Protein 8RSV (pdb70)

Solvent-accessible surface area: 31399 Å² total; per-residue (Å²): 65,94,69,6,13,81,51,0,73,69,0,3,55,59,0,17,49,31,27,40,99,51,0,72,98,14,46,59,71,0,44,80,68,40,154,136,55,75,98,73,90,60,25,45,16,24,46,12,0,0,9,0,11,0,33,26,3,45,52,32,40,67,39,96,133,214,159,89,79,55,22,45,68,40,24,85,100,0,64,95,32,90,78,134,32,138,31,63,18,48,0,23,12,18,0,0,20,0,3,25,14,18,96,83,35,82,16,122,68,0,24,66,44,6,71,76,0,71,171,47,25,111,80,7,99,67,69,5,3,75,1,0,0,23,0,12,6,0,2,2,37,2,21,39,38,32,21,104,78,0,35,108,6,0,70,68,0,31,89,14,1,120,76,78,142,115,22,42,14,8,8,0,1,0,6,0,0,11,0,0,0,43,24,29,30,82,53,22,121,116,0,31,78,60,0,103,66,0,15,84,38,0,120,143,66,112,28,20,16,0,22,0,1,0,8,0,0,3,0,10,0,10,33,57,71,113,42,42,72,87,0,11,90,32,0,82,57,0,7,122,22,0,85,113,72,45,19,70,76,6,52,56,0,0,1,0,8,1,5,0,0,4,0,7,11,47,71,191,67,92,90,94,0,53,53,71,0,46,115,0,39,62,30,0,131,120,34,139,6,103,13,0,4,53,1,0,31,0,0,60,3,0,22,53,86,47,51,39,143,79,0,52,72,5,6,83,41,0,49,141,76,27,4,33,1,3,5,11,36,2,0,25,9,0,0,98,42,5,35,117,109,133,56,26,132,38,0,5,40,4,16,65,72,5,16,105,0,52,20,44,7,59,76,80,101,44,86,64,0,13,82,51,0,74,61,0,4,85,47,0,17,46,32,28,44,98,51,0,69,98,16,30,60,67,0,60,104,65,45,74,149,42,95,136,52,88,33,16,64,9,22,43,17,0,0,6,0,12,3,21,22,4,48,47,50,35,94,32,76,103,162,133,107,17,50,86,14,30,125,129,0,58,91,50,93,62,149,32,161,28,64,29,49,0,23,12,16,0,0,24,0,7,27,13,18,101,88,33,86,14,118,69,0,32,62,46,5,106,76,0,66,186,40,27,111,87,4,98,69,70,4,5,74,0,0,0,18,3,20,5,0,8,0,32,3,18,31,28,35,22,108,80,0,34,104,7,0,59,70,0,18,94,12,1,134,74,77,148,112,19,42,16,11,12,0,5,0,4,1,0,14,0,0,0,48,25,32,31,72,67,18,114,108,0,34,78,54,0,98,69,0,9,77,61,0,132,114,70,111,25,20,23,2,26,0,5,0,12,0,0,2,0,11,0,11,33,49,78,123,46,47,93,105,0,4,80,33,0,50,70,0,5,107,20,0,73,111,72,49,19,67,74,5,52,58,0,0,1,0,0,1,6,0,0,3,0,1,0,45,61,112,69,81,88,76,0,77,68,55,1,50,72,0,52,62,19,0,169,104,15,123,6,103,12,0,25,60,1,0,50,0,0,62,2,0,11,60,83,58,47,40,141,59,0,56,59,1,6,80,40,0,51,140,79,22,3,34,1,3,6,8,34,4,0,33,6,0,0,88,18,5,36,126,101,127,55,27,135,34,0,3,39,4,2,70,69,2,14,102,0,51,24,27,6,65,45,32,132,121,20,10,2,6,6,20,17,10,2,7,24

InterPro domains:
  IPR011990 Tetratricopeptide-like helical domain superfamily [G3DSA:1.25.40.10] (1-379)
  IPR011990 Tetratricopeptide-like helical domain superfamily [SSF48452] (96-327)
  IPR019734 Tetratricopeptide repeat [PF13181] (223-254)
  IPR019734 Tetratricopeptide repeat [PS50005] (221-254)
  IPR019734 Tetratricopeptide repeat [SM00028] (140-173)
  IPR019734 Tetratricopeptide repeat [SM00028] (181-214)
  IPR019734 Tetratricopeptide repeat [SM00028] (221-254)
  IPR051476 Bacterial Response Regulator Aspartate Phosphatase [PTHR46630] (94-298)

Sequence (740 aa):
SSKVGVKINEWYKYIRLFSVPDSEILKAEVEEEIRHMKEDHDLLLYYSLMCFRHQLMLDYLEPKTEERPKISDLLEKIESSQTDLKGILEYYFNFFRGMYEFEQYEYLNAISFYKQAERKLSLVADEIERAEFHYKVAEIYYHMMKQTHMSMHHIVQAIDSYKAHENYTVRVIQCSFVIGLNYLDMMDYPEKAIPHFKNALDKAREIDMSRLIGSSLYNLGLCSFAEEAYEKASEYFKEGIRVYQDNGYEHSNNRILDILLMLTKTTFKMRNHSEGISWCAHGLSLSKNLNDEIMAKMFEFIHALYVDNDNEKLNSILNYLELKSMLSDVEDLASDAAKYYNEKEDHKVAVAYYEKVLYARKQIQRGSSSKVGVKINEWYKYIRLFSVPDSEILKAEVEEEIRHMKEDHDLLLYYSLMCFRHQLMLDYLEPKTLPKISDLLEKIESSQTDLKGILEYYFNFFRGMYEFEQYEYLNAISFYKQAERKLSLVADEIERAEFHYKVAEIYYHMKQTHMSMHHIVQAIDSYKAHENYTVRVIQCSFVIGLNYLDMMDYPEKAIPHFKNALDKARREIDMSRLIGSSLYNLGLCSFAEEAYEKASEYFKEGIRRVYQDNGYEHSNNRILDILLMLTKTTFKMRNHSEGISWCAHGLSLSKNLNDEIMAKMFEFIHALYVDNDNEKLNSILNYLELKSMLSDVEDLASDAAKYYNEKEDHKVAVAYYEKVLYARKQIQRGDCRRGHTARRGHT

Organism: Bacillus phage phi3T (NCBI:txid10736)

Radius of gyration: 30.34 Å; Cα contacts (8 Å, |Δi|>4): 1016; chains: 4; bounding box: 67×86×66 Å

Structure (mmCIF, N/CA/C/O backbone):
data_8RSV
#
_entry.id   8RSV
#
_cell.length_a   60.490
_cell.length_b   92.332
_cell.length_c   100.670
_cell.angle_alpha   90.000
_cell.angle_beta   106.230
_cell.angle_gamma   90.000
#
_symmetry.space_group_name_H-M   'P 1 21 1'
#
loop_
_entity.id
_entity.type
_entity.pdbx_description
1 polymer Rap3T
2 polymer 'Pheromone RRGHTAS'
3 non-polymer 'Glycerol ethoxylate'
4 water water
#
loop_
_atom_site.group_PDB
_atom_site.id
_atom_site.type_symbol
_atom_site.label_atom_id
_atom_site.label_alt_id
_atom_site.label_comp_id
_atom_site.label_asym_id
_atom_site.label_entity_id
_atom_site.label_seq_id
_atom_site.pdbx_PDB_ins_code
_atom_site.Cartn_x
_atom_site.Cartn_y
_atom_site.Cartn_z
_atom_site.occupancy
_atom_site.B_iso_or_equiv
_atom_site.auth_seq_id
_atom_site.auth_comp_id
_atom_site.auth_asym_id
_atom_site.auth_atom_id
_atom_site.pdbx_PDB_model_num
ATOM 1 N N . SER A 1 8 ? 21.55400 17.04200 59.31600 1.000 71.20255 8 SER A N 1
ATOM 2 C CA . SER A 1 8 ? 21.64000 16.31400 58.03300 1.000 63.93378 8 SER A CA 1
ATOM 3 C C . SER A 1 8 ? 21.10600 14.87900 57.90900 1.000 61.34239 8 SER A C 1
ATOM 4 O O . SER A 1 8 ? 20.80900 14.44900 56.78000 1.000 58.37962 8 SER A O 1
ATOM 5 N N . SER A 1 9 ? 21.03200 14.10600 58.99000 1.000 62.99135 9 SER A N 1
ATOM 6 C CA . SER A 1 9 ? 20.47900 12.76700 58.86400 1.000 61.81988 9 SER A CA 1
ATOM 7 C C . SER A 1 9 ? 19.02500 12.82800 58.42000 1.000 57.75510 9 SER A C 1
ATOM 8 O O . SER A 1 9 ? 18.57300 11.96300 57.66600 1.000 57.11466 9 SER A O 1
ATOM 11 N N . LYS A 1 10 ? 18.29600 13.86100 58.85700 1.000 59.58333 10 LYS A N 1
ATOM 12 C CA . LYS A 1 10 ? 16.89400 14.01600 58.48500 1.000 55.85951 10 LYS A CA 1
ATOM 13 C C . LYS A 1 10 ? 16.72900 14.18400 56.97500 1.000 55.08905 10 LYS A C 1
ATOM 14 O O . LYS A 1 10 ? 15.91900 13.49000 56.35000 1.000 54.51222 10 LYS A O 1
ATOM 16 N N . VAL A 1 11 ? 17.49300 15.10400 56.37400 1.000 54.35579 11 VAL A N 1
ATOM 17 C CA . VAL A 1 11 ? 17.47400 15.30200 54.92700 1.000 52.76949 11 VAL A CA 1
ATOM 18 C C . VAL A 1 11 ? 17.98400 14.07100 54.20000 1.000 51.94929 11 VAL A C 1
ATOM 19 O O . VAL A 1 11 ? 17.48500 13.71400 53.12400 1.000 49.00111 11 VAL A O 1
ATOM 23 N N . GLY A 1 12 ? 19.01400 13.42900 54.74900 1.000 52.97093 12 GLY A N 1
ATOM 24 C CA . GLY A 1 12 ? 19.55500 12.23200 54.12200 1.000 49.45920 12 GLY A CA 1
ATOM 25 C C . GLY A 1 12 ? 18.55500 11.09400 54.05000 1.000 47.75782 12 GLY A C 1
ATOM 26 O O . GLY A 1 12 ? 18.54500 10.33800 53.07800 1.000 49.20787 12 GLY A O 1
ATOM 27 N N . VAL A 1 13 ? 17.73900 10.92000 55.10200 1.000 50.65372 13 VAL A N 1
ATOM 28 C CA . VAL A 1 13 ? 16.63200 9.96000 55.05200 1.000 49.50871 13 VAL A CA 1
ATOM 29 C C . VAL A 1 13 ? 15.65100 10.30400 53.93700 1.000 47.01969 13 VAL A C 1
ATOM 30 O O . VAL A 1 13 ? 15.13600 9.41400 53.24600 1.000 44.89585 13 VAL A O 1
ATOM 34 N N . LYS A 1 14 ? 15.34400 11.59200 53.77200 1.000 46.21892 14 LYS A N 1
ATOM 35 C CA . LYS A 1 14 ? 14.38100 11.99900 52.75400 1.000 46.46205 14 LYS A CA 1
ATOM 36 C C . LYS A 1 14 ? 14.89900 11.67200 51.35600 1.000 46.15288 14 LYS A C 1
ATOM 37 O O . LYS A 1 14 ? 14.15400 11.15100 50.51400 1.000 45.56248 14 LYS A O 1
ATOM 43 N N . ILE A 1 15 ? 16.19500 11.88700 51.11400 1.000 47.33893 15 ILE A N 1
ATOM 44 C CA . ILE A 1 15 ? 16.76200 11.55200 49.81100 1.000 44.31581 15 ILE A CA 1
ATOM 45 C C . ILE A 1 15 ? 16.74500 10.04000 49.60100 1.000 46.37003 15 ILE A C 1
ATOM 46 O O . ILE A 1 15 ? 16.48000 9.55900 48.49300 1.000 43.33335 15 ILE A O 1
ATOM 51 N N . ASN A 1 16 ? 16.97800 9.26000 50.66700 1.000 43.21235 16 ASN A N 1
ATOM 52 C CA . ASN A 1 16 ? 16.79300 7.80900 50.56600 1.000 45.74812 16 ASN A CA 1
ATOM 53 C C . ASN A 1 16 ? 15.35800 7.45300 50.16400 1.000 43.83060 16 ASN A C 1
ATOM 54 O O . ASN A 1 16 ? 15.13800 6.56000 49.33600 1.000 40.78356 16 ASN A O 1
ATOM 59 N N . GLU A 1 17 ? 14.36900 8.10000 50.79900 1.000 44.94766 17 GLU A N 1
ATOM 60 C CA . GLU A 1 17 ? 12.97000 7.85300 50.46500 1.000 43.26975 17 GLU A CA 1
ATOM 61 C C . GLU A 1 17 ? 12.69800 8.19000 49.01000 1.000 40.06078 17 GLU A C 1
ATOM 62 O O . GLU A 1 17 ? 12.09100 7.40000 48.28700 1.000 42.18678 17 GLU A O 1
ATOM 68 N N . TRP A 1 18 ? 13.15400 9.36600 48.58100 1.000 40.13116 18 TRP A N 1
ATOM 69 C CA . TRP A 1 18 ? 13.10500 9.78700 47.18600 1.000 40.56597 18 TRP A CA 1
ATOM 70 C C . TRP A 1 18 ? 13.58900 8.68600 46.25500 1.000 42.68036 18 TRP A C 1
ATOM 71 O O . TRP A 1 18 ? 12.90600 8.31900 45.29200 1.000 43.01396 18 TRP A O 1
ATOM 82 N N . TYR A 1 19 ? 14.76400 8.12500 46.54800 1.000 41.40940 19 TYR A N 1
ATOM 83 C CA . TYR A 1 19 ? 15.33400 7.11700 45.66500 1.000 40.70024 19 TYR A CA 1
ATOM 84 C C . TYR A 1 19 ? 14.45000 5.87800 45.60600 1.000 41.16517 19 TYR A C 1
ATOM 85 O O . TYR A 1 19 ? 14.25300 5.29400 44.53300 1.000 42.15138 19 TYR A O 1
ATOM 94 N N . LYS A 1 20 ? 13.92500 5.46200 46.75900 1.000 41.35888 20 LYS A N 1
ATOM 95 C CA . LYS A 1 20 ? 12.98000 4.35500 46.84200 1.000 40.22470 20 LYS A CA 1
ATOM 96 C C . LYS A 1 20 ? 11.79200 4.55600 45.90100 1.000 42.45878 20 LYS A C 1
ATOM 97 O O . LYS A 1 20 ? 11.39600 3.62800 45.18100 1.000 40.23527 20 LYS A O 1
ATOM 101 N N . TYR A 1 21 ? 11.18600 5.75300 45.91300 1.000 40.94971 21 TYR A N 1
ATOM 102 C CA . TYR A 1 21 ? 10.05500 5.99600 45.01800 1.000 41.72910 21 TYR A CA 1
ATOM 103 C C . TYR A 1 21 ? 10.47600 5.98900 43.54700 1.000 43.04734 21 TYR A C 1
ATOM 104 O O . TYR A 1 21 ? 9.70800 5.52000 42.69300 1.000 41.94518 21 TYR A O 1
ATOM 113 N N . ILE A 1 22 ? 11.69600 6.45500 43.24600 1.000 41.33983 22 ILE A N 1
ATOM 114 C CA . ILE A 1 22 ? 12.20100 6.45100 41.86900 1.000 44.68082 22 ILE A CA 1
ATOM 115 C C . ILE A 1 22 ? 12.29000 5.01900 41.34800 1.000 42.13348 22 ILE A C 1
ATOM 116 O O . ILE A 1 22 ? 11.77200 4.68700 40.27200 1.000 42.04132 22 ILE A O 1
ATOM 121 N N . ARG A 1 23 ? 12.92300 4.15100 42.12900 1.000 40.59963 23 ARG A N 1
ATOM 122 C CA . ARG A 1 23 ? 12.98800 2.72700 41.82600 1.000 39.44628 23 ARG A CA 1
ATOM 123 C C . ARG A 1 23 ? 11.60800 2.10700 41.65300 1.000 43.27762 23 ARG A C 1
ATOM 124 O O . ARG A 1 23 ? 11.46300 1.08600 40.97200 1.000 41.08254 23 ARG A O 1
ATOM 132 N N . LEU A 1 24 ? 10.60100 2.65700 42.32300 1.000 44.06545 24 LEU A N 1
ATOM 133 C CA . LEU A 1 24 ? 9.23400 2.18300 42.19300 1.000 43.56834 24 LEU A CA 1
ATOM 134 C C . LEU A 1 24 ? 8.50500 2.83600 41.03400 1.000 44.55633 24 LEU A C 1
ATOM 135 O O . LEU A 1 24 ? 7.33500 2.51500 40.80300 1.000 48.07808 24 LEU A O 1
ATOM 140 N N . PHE A 1 25 ? 9.16000 3.75700 40.32400 1.000 43.79189 25 PHE A N 1
ATOM 141 C CA . PHE A 1 25 ? 8.53700 4.48900 39.22300 1.000 46.03799 25 PHE A CA 1
ATOM 142 C C . PHE A 1 25 ? 7.27100 5.20200 39.67500 1.000 47.19510 25 PHE A C 1
ATOM 143 O O . PHE A 1 25 ? 6.33000 5.36100 38.90300 1.000 48.42835 25 PHE A O 1
ATOM 151 N N . SER A 1 26 ? 7.20200 5.58800 40.94300 1.000 45.23214 26 SER A N 1
ATOM 152 C CA . SER A 1 26 ? 6.09000 6.40500 41.40600 1.000 43.15500 26 SER A CA 1
ATOM 153 C C . SER A 1 26 ? 6.49200 7.85700 41.23800 1.000 44.56608 26 SER A C 1
ATOM 154 O O . SER A 1 26 ? 7.09700 8.45700 42.12800 1.000 46.07169 26 SER A O 1
ATOM 157 N N . VAL A 1 27 ? 6.14200 8.43600 40.08500 1.000 46.29330 27 VAL A N 1
ATOM 158 C CA . VAL A 1 27 ? 6.47800 9.83600 39.83500 1.000 44.06357 27 VAL A CA 1
ATOM 159 C C . VAL A 1 27 ? 5.79300 10.75600 40.82300 1.000 44.70887 27 VAL A C 1
ATOM 160 O O . VAL A 1 27 ? 6.46100 11.65400 41.35700 1.000 44.77746 27 VAL A O 1
ATOM 164 N N . PRO A 1 28 ? 4.50100 10.60500 41.13700 1.000 47.86814 28 PRO A N 1
ATOM 165 C CA . PRO A 1 28 ? 3.91500 11.54100 42.10800 1.000 45.71202 28 PRO A CA 1
ATOM 166 C C . PRO A 1 28 ? 4.66700 11.54500 43.42800 1.000 43.77939 28 PRO A C 1
ATOM 167 O O . PRO A 1 28 ? 4.99600 12.62500 43.92700 1.000 43.51408 28 PRO A O 1
ATOM 171 N N . ASP A 1 29 ? 5.01200 10.37600 43.97800 1.000 44.60169 29 ASP A N 1
ATOM 172 C CA . ASP A 1 29 ? 5.76100 10.36400 45.24000 1.000 45.60471 29 ASP A CA 1
ATOM 173 C C . ASP A 1 29 ? 7.14700 10.96400 45.06500 1.000 43.98275 29 ASP A C 1
ATOM 174 O O . ASP A 1 29 ? 7.64000 11.67300 45.95200 1.000 43.04462 29 ASP A O 1
ATOM 179 N N . SER A 1 30 ? 7.80900 10.64400 43.94900 1.000 43.02271 30 SER A N 1
ATOM 180 C CA . SER A 1 30 ? 9.14600 11.16900 43.69100 1.000 41.91715 30 SER A CA 1
ATOM 181 C C . SER A 1 30 ? 9.14600 12.68300 43.67300 1.000 42.02683 30 SER A C 1
ATOM 182 O O . SER A 1 30 ? 10.08000 13.31800 44.17800 1.000 44.63619 30 SER A O 1
ATOM 185 N N . GLU A 1 31 ? 8.10300 13.27700 43.09000 1.000 42.27811 31 GLU A N 1
ATOM 186 C CA . GLU A 1 31 ? 8.01300 14.72800 42.98800 1.000 43.69253 31 GLU A CA 1
ATOM 187 C C . GLU A 1 31 ? 7.73400 15.33500 44.34400 1.000 42.89278 31 GLU A C 1
ATOM 188 O O . GLU A 1 31 ? 8.25900 16.40100 44.68600 1.000 45.54069 31 GLU A O 1
ATOM 194 N N . ILE A 1 32 ? 6.89300 14.67500 45.12600 1.000 46.39902 32 ILE A N 1
ATOM 195 C CA . ILE A 1 32 ? 6.65900 15.12400 46.49100 1.000 43.90618 32 ILE A CA 1
ATOM 196 C C . ILE A 1 32 ? 7.97200 15.13000 47.25600 1.000 44.11477 32 ILE A C 1
ATOM 197 O O . ILE A 1 32 ? 8.36700 16.14200 47.84800 1.000 47.11229 32 ILE A O 1
ATOM 202 N N . LEU A 1 33 ? 8.69900 14.01500 47.20700 1.000 44.54852 33 LEU A N 1
ATOM 203 C CA . LEU A 1 33 ? 9.93700 13.92500 47.96800 1.000 45.20845 33 LEU A CA 1
ATOM 204 C C . LEU A 1 33 ? 10.96000 14.91100 47.44000 1.000 46.12916 33 LEU A C 1
ATOM 205 O O . LEU A 1 33 ? 11.71000 15.51700 48.21500 1.000 46.76027 33 LEU A O 1
ATOM 210 N N . LYS A 1 34 ? 10.98800 15.09700 46.12100 1.000 44.30304 34 LYS A N 1
ATOM 211 C CA . LYS A 1 34 ? 11.87500 16.08600 45.53200 1.000 45.94065 34 LYS A CA 1
ATOM 212 C C . LYS A 1 34 ? 11.59000 17.47200 46.09200 1.000 44.09549 34 LYS A C 1
ATOM 213 O O . LYS A 1 34 ? 12.50500 18.16600 46.54700 1.000 48.00628 34 LYS A O 1
ATOM 219 N N . ALA A 1 35 ? 10.31900 17.87100 46.12400 1.000 44.77851 35 ALA A N 1
ATOM 220 C CA . ALA A 1 35 ? 9.97800 19.19000 46.66000 1.000 47.29629 35 ALA A CA 1
ATOM 221 C C . ALA A 1 35 ? 10.28400 19.29400 48.15300 1.000 49.16055 35 ALA A C 1
ATOM 222 O O . ALA A 1 35 ? 10.65500 20.36800 48.64600 1.000 50.06581 35 ALA A O 1
ATOM 224 N N . GLU A 1 36 ? 10.07700 18.20500 48.89900 1.000 46.47393 36 GLU A N 1
ATOM 225 C CA . GLU A 1 36 ? 10.41100 18.20400 50.32100 1.000 47.52719 36 GLU A CA 1
ATOM 226 C C . GLU A 1 36 ? 11.90500 18.38900 50.52900 1.000 49.05690 36 GLU A C 1
ATOM 227 O O . GLU A 1 36 ? 12.33300 19.11300 51.43800 1.000 49.60824 36 GLU A O 1
ATOM 233 N N . VAL A 1 37 ? 12.71600 17.68100 49.74000 1.000 46.86443 37 VAL A N 1
ATOM 234 C CA . VAL A 1 37 ? 14.15900 17.76700 49.91500 1.000 49.15028 37 VAL A CA 1
ATOM 235 C C . VAL A 1 37 ? 14.63800 19.17300 49.60500 1.000 53.46454 37 VAL A C 1
ATOM 236 O O . VAL A 1 37 ? 15.42400 19.75700 50.36200 1.000 57.13491 37 VAL A O 1
ATOM 240 N N . GLU A 1 38 ? 14.11600 19.76700 48.53200 1.000 52.01063 38 GLU A N 1
ATOM 241 C CA . GLU A 1 38 ? 14.52700 21.11800 48.16000 1.000 55.26597 38 GLU A CA 1
ATOM 242 C C . GLU A 1 38 ? 14.13400 22.13700 49.22300 1.000 57.05576 38 GLU A C 1
ATOM 243 O O . GLU A 1 38 ? 14.86800 23.10100 49.46800 1.000 58.63925 38 GLU A O 1
ATOM 249 N N . GLU A 1 39 ? 12.98500 21.94800 49.87000 1.000 55.92438 39 GLU A N 1
ATOM 250 C CA . GLU A 1 39 ? 12.64400 22.82900 50.98100 1.000 55.77289 39 GLU A CA 1
ATOM 251 C C . GLU A 1 39 ? 13.62100 22.66400 52.14000 1.000 59.36700 39 GLU A C 1
ATOM 252 O O . GLU A 1 39 ? 14.02300 23.65500 52.76300 1.000 64.68872 39 GLU A O 1
ATOM 258 N N . GLU A 1 40 ? 14.00300 21.42600 52.46000 1.000 57.70520 40 GLU A N 1
ATOM 259 C CA . GLU A 1 40 ? 14.91500 21.22000 53.58300 1.000 57.88908 40 GLU A CA 1
ATOM 260 C C . GLU A 1 40 ? 16.30400 21.76800 53.26800 1.000 63.01712 40 GLU A C 1
ATOM 261 O O . GLU A 1 40 ? 16.97900 22.31400 54.15100 1.000 65.79849 40 GLU A O 1
ATOM 267 N N . ILE A 1 41 ? 16.73000 21.65900 52.00700 1.000 61.42858 41 ILE A N 1
ATOM 268 C CA . ILE A 1 41 ? 18.05300 22.13600 51.61500 1.000 64.22081 41 ILE A CA 1
ATOM 269 C C . ILE A 1 41 ? 18.16300 23.63600 51.83300 1.000 68.45556 41 ILE A C 1
ATOM 270 O O . ILE A 1 41 ? 19.19400 24.14300 52.29400 1.000 73.68816 41 ILE A O 1
ATOM 275 N N . ARG A 1 42 ? 17.09200 24.36800 51.52700 1.000 68.92207 42 ARG A N 1
ATOM 276 C CA . ARG A 1 42 ? 17.09400 25.82200 51.59500 1.000 70.55354 42 ARG A CA 1
ATOM 277 C C . ARG A 1 42 ? 17.26900 26.34800 53.00900 1.000 70.65604 42 ARG A C 1
ATOM 278 O O . ARG A 1 42 ? 17.41000 27.56300 53.18100 1.000 70.95511 42 ARG A O 1
ATOM 286 N N . HIS A 1 43 ? 17.28000 25.47500 54.01600 1.000 72.76907 43 HIS A N 1
ATOM 287 C CA . HIS A 1 43 ? 17.43300 25.90100 55.40300 1.000 76.54830 43 HIS A CA 1
ATOM 288 C C . HIS A 1 43 ? 18.69300 25.33000 56.03900 1.000 79.93802 43 HIS A C 1
ATOM 289 O O . HIS A 1 43 ? 19.51100 26.10200 56.55000 1.000 84.57377 43 HIS A O 1
ATOM 296 N N . MET A 1 44 ? 18.87700 24.00700 56.02700 1.000 76.08486 44 MET A N 1
ATOM 297 C CA . MET A 1 44 ? 20.12100 23.42100 56.51400 1.000 74.91718 44 MET A CA 1
ATOM 298 C C . MET A 1 44 ? 21.31800 24.08400 55.84600 1.000 77.45227 44 MET A C 1
ATOM 299 O O . MET A 1 44 ? 22.13400 24.73500 56.50800 1.000 74.75297 44 MET A O 1
ATOM 301 N N . LYS A 1 45 ? 21.41700 23.93300 54.51900 1.000 77.60751 45 LYS A N 1
ATOM 302 C CA . LYS A 1 45 ? 22.39700 24.61100 53.67200 1.000 78.89443 45 LYS A CA 1
ATOM 303 C C . LYS A 1 45 ? 23.78200 24.72100 54.31100 1.000 79.35143 45 LYS A C 1
ATOM 304 O O . LYS A 1 45 ? 24.23900 25.83000 54.60500 1.000 80.86543 45 LYS A O 1
ATOM 306 N N . GLU A 1 46 ? 24.45900 23.58600 54.52000 1.000 75.86623 46 GLU A N 1
ATOM 307 C CA . GLU A 1 46 ? 25.76000 23.58000 55.18200 1.000 69.43783 46 GLU A CA 1
ATOM 308 C C . GLU A 1 46 ? 26.44000 22.21200 55.13300 1.000 68.31881 46 GLU A C 1
ATOM 309 O O . GLU A 1 46 ? 27.01900 21.78000 56.13600 1.000 68.66636 46 GLU A O 1
ATOM 311 N N . ASP A 1 47 ? 26.38900 21.51800 53.99100 1.000 64.45732 47 ASP A N 1
ATOM 312 C CA . ASP A 1 47 ? 26.91300 20.15100 53.92700 1.000 60.38163 47 ASP A CA 1
ATOM 313 C C . ASP A 1 47 ? 27.25800 19.80600 52.48100 1.000 61.68203 47 ASP A C 1
ATOM 314 O O . ASP A 1 47 ? 26.35600 19.62800 51.65600 1.000 60.00104 47 ASP A O 1
ATOM 319 N N . HIS A 1 48 ? 28.55500 19.66000 52.19100 1.000 62.05204 48 HIS A N 1
ATOM 320 C CA . HIS A 1 48 ? 28.98800 19.42300 50.82000 1.000 59.76267 48 HIS A CA 1
ATOM 321 C C . HIS A 1 48 ? 28.60200 18.03100 50.32700 1.000 60.43608 48 HIS A C 1
ATOM 322 O O . HIS A 1 48 ? 28.32600 17.85100 49.13600 1.000 55.37096 48 HIS A O 1
ATOM 324 N N . ASP A 1 49 ? 28.58500 17.03600 51.21700 1.000 60.29882 49 ASP A N 1
ATOM 325 C CA . ASP A 1 49 ? 28.22900 15.68300 50.80200 1.000 59.12457 49 ASP A CA 1
ATOM 326 C C . ASP A 1 49 ? 26.72700 15.54100 50.60900 1.000 57.71428 49 ASP A C 1
ATOM 327 O O . ASP A 1 49 ? 26.26800 14.99400 49.59700 1.000 57.27336 49 ASP A O 1
ATOM 332 N N . LEU A 1 50 ? 25.95400 16.03400 51.57800 1.000 58.93712 50 LEU A N 1
ATOM 333 C CA . LEU A 1 50 ? 24.50400 16.03300 51.46300 1.000 57.53673 50 LEU A CA 1
ATOM 334 C C . LEU A 1 50 ? 24.06800 16.72400 50.18400 1.000 52.96254 50 LEU A C 1
ATOM 335 O O . LEU A 1 50 ? 23.10700 16.29800 49.53900 1.000 56.07917 50 LEU A O 1
ATOM 340 N N . LEU A 1 51 ? 24.76400 17.79500 49.80100 1.000 54.44469 51 LEU A N 1
ATOM 341 C CA . LEU A 1 51 ? 24.43100 18.49200 48.56200 1.000 54.74036 51 LEU A CA 1
ATOM 342 C C . LEU A 1 51 ? 24.74200 17.63700 47.34400 1.000 54.47844 51 LEU A C 1
ATOM 343 O O . LEU A 1 51 ? 23.98100 17.63200 46.36800 1.000 53.99746 51 LEU A O 1
ATOM 345 N N . LEU A 1 52 ? 25.86200 16.91300 47.36900 1.000 54.07250 52 LEU A N 1
ATOM 346 C CA . LEU A 1 52 ? 26.17500 16.05300 46.23300 1.000 53.00776 52 LEU A CA 1
ATOM 347 C C . LEU A 1 52 ? 25.17300 14.91300 46.11800 1.000 51.54664 52 LEU A C 1
ATOM 348 O O . LEU A 1 52 ? 24.72100 14.58800 45.01400 1.000 50.46310 52 LEU A O 1
ATOM 353 N N . TYR A 1 53 ? 24.83300 14.28200 47.25000 1.000 52.21170 53 TYR A N 1
ATOM 354 C CA . TYR A 1 53 ? 23.76100 13.29400 47.26100 1.000 49.26205 53 TYR A CA 1
ATOM 355 C C . TYR A 1 53 ? 22.48800 13.87900 46.66400 1.000 50.30614 53 TYR A C 1
ATOM 356 O O . TYR A 1 53 ? 21.83200 13.24500 45.82600 1.000 47.42183 53 TYR A O 1
ATOM 365 N N . TYR A 1 54 ? 22.14700 15.11100 47.05700 1.000 49.61943 54 TYR A N 1
ATOM 366 C CA . TYR A 1 54 ? 20.99600 15.77900 46.46600 1.000 50.44044 54 TYR A CA 1
ATOM 367 C C . TYR A 1 54 ? 21.14800 15.88100 44.95200 1.000 49.39482 54 TYR A C 1
ATOM 368 O O . TYR A 1 54 ? 20.25600 15.46600 44.20200 1.000 50.19883 54 TYR A O 1
ATOM 377 N N . SER A 1 55 ? 22.28500 16.40500 44.47500 1.000 50.67538 55 SER A N 1
ATOM 378 C CA . SER A 1 55 ? 22.45600 16.55200 43.02600 1.000 48.49479 55 SER A CA 1
ATOM 379 C C . SER A 1 55 ? 22.44400 15.20300 42.32600 1.000 48.90877 55 SER A C 1
ATOM 380 O O . SER A 1 55 ? 21.95500 15.09300 41.19400 1.000 48.21887 55 SER A O 1
ATOM 383 N N . LEU A 1 56 ? 22.97000 14.16100 42.97800 1.000 46.15788 56 LEU A N 1
ATOM 384 C CA . LEU A 1 56 ? 22.91200 12.83600 42.36700 1.000 49.61053 56 LEU A CA 1
ATOM 385 C C . LEU A 1 56 ? 21.47200 12.34600 42.23000 1.000 46.55685 56 LEU A C 1
ATOM 386 O O . LEU A 1 56 ? 21.11400 11.73600 41.21500 1.000 47.54487 56 LEU A O 1
ATOM 391 N N . MET A 1 57 ? 20.63500 12.58900 43.24400 1.000 46.84761 57 MET A N 1
ATOM 392 C CA . MET A 1 57 ? 19.25300 12.13100 43.16500 1.000 47.00850 57 MET A CA 1
ATOM 393 C C . MET A 1 57 ? 18.46000 12.96600 42.17600 1.000 44.26782 57 MET A C 1
ATOM 394 O O . MET A 1 57 ? 17.60000 12.43600 41.47300 1.000 43.97573 57 MET A O 1
ATOM 399 N N . CYS A 1 58 ? 18.71500 14.27700 42.12400 1.000 46.65608 58 CYS A N 1
ATOM 400 C CA . CYS A 1 58 ? 18.15300 15.08600 41.04700 1.000 47.47169 58 CYS A CA 1
ATOM 401 C C . CYS A 1 58 ? 18.45300 14.44100 39.71900 1.000 43.97357 58 CYS A C 1
ATOM 402 O O . CYS A 1 58 ? 17.55400 14.19000 38.91400 1.000 47.76969 58 CYS A O 1
ATOM 405 N N . PHE A 1 59 ? 19.72700 14.11900 39.51100 1.000 47.09255 59 PHE A N 1
ATOM 406 C CA . PHE A 1 59 ? 20.18800 13.40300 38.33100 1.000 49.33480 59 PHE A CA 1
ATOM 407 C C . PHE A 1 59 ? 19.35800 12.15000 38.08500 1.000 47.25472 59 PHE A C 1
ATOM 408 O O . PHE A 1 59 ? 18.83700 11.93100 36.98500 1.000 45.58730 59 PHE A O 1
ATOM 416 N N . ARG A 1 60 ? 19.27600 11.28800 39.10500 1.000 47.06581 60 ARG A N 1
ATOM 417 C CA . ARG A 1 60 ? 18.59200 10.00700 38.95200 1.000 45.62643 60 ARG A CA 1
ATOM 418 C C . ARG A 1 60 ? 17.10100 10.20200 38.70900 1.000 43.04074 60 ARG A C 1
ATOM 419 O O . ARG A 1 60 ? 16.49000 9.45800 37.93200 1.000 43.23874 60 ARG A O 1
ATOM 427 N N . HIS A 1 61 ? 16.50900 11.20000 39.36900 1.000 44.06246 61 HIS A N 1
ATOM 428 C CA . HIS A 1 61 ? 15.10100 11.53600 39.17500 1.000 43.44969 61 HIS A CA 1
ATOM 429 C C . HIS A 1 61 ? 14.82400 11.91500 37.72700 1.000 44.37196 61 HIS A C 1
ATOM 430 O O . HIS A 1 61 ? 13.85200 11.44500 37.12300 1.000 42.92480 61 HIS A O 1
ATOM 437 N N . GLN A 1 62 ? 15.65600 12.80300 37.17000 1.000 42.61359 62 GLN A N 1
ATOM 438 C CA . GLN A 1 62 ? 15.51800 13.20000 35.77100 1.000 45.97856 62 GLN A CA 1
ATOM 439 C C . GLN A 1 62 ? 15.67700 12.00400 34.83500 1.000 44.29362 62 GLN A C 1
ATOM 440 O O . GLN A 1 62 ? 14.97300 11.89300 33.82600 1.000 44.95926 62 GLN A O 1
ATOM 446 N N . LEU A 1 63 ? 16.60000 11.09800 35.15600 1.000 45.75522 63 LEU A N 1
ATOM 447 C CA . LEU A 1 63 ? 16.75400 9.88300 34.36100 1.000 44.15824 63 LEU A CA 1
ATOM 448 C C . LEU A 1 63 ? 15.42800 9.13400 34.26600 1.000 44.42319 63 LEU A C 1
ATOM 449 O O . LEU A 1 63 ? 15.05000 8.65100 33.18500 1.000 44.27310 63 LEU A O 1
ATOM 454 N N . MET A 1 64 ? 14.71800 9.00800 35.39800 1.000 40.46831 64 MET A N 1
ATOM 455 C CA . MET A 1 64 ? 13.39600 8.38600 35.40600 1.000 41.76175 64 MET A CA 1
ATOM 456 C C . MET A 1 64 ? 12.39300 9.17800 34.56300 1.000 44.69205 64 MET A C 1
ATOM 457 O O . MET A 1 64 ? 11.59700 8.59000 33.81600 1.000 42.50834 64 MET A O 1
ATOM 462 N N . LEU A 1 65 ? 12.36500 10.51200 34.72600 1.000 43.17928 65 LEU A N 1
ATOM 463 C CA . LEU A 1 65 ? 11.43500 11.33100 33.95000 1.000 46.00433 65 LEU A CA 1
ATOM 464 C C . LEU A 1 65 ? 11.71600 11.21000 32.45000 1.000 45.63914 65 LEU A C 1
ATOM 465 O O . LEU A 1 65 ? 10.79900 11.03700 31.64500 1.000 45.09455 65 LEU A O 1
ATOM 470 N N . ASP A 1 66 ? 12.98600 11.29900 32.06100 1.000 43.77499 66 ASP A N 1
ATOM 471 C CA . ASP A 1 66 ? 13.31400 11.21000 30.64300 1.000 46.66776 66 ASP A CA 1
ATOM 472 C C . ASP A 1 66 ? 12.88300 9.87100 30.05500 1.000 46.46562 66 ASP A C 1
ATOM 473 O O . ASP A 1 66 ? 12.40100 9.82600 28.92200 1.000 50.59253 66 ASP A O 1
ATOM 478 N N . TYR A 1 67 ? 12.95900 8.79100 30.83300 1.000 46.07876 67 TYR A N 1
ATOM 479 C CA . TYR A 1 67 ? 12.45800 7.49800 30.37100 1.000 41.99896 67 TYR A CA 1
ATOM 480 C C . TYR A 1 67 ? 10.93900 7.50900 30.23100 1.000 47.37152 67 TYR A C 1
ATOM 481 O O . TYR A 1 67 ? 10.39200 6.95600 29.26800 1.000 45.13360 67 TYR A O 1
ATOM 490 N N . LEU A 1 68 ? 10.23500 8.12500 31.18400 1.000 46.31010 68 LEU A N 1
ATOM 491 C CA . LEU A 1 68 ? 8.77800 8.05800 31.17200 1.000 47.90651 68 LEU A CA 1
ATOM 492 C C . LEU A 1 68 ? 8.14300 9.09000 30.25600 1.000 49.60504 68 LEU A C 1
ATOM 493 O O . LEU A 1 68 ? 7.06000 8.83600 29.72200 1.000 50.70255 68 LEU A O 1
ATOM 498 N N . GLU A 1 69 ? 8.77000 10.25800 30.11000 1.000 51.24690 69 GLU A N 1
ATOM 499 C CA . GLU A 1 69 ? 8.31400 11.31200 29.20400 1.000 54.79853 69 GLU A CA 1
ATOM 500 C C . GLU A 1 69 ? 9.53800 11.90400 28.51600 1.000 57.93540 69 GLU A C 1
ATOM 501 O O . GLU A 1 69 ? 10.22400 12.76000 29.09800 1.000 61.30082 69 GLU A O 1
ATOM 503 N N . PRO A 1 70 ? 9.86000 11.46800 27.29700 1.000 60.05138 70 PRO A N 1
ATOM 504 C CA . PRO A 1 70 ? 11.00500 12.06300 26.58300 1.000 66.80016 70 PRO A CA 1
ATOM 505 C C . PRO A 1 70 ? 10.72200 13.50700 26.18500 1.000 71.34105 70 PRO A C 1
ATOM 506 O O . PRO A 1 70 ? 9.71700 13.80400 25.53700 1.000 73.33389 70 PRO A O 1
ATOM 510 N N . LYS A 1 71 ? 11.61100 14.40500 26.59300 1.000 73.91110 71 LYS A N 1
ATOM 511 C CA . LYS A 1 71 ? 11.46600 15.82300 26.30400 1.000 77.68229 71 LYS A CA 1
ATOM 512 C C . LYS A 1 71 ? 12.23600 16.16600 25.03300 1.000 80.20934 71 LYS A C 1
ATOM 513 O O . LYS A 1 71 ? 13.37100 15.71900 24.84400 1.000 79.93077 71 LYS A O 1
ATOM 515 N N . THR A 1 72 ? 11.60300 16.93700 24.14800 1.000 78.41721 72 THR A N 1
ATOM 516 C CA . THR A 1 72 ? 12.23100 17.31300 22.87900 1.000 76.60180 72 THR A CA 1
ATOM 517 C C . THR A 1 72 ? 13.25300 18.42900 23.09700 1.000 74.50077 72 THR A C 1
ATOM 518 O O . THR A 1 72 ? 14.22600 18.55500 22.35100 1.000 76.33280 72 THR A O 1
ATOM 522 N N . GLU A 1 75 ? 15.89700 22.07500 21.75300 1.000 82.03941 75 GLU A N 1
ATOM 523 C CA . GLU A 1 75 ? 16.47300 23.37400 21.41500 1.000 83.98863 75 GLU A CA 1
ATOM 524 C C . GLU A 1 75 ? 17.14100 24.00600 22.63400 1.000 85.46508 75 GLU A C 1
ATOM 525 O O . GLU A 1 75 ? 18.13000 24.73000 22.50500 1.000 85.04155 75 GLU A O 1
ATOM 531 N N . GLU A 1 76 ? 16.59500 23.72500 23.81400 1.000 88.65085 76 GLU A N 1
ATOM 532 C CA . GLU A 1 76 ? 17.11700 24.24500 25.07200 1.000 89.36941 76 GLU A CA 1
ATOM 533 C C . GLU A 1 76 ? 18.04900 23.22600 25.71000 1.000 88.49043 76 GLU A C 1
ATOM 534 O O . GLU A 1 76 ? 17.82000 22.01600 25.60700 1.000 88.04481 76 GLU A O 1
ATOM 540 N N . ARG A 1 77 ? 19.10600 23.72600 26.37000 1.000 86.57149 77 ARG A N 1
ATOM 541 C CA . ARG A 1 77 ? 20.05200 22.88800 27.10000 1.000 81.62525 77 ARG A CA 1
ATOM 542 C C . ARG A 1 77 ? 19.28100 21.97200 28.04600 1.000 78.96578 77 ARG A C 1
ATOM 543 O O . ARG A 1 77 ? 18.61800 22.45800 28.97200 1.000 79.02963 77 ARG A O 1
ATOM 545 N N . PRO A 1 78 ? 19.31700 20.65400 27.82400 1.000 76.65089 78 PRO A N 1
ATOM 546 C CA . PRO A 1 78 ? 18.50800 19.73900 28.64400 1.000 74.05623 78 PRO A CA 1
ATOM 547 C C . PRO A 1 78 ? 18.83300 19.87200 30.12300 1.000 70.76848 78 PRO A C 1
ATOM 548 O O . PRO A 1 78 ? 19.95700 20.21000 30.50700 1.000 73.36015 78 PRO A O 1
ATOM 552 N N . LYS A 1 79 ? 17.81600 19.62700 30.95700 1.000 68.34610 79 LYS A N 1
ATOM 553 C CA . LYS A 1 79 ? 18.02600 19.68600 32.39900 1.000 62.67356 79 L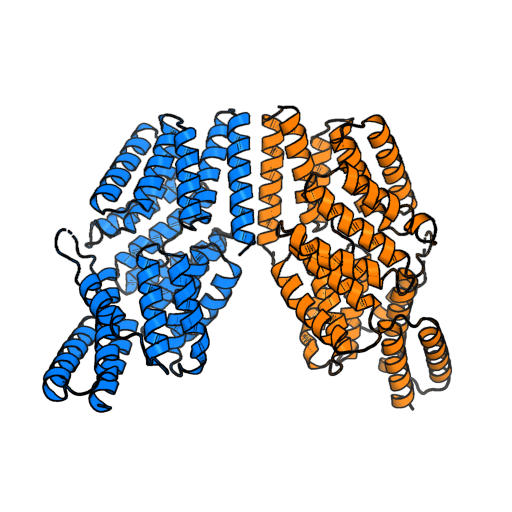YS A CA 1
ATOM 554 C C . LYS A 1 79 ? 19.12000 18.71800 32.82900 1.000 61.91873 79 LYS A C 1
ATOM 555 O O . LYS A 1 79 ? 19.89400 19.02100 33.74600 1.000 64.23947 79 LYS A O 1
ATOM 557 N N . ILE A 1 80 ? 19.22800 17.57400 32.14200 1.000 61.48774 80 ILE A N 1
ATOM 558 C CA . ILE A 1 80 ? 20.18800 16.52500 32.48600 1.000 60.89637 80 ILE A CA 1
ATOM 559 C C . ILE A 1 80 ? 21.63800 17.00100 32.37200 1.000 62.41174 80 ILE A C 1
ATOM 560 O O . ILE A 1 80 ? 22.52700 16.46700 33.05000 1.000 60.07320 80 ILE A O 1
ATOM 565 N N . SER A 1 81 ? 21.91300 17.97700 31.49700 1.000 64.04391 81 SER A N 1
ATOM 566 C CA . SER A 1 81 ? 23.28800 18.43000 31.29500 1.000 61.71160 81 SER A CA 1
ATOM 567 C C . SER A 1 81 ? 23.74600 19.34800 32.42200 1.000 59.86822 81 SER A C 1
ATOM 568 O O . SER A 1 81 ? 24.87500 19.21700 32.91300 1.000 57.81167 81 SER A O 1
ATOM 571 N N . ASP A 1 82 ? 22.89400 20.29500 32.82200 1.000 60.08360 82 ASP A N 1
ATOM 572 C CA . ASP A 1 82 ? 23.22100 21.14900 33.95900 1.000 61.55901 82 ASP A CA 1
ATOM 573 C C . ASP A 1 82 ? 23.39400 20.32500 35.23500 1.000 59.26294 82 ASP A C 1
ATOM 574 O O . ASP A 1 82 ? 24.30300 20.59100 36.03000 1.000 61.49148 82 ASP A O 1
ATOM 576 N N . LEU A 1 83 ? 22.54000 19.31200 35.44100 1.000 58.62762 83 LEU A N 1
ATOM 577 C CA . LEU A 1 83 ? 22.68000 18.43700 36.60800 1.000 59.40581 83 LEU A CA 1
ATOM 578 C C . LEU A 1 83 ? 23.97900 17.64100 36.55500 1.000 59.90432 83 LEU A C 1
ATOM 579 O O . LEU A 1 83 ? 24.66700 17.48200 37.57400 1.000 56.06481 83 LEU A O 1
ATOM 584 N N . LEU A 1 84 ? 24.32700 17.13400 35.36800 1.000 57.63420 84 LEU A N 1
ATOM 585 C CA . LEU A 1 84 ? 25.57200 16.39300 35.20200 1.000 57.86043 84 LEU A CA 1
ATOM 586 C C . LEU A 1 84 ? 26.78300 17.28500 35.45600 1.000 60.21123 84 LEU A C 1
ATOM 587 O O . LEU A 1 84 ? 27.74600 16.86600 36.11300 1.000 61.20976 84 LEU A O 1
ATOM 592 N N . GLU A 1 85 ? 26.74000 18.53000 34.97100 1.000 59.28355 85 GLU A N 1
ATOM 593 C CA . GLU A 1 85 ? 27.80600 19.47800 35.28100 1.000 61.47344 85 GLU A CA 1
ATOM 594 C C . GLU A 1 85 ? 27.89800 19.70100 36.79100 1.000 62.91227 85 GLU A C 1
ATOM 595 O O . GLU A 1 85 ? 28.97500 19.56000 37.38500 1.000 63.29900 85 GLU A O 1
ATOM 598 N N . LYS A 1 86 ? 26.75900 20.00800 37.43500 1.000 62.62590 86 LYS A N 1
ATOM 599 C CA . LYS A 1 86 ? 26.73600 20.19800 38.88500 1.000 62.51959 86 LYS A CA 1
ATOM 600 C C . LYS A 1 86 ? 27.30400 18.99300 39.61700 1.000 62.53879 86 LYS A C 1
ATOM 601 O O . LYS A 1 86 ? 27.88600 19.13600 40.69800 1.000 64.81396 86 LYS A O 1
ATOM 605 N N . ILE A 1 87 ? 27.15300 17.80100 39.04800 1.000 62.01323 87 ILE A N 1
ATOM 606 C CA . ILE A 1 87 ? 27.62200 16.61600 39.75000 1.000 61.93243 87 ILE A CA 1
ATOM 607 C C . ILE A 1 87 ? 29.11300 16.36600 39.50400 1.000 64.68691 87 ILE A C 1
ATOM 608 O O . ILE A 1 87 ? 29.81400 15.88100 40.40200 1.000 63.52512 87 ILE A O 1
ATOM 612 N N . GLU A 1 88 ? 29.64000 16.70400 38.31900 1.000 64.66202 88 GLU A N 1
ATOM 613 C CA . GLU A 1 88 ? 31.04800 16.42400 38.04000 1.000 65.16051 88 GLU A CA 1
ATOM 614 C C . GLU A 1 88 ? 32.01600 17.43200 38.64900 1.000 68.25850 88 GLU A C 1
ATOM 615 O O . GLU A 1 88 ? 33.21800 17.33200 38.38600 1.000 67.91950 88 GLU A O 1
ATOM 621 N N . SER A 1 89 ? 31.53900 18.39100 39.44400 1.000 70.25190 89 SER A N 1
ATOM 622 C CA . SER A 1 89 ? 32.41200 19.34800 40.11800 1.000 72.53524 89 SER A CA 1
ATOM 623 C C . SER A 1 89 ? 32.78600 18.90800 41.52800 1.000 71.97063 89 SER A C 1
ATOM 624 O O . SER A 1 89 ? 33.64200 19.54200 42.15500 1.000 75.38618 89 SER A O 1
ATOM 627 N N . SER A 1 90 ? 32.16300 17.85300 42.03900 1.000 69.14738 90 SER A N 1
ATOM 628 C CA . SER A 1 90 ? 32.37900 17.36700 43.39900 1.000 69.48702 90 SER A CA 1
ATOM 629 C C . SER A 1 90 ? 32.79400 15.90000 43.31000 1.000 65.35450 90 SER A C 1
ATOM 630 O O . SER A 1 90 ? 32.06600 15.00300 43.73100 1.000 61.68651 90 SER A O 1
ATOM 631 N N . GLN A 1 91 ? 33.97800 15.66100 42.74400 1.000 68.29261 91 GLN A N 1
ATOM 632 C CA . GLN A 1 91 ? 34.51000 14.31600 42.58300 1.000 66.11770 91 GLN A CA 1
ATOM 633 C C . GLN A 1 91 ? 35.64000 13.97600 43.54600 1.000 67.07719 91 GLN A C 1
ATOM 634 O O . GLN A 1 91 ? 35.91600 12.78900 43.76100 1.000 62.89195 91 GLN A O 1
ATOM 640 N N . THR A 1 92 ? 36.29600 14.97900 44.12000 1.000 70.75704 92 THR A N 1
ATOM 641 C CA . THR A 1 92 ? 37.38200 14.74100 45.05800 1.000 71.98761 92 THR A CA 1
ATOM 642 C C . THR A 1 92 ? 36.85000 14.26400 46.40800 1.000 67.61134 92 THR A C 1
ATOM 643 O O . THR A 1 92 ? 35.77000 14.66800 46.85700 1.000 66.94056 92 THR A O 1
ATOM 645 N N . ASP A 1 93 ? 37.62200 13.37200 47.04000 1.000 65.68300 93 ASP A N 1
ATOM 646 C CA . ASP A 1 93 ? 37.40200 12.96400 48.43100 1.000 64.84326 93 ASP A CA 1
ATOM 647 C C . ASP A 1 93 ? 36.06400 12.25300 48.60300 1.000 58.66145 93 ASP A C 1
ATOM 648 O O . ASP A 1 93 ? 35.36300 12.42500 49.60200 1.000 69.68924 93 ASP A O 1
ATOM 653 N N . LEU A 1 94 ? 35.71000 11.45300 47.61600 1.000 56.11183 94 LEU A N 1
ATOM 654 C CA . LEU A 1 94 ? 34.49700 10.66400 47.63400 1.000 49.19338 94 LEU A CA 1
ATOM 655 C C . LEU A 1 94 ? 34.73800 9.33700 48.34300 1.000 46.99787 94 LEU A C 1
ATOM 656 O O . LEU A 1 94 ? 35.81300 8.74400 48.24000 1.000 48.47878 94 LEU A O 1
ATOM 661 N N . LYS A 1 95 ? 33.70900 8.85300 49.03500 1.000 46.61417 95 LYS A N 1
ATOM 662 C CA . LYS A 1 95 ? 33.83100 7.65200 49.85300 1.000 44.89771 95 LYS A CA 1
ATOM 663 C C . LYS A 1 95 ? 32.45200 7.04700 50.08800 1.000 42.79320 95 LYS A C 1
ATOM 664 O O . LYS A 1 95 ? 31.42600 7.69100 49.87100 1.000 43.62848 95 LYS A O 1
ATOM 670 N N . GLY A 1 96 ? 32.44300 5.78900 50.52400 1.000 46.28833 96 GLY A N 1
ATOM 671 C CA . GLY A 1 96 ? 31.21500 5.18100 51.00400 1.000 41.65633 96 GLY A CA 1
ATOM 672 C C . GLY A 1 96 ? 30.15000 4.97000 49.93900 1.000 43.45293 96 GLY A C 1
ATOM 673 O O . GLY A 1 96 ? 30.43000 4.81400 48.74700 1.000 39.78161 96 GLY A O 1
ATOM 674 N N . ILE A 1 97 ? 28.89200 4.95600 50.39700 1.000 40.77641 97 ILE A N 1
ATOM 675 C CA . ILE A 1 97 ? 27.77400 4.68700 49.49900 1.000 41.68755 97 ILE A CA 1
ATOM 676 C C . ILE A 1 97 ? 27.58800 5.83400 48.51200 1.000 40.19063 97 ILE A C 1
ATOM 677 O O . ILE A 1 97 ? 27.16000 5.62300 47.37000 1.000 42.10233 97 ILE A O 1
ATOM 682 N N . LEU A 1 98 ? 27.94600 7.05400 48.90800 1.000 38.73994 98 LEU A N 1
ATOM 683 C CA . LEU A 1 98 ? 27.83200 8.17600 47.99800 1.000 39.37995 98 LEU A CA 1
ATOM 684 C C . LEU A 1 98 ? 28.70400 7.95200 46.76100 1.000 43.58772 98 LEU A C 1
ATOM 685 O O . LEU A 1 98 ? 28.27600 8.21400 45.62600 1.000 41.18483 98 LEU A O 1
ATOM 690 N N . GLU A 1 99 ? 29.90400 7.39500 46.96200 1.000 41.48265 99 GLU A N 1
ATOM 691 C CA . GLU A 1 99 ? 30.78900 7.07600 45.85400 1.000 40.35911 99 GLU A CA 1
ATOM 692 C C . GLU A 1 99 ? 30.19400 5.99700 44.96400 1.000 40.42051 99 GLU A C 1
ATOM 693 O O . GLU A 1 99 ? 30.28300 6.08300 43.72900 1.000 39.87328 99 GLU A O 1
ATOM 699 N N . TYR A 1 100 ? 29.57300 4.97900 45.56500 1.000 39.29432 100 TYR A N 1
ATOM 700 C CA . TYR A 1 100 ? 28.88000 3.97300 44.77200 1.000 38.01329 100 TYR A CA 1
ATOM 701 C C . TYR A 1 100 ? 27.81100 4.62300 43.90100 1.000 40.65112 100 TYR A C 1
ATOM 702 O O . TYR A 1 100 ? 27.74800 4.36900 42.69000 1.000 36.28883 100 TYR A O 1
ATOM 711 N N . TYR A 1 101 ? 26.96500 5.47800 44.50000 1.000 39.57451 101 TYR A N 1
ATOM 712 C CA . TYR A 1 101 ? 25.93600 6.16300 43.72000 1.000 39.36542 101 TYR A CA 1
ATOM 713 C C . TYR A 1 101 ? 26.54300 6.98900 42.59900 1.000 40.31135 101 TYR A C 1
ATOM 714 O O . TYR A 1 101 ? 26.00400 7.03300 41.48500 1.000 37.21445 101 TYR A O 1
ATOM 723 N N . PHE A 1 102 ? 27.62800 7.69900 42.89600 1.000 39.68165 102 PHE A N 1
ATOM 724 C CA . PHE A 1 102 ? 28.24300 8.55600 41.89400 1.000 39.64601 102 PHE A CA 1
ATOM 725 C C . PHE A 1 102 ? 28.61700 7.74500 40.66100 1.000 37.62194 102 PHE A C 1
ATOM 726 O O . PHE A 1 102 ? 28.23900 8.09200 39.54300 1.000 37.55415 102 PHE A O 1
ATOM 734 N N . ASN A 1 103 ? 29.30700 6.62400 40.85700 1.000 38.05189 103 ASN A N 1
ATOM 735 C CA . ASN A 1 103 ? 29.75000 5.81300 39.72800 1.000 37.55182 103 ASN A CA 1
ATOM 736 C C . ASN A 1 103 ? 28.59100 5.07900 39.06300 1.000 36.41846 103 ASN A C 1
ATOM 737 O O . ASN A 1 103 ? 28.60900 4.86300 37.84300 1.000 34.27904 103 ASN A O 1
ATOM 742 N N . PHE A 1 104 ? 27.61400 4.62500 39.85100 1.000 37.23931 104 PHE A N 1
ATOM 743 C CA . PHE A 1 104 ? 26.45500 3.92400 39.29800 1.000 36.20731 104 PHE A CA 1
ATOM 744 C C . PHE A 1 104 ? 25.59500 4.86500 38.45700 1.000 37.09845 104 PHE A C 1
ATOM 745 O O . PHE A 1 104 ? 25.22300 4.53100 37.32400 1.000 37.26631 104 PHE A O 1
ATOM 753 N N . PHE A 1 105 ? 25.27000 6.04800 38.99000 1.000 36.32850 105 PHE A N 1
ATOM 754 C CA . PHE A 1 105 ? 24.42700 6.98400 38.24600 1.000 34.92148 105 PHE A CA 1
ATOM 755 C C . PHE A 1 105 ? 25.14900 7.51600 37.01800 1.000 38.51275 105 PHE A C 1
ATOM 756 O O . PHE A 1 105 ? 24.53400 7.68300 35.96200 1.000 38.03576 105 PHE A O 1
ATOM 764 N N . ARG A 1 106 ? 26.45200 7.78100 37.12700 1.000 36.80385 106 ARG A N 1
ATOM 765 C CA . ARG A 1 106 ? 27.20100 8.17800 35.93900 1.000 37.51440 106 ARG A CA 1
ATOM 766 C C . ARG A 1 106 ? 27.23200 7.04900 34.90200 1.000 37.30216 106 ARG A C 1
ATOM 767 O O . ARG A 1 106 ? 27.17500 7.29600 33.69100 1.000 35.57640 106 ARG A O 1
ATOM 775 N N . GLY A 1 107 ? 27.35100 5.80500 35.35000 1.000 36.59474 107 GLY A N 1
ATOM 776 C CA . GLY A 1 107 ? 27.32100 4.70700 34.40300 1.000 33.56071 107 GLY A CA 1
ATOM 777 C C . GLY A 1 107 ? 26.01200 4.65300 33.63900 1.000 35.84803 107 GLY A C 1
ATOM 778 O O . GLY A 1 107 ? 26.00400 4.50500 32.42000 1.000 35.51108 107 GLY A O 1
ATOM 779 N N . MET A 1 108 ? 24.89000 4.80100 34.35200 1.000 35.59141 108 MET A N 1
ATOM 780 C CA . MET A 1 108 ? 23.57500 4.81800 33.72100 1.000 35.36535 108 MET A CA 1
ATOM 781 C C . MET A 1 108 ? 23.48700 5.89900 32.66700 1.000 36.24545 108 MET A C 1
ATOM 782 O O . MET A 1 108 ? 22.95700 5.67600 31.57400 1.000 36.18769 108 MET A O 1
ATOM 787 N N . TYR A 1 109 ? 23.94300 7.10100 33.01500 1.000 35.72131 109 TYR A N 1
ATOM 788 C CA . TYR A 1 109 ? 23.91700 8.21500 32.08500 1.000 39.16536 109 TYR A CA 1
ATOM 789 C C . TYR A 1 109 ? 24.73700 7.90500 30.83900 1.000 38.74750 109 TYR A C 1
ATOM 790 O O . TYR A 1 109 ? 24.25300 8.05100 29.70900 1.000 40.57990 109 TYR A O 1
ATOM 799 N N . GLU A 1 110 ? 25.97500 7.45600 31.02400 1.000 37.87660 110 GLU A N 1
ATOM 800 C CA . GLU A 1 110 ? 26.80600 7.12300 29.86800 1.000 36.11104 110 GLU A CA 1
ATOM 801 C C . GLU A 1 110 ? 26.13000 6.08100 28.98300 1.000 37.44183 110 GLU A C 1
ATOM 802 O O . GLU A 1 110 ? 26.17400 6.18300 27.74700 1.000 35.25601 110 GLU A O 1
ATOM 808 N N . PHE A 1 111 ? 25.51400 5.06200 29.59800 1.000 35.80417 111 PHE A N 1
ATOM 809 C CA . PHE A 1 111 ? 24.81500 4.05200 28.81700 1.000 37.54639 111 PHE A CA 1
ATOM 810 C C . PHE A 1 111 ? 23.74600 4.68400 27.92900 1.000 38.25937 111 PHE A C 1
ATOM 811 O O . PHE A 1 111 ? 23.62100 4.31900 26.75700 1.000 35.23682 111 PHE A O 1
ATOM 819 N N . GLU A 1 112 ? 22.95800 5.62900 28.47400 1.000 36.98143 112 GLU A N 1
ATOM 820 C CA . GLU A 1 112 ? 21.94600 6.33800 27.68200 1.000 37.06078 112 GLU A CA 1
ATOM 821 C C . GLU A 1 112 ? 22.54900 7.17600 26.55400 1.000 38.31970 112 GLU A C 1
ATOM 822 O O . GLU A 1 112 ? 21.81900 7.57100 25.64400 1.000 37.01288 112 GLU A O 1
ATOM 828 N N . GLN A 1 113 ? 23.81100 7.58100 26.65800 1.000 35.93850 113 GLN A N 1
ATOM 829 C CA . GLN A 1 113 ? 24.45000 8.31800 25.58200 1.000 34.26357 113 GLN A CA 1
ATOM 830 C C . GLN A 1 113 ? 25.21000 7.42700 24.62200 1.000 33.52460 113 GLN A C 1
ATOM 831 O O . GLN A 1 113 ? 26.05600 7.94500 23.89400 1.000 33.94805 113 GLN A O 1
ATOM 837 N N . TYR A 1 114 ? 24.99700 6.10600 24.64600 1.000 31.24002 114 TYR A N 1
ATOM 838 C CA . TYR A 1 114 ? 25.74300 5.18800 23.78500 1.000 32.53949 114 TYR A CA 1
ATOM 839 C C . TYR A 1 114 ? 27.25400 5.20500 24.06800 1.000 36.81199 114 TYR A C 1
ATOM 840 O O . TYR A 1 114 ? 28.06300 4.83600 23.19000 1.000 35.94520 114 TYR A O 1
ATOM 849 N N . GLU A 1 115 ? 27.66800 5.66600 25.25600 1.000 33.78932 115 GLU A N 1
ATOM 850 C CA . GLU A 1 115 ? 29.08000 5.67800 25.64800 1.000 33.13615 115 GLU A CA 1
ATOM 851 C C . GLU A 1 115 ? 29.32300 4.38900 26.42200 1.000 36.95059 115 GLU A C 1
ATOM 852 O O . GLU A 1 115 ? 29.41400 4.36800 27.66700 1.000 33.95347 115 GLU A O 1
ATOM 858 N N . TYR A 1 116 ? 29.43400 3.29600 25.67000 1.000 31.58378 116 TYR A N 1
ATOM 859 C CA . TYR A 1 116 ? 29.40100 1.98000 26.28200 1.000 32.08399 116 TYR A CA 1
ATOM 860 C C . TYR A 1 116 ? 30.65200 1.72100 27.11500 1.000 34.11397 116 TYR A C 1
ATOM 861 O O . TYR A 1 116 ? 30.53900 1.30500 28.27000 1.000 32.61832 116 TYR A O 1
ATOM 870 N N . LEU A 1 117 ? 31.83700 2.07000 26.61100 1.000 31.84584 117 LEU A N 1
ATOM 871 C CA . LEU A 1 117 ? 33.05500 1.78600 27.36900 1.000 33.09019 117 LEU A CA 1
ATOM 872 C C . LEU A 1 117 ? 33.10700 2.59900 28.66900 1.000 35.58235 117 LEU A C 1
ATOM 873 O O . LEU A 1 117 ? 33.49900 2.07000 29.70800 1.000 32.84771 117 LEU A O 1
ATOM 878 N N . ASN A 1 118 ? 32.73500 3.88400 28.62200 1.000 35.52328 118 ASN A N 1
ATOM 879 C CA . ASN A 1 118 ? 32.64800 4.69100 29.83600 1.000 34.34269 118 ASN A CA 1
ATOM 880 C C . ASN A 1 118 ? 31.68600 4.07400 30.82600 1.000 34.26196 118 ASN A C 1
ATOM 881 O O . ASN A 1 118 ? 31.94300 4.07300 32.03300 1.000 34.04227 118 ASN A O 1
ATOM 886 N N . ALA A 1 119 ? 30.56400 3.55400 30.32000 1.000 33.35344 119 ALA A N 1
ATOM 887 C CA . ALA A 1 119 ? 29.51200 3.00300 31.16200 1.000 34.87434 119 ALA A CA 1
ATOM 888 C C . ALA A 1 119 ? 29.98900 1.76100 31.90700 1.000 34.71276 119 ALA A C 1
ATOM 889 O O . ALA A 1 119 ? 29.80400 1.66300 33.12800 1.000 34.06432 119 ALA A O 1
ATOM 891 N N . ILE A 1 120 ? 30.61300 0.80700 31.19700 1.000 32.92639 120 ILE A N 1
ATOM 892 C CA . ILE A 1 120 ? 31.21100 -0.33600 31.88400 1.000 34.91078 120 ILE A CA 1
ATOM 893 C C . ILE A 1 120 ? 32.22300 0.14200 32.89700 1.000 34.09901 120 ILE A C 1
ATOM 894 O O . ILE A 1 120 ? 32.26200 -0.35200 34.02600 1.000 36.04964 120 ILE A O 1
ATOM 899 N N . SER A 1 121 ? 33.03600 1.12500 32.52100 1.000 32.80053 121 SER A N 1
ATOM 900 C CA . SER A 1 121 ? 34.04700 1.63000 33.43200 1.000 35.76119 121 SER A CA 1
ATOM 901 C C . SER A 1 121 ? 33.41100 2.12600 34.73600 1.000 36.34325 121 SER A C 1
ATOM 902 O O . SER A 1 121 ? 33.84700 1.76500 35.83700 1.000 37.87056 121 SER A O 1
ATOM 905 N N . PHE A 1 122 ? 32.35400 2.92400 34.62800 1.000 35.05405 122 PHE A N 1
ATOM 906 C CA . PHE A 1 122 ? 31.66600 3.41400 35.81000 1.000 36.07585 122 PHE A CA 1
ATOM 907 C C . PHE A 1 122 ? 31.01200 2.27200 36.59300 1.000 38.59219 122 PHE A C 1
ATOM 908 O O . PHE A 1 122 ? 31.15000 2.17700 37.83200 1.000 35.04767 122 PHE A O 1
ATOM 916 N N . TYR A 1 123 ? 30.30500 1.38200 35.88400 1.000 34.24146 123 TYR A N 1
ATOM 917 C CA . TYR A 1 123 ? 29.64500 0.26800 36.55500 1.000 34.50331 123 TYR A CA 1
ATOM 918 C C . TYR A 1 123 ? 30.64300 -0.59100 37.31900 1.000 38.72164 123 TYR A C 1
ATOM 919 O O . TYR A 1 123 ? 30.33400 -1.09000 38.40700 1.000 37.20110 123 TYR A O 1
ATOM 928 N N . LYS A 1 124 ? 31.81900 -0.83000 36.73300 1.000 35.67536 124 LYS A N 1
ATOM 929 C CA . LYS A 1 124 ? 32.80900 -1.65300 37.40800 1.000 36.94744 124 LYS A CA 1
ATOM 930 C C . LYS A 1 124 ? 33.29900 -0.98700 38.69300 1.000 38.83278 124 LYS A C 1
ATOM 931 O O . LYS A 1 124 ? 33.53500 -1.67000 39.68700 1.000 35.44692 124 LYS A O 1
ATOM 935 N N . GLN A 1 125 ? 33.46600 0.34200 38.68800 1.000 35.78490 125 GLN A N 1
ATOM 936 C CA . GLN A 1 125 ? 33.83400 1.02900 39.92100 1.000 39.66061 125 GLN A CA 1
ATOM 937 C C . GLN A 1 125 ? 32.72300 0.88600 40.96000 1.000 38.93282 125 GLN A C 1
ATOM 938 O O . GLN A 1 125 ? 32.99200 0.55700 42.12200 1.000 38.25874 125 GLN A O 1
ATOM 944 N N . ALA A 1 126 ? 31.46200 1.03600 40.53600 1.000 39.10674 126 ALA A N 1
ATOM 945 C CA . ALA A 1 126 ? 30.33500 0.81500 41.43700 1.000 36.86681 126 ALA A CA 1
ATOM 946 C C . ALA A 1 126 ? 30.34100 -0.60300 41.98700 1.000 39.96513 126 ALA A C 1
ATOM 947 O O . ALA A 1 126 ? 30.08900 -0.81200 43.17900 1.000 40.12128 126 ALA A O 1
ATOM 949 N N . GLU A 1 127 ? 30.63200 -1.59000 41.13700 1.000 38.90813 127 GLU A N 1
ATOM 950 C CA . GLU A 1 127 ? 30.64700 -2.98400 41.58600 1.000 39.80912 127 GLU A CA 1
ATOM 951 C C . GLU A 1 127 ? 31.54600 -3.21400 42.79800 1.000 39.09045 127 GLU A C 1
ATOM 952 O O . GLU A 1 127 ? 31.25300 -4.07200 43.63800 1.000 41.71881 127 GLU A O 1
ATOM 958 N N . ARG A 1 128 ? 32.67900 -2.51100 42.86900 1.000 41.27367 128 ARG A N 1
ATOM 959 C CA . ARG A 1 128 ? 33.63300 -2.72100 43.96000 1.000 40.24131 128 ARG A CA 1
ATOM 960 C C . ARG A 1 128 ? 33.03700 -2.42000 45.33000 1.000 41.03481 128 ARG A C 1
ATOM 961 O O . ARG A 1 128 ? 33.44700 -3.02500 46.32700 1.000 41.05816 128 ARG A O 1
ATOM 969 N N . LYS A 1 129 ? 32.08700 -1.49100 45.41400 1.000 39.50934 129 LYS A N 1
ATOM 970 C CA . LYS A 1 129 ? 31.55000 -1.09400 46.70500 1.000 42.25462 129 LYS A CA 1
ATOM 971 C C . LYS A 1 129 ? 30.19700 -1.72400 46.94600 1.000 41.19312 129 LYS A C 1
ATOM 972 O O . LYS A 1 129 ? 29.42300 -1.23500 47.76900 1.000 41.78475 129 LYS A O 1
ATOM 978 N N . LEU A 1 130 ? 29.90300 -2.81400 46.24400 1.000 41.56997 130 LEU A N 1
ATOM 979 C CA . LEU A 1 130 ? 28.58100 -3.41100 46.33200 1.000 43.91068 130 LEU A CA 1
ATOM 980 C C . LEU A 1 130 ? 28.31800 -3.98900 47.72000 1.000 43.64249 130 LEU A C 1
ATOM 981 O O . LEU A 1 130 ? 27.15900 -4.05300 48.14900 1.000 43.77596 130 LEU A O 1
ATOM 986 N N . SER A 1 131 ? 29.36400 -4.42200 48.43500 1.000 41.57188 131 SER A N 1
ATOM 987 C CA . SER A 1 131 ? 29.16200 -4.84400 49.82400 1.000 44.17214 131 SER A CA 1
ATOM 988 C C . SER A 1 131 ? 28.72800 -3.69600 50.73800 1.000 45.95584 131 SER A C 1
ATOM 989 O O . SER A 1 131 ? 28.32100 -3.95800 51.87900 1.000 46.87902 131 SER A O 1
ATOM 992 N N . LEU A 1 132 ? 28.82000 -2.44100 50.28600 1.000 43.93922 132 LEU A N 1
ATOM 993 C CA . LEU A 1 132 ? 28.28100 -1.30000 51.02400 1.000 45.16867 132 LEU A CA 1
ATOM 994 C C . LEU A 1 132 ? 26.78400 -1.13600 50.87200 1.000 44.68599 132 LEU A C 1
ATOM 995 O O . LEU A 1 132 ? 26.20200 -0.28600 51.55200 1.000 43.23178 132 LEU A O 1
ATOM 1000 N N . VAL A 1 133 ? 26.15700 -1.87000 49.96900 1.000 42.59219 133 VAL A N 1
ATOM 1001 C CA . VAL A 1 133 ? 24.75600 -1.67200 49.65600 1.000 41.43592 133 VAL A CA 1
ATOM 1002 C C . VAL A 1 133 ? 23.99000 -2.75800 50.38900 1.000 43.58107 133 VAL A C 1
ATOM 1003 O O . VAL A 1 133 ? 23.92300 -3.89900 49.92100 1.000 45.09676 133 VAL A O 1
ATOM 1007 N N . ALA A 1 134 ? 23.43200 -2.42200 51.55200 1.000 43.91632 134 ALA A N 1
ATOM 1008 C CA . ALA A 1 134 ? 22.65200 -3.40900 52.28900 1.000 43.21241 134 ALA A CA 1
ATOM 1009 C C . ALA A 1 134 ? 21.30500 -3.64800 51.61700 1.000 44.73979 134 ALA A C 1
ATOM 1010 O O . ALA A 1 134 ? 20.76900 -4.75900 51.69000 1.000 47.11457 134 ALA A O 1
ATOM 1012 N N . ASP A 1 135 ? 20.74000 -2.64100 50.95700 1.000 40.78263 135 ASP A N 1
ATOM 1013 C CA . ASP A 1 135 ? 19.38800 -2.79500 50.43800 1.000 42.49738 135 ASP A CA 1
ATOM 1014 C C . ASP A 1 135 ? 19.40400 -3.77800 49.26900 1.000 43.77890 135 ASP A C 1
ATOM 1015 O O . ASP A 1 135 ? 20.11900 -3.57100 48.28400 1.000 42.76563 135 ASP A O 1
ATOM 1020 N N . GLU A 1 136 ? 18.63900 -4.86600 49.40200 1.000 42.10052 136 GLU A N 1
ATOM 1021 C CA . GLU A 1 136 ? 18.56000 -5.87600 48.35100 1.000 43.67352 136 GLU A CA 1
ATOM 1022 C C . GLU A 1 136 ? 17.96300 -5.31500 47.05600 1.000 42.19625 136 GLU A C 1
ATOM 1023 O O . GLU A 1 136 ? 18.34600 -5.72900 45.96100 1.000 40.74753 136 GLU A O 1
ATOM 1029 N N . ILE A 1 137 ? 16.98700 -4.41500 47.16100 1.000 41.50049 137 ILE A N 1
ATOM 1030 C CA . ILE A 1 137 ? 16.40700 -3.84600 45.95400 1.000 42.75304 137 ILE A CA 1
ATOM 1031 C C . ILE A 1 137 ? 17.43500 -2.98200 45.24300 1.000 43.49118 137 ILE A C 1
ATOM 1032 O O . ILE A 1 137 ? 17.56700 -3.02600 44.01200 1.000 39.83205 137 ILE A O 1
ATOM 1037 N N . GLU A 1 138 ? 18.21500 -2.21300 46.00300 1.000 41.83899 138 GLU A N 1
ATOM 1038 C CA . GLU A 1 138 ? 19.21900 -1.40000 45.34400 1.000 41.92049 138 GLU A CA 1
ATOM 1039 C C . GLU A 1 138 ? 20.24300 -2.27700 44.63900 1.000 41.84554 138 GLU A C 1
ATOM 1040 O O . GLU A 1 138 ? 20.65500 -1.97400 43.51000 1.000 39.63446 138 GLU A O 1
ATOM 1046 N N . ARG A 1 139 ? 20.65000 -3.38600 45.26400 1.000 39.26658 139 ARG A N 1
ATOM 1047 C CA . ARG A 1 139 ? 21.56900 -4.27500 44.56300 1.000 40.81280 139 ARG A CA 1
ATOM 1048 C C . ARG A 1 139 ? 20.92600 -4.84400 43.29600 1.000 38.94791 139 ARG A C 1
ATOM 1049 O O . ARG A 1 139 ? 21.62100 -5.09900 42.31000 1.000 36.73630 139 ARG A O 1
ATOM 1057 N N . ALA A 1 140 ? 19.60900 -5.04900 43.30800 1.000 40.85983 140 ALA A N 1
ATOM 1058 C CA . ALA A 1 140 ? 18.92200 -5.55500 42.12300 1.000 36.86356 140 ALA A CA 1
ATOM 1059 C C . ALA A 1 140 ? 18.99400 -4.54300 40.99000 1.000 38.80057 140 ALA A C 1
ATOM 1060 O O . ALA A 1 140 ? 19.19900 -4.91500 39.82500 1.000 37.66858 140 ALA A O 1
ATOM 1062 N N . GLU A 1 141 ? 18.81200 -3.26200 41.31200 1.000 36.83285 141 GLU A N 1
ATOM 1063 C CA . GLU A 1 141 ? 19.03300 -2.21500 40.33400 1.000 37.01155 141 GLU A CA 1
ATOM 1064 C C . GLU A 1 141 ? 20.40700 -2.34000 39.72800 1.000 38.73727 141 GLU A C 1
ATOM 1065 O O . GLU A 1 141 ? 20.55800 -2.33200 38.50200 1.000 36.59030 141 GLU A O 1
ATOM 1071 N N . PHE A 1 142 ? 21.43100 -2.47700 40.57000 1.000 37.00395 142 PHE A N 1
ATOM 1072 C CA . PHE A 1 142 ? 22.76900 -2.61900 40.01900 1.000 37.13297 142 PHE A CA 1
ATOM 1073 C C . PHE A 1 142 ? 22.83500 -3.80600 39.05500 1.000 36.63710 142 PHE A C 1
ATOM 1074 O O . PHE A 1 142 ? 23.31400 -3.68100 37.92300 1.000 35.11058 142 PHE A O 1
ATOM 1082 N N . HIS A 1 143 ? 22.39900 -4.97700 39.51100 1.000 36.13743 143 HIS A N 1
ATOM 1083 C CA . HIS A 1 143 ? 22.52400 -6.17900 38.69900 1.000 37.27736 143 HIS A CA 1
ATOM 1084 C C . HIS A 1 143 ? 21.71300 -6.07400 37.40900 1.000 32.78431 143 HIS A C 1
ATOM 1085 O O . HIS A 1 143 ? 22.15200 -6.54600 36.35500 1.000 36.26543 143 HIS A O 1
ATOM 1092 N N . TYR A 1 144 ? 20.53000 -5.45700 37.47100 1.000 34.98368 144 TYR A N 1
ATOM 1093 C CA . TYR A 1 144 ? 19.72200 -5.29800 36.26900 1.000 35.60738 144 TYR A CA 1
ATOM 1094 C C . TYR A 1 144 ? 20.43200 -4.40600 35.26500 1.000 35.44831 144 TYR A C 1
ATOM 1095 O O . TYR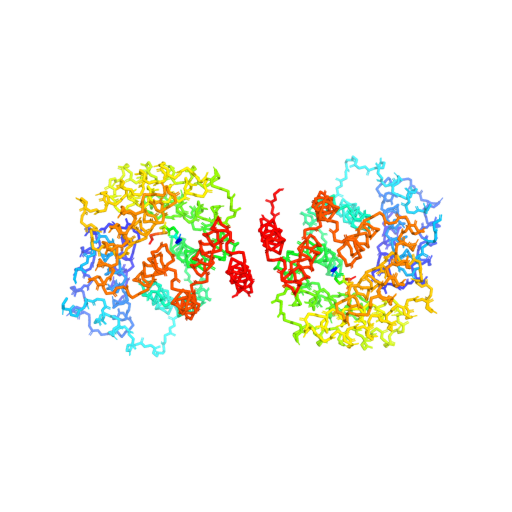 A 1 144 ? 20.51300 -4.73300 34.07800 1.000 33.99580 144 TYR A O 1
ATOM 1104 N N . LYS A 1 145 ? 20.96300 -3.27400 35.72900 1.000 35.36485 145 LYS A N 1
ATOM 1105 C CA . LYS A 1 145 ? 21.64000 -2.34600 34.82500 1.000 34.91305 145 LYS A CA 1
ATOM 1106 C C . LYS A 1 145 ? 22.93700 -2.93800 34.27300 1.000 35.28238 145 LYS A C 1
ATOM 1107 O O . LYS A 1 145 ? 23.31200 -2.67100 33.11400 1.000 33.22351 145 LYS A O 1
ATOM 1113 N N . VAL A 1 146 ? 23.65000 -3.73300 35.08000 1.000 34.37639 146 VAL A N 1
ATOM 1114 C CA . VAL A 1 146 ? 24.86700 -4.38000 34.57800 1.000 33.95639 146 VAL A CA 1
ATOM 1115 C C . VAL A 1 146 ? 24.51400 -5.45000 33.55500 1.000 34.33661 146 VAL A C 1
ATOM 1116 O O . VAL A 1 146 ? 25.17900 -5.59200 32.51900 1.000 33.57286 146 VAL A O 1
ATOM 1120 N N . ALA A 1 147 ? 23.46500 -6.21500 33.82500 1.000 35.15853 147 ALA A N 1
ATOM 1121 C CA . ALA A 1 147 ? 23.00300 -7.20000 32.86300 1.000 32.73306 147 ALA A CA 1
ATOM 1122 C C . ALA A 1 147 ? 22.62200 -6.55100 31.53400 1.000 33.69637 147 ALA A C 1
ATOM 1123 O O . ALA A 1 147 ? 22.78900 -7.15200 30.46900 1.000 29.42734 147 ALA A O 1
ATOM 1125 N N . GLU A 1 148 ? 22.04400 -5.35400 31.59800 1.000 32.00097 148 GLU A N 1
ATOM 1126 C CA . GLU A 1 148 ? 21.55300 -4.67900 30.41100 1.000 32.73501 148 GLU A CA 1
ATOM 1127 C C . GLU A 1 148 ? 22.69400 -4.31900 29.48800 1.000 33.49917 148 GLU A C 1
ATOM 1128 O O . GLU A 1 148 ? 22.64000 -4.59500 28.28000 1.000 32.06939 148 GLU A O 1
ATOM 1134 N N . ILE A 1 149 ? 23.74400 -3.71400 30.04300 1.000 30.95552 149 ILE A N 1
ATOM 1135 C CA . ILE A 1 149 ? 24.87100 -3.30100 29.21700 1.000 32.63568 149 ILE A CA 1
ATOM 1136 C C . ILE A 1 149 ? 25.64400 -4.50300 28.70200 1.000 32.64929 149 ILE A C 1
ATOM 1137 O O . ILE A 1 149 ? 26.15400 -4.48800 27.56700 1.000 32.76978 149 ILE A O 1
ATOM 1142 N N . TYR A 1 150 ? 25.72200 -5.57200 29.49000 1.000 31.15326 150 TYR A N 1
ATOM 1143 C CA . TYR A 1 150 ? 26.36000 -6.77600 28.97500 1.000 31.62082 150 TYR A CA 1
ATOM 1144 C C . TYR A 1 150 ? 25.55400 -7.37500 27.83400 1.000 30.95238 150 TYR A C 1
ATOM 1145 O O . TYR A 1 150 ? 26.12600 -7.91100 26.87900 1.000 29.78293 150 TYR A O 1
ATOM 1154 N N . TYR A 1 151 ? 24.22800 -7.30800 27.91600 1.000 30.25748 151 TYR A N 1
ATOM 1155 C CA . TYR A 1 151 ? 23.43300 -7.76400 26.78600 1.000 31.15934 151 TYR A CA 1
ATOM 1156 C C . TYR A 1 151 ? 23.71800 -6.91700 25.53100 1.000 33.52578 151 TYR A C 1
ATOM 1157 O O . TYR A 1 151 ? 23.94700 -7.46100 24.43700 1.000 30.68712 151 TYR A O 1
ATOM 1166 N N . HIS A 1 152 ? 23.78300 -5.59100 25.68200 1.000 31.04605 152 HIS A N 1
ATOM 1167 C CA . HIS A 1 152 ? 24.02300 -4.74600 24.52500 1.000 30.47099 152 HIS A CA 1
ATOM 1168 C C . HIS A 1 152 ? 25.40100 -4.99800 23.93500 1.000 32.61234 152 HIS A C 1
ATOM 1169 O O . HIS A 1 152 ? 25.59300 -4.82600 22.72000 1.000 33.29816 152 HIS A O 1
ATOM 1176 N N . MET A 1 153 ? 26.35800 -5.44000 24.75700 1.000 32.70126 153 MET A N 1
ATOM 1177 C CA A MET A 1 153 ? 27.64500 -5.89800 24.25700 0.390 31.72232 153 MET A CA 1
ATOM 1178 C CA B MET A 1 153 ? 27.65600 -5.90900 24.29100 0.610 33.86303 153 MET A CA 1
ATOM 1179 C C . MET A 1 153 ? 27.64300 -7.38200 23.90700 1.000 29.64763 153 MET A C 1
ATOM 1180 O O . MET A 1 153 ? 28.69300 -7.92000 23.56100 1.000 29.54052 153 MET A O 1
ATOM 1189 N N . LYS A 1 154 ? 26.48800 -8.04300 23.98000 1.000 29.15222 154 LYS A N 1
ATOM 1190 C CA . LYS A 1 154 ? 26.36200 -9.45500 23.60800 1.000 32.21678 154 LYS A CA 1
ATOM 1191 C C . LYS A 1 154 ? 27.29300 -10.33400 24.44200 1.000 30.69479 154 LYS A C 1
ATOM 1192 O O . LYS A 1 154 ? 27.83900 -11.33500 23.97000 1.000 32.01535 154 LYS A O 1
ATOM 1198 N N . GLN A 1 155 ? 27.46400 -9.95900 25.70300 1.000 34.16112 155 GLN A N 1
ATOM 1199 C CA . GLN A 1 155 ? 28.16700 -10.80100 26.66900 1.000 29.63175 155 GLN A CA 1
ATOM 1200 C C . GLN A 1 155 ? 27.10100 -11.60800 27.40100 1.000 32.83595 155 GLN A C 1
ATOM 1201 O O . GLN A 1 155 ? 26.74300 -11.36000 28.55700 1.000 31.47371 155 GLN A O 1
ATOM 1207 N N . THR A 1 156 ? 26.59800 -12.59400 26.66500 1.000 30.92224 156 THR A N 1
ATOM 1208 C CA . THR A 1 156 ? 25.39000 -13.31100 27.04200 1.000 31.26226 156 THR A CA 1
ATOM 1209 C C . THR A 1 156 ? 25.52000 -13.95500 28.42300 1.000 33.73171 156 THR A C 1
ATOM 1210 O O . THR A 1 156 ? 24.60500 -13.86600 29.25500 1.000 34.25908 156 THR A O 1
ATOM 1214 N N . HIS A 1 157 ? 26.64300 -14.61700 28.69100 1.000 34.22654 157 HIS A N 1
ATOM 1215 C CA . HIS A 1 157 ? 26.74100 -15.35500 29.94400 1.000 35.55809 157 HIS A CA 1
ATOM 1216 C C . HIS A 1 157 ? 26.85400 -14.39000 31.11100 1.000 32.73852 157 HIS A C 1
ATOM 1217 O O . HIS A 1 157 ? 26.12900 -14.51400 32.09700 1.000 34.26794 157 HIS A O 1
ATOM 1224 N N . MET A 1 158 ? 27.70700 -13.37600 30.97200 1.000 33.97412 158 MET A N 1
ATOM 1225 C CA . MET A 1 158 ? 27.78900 -12.31000 31.95800 1.000 32.94405 158 MET A CA 1
ATOM 1226 C C . MET A 1 158 ? 26.42700 -11.68000 32.18700 1.000 35.60220 158 MET A C 1
ATOM 1227 O O . MET A 1 158 ? 26.04300 -11.39300 33.32800 1.000 35.40824 158 MET A O 1
ATOM 1232 N N . SER A 1 159 ? 25.68600 -11.44100 31.10700 1.000 32.81215 159 SER A N 1
ATOM 1233 C CA . SER A 1 159 ? 24.38700 -10.79100 31.22300 1.000 31.12561 159 SER A CA 1
ATOM 1234 C C . SER A 1 159 ? 23.40700 -11.64500 32.02100 1.000 32.42974 159 SER A C 1
ATOM 1235 O O . SER A 1 159 ? 22.69800 -11.13500 32.90000 1.000 33.92867 159 SER A O 1
ATOM 1238 N N . MET A 1 160 ? 23.31900 -12.94000 31.68900 1.000 33.00171 160 MET A N 1
ATOM 1239 C CA . MET A 1 160 ? 22.44000 -13.85100 32.41400 1.000 35.04752 160 MET A CA 1
ATOM 1240 C C . MET A 1 160 ? 22.85800 -13.95400 33.87800 1.000 35.26322 160 MET A C 1
ATOM 1241 O O . MET A 1 160 ? 22.00800 -14.00700 34.77400 1.000 36.96205 160 MET A O 1
ATOM 1246 N N . HIS A 1 161 ? 24.17400 -13.96300 34.12900 1.000 33.79626 161 HIS A N 1
ATOM 1247 C CA . HIS A 1 161 ? 24.68300 -14.05500 35.48500 1.000 39.08073 161 HIS A CA 1
ATOM 1248 C C . HIS A 1 161 ? 24.14400 -12.91900 36.34600 1.000 39.28974 161 HIS A C 1
ATOM 1249 O O . HIS A 1 161 ? 23.68600 -13.14500 37.46500 1.000 38.10127 161 HIS A O 1
ATOM 1256 N N . HIS A 1 162 ? 24.10600 -11.70300 35.81700 1.000 39.39377 162 HIS A N 1
ATOM 1257 C CA . HIS A 1 162 ? 23.58200 -10.63300 36.64600 1.000 36.14138 162 HIS A CA 1
ATOM 1258 C C . HIS A 1 162 ? 22.06000 -10.58700 36.61900 1.000 38.39543 162 HIS A C 1
ATOM 1259 O O . HIS A 1 162 ? 21.43400 -10.34700 37.66700 1.000 35.32650 162 HIS A O 1
ATOM 1266 N N . ILE A 1 163 ? 21.44300 -10.86900 35.46400 1.000 33.86131 163 ILE A N 1
ATOM 1267 C CA . ILE A 1 163 ? 19.99900 -10.69300 35.36200 1.000 35.13815 163 ILE A CA 1
ATOM 1268 C C . ILE A 1 163 ? 19.24800 -11.64100 36.28300 1.000 36.51628 163 ILE A C 1
ATOM 1269 O O . ILE A 1 163 ? 18.17500 -11.28700 36.77900 1.000 35.61731 163 ILE A O 1
ATOM 1274 N N . VAL A 1 164 ? 19.75500 -12.86300 36.50200 1.000 35.03209 164 VAL A N 1
ATOM 1275 C CA . VAL A 1 164 ? 19.03800 -13.77400 37.40400 1.000 36.58659 164 VAL A CA 1
ATOM 1276 C C . VAL A 1 164 ? 19.07800 -13.23900 38.82700 1.000 40.08221 164 VAL A C 1
ATOM 1277 O O . VAL A 1 164 ? 18.09300 -13.34500 39.57400 1.000 40.07201 164 VAL A O 1
ATOM 1281 N N . GLN A 1 165 ? 20.22200 -12.68000 39.23500 1.000 37.31474 165 GLN A N 1
ATOM 1282 C CA . GLN A 1 165 ? 20.29500 -12.05500 40.54500 1.000 38.89717 165 GLN A CA 1
ATOM 1283 C C . GLN A 1 165 ? 19.25600 -10.94800 40.67800 1.000 41.15656 165 GLN A C 1
ATOM 1284 O O . GLN A 1 165 ? 18.59900 -10.82600 41.71300 1.000 40.00091 165 GLN A O 1
ATOM 1290 N N . ALA A 1 166 ? 19.10900 -10.11400 39.64900 1.000 37.68987 166 ALA A N 1
ATOM 1291 C CA . ALA A 1 166 ? 18.17100 -9.00000 39.73400 1.000 37.96709 166 ALA A CA 1
ATOM 1292 C C . ALA A 1 166 ? 16.74200 -9.49300 39.88900 1.000 38.91120 166 ALA A C 1
ATOM 1293 O O . ALA A 1 166 ? 16.02100 -9.08300 40.81100 1.000 42.53600 166 ALA A O 1
ATOM 1295 N N . ILE A 1 167 ? 16.31300 -10.38800 39.00200 1.000 37.94257 167 ILE A N 1
ATOM 1296 C CA . ILE A 1 167 ? 14.89100 -10.68000 38.93400 1.000 40.10453 167 ILE A CA 1
ATOM 1297 C C . ILE A 1 167 ? 14.42400 -11.42400 40.18700 1.000 42.83859 167 ILE A C 1
ATOM 1298 O O . ILE A 1 167 ? 13.28200 -11.24900 40.62300 1.000 42.81457 167 ILE A O 1
ATOM 1303 N N . ASP A 1 168 ? 15.30100 -12.21800 40.81400 1.000 42.71547 168 ASP A N 1
ATOM 1304 C CA . ASP A 1 168 ? 14.91800 -12.91000 42.04200 1.000 43.69465 168 ASP A CA 1
ATOM 1305 C C . ASP A 1 168 ? 14.65700 -11.90600 43.15100 1.000 43.58346 168 ASP A C 1
ATOM 1306 O O . ASP A 1 168 ? 13.63000 -11.97500 43.83300 1.000 44.78293 168 ASP A O 1
ATOM 1311 N N . SER A 1 169 ? 15.57000 -10.95100 43.33400 1.000 43.05996 169 SER A N 1
ATOM 1312 C CA . SER A 1 169 ? 15.32800 -9.88000 44.29400 1.000 44.37751 169 SER A CA 1
ATOM 1313 C C . SER A 1 169 ? 14.02100 -9.15400 43.98800 1.000 44.11442 169 SER A C 1
ATOM 1314 O O . SER A 1 169 ? 13.17300 -8.99000 44.86900 1.000 44.77189 169 SER A O 1
ATOM 1317 N N . TYR A 1 170 ? 13.83800 -8.72000 42.73200 1.000 41.72457 170 TYR A N 1
ATOM 1318 C CA . TYR A 1 170 ? 12.63500 -7.97000 42.36600 1.000 43.81138 170 TYR A CA 1
ATOM 1319 C C . TYR A 1 170 ? 11.37300 -8.80600 42.54000 1.000 47.91081 170 TYR A C 1
ATOM 1320 O O . TYR A 1 170 ? 10.34100 -8.29800 42.98900 1.000 47.73113 170 TYR A O 1
ATOM 1329 N N . LYS A 1 171 ? 11.41300 -10.06900 42.09700 1.000 48.39725 171 LYS A N 1
ATOM 1330 C CA . LYS A 1 171 ? 10.26100 -10.95100 42.22400 1.000 46.97176 171 LYS A CA 1
ATOM 1331 C C . LYS A 1 171 ? 9.95300 -11.27200 43.67700 1.000 48.12828 171 LYS A C 1
ATOM 1332 O O . LYS A 1 171 ? 8.81500 -11.62100 44.00000 1.000 50.45882 171 LYS A O 1
ATOM 1338 N N . ALA A 1 172 ? 10.93200 -11.12100 44.55900 1.000 48.89227 172 ALA A N 1
ATOM 1339 C CA . ALA A 1 172 ? 10.71300 -11.30700 45.98400 1.000 46.78816 172 ALA A CA 1
ATOM 1340 C C . ALA A 1 172 ? 9.96800 -10.14600 46.63100 1.000 50.57509 172 ALA A C 1
ATOM 1341 O O . ALA A 1 172 ? 9.43500 -10.30900 47.73500 1.000 53.46415 172 ALA A O 1
ATOM 1343 N N . HIS A 1 173 ? 9.92300 -8.98100 46.00000 1.000 49.37431 173 HIS A N 1
ATOM 1344 C CA . HIS A 1 173 ? 9.22600 -7.84500 46.57900 1.000 49.83112 173 HIS A CA 1
ATOM 1345 C C . HIS A 1 173 ? 7.94600 -7.57600 45.80700 1.000 53.55467 173 HIS A C 1
ATOM 1346 O O . HIS A 1 173 ? 7.60300 -8.27000 44.84600 1.000 53.59064 173 HIS A O 1
ATOM 1353 N N . GLU A 1 174 ? 7.22400 -6.56400 46.26600 1.000 53.87380 174 GLU A N 1
ATOM 1354 C CA . GLU A 1 174 ? 5.97500 -6.15000 45.65900 1.000 56.17716 174 GLU A CA 1
ATOM 1355 C C . GLU A 1 174 ? 6.16400 -4.80100 44.97000 1.000 52.70550 174 GLU A C 1
ATOM 1356 O O . GLU A 1 174 ? 6.93700 -3.95600 45.43000 1.000 53.79677 174 GLU A O 1
ATOM 1362 N N . ASN A 1 175 ? 5.47100 -4.63000 43.84700 1.000 47.21881 175 ASN A N 1
ATOM 1363 C CA . ASN A 1 175 ? 5.40200 -3.39000 43.08000 1.000 50.49836 175 ASN A CA 1
ATOM 1364 C C . ASN A 1 175 ? 6.66200 -3.03400 42.31000 1.000 48.06288 175 ASN A C 1
ATOM 1365 O O . ASN A 1 175 ? 6.81000 -1.88500 41.88300 1.000 46.14959 175 ASN A O 1
ATOM 1370 N N . TYR A 1 176 ? 7.54500 -3.97900 42.02400 1.000 44.59758 176 TYR A N 1
ATOM 1371 C CA . TYR A 1 176 ? 8.65900 -3.65100 41.14400 1.000 46.23665 176 TYR A CA 1
ATOM 1372 C C . TYR A 1 176 ? 8.37700 -4.16200 39.74000 1.000 44.64738 176 TYR A C 1
ATOM 1373 O O . TYR A 1 176 ? 9.24800 -4.66100 39.02600 1.000 45.17542 176 TYR A O 1
ATOM 1382 N N . THR A 1 177 ? 7.12400 -3.98000 39.33800 1.000 44.05169 177 THR A N 1
ATOM 1383 C CA . THR A 1 177 ? 6.60800 -4.62800 38.14700 1.000 42.85575 177 THR A CA 1
ATOM 1384 C C . THR A 1 177 ? 7.34900 -4.14600 36.91900 1.000 42.71863 177 THR A C 1
ATOM 1385 O O . THR A 1 177 ? 7.76000 -4.95100 36.07500 1.000 41.83651 177 THR A O 1
ATOM 1389 N N . VAL A 1 178 ? 7.61300 -2.84500 36.85700 1.000 40.01145 178 VAL A N 1
ATOM 1390 C CA . VAL A 1 178 ? 8.35700 -2.29400 35.73900 1.000 42.96230 178 VAL A CA 1
ATOM 1391 C C . VAL A 1 178 ? 9.69600 -3.00400 35.58700 1.000 42.81420 178 VAL A C 1
ATOM 1392 O O . VAL A 1 178 ? 10.05400 -3.46200 34.49600 1.000 41.67653 178 VAL A O 1
ATOM 1396 N N . ARG A 1 179 ? 10.44700 -3.13200 36.68200 1.000 42.46577 179 ARG A N 1
ATOM 1397 C CA . ARG A 1 179 ? 11.74900 -3.78000 36.58300 1.000 39.75418 179 ARG A CA 1
ATOM 1398 C C . ARG A 1 179 ? 11.61000 -5.26800 36.30100 1.000 39.20885 179 ARG A C 1
ATOM 1399 O O . ARG A 1 179 ? 12.47100 -5.86000 35.63100 1.000 38.87972 179 ARG A O 1
ATOM 1407 N N . VAL A 1 180 ? 10.53400 -5.89500 36.77300 1.000 40.22159 180 VAL A N 1
ATOM 1408 C CA . VAL A 1 180 ? 10.35400 -7.31200 36.46200 1.000 40.09847 180 VAL A CA 1
ATOM 1409 C C . VAL A 1 180 ? 10.12200 -7.50000 34.96200 1.000 39.38878 180 VAL A C 1
ATOM 1410 O O . VAL A 1 180 ? 10.66600 -8.42500 34.34900 1.000 40.48141 180 VAL A O 1
ATOM 1414 N N . ILE A 1 181 ? 9.32800 -6.62100 34.34300 1.000 39.10410 181 ILE A N 1
ATOM 1415 C CA . ILE A 1 181 ? 9.18800 -6.65000 32.88700 1.000 40.97451 181 ILE A CA 1
ATOM 1416 C C . ILE A 1 181 ? 10.54500 -6.45900 32.22900 1.000 37.95537 181 ILE A C 1
ATOM 1417 O O . ILE A 1 181 ? 10.93400 -7.21600 31.33100 1.000 36.61398 181 ILE A O 1
ATOM 1422 N N . GLN A 1 182 ? 11.29500 -5.45100 32.68500 1.000 36.47933 182 GLN A N 1
ATOM 1423 C CA . GLN A 1 182 ? 12.56000 -5.16100 32.03700 1.000 37.72620 182 GLN A CA 1
ATOM 1424 C C . GLN A 1 182 ? 13.52500 -6.32500 32.16300 1.000 36.91815 182 GLN A C 1
ATOM 1425 O O . GLN A 1 182 ? 14.27600 -6.60900 31.22400 1.000 36.53843 182 GLN A O 1
ATOM 1431 N N . CYS A 1 183 ? 13.50800 -7.02800 33.30300 1.000 34.82737 183 CYS A N 1
ATOM 1432 C CA . CYS A 1 183 ? 14.35300 -8.21400 33.45000 1.000 37.44510 183 CYS A CA 1
ATOM 1433 C C . CYS A 1 183 ? 13.93000 -9.31600 32.48600 1.000 36.11268 183 CYS A C 1
ATOM 1434 O O . CYS A 1 183 ? 14.77100 -10.07700 31.97900 1.000 34.75844 183 CYS A O 1
ATOM 1437 N N . SER A 1 184 ? 12.62100 -9.44900 32.28000 1.000 33.98980 184 SER A N 1
ATOM 1438 C CA . SER A 1 184 ? 12.09100 -10.40900 31.32700 1.000 34.82072 184 SER A CA 1
ATOM 1439 C C . SER A 1 184 ? 12.57300 -10.08500 29.92500 1.000 35.72166 184 SER A C 1
ATOM 1440 O O . SER A 1 184 ? 12.88600 -10.99700 29.14700 1.000 36.14059 184 SER A O 1
ATOM 1443 N N . PHE A 1 185 ? 12.63400 -8.78900 29.58400 1.000 35.34333 185 PHE A N 1
ATOM 1444 C CA . PHE A 1 185 ? 13.26900 -8.37000 28.33500 1.000 34.84268 185 PHE A CA 1
ATOM 1445 C C . PHE A 1 185 ? 14.67500 -8.92900 28.23600 1.000 34.07141 185 PHE A C 1
ATOM 1446 O O . PHE A 1 185 ? 15.02000 -9.60300 27.25900 1.000 33.88278 185 PHE A O 1
ATOM 1454 N N . VAL A 1 186 ? 15.48900 -8.70800 29.27200 1.000 34.12743 186 VAL A N 1
ATOM 1455 C CA . VAL A 1 186 ? 16.90000 -9.07300 29.18700 1.000 31.88721 186 VAL A CA 1
ATOM 1456 C C . VAL A 1 186 ? 17.05700 -10.58000 29.06000 1.000 33.55984 186 VAL A C 1
ATOM 1457 O O . VAL A 1 186 ? 17.78200 -11.06600 28.17900 1.000 34.04226 186 VAL A O 1
ATOM 1461 N N . ILE A 1 187 ? 16.33100 -11.34100 29.88800 1.000 33.29545 187 ILE A N 1
ATOM 1462 C CA . ILE A 1 187 ? 16.39200 -12.80500 29.81700 1.000 35.47612 187 ILE A CA 1
ATOM 1463 C C . ILE A 1 187 ? 16.00400 -13.28300 28.42000 1.000 34.04490 187 ILE A C 1
ATOM 1464 O O . ILE A 1 187 ? 16.75100 -14.01600 27.75500 1.000 34.81388 187 ILE A O 1
ATOM 1468 N N . GLY A 1 188 ? 14.82400 -12.87900 27.96100 1.000 33.30504 188 GLY A N 1
ATOM 1469 C CA . GLY A 1 188 ? 14.38100 -13.28200 26.63600 1.000 35.10844 188 GLY A CA 1
ATOM 1470 C C . GLY A 1 188 ? 15.38400 -12.92800 25.56200 1.000 34.90003 188 GLY A C 1
ATOM 1471 O O . GLY A 1 188 ? 15.68600 -13.74900 24.68800 1.000 35.38387 188 GLY A O 1
ATOM 1472 N N . LEU A 1 189 ? 15.93800 -11.70800 25.62700 1.000 34.88710 189 LEU A N 1
ATOM 1473 C CA . LEU A 1 189 ? 16.83300 -11.25500 24.56000 1.000 35.15247 189 LEU A CA 1
ATOM 1474 C C . LEU A 1 189 ? 18.13700 -12.03500 24.56800 1.000 34.31526 189 LEU A C 1
ATOM 1475 O O . LEU A 1 189 ? 18.75000 -12.22300 23.51200 1.000 31.95665 189 LEU A O 1
ATOM 1480 N N . ASN A 1 190 ? 18.57800 -12.49600 25.74300 1.000 35.59671 190 ASN A N 1
ATOM 1481 C CA . ASN A 1 190 ? 19.76600 -13.34500 25.80200 1.000 33.09155 190 ASN A CA 1
ATOM 1482 C C . ASN A 1 190 ? 19.49900 -14.70400 25.15900 1.000 32.35870 190 ASN A C 1
ATOM 1483 O O . ASN A 1 190 ? 20.39600 -15.27300 24.52900 1.000 33.28096 190 ASN A O 1
ATOM 1488 N N . TYR A 1 191 ? 18.30600 -15.27900 25.36600 1.000 32.14431 191 TYR A N 1
ATOM 1489 C CA . TYR A 1 191 ? 17.96700 -16.52700 24.67300 1.000 36.15970 191 TYR A CA 1
ATOM 1490 C C . TYR A 1 191 ? 17.95700 -16.32500 23.16400 1.000 36.87979 191 TYR A C 1
ATOM 1491 O O . TYR A 1 191 ? 18.45600 -17.17100 22.41000 1.000 36.67154 191 TYR A O 1
ATOM 1500 N N . LEU A 1 192 ? 17.38200 -15.20500 22.71200 1.000 35.58284 192 LEU A N 1
ATOM 1501 C CA . LEU A 1 192 ? 17.40300 -14.85700 21.29900 1.000 35.34679 192 LEU A CA 1
ATOM 1502 C C . LEU A 1 192 ? 18.83200 -14.78600 20.76900 1.000 35.77308 192 LEU A C 1
ATOM 1503 O O . LEU A 1 192 ? 19.12400 -15.30100 19.68700 1.000 36.05453 192 LEU A O 1
ATOM 1508 N N . ASP A 1 193 ? 19.75500 -14.23600 21.55000 1.000 33.96326 193 ASP A N 1
ATOM 1509 C CA . ASP A 1 193 ? 21.14200 -14.18500 21.11200 1.000 36.15826 193 ASP A CA 1
ATOM 1510 C C . ASP A 1 193 ? 21.79600 -15.55300 21.11700 1.000 38.17819 193 ASP A C 1
ATOM 1511 O O . ASP A 1 193 ? 22.85600 -15.72000 20.50900 1.000 35.30125 193 ASP A O 1
ATOM 1516 N N A MET A 1 194 ? 21.20300 -16.52700 21.80400 0.530 38.86496 194 MET A N 1
ATOM 1517 N N B MET A 1 194 ? 21.20600 -16.52700 21.80200 0.470 39.48447 194 MET A N 1
ATOM 1518 C CA A MET A 1 194 ? 21.64800 -17.91000 21.75100 0.530 42.48821 194 MET A CA 1
ATOM 1519 C CA B MET A 1 194 ? 21.65900 -17.90700 21.73700 0.470 41.91304 194 MET A CA 1
ATOM 1520 C C A MET A 1 194 ? 20.93000 -18.70700 20.66600 0.530 49.12417 194 MET A C 1
ATOM 1521 C C B MET A 1 194 ? 20.90100 -18.71000 20.68600 0.470 51.92214 194 MET A C 1
ATOM 1522 O O A MET A 1 194 ? 21.05400 -19.93300 20.62900 0.530 42.77888 194 MET A O 1
ATOM 1523 O O B MET A 1 194 ? 20.97000 -19.94100 20.69100 0.470 42.80639 194 MET A O 1
ATOM 1532 N N . ASP A 1 195 ? 20.18600 -18.03400 19.78700 1.000 39.55505 195 ASP A N 1
ATOM 1533 C CA . ASP A 1 195 ? 19.43700 -18.66600 18.69700 1.000 42.42682 195 ASP A CA 1
ATOM 1534 C C . ASP A 1 195 ? 18.28700 -19.51900 19.21000 1.000 42.28928 195 ASP A C 1
ATOM 1535 O O . ASP A 1 195 ? 17.98000 -20.54900 18.61900 1.000 43.19454 195 ASP A O 1
ATOM 1540 N N . TYR A 1 196 ? 17.64800 -19.11500 20.31000 1.000 41.88004 196 TYR A N 1
ATOM 1541 C CA . TYR A 1 196 ? 16.52600 -19.84400 20.90200 1.000 40.34785 196 TYR A CA 1
ATOM 1542 C C . TYR A 1 196 ? 15.27400 -18.97400 20.89800 1.000 38.79038 196 TYR A C 1
ATOM 1543 O O . TYR A 1 196 ? 14.68400 -18.71800 21.95400 1.000 38.72570 196 TYR A O 1
ATOM 1552 N N . PRO A 1 197 ? 14.82100 -18.52400 19.72500 1.000 40.68699 197 PRO A N 1
ATOM 1553 C CA . PRO A 1 197 ? 13.64900 -17.63600 19.70700 1.000 39.51878 197 PRO A CA 1
ATOM 1554 C C . PRO A 1 197 ? 12.42600 -18.23800 20.37000 1.000 40.86960 197 PRO A C 1
ATOM 1555 O O . PRO A 1 197 ? 11.62100 -17.49600 20.95100 1.000 40.44968 197 PRO A O 1
ATOM 1559 N N . GLU A 1 198 ? 12.25000 -19.56100 20.30700 1.000 41.66841 198 GLU A N 1
ATOM 1560 C CA . GLU A 1 198 ? 11.11100 -20.15400 21.00700 1.000 43.85088 198 GLU A CA 1
ATOM 1561 C C . GLU A 1 198 ? 11.30700 -20.17000 22.52300 1.000 39.76205 198 GLU A C 1
ATOM 1562 O O . GLU A 1 198 ? 10.32000 -20.23500 23.25500 1.000 41.69117 198 GLU A O 1
ATOM 1568 N N . LYS A 1 199 ? 12.54400 -20.07300 23.01200 1.000 39.00785 199 LYS A N 1
ATOM 1569 C CA . LYS A 1 199 ? 12.75000 -19.89300 24.44400 1.000 40.00109 199 LYS A CA 1
ATOM 1570 C C . LYS A 1 199 ? 12.56900 -18.43700 24.86900 1.000 41.89686 199 LYS A C 1
ATOM 1571 O O . LYS A 1 199 ? 12.24200 -18.17500 26.03500 1.000 38.18146 199 LYS A O 1
ATOM 1577 N N . ALA A 1 200 ? 12.76300 -17.48200 23.94700 1.000 41.10108 200 ALA A N 1
ATOM 1578 C CA . ALA A 1 200 ? 12.62800 -16.06900 24.29900 1.000 39.34410 200 ALA A CA 1
ATOM 1579 C C . ALA A 1 200 ? 11.17000 -15.62900 24.35100 1.000 37.62325 200 ALA A C 1
ATOM 1580 O O . ALA A 1 200 ? 10.80000 -14.81300 25.20600 1.000 36.95019 200 ALA A O 1
ATOM 1582 N N . ILE A 1 201 ? 10.33800 -16.18300 23.45800 1.000 38.85195 201 ILE A N 1
ATOM 1583 C CA . ILE A 1 201 ? 8.96100 -15.69300 23.29700 1.000 39.13484 201 ILE A CA 1
ATOM 1584 C C . ILE A 1 201 ? 8.14000 -15.73100 24.58500 1.000 39.62250 201 ILE A C 1
ATOM 1585 O O . ILE A 1 201 ? 7.41300 -14.76200 24.85300 1.000 42.13814 201 ILE A O 1
ATOM 1590 N N . PRO A 1 202 ? 8.16300 -16.80600 25.38500 1.000 41.14178 202 PRO A N 1
ATOM 1591 C CA . PRO A 1 202 ? 7.40400 -16.76500 26.65800 1.000 40.49207 202 PRO A CA 1
ATOM 1592 C C . PRO A 1 202 ? 7.78100 -15.59800 27.56000 1.000 39.81952 202 PRO A C 1
ATOM 1593 O O . PRO A 1 202 ? 6.90400 -14.99300 28.19100 1.000 41.09417 202 PRO A O 1
ATOM 1597 N N . HIS A 1 203 ? 9.06600 -15.26400 27.64700 1.000 38.30186 203 HIS A N 1
ATOM 1598 C CA . HIS A 1 203 ? 9.45100 -14.14100 28.49000 1.000 39.93182 203 HIS A CA 1
ATOM 1599 C C . HIS A 1 203 ? 8.84600 -12.83500 27.97700 1.000 40.44942 203 HIS A C 1
ATOM 1600 O O . HIS A 1 203 ? 8.35300 -12.01700 28.76500 1.000 42.85858 203 HIS A O 1
ATOM 1607 N N . PHE A 1 204 ? 8.83200 -12.64000 26.65800 1.000 38.12263 204 PHE A N 1
ATOM 1608 C CA . PHE A 1 204 ? 8.27100 -11.41100 26.10100 1.000 39.44737 204 PHE A CA 1
ATOM 1609 C C . PHE A 1 204 ? 6.75000 -11.39700 26.20100 1.000 41.01869 204 PHE A C 1
ATOM 1610 O O . PHE A 1 204 ? 6.16100 -10.34500 26.47100 1.000 42.96972 204 PHE A O 1
ATOM 1618 N N . LYS A 1 205 ? 6.09600 -12.55600 25.99000 1.000 39.49379 205 LYS A N 1
ATOM 1619 C CA . LYS A 1 205 ? 4.64400 -12.64400 26.15000 1.000 42.22447 205 LYS A CA 1
ATOM 1620 C C . LYS A 1 205 ? 4.23600 -12.37100 27.59400 1.000 43.52127 205 LYS A C 1
ATOM 1621 O O . LYS A 1 205 ? 3.24100 -11.67500 27.84200 1.000 42.72949 205 LYS A O 1
ATOM 1627 N N . ASN A 1 206 ? 4.99600 -12.90800 28.55500 1.000 40.51516 206 ASN A N 1
ATOM 1628 C CA . ASN A 1 206 ? 4.80000 -12.56800 29.96500 1.000 42.94650 206 ASN A CA 1
ATOM 1629 C C . ASN A 1 206 ? 4.94100 -11.06000 30.19400 1.000 45.51558 206 ASN A C 1
ATOM 1630 O O . ASN A 1 206 ? 4.10300 -10.42700 30.85500 1.000 42.24669 206 ASN A O 1
ATOM 1635 N N . ALA A 1 207 ? 6.01400 -10.46900 29.66300 1.000 41.87326 207 ALA A N 1
ATOM 1636 C CA . ALA A 1 207 ? 6.20500 -9.03100 29.81400 1.000 41.08007 207 ALA A CA 1
ATOM 1637 C C . ALA A 1 207 ? 5.04600 -8.25000 29.21000 1.000 43.21754 207 ALA A C 1
ATOM 1638 O O . ALA A 1 207 ? 4.56900 -7.27500 29.80600 1.000 43.77337 207 ALA A O 1
ATOM 1640 N N . LEU A 1 208 ? 4.58600 -8.65700 28.01800 1.000 42.02233 208 LEU A N 1
ATOM 1641 C CA . LEU A 1 208 ? 3.51300 -7.92700 27.35200 1.000 42.96767 208 LEU A CA 1
ATOM 1642 C C . LEU A 1 208 ? 2.25000 -7.93600 28.19900 1.000 45.85188 208 LEU A C 1
ATOM 1643 O O . LEU A 1 208 ? 1.55400 -6.92000 28.31000 1.000 46.77955 208 LEU A O 1
ATOM 1648 N N . ASP A 1 209 ? 1.94500 -9.08100 28.81100 1.000 45.35257 209 ASP A N 1
ATOM 1649 C CA . ASP A 1 209 ? 0.76100 -9.18100 29.65200 1.000 45.48985 209 ASP A CA 1
ATOM 1650 C C . ASP A 1 209 ? 0.87200 -8.26600 30.86200 1.000 44.47144 209 ASP A C 1
ATOM 1651 O O . ASP A 1 209 ? -0.05700 -7.50800 31.16400 1.000 46.59345 209 ASP A O 1
ATOM 1656 N N . LYS A 1 210 ? 2.03600 -8.26000 31.51000 1.000 46.02921 210 LYS A N 1
ATOM 1657 C CA . LYS A 1 210 ? 2.26000 -7.36500 32.63800 1.000 45.52183 210 LYS A CA 1
ATOM 1658 C C . LYS A 1 210 ? 2.28000 -5.91100 32.19000 1.000 47.24512 210 LYS A C 1
ATOM 1659 O O . LYS A 1 210 ? 1.78200 -5.02400 32.90200 1.000 44.24624 210 LYS A O 1
ATOM 1665 N N . ALA A 1 211 ? 2.86200 -5.64400 31.01300 1.000 46.49386 211 ALA A N 1
ATOM 1666 C CA . ALA A 1 211 ? 2.87900 -4.27800 30.51300 1.000 44.64678 211 ALA A CA 1
ATOM 1667 C C . ALA A 1 211 ? 1.47500 -3.76900 30.23700 1.000 45.49004 211 ALA A C 1
ATOM 1668 O O . ALA A 1 211 ? 1.22000 -2.56800 30.37100 1.000 48.20115 211 ALA A O 1
ATOM 1670 N N . ARG A 1 212 ? 0.55300 -4.65700 29.84700 1.000 44.62654 212 ARG A N 1
ATOM 1671 C CA . ARG A 1 212 ? -0.81700 -4.21600 29.58700 1.000 48.53891 212 ARG A CA 1
ATOM 1672 C C . ARG A 1 212 ? -1.61100 -4.03900 30.87600 1.000 50.43001 212 ARG A C 1
ATOM 1673 O O . ARG A 1 212 ? -2.42300 -3.10900 30.97200 1.000 51.47305 212 ARG A O 1
ATOM 1681 N N . GLU A 1 213 ? -1.37200 -4.90700 31.87400 1.000 50.53786 213 GLU A N 1
ATOM 1682 C CA . GLU A 1 213 ? -2.03900 -4.79400 33.17700 1.000 51.54607 213 GLU A CA 1
ATOM 1683 C C . GLU A 1 213 ? -1.75200 -3.45100 33.84800 1.000 50.19063 213 GLU A C 1
ATOM 1684 O O . GLU A 1 213 ? -2.66000 -2.82100 34.40500 1.000 54.09688 213 GLU A O 1
ATOM 1690 N N . ILE A 1 214 ? -0.50300 -2.98800 33.80000 1.000 50.38128 214 ILE A N 1
ATOM 1691 C CA . ILE A 1 214 ? -0.14000 -1.71600 34.42500 1.000 50.73659 214 ILE A CA 1
ATOM 1692 C C . ILE A 1 214 ? -0.25200 -0.57000 33.42500 1.000 52.28079 214 ILE A C 1
ATOM 1693 O O . ILE A 1 214 ? 0.12200 0.57200 33.72400 1.000 50.40593 214 ILE A O 1
ATOM 1698 N N . ASP A 1 215 ? -0.77400 -0.88100 32.23300 1.000 52.09399 215 ASP A N 1
ATOM 1699 C CA . ASP A 1 215 ? -1.06100 0.09300 31.17800 1.000 51.36167 215 ASP A CA 1
ATOM 1700 C C . ASP A 1 215 ? 0.12400 1.02200 30.87800 1.000 49.36278 215 ASP A C 1
ATOM 1701 O O . ASP A 1 215 ? -0.00700 2.24400 30.79900 1.000 52.78137 215 ASP A O 1
ATOM 1706 N N . MET A 1 216 ? 1.30000 0.44400 30.70200 1.000 45.15184 216 MET A N 1
ATOM 1707 C CA . MET A 1 216 ? 2.48600 1.24400 30.40000 1.000 48.58318 216 MET A CA 1
ATOM 1708 C C . MET A 1 216 ? 2.84100 1.09100 28.92500 1.000 46.93451 216 MET A C 1
ATOM 1709 O O . MET A 1 216 ? 3.47700 0.11100 28.53100 1.000 46.36424 216 MET A O 1
ATOM 1714 N N . SER A 1 217 ? 2.42700 2.07300 28.11600 1.000 46.89923 217 SER A N 1
ATOM 1715 C CA . SER A 1 217 ? 2.54300 1.96600 26.66300 1.000 48.72465 217 SER A CA 1
ATOM 1716 C C . SER A 1 217 ? 3.97800 1.71100 26.21800 1.000 45.27364 217 SER A C 1
ATOM 1717 O O . SER A 1 217 ? 4.22600 0.88100 25.33600 1.000 43.92916 217 SER A O 1
ATOM 1720 N N . ARG A 1 218 ? 4.93300 2.40700 26.82200 1.000 45.56093 218 ARG A N 1
ATOM 1721 C CA . ARG A 1 218 ? 6.32800 2.21600 26.44600 1.000 45.04439 218 ARG A CA 1
ATOM 1722 C C . ARG A 1 218 ? 6.73500 0.75400 26.57800 1.000 42.70164 218 ARG A C 1
ATOM 1723 O O . ARG A 1 218 ? 7.34800 0.19200 25.66700 1.000 43.96347 218 ARG A O 1
ATOM 1731 N N . LEU A 1 219 ? 6.36000 0.10100 27.67800 1.000 43.09006 219 LEU A N 1
ATOM 1732 C CA . LEU A 1 219 ? 6.70400 -1.31000 27.83500 1.000 41.03141 219 LEU A CA 1
ATOM 1733 C C . LEU A 1 219 ? 5.87400 -2.20100 26.91500 1.000 40.90318 219 LEU A C 1
ATOM 1734 O O . LEU A 1 219 ? 6.33000 -3.28500 26.52500 1.000 40.23915 219 LEU A O 1
ATOM 1739 N N . ILE A 1 220 ? 4.63900 -1.80000 26.60200 1.000 41.02440 220 ILE A N 1
ATOM 1740 C CA . ILE A 1 220 ? 3.84800 -2.56100 25.63400 1.000 42.88628 220 ILE A CA 1
ATOM 1741 C C . ILE A 1 220 ? 4.51900 -2.52300 24.26300 1.000 40.83262 220 ILE A C 1
ATOM 1742 O O . ILE A 1 220 ? 4.73300 -3.56100 23.62200 1.000 39.19492 220 ILE A O 1
ATOM 1747 N N . GLY A 1 221 ? 4.88500 -1.32300 23.81000 1.000 39.41978 221 GLY A N 1
ATOM 1748 C CA . GLY A 1 221 ? 5.54400 -1.20600 22.52000 1.000 43.72617 221 GLY A CA 1
ATOM 1749 C C . GLY A 1 221 ? 6.85300 -1.97200 22.46800 1.000 41.20823 221 GLY A C 1
ATOM 1750 O O . GLY A 1 221 ? 7.18200 -2.58400 21.44900 1.000 39.12616 221 GLY A O 1
ATOM 1751 N N . SER A 1 222 ? 7.59900 -1.98600 23.58400 1.000 39.13439 222 SER A N 1
ATOM 1752 C CA . SER A 1 222 ? 8.87700 -2.69500 23.61000 1.000 36.50014 222 SER A CA 1
ATOM 1753 C C . SER A 1 222 ? 8.68900 -4.20100 23.59400 1.000 38.07629 222 SER A C 1
ATOM 1754 O O . SER A 1 222 ? 9.46600 -4.91300 22.94400 1.000 37.83995 222 SER A O 1
ATOM 1757 N N . SER A 1 223 ? 7.66800 -4.71100 24.29900 1.000 36.33856 223 SER A N 1
ATOM 1758 C CA . SER A 1 223 ? 7.39400 -6.14700 24.24400 1.000 38.28642 223 SER A CA 1
ATOM 1759 C C . SER A 1 223 ? 7.05700 -6.59300 22.82100 1.000 37.53411 223 SER A C 1
ATOM 1760 O O . SER A 1 223 ? 7.55800 -7.61800 22.34700 1.000 38.10469 223 SER A O 1
ATOM 1763 N N . LEU A 1 224 ? 6.19200 -5.84500 22.13100 1.000 37.16667 224 LEU A N 1
ATOM 1764 C CA . LEU A 1 224 ? 5.88000 -6.15600 20.72700 1.000 40.08594 224 LEU A CA 1
ATOM 1765 C C . LEU A 1 224 ? 7.12000 -6.10400 19.83200 1.000 38.73292 224 LEU A C 1
ATOM 1766 O O . LEU A 1 224 ? 7.26800 -6.91400 18.90800 1.000 37.53838 224 LEU A O 1
ATOM 1771 N N . TYR A 1 225 ? 8.00600 -5.13600 20.06600 1.000 39.22323 225 TYR A N 1
ATOM 1772 C CA . TYR A 1 225 ? 9.25700 -5.10300 19.32300 1.000 36.33928 225 TYR A CA 1
ATOM 1773 C C . TYR A 1 225 ? 10.08400 -6.34800 19.60800 1.000 36.99563 225 TYR A C 1
ATOM 1774 O O . TYR A 1 225 ? 10.55100 -7.02500 18.67900 1.000 36.90607 225 TYR A O 1
ATOM 1783 N N . ASN A 1 226 ? 10.26400 -6.68100 20.88900 1.000 36.59383 226 ASN A N 1
ATOM 1784 C CA . ASN A 1 226 ? 11.09100 -7.83400 21.22100 1.000 36.15587 226 ASN A CA 1
ATOM 1785 C C . ASN A 1 226 ? 10.48500 -9.11400 20.64300 1.000 36.80904 226 ASN A C 1
ATOM 1786 O O . ASN A 1 226 ? 11.21900 -10.00300 20.18800 1.000 36.08367 226 ASN A O 1
ATOM 1791 N N . LEU A 1 227 ? 9.14500 -9.22000 20.64800 1.000 35.86443 227 LEU A N 1
ATOM 1792 C CA . LEU A 1 227 ? 8.47400 -10.33400 19.96200 1.000 39.15714 227 LEU A CA 1
ATOM 1793 C C . LEU A 1 227 ? 8.72400 -10.29900 18.45500 1.000 39.14870 227 LEU A C 1
ATOM 1794 O O . LEU A 1 227 ? 8.96300 -11.33800 17.82900 1.000 40.86286 227 LEU A O 1
ATOM 1799 N N . GLY A 1 228 ? 8.61800 -9.12200 17.84600 1.000 36.37162 228 GLY A N 1
ATOM 1800 C CA . GLY A 1 228 ? 8.93100 -9.02200 16.43400 1.000 39.28120 228 GLY A CA 1
ATOM 1801 C C . GLY A 1 228 ? 10.32600 -9.52000 16.12100 1.000 36.85624 228 GLY A C 1
ATOM 1802 O O . GLY A 1 228 ? 10.56200 -10.11200 15.06800 1.000 37.63294 228 GLY A O 1
ATOM 1803 N N . LEU A 1 229 ? 11.27600 -9.26900 17.02700 1.000 35.63354 229 LEU A N 1
ATOM 1804 C CA . LEU A 1 229 ? 12.62200 -9.78300 16.81900 1.000 35.66478 229 LEU A CA 1
ATOM 1805 C C . LEU A 1 229 ? 12.65500 -11.31200 16.78000 1.000 38.34307 229 LEU A C 1
ATOM 1806 O O . LEU A 1 229 ? 13.49900 -11.89000 16.07800 1.000 34.23701 229 LEU A O 1
ATOM 1811 N N . CYS A 1 230 ? 11.77300 -11.98400 17.54200 1.000 35.11616 230 CYS A N 1
ATOM 1812 C CA . CYS A 1 230 ? 11.75100 -13.44800 17.51700 1.000 36.20462 230 CYS A CA 1
ATOM 1813 C C . CYS A 1 230 ? 11.22500 -13.97000 16.18400 1.000 39.46532 230 CYS A C 1
ATOM 1814 O O . CYS A 1 230 ? 11.84500 -14.83900 15.55300 1.000 38.43344 230 CYS A O 1
ATOM 1817 N N . SER A 1 231 ? 10.07600 -13.44700 15.74400 1.000 36.59042 231 SER A N 1
ATOM 1818 C CA . SER A 1 231 ? 9.54300 -13.80400 14.43800 1.000 38.10528 231 SER A CA 1
ATOM 1819 C C . SER A 1 231 ? 10.55900 -13.52900 13.33800 1.000 41.41715 231 SER A C 1
ATOM 1820 O O . SER A 1 231 ? 10.72400 -14.34100 12.41400 1.000 39.93793 231 SER A O 1
ATOM 1823 N N . PHE A 1 232 ? 11.27100 -12.40000 13.43300 1.000 40.26333 232 PHE A N 1
ATOM 1824 C CA . PHE A 1 232 ? 12.28100 -12.09400 12.42700 1.000 40.15711 232 PHE A CA 1
ATOM 1825 C C . PHE A 1 232 ? 13.34200 -13.17900 12.38700 1.000 41.33420 232 PHE A C 1
ATOM 1826 O O . PHE A 1 232 ? 13.72200 -13.65600 11.30100 1.000 36.92981 232 PHE A O 1
ATOM 1834 N N . ALA A 1 233 ? 13.85000 -13.55800 13.57000 1.000 37.83903 233 ALA A N 1
ATOM 1835 C CA . ALA A 1 233 ? 14.83800 -14.62500 13.66300 1.000 38.49746 233 ALA A CA 1
ATOM 1836 C C . ALA A 1 233 ? 14.30000 -15.93700 13.10900 1.000 41.33125 233 ALA A C 1
ATOM 1837 O O . ALA A 1 233 ? 15.07000 -16.75800 12.59500 1.000 37.98725 233 ALA A O 1
ATOM 1839 N N . GLU A 1 234 ? 12.99000 -16.15100 13.21600 1.000 40.31589 234 GLU A N 1
ATOM 1840 C CA . GLU A 1 234 ? 12.35300 -17.35800 12.72100 1.000 41.30829 234 GLU A CA 1
ATOM 1841 C C . GLU A 1 234 ? 11.99000 -17.23200 11.26000 1.000 43.99158 234 GLU A C 1
ATOM 1842 O O . GLU A 1 234 ? 11.41400 -18.16600 10.68700 1.000 41.76604 234 GLU A O 1
ATOM 1848 N N . GLU A 1 235 ? 12.32200 -16.09200 10.65500 1.000 44.04395 235 GLU A N 1
ATOM 1849 C CA . GLU A 1 235 ? 11.98900 -15.77600 9.27600 1.000 40.44866 235 GLU A CA 1
ATOM 1850 C C . GLU A 1 235 ? 10.49200 -15.72100 9.05100 1.000 41.48971 235 GLU A C 1
ATOM 1851 O O . GLU A 1 235 ? 10.02900 -15.82600 7.91500 1.000 39.24611 235 GLU A O 1
ATOM 1857 N N . ALA A 1 236 ? 9.71700 -15.51500 10.11500 1.000 39.83739 236 ALA A N 1
ATOM 1858 C CA . ALA A 1 236 ? 8.29500 -15.22200 9.96200 1.000 42.09214 236 ALA A CA 1
ATOM 1859 C C . ALA A 1 236 ? 8.16200 -13.71700 9.72900 1.000 42.08403 236 ALA A C 1
ATOM 1860 O O . ALA A 1 236 ? 7.76200 -12.93800 10.60200 1.000 42.22328 236 ALA A O 1
ATOM 1862 N N . TYR A 1 237 ? 8.53300 -13.30600 8.51200 1.000 40.50382 237 TYR A N 1
ATOM 1863 C CA . TYR A 1 237 ? 8.73200 -11.87800 8.28700 1.000 38.78963 237 TYR A CA 1
ATOM 1864 C C . TYR A 1 237 ? 7.41900 -11.11700 8.32300 1.000 42.89901 237 TYR A C 1
ATOM 1865 O O . TYR A 1 237 ? 7.36400 -10.01400 8.87800 1.000 44.57060 237 TYR A O 1
ATOM 1874 N N . GLU A 1 238 ? 6.34000 -11.69100 7.78200 1.000 42.62576 238 GLU A N 1
ATOM 1875 C CA . GLU A 1 238 ? 5.06800 -10.98400 7.84700 1.000 43.10732 238 GLU A CA 1
ATOM 1876 C C . GLU A 1 238 ? 4.63300 -10.79600 9.29800 1.000 42.18927 238 GLU A C 1
ATOM 1877 O O . GLU A 1 238 ? 4.17000 -9.71800 9.67900 1.000 41.83482 238 GLU A O 1
ATOM 1880 N N . LYS A 1 239 ? 4.78400 -11.82500 10.13300 1.000 41.55082 239 LYS A N 1
ATOM 1881 C CA . LYS A 1 239 ? 4.40200 -11.63800 11.53100 1.000 43.84379 239 LYS A CA 1
ATOM 1882 C C . LYS A 1 239 ? 5.33300 -10.64100 12.21700 1.000 40.49666 239 LYS A C 1
ATOM 1883 O O . LYS A 1 239 ? 4.85800 -9.73200 12.90400 1.000 42.39321 239 LYS A O 1
ATOM 1889 N N . ALA A 1 240 ? 6.64700 -10.73300 11.96500 1.000 41.30670 240 ALA A N 1
ATOM 1890 C CA . ALA A 1 240 ? 7.57200 -9.74800 12.52300 1.000 41.75024 240 ALA A CA 1
ATOM 1891 C C . ALA A 1 240 ? 7.15900 -8.33900 12.13200 1.000 41.22010 240 ALA A C 1
ATOM 1892 O O . ALA A 1 240 ? 7.13000 -7.43800 12.97600 1.000 38.70332 240 ALA A O 1
ATOM 1894 N N . SER A 1 241 ? 6.78100 -8.15300 10.86300 1.000 39.61223 241 SER A N 1
ATOM 1895 C CA . SER A 1 241 ? 6.34400 -6.85000 10.36900 1.000 41.83252 241 SER A CA 1
ATOM 1896 C C . SER A 1 241 ? 5.12600 -6.34500 11.13900 1.000 41.47231 241 SER A C 1
ATOM 1897 O O . SER A 1 241 ? 5.03800 -5.15600 11.47000 1.000 38.96372 241 SER A O 1
ATOM 1900 N N . GLU A 1 242 ? 4.16800 -7.23800 11.41800 1.000 43.90471 242 GLU A N 1
ATOM 1901 C CA . GLU A 1 242 ? 2.98600 -6.87300 12.19900 1.000 42.29588 242 GLU A CA 1
ATOM 1902 C C . GLU A 1 242 ? 3.37000 -6.43800 13.60400 1.000 39.74679 242 GLU A C 1
ATOM 1903 O O . GLU A 1 242 ? 2.84300 -5.44900 14.13800 1.000 40.59145 242 GLU A O 1
ATOM 1909 N N . TYR A 1 243 ? 4.29700 -7.16900 14.22000 1.000 41.44164 243 TYR A N 1
ATOM 1910 C CA . TYR A 1 243 ? 4.76000 -6.80000 15.54700 1.000 41.08872 243 TYR A CA 1
ATOM 1911 C C . TYR A 1 243 ? 5.44100 -5.44100 15.52700 1.000 40.37180 243 TYR A C 1
ATOM 1912 O O . TYR A 1 243 ? 5.20200 -4.60200 16.40500 1.000 40.71685 243 TYR A O 1
ATOM 1921 N N . PHE A 1 244 ? 6.30100 -5.20600 14.53200 1.000 39.81887 244 PHE A N 1
ATOM 1922 C CA . PHE A 1 244 ? 7.03100 -3.94700 14.48900 1.000 40.21737 244 PHE A CA 1
ATOM 1923 C C . PHE A 1 244 ? 6.08900 -2.77000 14.27200 1.000 40.18581 244 PHE A C 1
ATOM 1924 O O . PHE A 1 244 ? 6.27900 -1.69700 14.86500 1.000 42.17950 244 PHE A O 1
ATOM 1932 N N . LYS A 1 245 ? 5.08400 -2.93900 13.41100 1.000 40.19536 245 LYS A N 1
ATOM 1933 C CA . LYS A 1 245 ? 4.14500 -1.85200 13.12900 1.000 41.54493 245 LYS A CA 1
ATOM 1934 C C . LYS A 1 245 ? 3.31200 -1.49300 14.35400 1.000 41.70971 245 LYS A C 1
ATOM 1935 O O . LYS A 1 245 ? 3.14200 -0.31300 14.68400 1.000 41.96484 245 LYS A O 1
ATOM 1941 N N . GLU A 1 246 ? 2.77900 -2.50400 15.04400 1.000 41.43634 246 GLU A N 1
ATOM 1942 C CA . GLU A 1 246 ? 1.95300 -2.22500 16.21000 1.000 44.04604 246 GLU A CA 1
ATOM 1943 C C . GLU A 1 246 ? 2.78000 -1.58500 17.32700 1.000 43.66797 246 GLU A C 1
ATOM 1944 O O . GLU A 1 246 ? 2.32400 -0.63900 17.98400 1.000 43.37337 246 GLU A O 1
ATOM 1950 N N . GLY A 1 247 ? 4.02600 -2.02800 17.49700 1.000 41.60309 247 GLY A N 1
ATOM 1951 C CA . GLY A 1 247 ? 4.90100 -1.40200 18.48000 1.000 42.32869 247 GLY A CA 1
ATOM 1952 C C . GLY A 1 247 ? 5.17400 0.05400 18.15800 1.000 43.19078 247 GLY A C 1
ATOM 1953 O O . GLY A 1 247 ? 5.19600 0.90700 19.05100 1.000 42.52980 247 GLY A O 1
ATOM 1954 N N . ILE A 1 248 ? 5.42000 0.35200 16.88000 1.000 41.10227 248 ILE A N 1
ATOM 1955 C CA . ILE A 1 248 ? 5.57700 1.73900 16.44900 1.000 41.40909 248 ILE A CA 1
ATOM 1956 C C . ILE A 1 248 ? 4.32900 2.54500 16.78300 1.000 43.56077 248 ILE A C 1
ATOM 1957 O O . ILE A 1 248 ? 4.41700 3.65600 17.31800 1.000 43.08602 248 ILE A O 1
ATOM 1962 N N . ARG A 1 249 ? 3.14600 2.00400 16.42100 1.000 44.65585 249 ARG A N 1
ATOM 1963 C CA . ARG A 1 249 ? 1.87200 2.67300 16.68500 1.000 44.75652 249 ARG A CA 1
ATOM 1964 C C . ARG A 1 249 ? 1.68800 2.92500 18.17200 1.000 44.51041 249 ARG A C 1
ATOM 1965 O O . ARG A 1 249 ? 1.30900 4.02900 18.58500 1.000 48.24659 249 ARG A O 1
ATOM 1973 N N . VAL A 1 250 ? 1.96900 1.91300 18.99300 1.000 44.12038 250 VAL A N 1
ATOM 1974 C CA . VAL A 1 250 ? 1.90200 2.09500 20.43800 1.000 46.78222 250 VAL A CA 1
ATOM 1975 C C . VAL A 1 250 ? 2.77700 3.27300 20.87100 1.000 47.21263 250 VAL A C 1
ATOM 1976 O O . VAL A 1 250 ? 2.30400 4.20000 21.53600 1.000 48.22879 250 VAL A O 1
ATOM 1980 N N . TYR A 1 251 ? 4.05500 3.27900 20.46000 1.000 45.08285 251 TYR A N 1
ATOM 1981 C CA . TYR A 1 251 ? 4.93100 4.39900 20.81300 1.000 45.39674 251 TYR A CA 1
ATOM 1982 C C . TYR A 1 251 ? 4.35500 5.72400 20.31500 1.000 48.04306 251 TYR A C 1
ATOM 1983 O O . TYR A 1 251 ? 4.31300 6.71800 21.05000 1.000 48.22029 251 TYR A O 1
ATOM 1992 N N . GLN A 1 252 ? 3.90600 5.75400 19.05900 1.000 45.42488 252 GLN A N 1
ATOM 1993 C CA . GLN A 1 252 ? 3.50100 7.02100 18.46200 1.000 48.28533 252 GLN A CA 1
ATOM 1994 C C . GLN A 1 252 ? 2.20700 7.54600 19.06300 1.000 50.20703 252 GLN A C 1
ATOM 1995 O O . GLN A 1 252 ? 1.99100 8.76300 19.07800 1.000 51.12600 252 GLN A O 1
ATOM 2001 N N . ASP A 1 253 ? 1.34400 6.65900 19.57000 1.000 49.15338 253 ASP A N 1
ATOM 2002 C CA . ASP A 1 253 ? 0.04700 7.07800 20.08300 1.000 48.16478 253 ASP A CA 1
ATOM 2003 C C . ASP A 1 253 ? 0.07600 7.52400 21.53500 1.000 53.65929 253 ASP A C 1
ATOM 2004 O O . ASP A 1 253 ? -0.89500 8.13600 21.99200 1.000 53.34220 253 ASP A O 1
ATOM 2009 N N . ASN A 1 254 ? 1.16400 7.26800 22.26300 1.000 51.60121 254 ASN A N 1
ATOM 2010 C CA . ASN A 1 254 ? 1.20300 7.52500 23.69800 1.000 51.50651 254 ASN A CA 1
ATOM 2011 C C . ASN A 1 254 ? 2.39900 8.38700 24.09600 1.000 49.95976 254 ASN A C 1
ATOM 2012 O O . ASN A 1 254 ? 2.91500 8.26200 25.21000 1.000 52.38890 254 ASN A O 1
ATOM 2017 N N . GLY A 1 255 ? 2.84400 9.27500 23.21400 1.000 51.28894 255 GLY A N 1
ATOM 2018 C CA . GLY A 1 255 ? 3.84900 10.25600 23.57300 1.000 50.47505 255 GLY A CA 1
ATOM 2019 C C . GLY A 1 255 ? 5.29000 9.82600 23.42300 1.000 51.47534 255 GLY A C 1
ATOM 2020 O O . GLY A 1 255 ? 6.17800 10.51200 23.94100 1.000 52.43755 255 GLY A O 1
ATOM 2021 N N . TYR A 1 256 ? 5.56300 8.71900 22.73000 1.000 52.60104 256 TYR A N 1
ATOM 2022 C CA . TYR A 1 256 ? 6.93200 8.26900 22.52200 1.000 46.18030 256 TYR A CA 1
ATOM 2023 C C . TYR A 1 256 ? 7.35000 8.35400 21.05800 1.000 47.28692 256 TYR A C 1
ATOM 2024 O O . TYR A 1 256 ? 8.32000 7.70200 20.65600 1.000 45.50729 256 TYR A O 1
ATOM 2033 N N . GLU A 1 257 ? 6.65800 9.17300 20.25500 1.000 46.04923 257 GLU A N 1
ATOM 2034 C CA . GLU A 1 257 ? 7.01500 9.29600 18.84500 1.000 47.42203 257 GLU A CA 1
ATOM 2035 C C . GLU A 1 257 ? 8.40600 9.88500 18.64700 1.000 47.19426 257 GLU A C 1
ATOM 2036 O O . GLU A 1 257 ? 8.96400 9.77100 17.54800 1.000 46.77603 257 GLU A O 1
ATOM 2042 N N . HIS A 1 258 ? 8.98900 10.46900 19.68900 1.000 48.18392 258 HIS A N 1
ATOM 2043 C CA . HIS A 1 258 ? 10.30900 11.08000 19.62900 1.000 46.22084 258 HIS A CA 1
ATOM 2044 C C . HIS A 1 258 ? 11.28400 10.37800 20.55900 1.000 46.74059 258 HIS A C 1
ATOM 2045 O O . HIS A 1 258 ? 12.34600 10.92700 20.87100 1.000 44.59203 258 HIS A O 1
ATOM 2052 N N . SER A 1 259 ? 10.91200 9.21800 21.07700 1.000 44.35402 259 SER A N 1
ATOM 2053 C CA . SER A 1 259 ? 11.86000 8.40500 21.81500 1.000 42.70337 259 SER A CA 1
ATOM 2054 C C . SER A 1 259 ? 12.85900 7.78900 20.84300 1.000 40.48305 259 SER A C 1
ATOM 2055 O O . SER A 1 259 ? 12.46300 7.11200 19.88400 1.000 39.05218 259 SER A O 1
ATOM 2058 N N A ASN A 1 260 ? 14.15100 8.01700 21.10000 0.520 37.62310 260 ASN A N 1
ATOM 2059 N N B ASN A 1 260 ? 14.15300 8.01300 21.07800 0.480 37.72154 260 ASN A N 1
ATOM 2060 C CA A ASN A 1 260 ? 15.19800 7.46900 20.24500 0.520 38.26155 260 ASN A CA 1
ATOM 2061 C CA B ASN A 1 260 ? 15.13400 7.47900 20.14300 0.480 38.15309 260 ASN A CA 1
ATOM 2062 C C A ASN A 1 260 ? 15.02900 5.97300 20.02600 0.520 37.22896 260 ASN A C 1
ATOM 2063 C C B ASN A 1 260 ? 15.08400 5.95900 20.04600 0.480 36.64294 260 ASN A C 1
ATOM 2064 O O A ASN A 1 260 ? 15.46800 5.44100 19.00100 0.520 35.72847 260 ASN A O 1
ATOM 2065 O O B ASN A 1 260 ? 15.66100 5.40100 19.10400 0.480 35.64191 260 ASN A O 1
ATOM 2074 N N . ARG A 1 261 ? 14.40100 5.27700 20.97400 1.000 36.29691 261 ARG A N 1
ATOM 2075 C CA . ARG A 1 261 ? 14.30800 3.82700 20.90000 1.000 36.99956 261 ARG A CA 1
ATOM 2076 C C . ARG A 1 261 ? 13.22500 3.37100 19.92500 1.000 37.53307 261 ARG A C 1
ATOM 2077 O O . ARG A 1 261 ? 13.26600 2.22400 19.46800 1.000 36.21207 261 ARG A O 1
ATOM 2085 N N . ILE A 1 262 ? 12.30300 4.26200 19.54600 1.000 37.17673 262 ILE A N 1
ATOM 2086 C CA . ILE A 1 262 ? 11.41600 3.95800 18.43000 1.000 38.12623 262 ILE A CA 1
ATOM 2087 C C . ILE A 1 262 ? 12.22300 3.65500 17.17300 1.000 36.39947 262 ILE A C 1
ATOM 2088 O O . ILE A 1 262 ? 11.77900 2.86200 16.33200 1.000 38.79224 262 ILE A O 1
ATOM 2093 N N . LEU A 1 263 ? 13.43700 4.21800 17.05000 1.000 35.26642 263 LEU A N 1
ATOM 2094 C CA . LEU A 1 263 ? 14.25300 3.97800 15.84600 1.000 35.49918 263 LEU A CA 1
ATOM 2095 C C . LEU A 1 263 ? 14.63500 2.51000 15.68200 1.000 36.34822 263 LEU A C 1
ATOM 2096 O O . LEU A 1 263 ? 14.81500 2.04700 14.54500 1.000 34.30722 263 LEU A O 1
ATOM 2101 N N . ASP A 1 264 ? 14.79100 1.77300 16.79400 1.000 34.05110 264 ASP A N 1
ATOM 2102 C CA . ASP A 1 264 ? 15.06900 0.33700 16.69200 1.000 35.55090 264 ASP A CA 1
ATOM 2103 C C . ASP A 1 264 ? 13.94200 -0.38600 15.97200 1.000 34.29002 264 ASP A C 1
ATOM 2104 O O . ASP A 1 264 ? 14.18300 -1.32800 15.21200 1.000 35.85081 264 ASP A O 1
ATOM 2109 N N . ILE A 1 265 ? 12.70000 -0.03100 16.29900 1.000 35.46340 265 ILE A N 1
ATOM 2110 C CA . ILE A 1 265 ? 11.55100 -0.70800 15.71900 1.000 38.02747 265 ILE A CA 1
ATOM 2111 C C . ILE A 1 265 ? 11.43100 -0.36900 14.24700 1.000 37.14252 265 ILE A C 1
ATOM 2112 O O . ILE A 1 265 ? 11.06800 -1.22900 13.42500 1.000 37.14162 265 ILE A O 1
ATOM 2117 N N . LEU A 1 266 ? 11.65200 0.91200 13.91200 1.000 36.14943 266 LEU A N 1
ATOM 2118 C CA . LEU A 1 266 ? 11.64400 1.34800 12.52000 1.000 36.43972 266 LEU A CA 1
ATOM 2119 C C . LEU A 1 266 ? 12.74600 0.67200 11.72500 1.000 36.14480 266 LEU A C 1
ATOM 2120 O O . LEU A 1 266 ? 12.55400 0.30500 10.55800 1.000 36.67790 266 LEU A O 1
ATOM 2125 N N . LEU A 1 267 ? 13.91900 0.51900 12.33100 1.000 35.24759 267 LEU A N 1
ATOM 2126 C CA . LEU A 1 267 ? 15.01800 -0.12400 11.62700 1.000 35.18532 267 LEU A CA 1
ATOM 2127 C C . LEU A 1 267 ? 14.64600 -1.55900 11.28500 1.000 35.36113 267 LEU A C 1
ATOM 2128 O O . LEU A 1 267 ? 14.74800 -1.98900 10.13000 1.000 36.43641 267 LEU A O 1
ATOM 2133 N N . MET A 1 268 ? 14.17300 -2.30300 12.28000 1.000 35.58832 268 MET A N 1
ATOM 2134 C CA . MET A 1 268 ? 13.83800 -3.70700 12.05900 1.000 37.03311 268 MET A CA 1
ATOM 2135 C C . MET A 1 268 ? 12.65300 -3.85600 11.09700 1.000 34.27589 268 MET A C 1
ATOM 2136 O O . MET A 1 268 ? 12.62800 -4.78300 10.28600 1.000 36.96279 268 MET A O 1
ATOM 2141 N N . LEU A 1 269 ? 11.67100 -2.94700 11.15100 1.000 37.21465 269 LEU A N 1
ATOM 2142 C CA . LEU A 1 269 ? 10.59300 -2.97200 10.15800 1.000 36.57505 269 LEU A CA 1
ATOM 2143 C C . LEU A 1 269 ? 11.14300 -2.73800 8.76200 1.000 38.73008 269 LEU A C 1
ATOM 2144 O O . LEU A 1 269 ? 10.71700 -3.38400 7.78900 1.000 37.42718 269 LEU A O 1
ATOM 2149 N N . THR A 1 270 ? 12.09600 -1.81900 8.64600 1.000 38.47277 270 THR A N 1
ATOM 2150 C CA . THR A 1 270 ? 12.71000 -1.55800 7.34600 1.000 38.57551 270 THR A CA 1
ATOM 2151 C C . THR A 1 270 ? 13.38200 -2.81400 6.81000 1.000 37.97401 270 THR A C 1
ATOM 2152 O O . THR A 1 270 ? 13.11600 -3.23000 5.67600 1.000 35.19328 270 THR A O 1
ATOM 2156 N N . LYS A 1 271 ? 14.27600 -3.41400 7.62000 1.000 35.78535 271 LYS A N 1
ATOM 2157 C CA . LYS A 1 271 ? 14.92700 -4.67200 7.26400 1.000 36.17571 271 LYS A CA 1
ATOM 2158 C C . LYS A 1 271 ? 13.89100 -5.70300 6.88500 1.000 37.34000 271 LYS A C 1
ATOM 2159 O O . LYS A 1 271 ? 14.04600 -6.43700 5.90700 1.000 36.75852 271 LYS A O 1
ATOM 2165 N N . THR A 1 272 ? 12.83100 -5.77400 7.68000 1.000 37.30264 272 THR A N 1
ATOM 2166 C CA . THR A 1 272 ? 11.78400 -6.74200 7.45300 1.000 34.93292 272 THR A CA 1
ATOM 2167 C C . THR A 1 272 ? 11.11100 -6.50700 6.11400 1.000 40.15114 272 THR A C 1
ATOM 2168 O O . THR A 1 272 ? 10.81600 -7.45800 5.37400 1.000 38.44816 272 THR A O 1
ATOM 2172 N N . THR A 1 273 ? 10.84800 -5.24600 5.78900 1.000 38.28941 273 THR A N 1
ATOM 2173 C CA . THR A 1 273 ? 10.17800 -4.95300 4.53500 1.000 40.00961 273 THR A CA 1
ATOM 2174 C C . THR A 1 273 ? 11.03800 -5.34700 3.33700 1.000 40.42497 273 THR A C 1
ATOM 2175 O O . THR A 1 273 ? 10.52800 -5.91900 2.37500 1.000 41.30647 273 THR A O 1
ATOM 2179 N N . PHE A 1 274 ? 12.35200 -5.11700 3.40500 1.000 38.94234 274 PHE A N 1
ATOM 2180 C CA . PHE A 1 274 ? 13.22800 -5.55700 2.32300 1.000 39.73412 274 PHE A CA 1
ATOM 2181 C C . PHE A 1 274 ? 13.28100 -7.08000 2.24400 1.000 41.01647 274 PHE A C 1
ATOM 2182 O O . PHE A 1 274 ? 13.32300 -7.64900 1.14400 1.000 41.22154 274 PHE A O 1
ATOM 2190 N N . LYS A 1 275 ? 13.25900 -7.76400 3.40100 1.000 39.57527 275 LYS A N 1
ATOM 2191 C CA . LYS A 1 275 ? 13.30000 -9.22800 3.39000 1.000 41.55546 275 LYS A CA 1
ATOM 2192 C C . LYS A 1 275 ? 12.08400 -9.82000 2.68200 1.000 41.53425 275 LYS A C 1
ATOM 2193 O O . LYS A 1 275 ? 12.18600 -10.88900 2.07100 1.000 43.15099 275 LYS A O 1
ATOM 2199 N N . MET A 1 276 ? 10.94300 -9.13300 2.73300 1.000 41.05694 276 MET A N 1
ATOM 2200 C CA . MET A 1 276 ? 9.74400 -9.53400 2.01900 1.000 44.26707 276 MET A CA 1
ATOM 2201 C C . MET A 1 276 ? 9.74600 -9.02600 0.59500 1.000 44.10791 276 MET A C 1
ATOM 2202 O O . MET A 1 276 ? 8.72900 -9.13500 -0.09000 1.000 47.42212 276 MET A O 1
ATOM 2207 N N . ARG A 1 277 ? 10.87200 -8.45900 0.15200 1.000 44.44954 277 ARG A N 1
ATOM 2208 C CA . ARG A 1 277 ? 11.08700 -7.93000 -1.19900 1.000 46.70801 277 ARG A CA 1
ATOM 2209 C C . ARG A 1 277 ? 10.08500 -6.84800 -1.58000 1.000 44.86685 277 ARG A C 1
ATOM 2210 O O . ARG A 1 277 ? 9.81800 -6.63800 -2.75900 1.000 47.39663 277 ARG A O 1
ATOM 2218 N N . ASN A 1 278 ? 9.56100 -6.09700 -0.62800 1.000 42.93468 278 ASN A N 1
ATOM 2219 C CA . ASN A 1 278 ? 8.76000 -4.92700 -0.97300 1.000 44.63693 278 ASN A CA 1
ATOM 2220 C C . ASN A 1 278 ? 9.72500 -3.75800 -1.06700 1.000 44.35497 278 ASN A C 1
ATOM 2221 O O . ASN A 1 278 ? 9.94600 -3.01800 -0.09500 1.000 38.89319 278 ASN A O 1
ATOM 2226 N N . HIS A 1 279 ? 10.33100 -3.61400 -2.25300 1.000 38.14253 279 HIS A N 1
ATOM 2227 C CA . HIS A 1 279 ? 11.48500 -2.73500 -2.38600 1.000 39.67736 279 HIS A CA 1
ATOM 2228 C C . HIS A 1 279 ? 11.11200 -1.29100 -2.09200 1.000 41.17683 279 HIS A C 1
ATOM 2229 O O . HIS A 1 279 ? 11.75500 -0.61500 -1.27600 1.000 43.96266 279 HIS A O 1
ATOM 2236 N N . SER A 1 280 ? 10.05600 -0.81400 -2.72800 1.000 40.74407 280 SER A N 1
ATOM 2237 C CA . SER A 1 280 ? 9.66100 0.57600 -2.59300 1.000 40.23486 280 SER A CA 1
ATOM 2238 C C . SER A 1 280 ? 9.25400 0.93000 -1.17800 1.000 39.27469 280 SER A C 1
ATOM 2239 O O . SER A 1 280 ? 9.56000 2.02600 -0.69700 1.000 42.10380 280 SER A O 1
ATOM 2242 N N . GLU A 1 281 ? 8.51400 0.04300 -0.52000 1.000 40.23205 281 GLU A N 1
ATOM 2243 C CA . GLU A 1 281 ? 8.13100 0.25900 0.87000 1.000 40.49374 281 GLU A CA 1
ATOM 2244 C C . GLU A 1 281 ? 9.33700 0.24500 1.79500 1.000 38.83150 281 GLU A C 1
ATOM 2245 O O . GLU A 1 281 ? 9.39600 1.01000 2.76600 1.000 39.82236 281 GLU A O 1
ATOM 2251 N N . GLY A 1 282 ? 10.28600 -0.65200 1.53700 1.000 39.33326 282 GLY A N 1
ATOM 2252 C CA . GLY A 1 282 ? 11.50700 -0.65900 2.31500 1.000 36.83386 282 GLY A CA 1
ATOM 2253 C C . GLY A 1 282 ? 12.21800 0.67300 2.24900 1.000 38.00147 282 GLY A C 1
ATOM 2254 O O . GLY A 1 282 ? 12.62000 1.21900 3.27400 1.000 40.65638 282 GLY A O 1
ATOM 2255 N N . ILE A 1 283 ? 12.34100 1.24200 1.04000 1.000 39.23215 283 ILE A N 1
ATOM 2256 C CA . ILE A 1 283 ? 12.99300 2.54500 0.92300 1.000 39.08706 283 ILE A CA 1
ATOM 2257 C C . ILE A 1 283 ? 12.20200 3.59400 1.68000 1.000 37.71652 283 ILE A C 1
ATOM 2258 O O . ILE A 1 283 ? 12.76800 4.48800 2.32300 1.000 40.16653 283 ILE A O 1
ATOM 2263 N N . SER A 1 284 ? 10.87900 3.53200 1.56400 1.000 37.96852 284 SER A N 1
ATOM 2264 C CA . SER A 1 284 ? 10.03300 4.48600 2.25100 1.000 38.35826 284 SER A CA 1
ATOM 2265 C C . SER A 1 284 ? 10.26800 4.41800 3.75800 1.000 38.16560 284 SER A C 1
ATOM 2266 O O . SER A 1 284 ? 10.60900 5.42800 4.38900 1.000 37.91077 284 SER A O 1
ATOM 2269 N N . TRP A 1 285 ? 10.18200 3.21800 4.34000 1.000 39.27667 285 TRP A N 1
ATOM 2270 C CA . TRP A 1 285 ? 10.42700 3.08700 5.78300 1.000 37.98612 285 TRP A CA 1
ATOM 2271 C C . TRP A 1 285 ? 11.83900 3.52600 6.13800 1.000 37.22915 285 TRP A C 1
ATOM 2272 O O . TRP A 1 285 ? 12.05600 4.22300 7.14000 1.000 38.32479 285 TRP A O 1
ATOM 2283 N N . CYS A 1 286 ? 12.81700 3.12500 5.32500 1.000 38.53914 286 CYS A N 1
ATOM 2284 C CA . CYS A 1 286 ? 14.19800 3.46400 5.63400 1.000 36.61592 286 CYS A CA 1
ATOM 2285 C C . CYS A 1 286 ? 14.38200 4.96900 5.67600 1.000 37.47764 286 CYS A C 1
ATOM 2286 O O . CYS A 1 286 ? 14.99900 5.49900 6.61200 1.000 37.75696 286 CYS A O 1
ATOM 2289 N N . ALA A 1 287 ? 13.80100 5.67800 4.69600 1.000 36.68354 287 ALA A N 1
ATOM 2290 C CA . ALA A 1 287 ? 13.91900 7.12800 4.66200 1.000 36.92407 287 ALA A CA 1
ATOM 2291 C C . ALA A 1 287 ? 13.21500 7.77600 5.85400 1.000 36.99736 287 ALA A C 1
ATOM 2292 O O . ALA A 1 287 ? 13.74100 8.73000 6.44100 1.000 38.00067 287 ALA A O 1
ATOM 2294 N N . HIS A 1 288 ? 12.02300 7.29400 6.22000 1.000 37.19938 288 HIS A N 1
ATOM 2295 C CA . HIS A 1 288 ? 11.36300 7.84800 7.40400 1.000 37.31624 288 HIS A CA 1
ATOM 2296 C C . HIS A 1 288 ? 12.20000 7.61300 8.65300 1.000 37.58514 288 HIS A C 1
ATOM 2297 O O . HIS A 1 288 ? 12.33400 8.50400 9.49500 1.000 36.85180 288 HIS A O 1
ATOM 2304 N N . GLY A 1 289 ? 12.77800 6.41900 8.79100 1.000 36.41810 289 GLY A N 1
ATOM 2305 C CA . GLY A 1 289 ? 13.60200 6.16400 9.95300 1.000 36.02636 289 GLY A CA 1
ATOM 2306 C C . GLY A 1 289 ? 14.84800 7.02400 9.93900 1.000 38.43021 289 GLY A C 1
ATOM 2307 O O . GLY A 1 289 ? 15.24900 7.57100 10.97400 1.000 36.74674 289 GLY A O 1
ATOM 2308 N N . LEU A 1 290 ? 15.45000 7.19100 8.75100 1.000 38.72820 290 LEU A N 1
ATOM 2309 C CA . LEU A 1 290 ? 16.61700 8.06000 8.60900 1.000 37.22335 290 LEU A CA 1
ATOM 2310 C C . LEU A 1 290 ? 16.29000 9.49800 8.99800 1.000 38.51765 290 LEU A C 1
ATOM 2311 O O . LEU A 1 290 ? 16.99600 10.10100 9.82000 1.000 38.28999 290 LEU A O 1
ATOM 2316 N N . SER A 1 291 ? 15.20300 10.05300 8.44100 1.000 36.42381 291 SER A N 1
ATOM 2317 C CA . SER A 1 291 ? 14.80100 11.42200 8.78200 1.000 38.06931 291 SER A CA 1
ATOM 2318 C C . SER A 1 291 ? 14.58700 11.59100 10.28200 1.000 39.72529 291 SER A C 1
ATOM 2319 O O . SER A 1 291 ? 15.03000 12.58300 10.87600 1.000 41.62627 291 SER A O 1
ATOM 2322 N N . LEU A 1 292 ? 13.86300 10.65300 10.90600 1.000 39.82072 292 LEU A N 1
ATOM 2323 C CA . LEU A 1 292 ? 13.62000 10.75500 12.34300 1.000 38.19218 292 LEU A CA 1
ATOM 2324 C C . LEU A 1 292 ? 14.92000 10.65400 13.12400 1.000 38.83060 292 LEU A C 1
ATOM 2325 O O . LEU A 1 292 ? 15.12100 11.38400 14.10000 1.000 37.65274 292 LEU A O 1
ATOM 2330 N N . SER A 1 293 ? 15.80500 9.73200 12.73200 1.000 36.55250 293 SER A N 1
ATOM 2331 C CA . SER A 1 293 ? 17.12400 9.66500 13.35900 1.000 38.21339 293 SER A CA 1
ATOM 2332 C C . SER A 1 293 ? 17.81700 11.02500 13.33000 1.000 41.72187 293 SER A C 1
ATOM 2333 O O . SER A 1 293 ? 18.37800 11.47600 14.34200 1.000 38.61377 293 SER A O 1
ATOM 2336 N N . LYS A 1 294 ? 17.78600 11.69000 12.16500 1.000 37.61637 294 LYS A N 1
ATOM 2337 C CA . LYS A 1 294 ? 18.44000 12.98500 12.03500 1.000 39.85223 294 LYS A CA 1
ATOM 2338 C C . LYS A 1 294 ? 17.74900 14.03400 12.88400 1.000 40.35782 294 LYS A C 1
ATOM 2339 O O . LYS A 1 294 ? 18.41700 14.88700 13.47800 1.000 38.90612 294 LYS A O 1
ATOM 2345 N N . ASN A 1 295 ? 16.41200 13.99800 12.94300 1.000 40.91631 295 ASN A N 1
ATOM 2346 C CA . ASN A 1 295 ? 15.69200 14.98500 13.74400 1.000 40.39494 295 ASN A CA 1
ATOM 2347 C C . ASN A 1 295 ? 15.90900 14.74600 15.23500 1.000 40.87299 295 ASN A C 1
ATOM 2348 O O . ASN A 1 295 ? 15.96000 15.70300 16.01000 1.000 43.79547 295 ASN A O 1
ATOM 2353 N N . LEU A 1 296 ? 16.05100 13.49800 15.66000 1.000 40.70974 296 LEU A N 1
ATOM 2354 C CA . LEU A 1 296 ? 16.36900 13.21500 17.05900 1.000 42.02592 296 LEU A CA 1
ATOM 2355 C C . LEU A 1 296 ? 17.85400 13.31900 17.35100 1.000 41.12885 296 LEU A C 1
ATOM 2356 O O . LEU A 1 296 ? 18.27700 12.93500 18.44300 1.000 42.35468 296 LEU A O 1
ATOM 2361 N N . ASN A 1 297 ? 18.65100 13.76600 16.38200 1.000 39.02302 297 ASN A N 1
ATOM 2362 C CA . ASN A 1 297 ? 20.09000 13.94200 16.57000 1.000 42.51908 297 ASN A CA 1
ATOM 2363 C C . ASN A 1 297 ? 20.76100 12.65100 17.05300 1.000 40.77699 297 ASN A C 1
ATOM 2364 O O . ASN A 1 297 ? 21.65700 12.67800 17.90300 1.000 37.34746 297 ASN A O 1
ATOM 2369 N N . ASP A 1 298 ? 20.33900 11.51200 16.50600 1.000 37.12023 298 ASP A N 1
ATOM 2370 C CA . ASP A 1 298 ? 20.92000 10.20600 16.84800 1.000 35.57278 298 ASP A CA 1
ATOM 2371 C C . ASP A 1 298 ? 21.77600 9.76700 15.66400 1.000 36.32235 298 ASP A C 1
ATOM 2372 O O . ASP A 1 298 ? 21.28200 9.17400 14.69600 1.000 34.62060 298 ASP A O 1
ATOM 2377 N N . GLU A 1 299 ? 23.06200 10.12000 15.72600 1.000 33.79753 299 GLU A N 1
ATOM 2378 C CA . GLU A 1 299 ? 23.99800 9.76900 14.66800 1.000 33.55409 299 GLU A CA 1
ATOM 2379 C C . GLU A 1 299 ? 24.11000 8.25800 14.50300 1.000 37.87214 299 GLU A C 1
ATOM 2380 O O . GLU A 1 299 ? 24.19500 7.74500 13.37200 1.000 33.19141 299 GLU A O 1
ATOM 2386 N N . ILE A 1 300 ? 24.15300 7.53300 15.62800 1.000 32.34207 300 ILE A N 1
ATOM 2387 C CA . ILE A 1 300 ? 24.38900 6.09700 15.57500 1.000 33.97399 300 ILE A CA 1
ATOM 2388 C C . ILE A 1 300 ? 23.23200 5.38600 14.88500 1.000 33.21353 300 ILE A C 1
ATOM 2389 O O . ILE A 1 300 ? 23.44500 4.50500 14.04800 1.000 34.20208 300 ILE A O 1
ATOM 2394 N N . MET A 1 301 ? 21.99100 5.73300 15.24300 1.000 34.08592 301 MET A N 1
ATOM 2395 C CA . MET A 1 301 ? 20.84300 5.16000 14.54100 1.000 32.69509 301 MET A CA 1
ATOM 2396 C C . MET A 1 301 ? 20.84400 5.56700 13.06400 1.000 34.23693 301 MET A C 1
ATOM 2397 O O . MET A 1 301 ? 20.55100 4.73900 12.18200 1.000 33.63168 301 MET A O 1
ATOM 2402 N N . ALA A 1 302 ? 21.18700 6.83500 12.76700 1.000 34.58167 302 ALA A N 1
ATOM 2403 C CA . ALA A 1 302 ? 21.20100 7.26900 11.36900 1.000 34.30377 302 ALA A CA 1
ATOM 2404 C C . ALA A 1 302 ? 22.10700 6.36900 10.54400 1.000 33.66493 302 ALA A C 1
ATOM 2405 O O . ALA A 1 302 ? 21.71700 5.88800 9.48100 1.000 33.63457 302 ALA A O 1
ATOM 2407 N N . LYS A 1 303 ? 23.29700 6.06600 11.06900 1.000 33.72761 303 LYS A N 1
ATOM 2408 C CA . LYS A 1 303 ? 24.23300 5.21800 10.34500 1.000 34.40507 303 LYS A CA 1
ATOM 2409 C C . LYS A 1 303 ? 23.62800 3.86300 10.00400 1.000 34.56640 303 LYS A C 1
ATOM 2410 O O . LYS A 1 303 ? 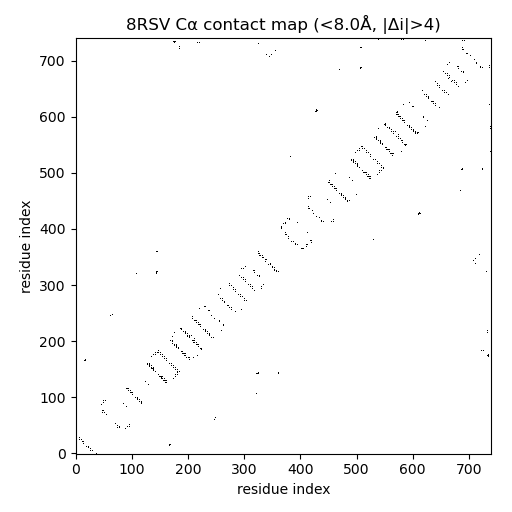23.95400 3.27600 8.96000 1.000 32.86528 303 LYS A O 1
ATOM 2416 N N . MET A 1 304 ? 22.77300 3.33300 10.87700 1.000 33.81120 304 MET A N 1
ATOM 2417 C CA . MET A 1 304 ? 22.24800 2.00100 10.61500 1.000 34.78423 304 MET A CA 1
ATOM 2418 C C . MET A 1 304 ? 21.22300 2.05000 9.49300 1.000 33.22135 304 MET A C 1
ATOM 2419 O O . MET A 1 304 ? 21.15200 1.13300 8.67500 1.000 33.02665 304 MET A O 1
ATOM 2424 N N . PHE A 1 305 ? 20.42700 3.11400 9.44600 1.000 34.50816 305 PHE A N 1
ATOM 2425 C CA . PHE A 1 305 ? 19.51700 3.31900 8.32500 1.000 34.47551 305 PHE A CA 1
ATOM 2426 C C . PHE A 1 305 ? 20.29300 3.57000 7.03900 1.000 34.82048 305 PHE A C 1
ATOM 2427 O O . PHE A 1 305 ? 19.91800 3.06600 5.96900 1.000 35.43268 305 PHE A O 1
ATOM 2435 N N . GLU A 1 306 ? 21.39200 4.33000 7.13200 1.000 33.94901 306 GLU A N 1
ATOM 2436 C CA . GLU A 1 306 ? 22.22900 4.55500 5.96500 1.000 34.61238 306 GLU A CA 1
ATOM 2437 C C . GLU A 1 306 ? 22.79900 3.23900 5.45700 1.000 34.66922 306 GLU A C 1
ATOM 2438 O O . GLU A 1 306 ? 22.88300 3.02400 4.24600 1.000 34.22037 306 GLU A O 1
ATOM 2444 N N . PHE A 1 307 ? 23.16400 2.32200 6.37200 1.000 34.95038 307 PHE A N 1
ATOM 2445 C CA . PHE A 1 307 ? 23.69300 1.01900 5.95400 1.000 33.19600 307 PHE A CA 1
ATOM 2446 C C . PHE A 1 307 ? 22.67000 0.21900 5.16200 1.000 34.06037 307 PHE A C 1
ATOM 2447 O O . PHE A 1 307 ? 22.97300 -0.29900 4.07100 1.000 34.17033 307 PHE A O 1
ATOM 2455 N N . ILE A 1 308 ? 21.45800 0.07200 5.71400 1.000 33.54898 308 ILE A N 1
ATOM 2456 C CA . ILE A 1 308 ? 20.42700 -0.73500 5.05100 1.000 34.44918 308 ILE A CA 1
ATOM 2457 C C . ILE A 1 308 ? 20.12800 -0.16400 3.66600 1.000 34.68730 308 ILE A C 1
ATOM 2458 O O . ILE A 1 308 ? 20.00400 -0.90300 2.67700 1.000 36.28370 308 ILE A O 1
ATOM 2463 N N . HIS A 1 309 ? 20.01500 1.16200 3.57900 1.000 35.05818 309 HIS A N 1
ATOM 2464 C CA . HIS A 1 309 ? 19.76000 1.82200 2.30400 1.000 35.17776 309 HIS A CA 1
ATOM 2465 C C . HIS A 1 309 ? 20.91700 1.59500 1.34500 1.000 37.28390 309 HIS A C 1
ATOM 2466 O O . HIS A 1 309 ? 20.71200 1.26500 0.17100 1.000 35.60400 309 HIS A O 1
ATOM 2473 N N . ALA A 1 310 ? 22.15400 1.77700 1.82700 1.000 34.88567 310 ALA A N 1
ATOM 2474 C CA . ALA A 1 310 ? 23.30500 1.53500 0.95800 1.000 34.96451 310 ALA A CA 1
ATOM 2475 C C . ALA A 1 310 ? 23.39700 0.06500 0.55900 1.000 36.09748 310 ALA A C 1
ATOM 2476 O O . ALA A 1 310 ? 23.90200 -0.26300 -0.53100 1.000 38.22732 310 ALA A O 1
ATOM 2478 N N . LEU A 1 311 ? 22.86000 -0.83000 1.38500 1.000 34.53545 311 LEU A N 1
ATOM 2479 C CA . LEU A 1 311 ? 22.90400 -2.25400 1.05100 1.000 35.07969 311 LEU A CA 1
ATOM 2480 C C . LEU A 1 311 ? 21.89400 -2.58500 -0.04100 1.000 37.28079 311 LEU A C 1
ATOM 2481 O O . LEU A 1 311 ? 22.26900 -3.03100 -1.13000 1.000 35.42689 311 LEU A O 1
ATOM 2486 N N . TYR A 1 312 ? 20.60200 -2.36700 0.23800 1.000 35.39519 312 TYR A N 1
ATOM 2487 C CA . TYR A 1 312 ? 19.53500 -2.82200 -0.64600 1.000 36.30515 312 TYR A CA 1
ATOM 2488 C C . TYR A 1 312 ? 19.28900 -1.89600 -1.83700 1.000 37.53093 312 TYR A C 1
ATOM 2489 O O . TYR A 1 312 ? 18.77900 -2.36700 -2.86000 1.000 39.91583 312 TYR A O 1
ATOM 2498 N N . VAL A 1 313 ? 19.67200 -0.61800 -1.76700 1.000 38.85351 313 VAL A N 1
ATOM 2499 C CA . VAL A 1 313 ? 19.28600 0.28600 -2.83600 1.000 36.79469 313 VAL A CA 1
ATOM 2500 C C . VAL A 1 313 ? 20.39500 0.42500 -3.86700 1.000 40.71904 313 VAL A C 1
ATOM 2501 O O . VAL A 1 313 ? 20.20200 0.08100 -5.03700 1.000 37.82019 313 VAL A O 1
ATOM 2505 N N . ASP A 1 314 ? 21.56200 0.93700 -3.47700 1.000 38.82330 314 ASP A N 1
ATOM 2506 C CA . ASP A 1 314 ? 22.58200 1.21000 -4.49200 1.000 41.92756 314 ASP A CA 1
ATOM 2507 C C . ASP A 1 314 ? 23.81900 0.34800 -4.33600 1.000 38.57250 314 ASP A C 1
ATOM 2508 O O . ASP A 1 314 ? 24.78600 0.56100 -5.07200 1.000 39.84048 314 ASP A O 1
ATOM 2513 N N . ASN A 1 315 ? 23.85200 -0.56200 -3.35700 1.000 37.59613 315 ASN A N 1
ATOM 2514 C CA . ASN A 1 315 ? 24.99200 -1.46800 -3.17800 1.000 37.96773 315 ASN A CA 1
ATOM 2515 C C . ASN A 1 315 ? 26.30900 -0.70900 -2.99900 1.000 38.76434 315 ASN A C 1
ATOM 2516 O O . ASN A 1 315 ? 27.31300 -0.99600 -3.65600 1.000 37.92595 315 ASN A O 1
ATOM 2521 N N . ASP A 1 316 ? 26.30100 0.28800 -2.11500 1.000 36.91016 316 ASP A N 1
ATOM 2522 C CA . ASP A 1 316 ? 27.49000 1.11500 -1.91300 1.000 36.64623 316 ASP A CA 1
ATOM 2523 C C . ASP A 1 316 ? 28.32300 0.45200 -0.80800 1.000 37.48356 316 ASP A C 1
ATOM 2524 O O . ASP A 1 316 ? 28.22100 0.78000 0.37200 1.000 37.15812 316 ASP A O 1
ATOM 2529 N N . ASN A 1 317 ? 29.19800 -0.47500 -1.22600 1.000 35.06566 317 ASN A N 1
ATOM 2530 C CA . ASN A 1 317 ? 29.94500 -1.31900 -0.31000 1.000 37.02606 317 ASN A CA 1
ATOM 2531 C C . ASN A 1 317 ? 31.05400 -0.56900 0.41300 1.000 37.44096 317 ASN A C 1
ATOM 2532 O O . ASN A 1 317 ? 31.37400 -0.91000 1.56100 1.000 36.05279 317 ASN A O 1
ATOM 2537 N N . GLU A 1 318 ? 31.65600 0.43100 -0.23700 1.000 38.86397 318 GLU A N 1
ATOM 2538 C CA . GLU A 1 318 ? 32.54500 1.35600 0.46400 1.000 39.14310 318 GLU A CA 1
ATOM 2539 C C . GLU A 1 318 ? 31.83900 1.99800 1.64000 1.000 37.10449 318 GLU A C 1
ATOM 2540 O O . GLU A 1 318 ? 32.39000 2.08000 2.73700 1.000 34.50529 318 GLU A O 1
ATOM 2546 N N . LYS A 1 319 ? 30.59900 2.41900 1.44600 1.000 37.80731 319 LYS A N 1
ATOM 2547 C CA . LYS A 1 319 ? 29.86100 2.98700 2.56100 1.000 35.76100 319 LYS A CA 1
ATOM 2548 C C . LYS A 1 319 ? 29.49000 1.93200 3.59200 1.000 36.83881 319 LYS A C 1
ATOM 2549 O O . LYS A 1 319 ? 29.47700 2.21600 4.80300 1.000 35.00379 319 LYS A O 1
ATOM 2555 N N . LEU A 1 320 ? 29.13100 0.72700 3.14600 1.000 36.24855 320 LEU A N 1
ATOM 2556 C CA . LEU A 1 320 ? 28.87200 -0.32700 4.11600 1.000 32.92631 320 LEU A CA 1
ATOM 2557 C C . LEU A 1 320 ? 30.10200 -0.55500 4.98200 1.000 34.24899 320 LEU A C 1
ATOM 2558 O O . LEU A 1 320 ? 30.00300 -0.69900 6.20800 1.000 32.05519 320 LEU A O 1
ATOM 2563 N N . ASN A 1 321 ? 31.27800 -0.60800 4.35400 1.000 35.87697 321 ASN A N 1
ATOM 2564 C CA . ASN A 1 321 ? 32.49600 -0.86600 5.12200 1.000 34.85463 321 ASN A CA 1
ATOM 2565 C C . ASN A 1 321 ? 32.77900 0.25500 6.10400 1.000 34.16783 321 ASN A C 1
ATOM 2566 O O . ASN A 1 321 ? 33.19500 0.01100 7.24300 1.000 36.49535 321 ASN A O 1
ATOM 2571 N N . SER A 1 322 ? 32.58600 1.49400 5.67200 1.000 32.60320 322 SER A N 1
ATOM 2572 C CA . SER A 1 322 ? 32.85400 2.62900 6.54700 1.000 33.75664 322 SER A CA 1
ATOM 2573 C C . SER A 1 322 ? 31.89500 2.65600 7.73100 1.000 34.89762 322 SER A C 1
ATOM 2574 O O . SER A 1 322 ? 32.29000 2.99000 8.85100 1.000 35.15980 322 SER A O 1
ATOM 2577 N N . ILE A 1 323 ? 30.63500 2.28200 7.51200 1.000 35.32780 323 ILE A N 1
ATOM 2578 C CA . ILE A 1 323 ? 29.70300 2.22800 8.62000 1.000 32.28257 323 ILE A CA 1
ATOM 2579 C C . ILE A 1 323 ? 30.07600 1.10500 9.58000 1.000 35.03683 323 ILE A C 1
ATOM 2580 O O . ILE A 1 323 ? 30.05400 1.29400 10.80100 1.000 33.00345 323 ILE A O 1
ATOM 2585 N N . LEU A 1 324 ? 30.45900 -0.06900 9.05600 1.000 33.56104 324 LEU A N 1
ATOM 2586 C CA . LEU A 1 324 ? 30.80700 -1.17000 9.95700 1.000 33.11806 324 LEU A CA 1
ATOM 2587 C C . LEU A 1 324 ? 31.99300 -0.79300 10.83400 1.000 33.86495 324 LEU A C 1
ATOM 2588 O O . LEU A 1 324 ? 31.99500 -1.05900 12.04300 1.000 32.23468 324 LEU A O 1
ATOM 2593 N N . ASN A 1 325 ? 32.99500 -0.13800 10.24400 1.000 32.84194 325 ASN A N 1
ATOM 2594 C CA . ASN A 1 325 ? 34.12300 0.34400 11.02000 1.000 33.38282 325 ASN A CA 1
ATOM 2595 C C . ASN A 1 325 ? 33.69000 1.36100 12.07000 1.000 35.38471 325 ASN A C 1
ATOM 2596 O O . ASN A 1 325 ? 34.18000 1.34300 13.20700 1.000 34.81592 325 ASN A O 1
ATOM 2601 N N . TYR A 1 326 ? 32.80400 2.28200 11.70200 1.000 33.31057 326 TYR A N 1
ATOM 2602 C CA . TYR A 1 326 ? 32.30200 3.24300 12.67300 1.000 33.81709 326 TYR A CA 1
ATOM 2603 C C . TYR A 1 326 ? 31.65000 2.54100 13.87400 1.000 33.63072 326 TYR A C 1
ATOM 2604 O O . TYR A 1 326 ? 31.97200 2.83900 15.02400 1.000 31.62541 326 TYR A O 1
ATOM 2613 N N . LEU A 1 327 ? 30.72700 1.61000 13.62800 1.000 31.82747 327 LEU A N 1
ATOM 2614 C CA . LEU A 1 327 ? 30.05800 0.95300 14.74400 1.000 32.97724 327 LEU A CA 1
ATOM 2615 C C . LEU A 1 327 ? 31.05100 0.18700 15.61400 1.000 32.61690 327 LEU A C 1
ATOM 2616 O O . LEU A 1 327 ? 30.88000 0.13100 16.83400 1.000 31.69319 327 LEU A O 1
ATOM 2621 N N . GLU A 1 328 ? 32.11600 -0.36000 15.01900 1.000 30.51706 328 GLU A N 1
ATOM 2622 C CA . GLU A 1 328 ? 33.14000 -1.01200 15.81900 1.000 33.24529 328 GLU A CA 1
ATOM 2623 C C . GLU A 1 328 ? 33.84600 -0.00300 16.71400 1.000 34.74124 328 GLU A C 1
ATOM 2624 O O . GLU A 1 328 ? 34.12800 -0.28900 17.88600 1.000 31.40417 328 GLU A O 1
ATOM 2630 N N . LEU A 1 329 ? 34.13200 1.18400 16.18600 1.000 32.51087 329 LEU A N 1
ATOM 2631 C CA . LEU A 1 329 ? 34.71600 2.22900 17.01500 1.000 34.87447 329 LEU A CA 1
ATOM 2632 C C . LEU A 1 329 ? 33.76200 2.69500 18.10400 1.000 34.31033 329 LEU A C 1
ATOM 2633 O O . LEU A 1 329 ? 34.22400 3.21500 19.12600 1.000 32.99651 329 LEU A O 1
ATOM 2638 N N . LYS A 1 330 ? 32.45700 2.48900 17.92700 1.000 35.28342 330 LYS A N 1
ATOM 2639 C CA . LYS A 1 330 ? 31.49300 2.74300 18.98400 1.000 34.47123 330 LYS A CA 1
ATOM 2640 C C . LYS A 1 330 ? 31.28600 1.55100 19.89200 1.000 33.92698 330 LYS A C 1
ATOM 2641 O O . LYS A 1 330 ? 30.39800 1.60700 20.75400 1.000 33.16411 330 LYS A O 1
ATOM 2647 N N . SER A 1 331 ? 32.11200 0.50400 19.76400 1.000 30.13687 331 SER A N 1
ATOM 2648 C CA . SER A 1 331 ? 32.01500 -0.66000 20.64400 1.000 31.84948 331 SER A CA 1
ATOM 2649 C C . SER A 1 331 ? 30.63800 -1.29300 20.53400 1.000 32.98776 331 SER A C 1
ATOM 2650 O O . SER A 1 331 ? 30.08200 -1.79800 21.51700 1.000 32.29212 331 SER A O 1
ATOM 2653 N N . MET A 1 332 ? 30.07300 -1.25300 19.32500 1.000 32.60667 332 MET A N 1
ATOM 2654 C CA . MET A 1 332 ? 28.76300 -1.83100 19.07700 1.000 29.81238 332 MET A CA 1
ATOM 2655 C C . MET A 1 332 ? 28.91300 -3.03500 18.15000 1.000 33.12568 332 MET A C 1
ATOM 2656 O O . MET A 1 332 ? 28.42900 -3.06200 17.00700 1.000 30.81512 332 MET A O 1
ATOM 2661 N N . LEU A 1 333 ? 29.59600 -4.05100 18.65600 1.000 31.30025 333 LEU A N 1
ATOM 2662 C CA . LEU A 1 333 ? 29.98100 -5.15400 17.79900 1.000 30.71066 333 LEU A CA 1
ATOM 2663 C C . LEU A 1 333 ? 28.79300 -5.98500 17.37500 1.000 30.86759 333 LEU A C 1
ATOM 2664 O O . LEU A 1 333 ? 28.82100 -6.58300 16.28500 1.000 29.93330 333 LEU A O 1
ATOM 2669 N N . SER A 1 334 ? 27.73900 -6.02600 18.18900 1.000 28.60506 334 SER A N 1
ATOM 2670 C CA . SER A 1 334 ? 26.60200 -6.85500 17.80800 1.000 31.00066 334 SER A CA 1
ATOM 2671 C C . SER A 1 334 ? 25.92200 -6.28700 16.57400 1.000 29.83123 334 SER A C 1
ATOM 2672 O O . SER A 1 334 ? 25.47900 -7.03900 15.71000 1.000 31.89675 334 SER A O 1
ATOM 2675 N N . ASP A 1 335 ? 25.87900 -4.95700 16.46300 1.000 30.85056 335 ASP A N 1
ATOM 2676 C CA . ASP A 1 335 ? 25.30300 -4.31900 15.29200 1.000 32.44168 335 ASP A CA 1
ATOM 2677 C C . ASP A 1 335 ? 26.21600 -4.50800 14.09700 1.000 30.93284 335 ASP A C 1
ATOM 2678 O O . ASP A 1 335 ? 25.74300 -4.77100 12.99200 1.000 30.90017 335 ASP A O 1
ATOM 2683 N N . VAL A 1 336 ? 27.53200 -4.45300 14.32100 1.000 29.32876 336 VAL A N 1
ATOM 2684 C CA . VAL A 1 336 ? 28.46500 -4.83200 13.27000 1.000 29.80138 336 VAL A CA 1
ATOM 2685 C C . VAL A 1 336 ? 28.11900 -6.21400 12.74600 1.000 30.96415 336 VAL A C 1
ATOM 2686 O O . VAL A 1 336 ? 27.97700 -6.42900 11.53000 1.000 33.50537 336 VAL A O 1
ATOM 2690 N N . GLU A 1 337 ? 27.92000 -7.15500 13.66300 1.000 30.05215 337 GLU A N 1
ATOM 2691 C CA . GLU A 1 337 ? 27.61500 -8.52200 13.28200 1.000 32.96093 337 GLU A CA 1
ATOM 2692 C C . GLU A 1 337 ? 26.28000 -8.60700 12.56300 1.000 33.05920 337 GLU A C 1
ATOM 2693 O O . GLU A 1 337 ? 26.17700 -9.25200 11.51500 1.000 31.06177 337 GLU A O 1
ATOM 2699 N N . ASP A 1 338 ? 25.23500 -7.98500 13.12100 1.000 31.97598 338 ASP A N 1
ATOM 2700 C CA . ASP A 1 338 ? 23.92800 -8.04200 12.46200 1.000 30.41336 338 ASP A CA 1
ATOM 2701 C C . ASP A 1 338 ? 24.00000 -7.42100 11.06700 1.000 32.00138 338 ASP A C 1
ATOM 2702 O O . ASP A 1 338 ? 23.51700 -8.00300 10.09400 1.000 33.80183 338 ASP A O 1
ATOM 2707 N N . LEU A 1 339 ? 24.60400 -6.23500 10.94900 1.000 31.58396 339 LEU A N 1
ATOM 2708 C CA . LEU A 1 339 ? 24.58100 -5.54200 9.66200 1.000 33.38591 339 LEU A CA 1
ATOM 2709 C C . LEU A 1 339 ? 25.45400 -6.26200 8.62800 1.000 33.16094 339 LEU A C 1
ATOM 2710 O O . LEU A 1 339 ? 25.05700 -6.39500 7.46600 1.000 32.91567 339 LEU A O 1
ATOM 2715 N N . ALA A 1 340 ? 26.64600 -6.73100 9.03200 1.000 32.57177 340 ALA A N 1
ATOM 2716 C CA . ALA A 1 340 ? 27.48800 -7.52600 8.13400 1.000 31.55459 340 ALA A CA 1
ATOM 2717 C C . ALA A 1 340 ? 26.79200 -8.80100 7.69800 1.000 34.67079 340 ALA A C 1
ATOM 2718 O O . ALA A 1 340 ? 27.04400 -9.30500 6.59300 1.000 33.91981 340 ALA A O 1
ATOM 2720 N N . SER A 1 341 ? 25.99000 -9.38000 8.58300 1.000 32.24726 341 SER A N 1
ATOM 2721 C CA . SER A 1 341 ? 25.21900 -10.56900 8.23600 1.000 33.53475 341 SER A CA 1
ATOM 2722 C C . SER A 1 341 ? 24.17100 -10.25700 7.17800 1.000 34.33985 341 SER A C 1
ATOM 2723 O O . SER A 1 341 ? 23.95900 -11.05000 6.25200 1.000 34.54647 341 SER A O 1
ATOM 2726 N N . ASP A 1 342 ? 23.50300 -9.10600 7.29800 1.000 34.77306 342 ASP A N 1
ATOM 2727 C CA . ASP A 1 342 ? 22.54600 -8.69000 6.27500 1.000 33.64739 342 ASP A CA 1
ATOM 2728 C C . ASP A 1 342 ? 23.22600 -8.57600 4.91700 1.000 34.23434 342 ASP A C 1
ATOM 2729 O O . ASP A 1 342 ? 22.70900 -9.06000 3.90400 1.000 35.13839 342 ASP A O 1
ATOM 2734 N N . ALA A 1 343 ? 24.38800 -7.91200 4.87600 1.000 32.73886 343 ALA 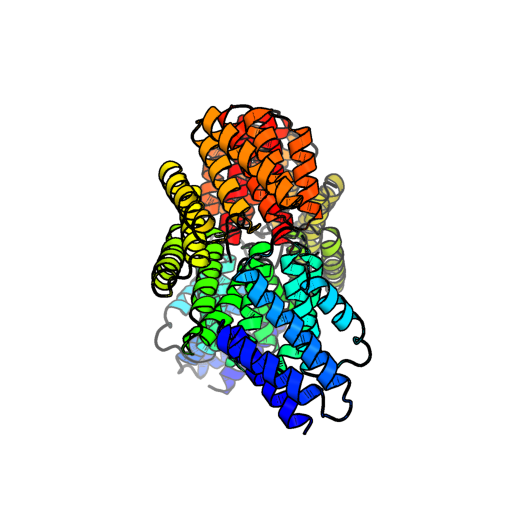A N 1
ATOM 2735 C CA . ALA A 1 343 ? 25.09000 -7.74300 3.61200 1.000 35.79967 343 ALA A CA 1
ATOM 2736 C C . ALA A 1 343 ? 25.56800 -9.08800 3.07100 1.000 36.93448 343 ALA A C 1
ATOM 2737 O O . ALA A 1 343 ? 25.47100 -9.33700 1.87100 1.000 35.29848 343 ALA A O 1
ATOM 2739 N N . ALA A 1 344 ? 26.08300 -9.96600 3.94400 1.000 35.91158 344 ALA A N 1
ATOM 2740 C CA . ALA A 1 344 ? 26.53300 -11.28900 3.50600 1.000 36.24946 344 ALA A CA 1
ATOM 2741 C C . ALA A 1 344 ? 25.40000 -12.06400 2.84900 1.000 35.27544 344 ALA A C 1
ATOM 2742 O O . ALA A 1 344 ? 25.55500 -12.62200 1.74600 1.000 36.48952 344 ALA A O 1
ATOM 2744 N N . LYS A 1 345 ? 24.24900 -12.11700 3.52400 1.000 34.59556 345 LYS A N 1
ATOM 2745 C CA . LYS A 1 345 ? 23.11500 -12.86700 3.00700 1.000 35.86498 345 LYS A CA 1
ATOM 2746 C C . LYS A 1 345 ? 22.56700 -12.22600 1.73000 1.000 37.55279 345 LYS A C 1
ATOM 2747 O O . LYS A 1 345 ? 22.23100 -12.93800 0.77600 1.000 38.81960 345 LYS A O 1
ATOM 2753 N N . TYR A 1 346 ? 22.47100 -10.88800 1.69200 1.000 37.00645 346 TYR A N 1
ATOM 2754 C CA . TYR A 1 346 ? 22.03100 -10.21300 0.46700 1.000 37.34083 346 TYR A CA 1
ATOM 2755 C C . TYR A 1 346 ? 22.92400 -10.57200 -0.70600 1.000 36.97002 346 TYR A C 1
ATOM 2756 O O . TYR A 1 346 ? 22.43300 -11.00800 -1.74900 1.000 37.98018 346 TYR A O 1
ATOM 2765 N N . TYR A 1 347 ? 24.24900 -10.39600 -0.56100 1.000 36.94831 347 TYR A N 1
ATOM 2766 C CA . TYR A 1 347 ? 25.11900 -10.66500 -1.71200 1.000 38.63696 347 TYR A CA 1
ATOM 2767 C C . TYR A 1 347 ? 25.17100 -12.15000 -2.04900 1.000 36.40151 347 TYR A C 1
ATOM 2768 O O . TYR A 1 347 ? 25.40600 -12.50900 -3.20400 1.000 40.94302 347 TYR A O 1
ATOM 2777 N N . ASN A 1 348 ? 24.93900 -13.02000 -1.07200 1.000 35.81565 348 ASN A N 1
ATOM 2778 C CA . ASN A 1 348 ? 24.86800 -14.44900 -1.35700 1.000 40.20056 348 ASN A CA 1
ATOM 2779 C C . ASN A 1 348 ? 23.66500 -14.76900 -2.23000 1.000 41.28257 348 ASN A C 1
ATOM 2780 O O . ASN A 1 348 ? 23.80100 -15.40800 -3.28300 1.000 37.11459 348 ASN A O 1
ATOM 2785 N N . GLU A 1 349 ? 22.48300 -14.28200 -1.82700 1.000 39.95601 349 GLU A N 1
ATOM 2786 C CA . GLU A 1 349 ? 21.27700 -14.50900 -2.61500 1.000 41.93056 349 GLU A CA 1
ATOM 2787 C C . GLU A 1 349 ? 21.42700 -13.94800 -4.01900 1.000 42.40593 349 GLU A C 1
ATOM 2788 O O . GLU A 1 349 ? 20.96600 -14.55500 -4.99100 1.000 45.32138 349 GLU A O 1
ATOM 2794 N N . LYS A 1 350 ? 22.05000 -12.77700 -4.14700 1.000 43.20210 350 LYS A N 1
ATOM 2795 C CA . LYS A 1 350 ? 22.27300 -12.21400 -5.46800 1.000 41.16726 350 LYS A CA 1
ATOM 2796 C C . LYS A 1 350 ? 23.31200 -12.98700 -6.23400 1.000 41.14367 350 LYS A C 1
ATOM 2797 O O . LYS A 1 350 ? 23.56700 -12.64700 -7.38700 1.000 41.22531 350 LYS A O 1
ATOM 2803 N N . GLU A 1 351 ? 23.94000 -13.98900 -5.61200 1.000 41.99999 351 GLU A N 1
ATOM 2804 C CA . GLU A 1 351 ? 24.98400 -14.80100 -6.22700 1.000 43.72474 351 GLU A CA 1
ATOM 2805 C C . GLU A 1 351 ? 26.23000 -13.97500 -6.53200 1.000 42.89346 351 GLU A C 1
ATOM 2806 O O . GLU A 1 351 ? 26.95100 -14.27000 -7.49200 1.000 42.29122 351 GLU A O 1
ATOM 2812 N N . ASP A 1 352 ? 26.44200 -12.88300 -5.78800 1.000 39.61991 352 ASP A N 1
ATOM 2813 C CA . ASP A 1 352 ? 27.70700 -12.14800 -5.82000 1.000 38.70539 352 ASP A CA 1
ATOM 2814 C C . ASP A 1 352 ? 28.56900 -12.70100 -4.68600 1.000 38.87019 352 ASP A C 1
ATOM 2815 O O . ASP A 1 352 ? 28.77800 -12.08300 -3.62800 1.000 40.12204 352 ASP A O 1
ATOM 2820 N N . HIS A 1 353 ? 29.08500 -13.90600 -4.92800 1.000 36.33581 353 HIS A N 1
ATOM 2821 C CA . HIS A 1 353 ? 29.65800 -14.66700 -3.82400 1.000 40.96810 353 HIS A CA 1
ATOM 2822 C C . HIS A 1 353 ? 30.99300 -14.09100 -3.38100 1.000 38.47283 353 HIS A C 1
ATOM 2823 O O . HIS A 1 353 ? 31.33600 -14.18600 -2.21000 1.000 36.04299 353 HIS A O 1
ATOM 2830 N N . LYS A 1 354 ? 31.75000 -13.47100 -4.28100 1.000 37.61685 354 LYS A N 1
ATOM 2831 C CA . LYS A 1 354 ? 32.99400 -12.84400 -3.84600 1.000 40.33100 354 LYS A CA 1
ATOM 2832 C C . LYS A 1 354 ? 32.72900 -11.73500 -2.82500 1.000 39.01801 354 LYS A C 1
ATOM 2833 O O . LYS A 1 354 ? 33.44400 -11.62100 -1.82300 1.000 38.70672 354 LYS A O 1
ATOM 2839 N N . VAL A 1 355 ? 31.69400 -10.92000 -3.05000 1.000 38.24072 355 VAL A N 1
ATOM 2840 C CA . VAL A 1 355 ? 31.36200 -9.87800 -2.08400 1.000 37.43241 355 VAL A CA 1
ATOM 2841 C C . VAL A 1 355 ? 30.74400 -10.49300 -0.83700 1.000 37.34972 355 VAL A C 1
ATOM 2842 O O . VAL A 1 355 ? 31.07400 -10.09900 0.29100 1.000 38.62951 355 VAL A O 1
ATOM 2846 N N . ALA A 1 356 ? 29.87000 -11.49000 -1.00900 1.000 36.06944 356 ALA A N 1
ATOM 2847 C CA . ALA A 1 356 ? 29.28900 -12.16100 0.15700 1.000 37.62173 356 ALA A CA 1
ATOM 2848 C C . ALA A 1 356 ? 30.36100 -12.71900 1.08800 1.000 38.11870 356 ALA A C 1
ATOM 2849 O O . ALA A 1 356 ? 30.22000 -12.65100 2.31800 1.000 35.37997 356 ALA A O 1
ATOM 2851 N N . VAL A 1 357 ? 31.42000 -13.30900 0.52500 1.000 34.94432 357 VAL A N 1
ATOM 2852 C CA . VAL A 1 357 ? 32.50500 -13.82500 1.35900 1.000 37.39579 357 VAL A CA 1
ATOM 2853 C C . VAL A 1 357 ? 33.05300 -12.72700 2.26800 1.000 36.22394 357 VAL A C 1
ATOM 2854 O O . VAL A 1 357 ? 33.25600 -12.93100 3.47100 1.000 36.47313 357 VAL A O 1
ATOM 2858 N N . ALA A 1 358 ? 33.32000 -11.54800 1.69900 1.000 36.34339 358 ALA A N 1
ATOM 2859 C CA . ALA A 1 358 ? 33.90600 -10.46700 2.48600 1.000 36.28216 358 ALA A CA 1
ATOM 2860 C C . ALA A 1 358 ? 33.03200 -10.12000 3.68200 1.000 35.03776 358 ALA A C 1
ATOM 2861 O O . ALA A 1 358 ? 33.53300 -9.88900 4.79100 1.000 36.28389 358 ALA A O 1
ATOM 2863 N N . TYR A 1 359 ? 31.71800 -10.10300 3.49800 1.000 35.61236 359 TYR A N 1
ATOM 2864 C CA . TYR A 1 359 ? 30.91000 -9.73200 4.64600 1.000 33.42448 359 TYR A CA 1
ATOM 2865 C C . TYR A 1 359 ? 30.79600 -10.86800 5.63900 1.000 35.19247 359 TYR A C 1
ATOM 2866 O O . TYR A 1 359 ? 30.68200 -10.60800 6.84300 1.000 34.24235 359 TYR A O 1
ATOM 2875 N N . TYR A 1 360 ? 30.86400 -12.11600 5.17300 1.000 34.28719 360 TYR A N 1
ATOM 2876 C CA . TYR A 1 360 ? 30.94600 -13.22800 6.10800 1.000 33.22517 360 TYR A CA 1
ATOM 2877 C C . TYR A 1 360 ? 32.20600 -13.13800 6.94500 1.000 33.64288 360 TYR A C 1
ATOM 2878 O O . TYR A 1 360 ? 32.16200 -13.38900 8.15100 1.000 34.69269 360 TYR A O 1
ATOM 2887 N N . GLU A 1 361 ? 33.33100 -12.73000 6.34000 1.000 32.58986 361 GLU A N 1
ATOM 2888 C CA . GLU A 1 361 ? 34.54600 -12.53900 7.13200 1.000 33.31679 361 GLU A CA 1
ATOM 2889 C C . GLU A 1 361 ? 34.36100 -11.44500 8.17200 1.000 35.76142 361 GLU A C 1
ATOM 2890 O O . GLU A 1 361 ? 34.88800 -11.54900 9.28600 1.000 35.37683 361 GLU A O 1
ATOM 2896 N N . LYS A 1 362 ? 33.61800 -10.38500 7.82800 1.000 34.53713 362 LYS A N 1
ATOM 2897 C CA . LYS A 1 362 ? 33.33700 -9.35100 8.80800 1.000 33.53281 362 LYS A CA 1
ATOM 2898 C C . LYS A 1 362 ? 32.44200 -9.89300 9.91400 1.000 32.00110 362 LYS A C 1
ATOM 2899 O O . LYS A 1 362 ? 32.63700 -9.55500 11.07700 1.000 32.85616 362 LYS A O 1
ATOM 2905 N N . VAL A 1 363 ? 31.47100 -10.74800 9.58100 1.000 31.60714 363 VAL A N 1
ATOM 2906 C CA . VAL A 1 363 ? 30.64700 -11.36300 10.61900 1.000 34.66930 363 VAL A CA 1
ATOM 2907 C C . VAL A 1 363 ? 31.51300 -12.20500 11.54400 1.000 35.08224 363 VAL A C 1
ATOM 2908 O O . VAL A 1 363 ? 31.41900 -12.10500 12.76900 1.000 34.20283 363 VAL A O 1
ATOM 2912 N N . LEU A 1 364 ? 32.40600 -13.01200 10.96600 1.000 34.77391 364 LEU A N 1
ATOM 2913 C CA . LEU A 1 364 ? 33.32600 -13.81000 11.78000 1.000 35.81545 364 LEU A CA 1
ATOM 2914 C C . LEU A 1 364 ? 34.22600 -12.92500 12.63000 1.000 33.03824 364 LEU A C 1
ATOM 2915 O O . LEU A 1 364 ? 34.51500 -13.25000 13.78600 1.000 33.61430 364 LEU A O 1
ATOM 2920 N N . TYR A 1 365 ? 34.74400 -11.84500 12.04600 1.000 30.86433 365 TYR A N 1
ATOM 2921 C CA . TYR A 1 365 ? 35.60100 -10.95100 12.80400 1.000 34.14535 365 TYR A CA 1
ATOM 2922 C C . TYR A 1 365 ? 34.84500 -10.36800 13.99600 1.000 32.74907 365 TYR A C 1
ATOM 2923 O O . TYR A 1 365 ? 35.38400 -10.29600 15.10500 1.000 33.81503 365 TYR A O 1
ATOM 2932 N N . ALA A 1 366 ? 33.59800 -9.93900 13.78100 1.000 31.81990 366 ALA A N 1
ATOM 2933 C CA . ALA A 1 366 ? 32.82900 -9.33900 14.86400 1.000 35.15693 366 ALA A CA 1
ATOM 2934 C C . ALA A 1 366 ? 32.57200 -10.34600 15.98100 1.000 35.53877 366 ALA A C 1
ATOM 2935 O O . ALA A 1 366 ? 32.72100 -1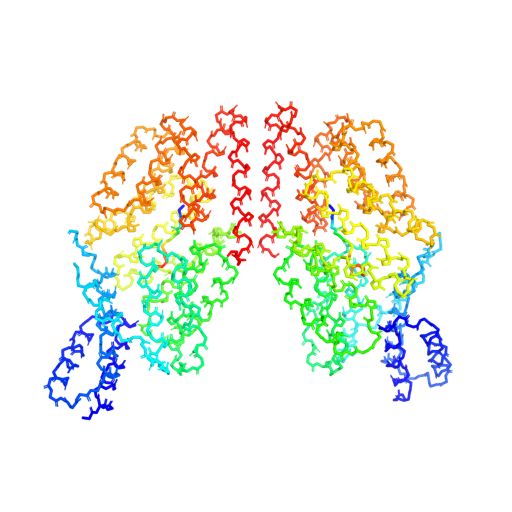0.01900 17.16400 1.000 32.55754 366 ALA A O 1
ATOM 2937 N N . ARG A 1 367 ? 32.19700 -11.57500 15.62200 1.000 31.73507 367 ARG A N 1
ATOM 2938 C CA . ARG A 1 367 ? 31.95200 -12.59300 16.63400 1.000 34.50175 367 ARG A CA 1
ATOM 2939 C C . ARG A 1 367 ? 33.21200 -12.85700 17.45400 1.000 34.62297 367 ARG A C 1
ATOM 2940 O O . ARG A 1 367 ? 33.13500 -13.09700 18.66100 1.000 34.59404 367 ARG A O 1
ATOM 2947 N N . LYS A 1 368 ? 34.37900 -12.84300 16.80900 1.000 33.44411 368 LYS A N 1
ATOM 2948 C CA . LYS A 1 368 ? 35.62100 -13.03600 17.54400 1.000 34.09110 368 LYS A CA 1
ATOM 2949 C C . LYS A 1 368 ? 35.88600 -11.86500 18.48400 1.000 37.75459 368 LYS A C 1
ATOM 2950 O O . LYS A 1 368 ? 36.29100 -12.07200 19.63100 1.000 36.39184 368 LYS A O 1
ATOM 2953 N N . GLN A 1 369 ? 35.66600 -10.62600 18.02000 1.000 33.80369 369 GLN A N 1
ATOM 2954 C CA . GLN A 1 369 ? 35.79200 -9.49000 18.92100 1.000 33.95223 369 GLN A CA 1
ATOM 2955 C C . GLN A 1 369 ? 34.84200 -9.63500 20.10400 1.000 35.60222 369 GLN A C 1
ATOM 2956 O O . GLN A 1 369 ? 35.21400 -9.34200 21.24200 1.000 34.65888 369 GLN A O 1
ATOM 2962 N N . ILE A 1 370 ? 33.62100 -10.11000 19.85900 1.000 33.48238 370 ILE A N 1
ATOM 2963 C CA . ILE A 1 370 ? 32.66700 -10.26200 20.94300 1.000 33.94486 370 ILE A CA 1
ATOM 2964 C C . ILE A 1 370 ? 33.14200 -11.32600 21.93400 1.000 37.97409 370 ILE A C 1
ATOM 2965 O O . ILE A 1 370 ? 33.06900 -11.13300 23.15100 1.000 37.52592 370 ILE A O 1
ATOM 2970 N N . GLN A 1 371 ? 33.64300 -12.45900 21.42900 1.000 34.19749 371 GLN A N 1
ATOM 2971 C CA . GLN A 1 371 ? 34.11600 -13.53400 22.29600 1.000 38.88099 371 GLN A CA 1
ATOM 2972 C C . GLN A 1 371 ? 35.34800 -13.12600 23.09000 1.000 39.49623 371 GLN A C 1
ATOM 2973 O O . GLN A 1 371 ? 35.53400 -13.59900 24.21200 1.000 41.46756 371 GLN A O 1
ATOM 2979 N N . ARG A 1 372 ? 36.18000 -12.24000 22.53900 1.000 40.35284 372 ARG A N 1
ATOM 2980 C CA . ARG A 1 372 ? 37.35100 -11.73500 23.25200 1.000 41.20895 372 ARG A CA 1
ATOM 2981 C C . ARG A 1 372 ? 36.99300 -10.98600 24.54000 1.000 48.23551 372 ARG A C 1
ATOM 2982 O O . ARG A 1 372 ? 37.87400 -10.77300 25.38000 1.000 51.77839 372 ARG A O 1
ATOM 2990 N N . GLY A 1 373 ? 35.75000 -10.52500 24.69000 1.000 46.49771 373 GLY A N 1
ATOM 2991 C CA . GLY A 1 373 ? 35.30000 -9.91300 25.93400 1.000 51.30231 373 GLY A CA 1
ATOM 2992 C C . GLY A 1 373 ? 36.03300 -8.64500 26.32100 1.000 60.07036 373 GLY A C 1
ATOM 2993 O O . GLY A 1 373 ? 35.87700 -7.61100 25.66800 1.000 62.93688 373 GLY A O 1
ATOM 2994 N N . SER B 1 7 ? 44.51800 -53.13000 59.84300 1.000 73.47372 7 SER B N 1
ATOM 2995 C CA . SER B 1 7 ? 43.37700 -52.22500 59.99600 1.000 71.27747 7 SER B CA 1
ATOM 2996 C C . SER B 1 7 ? 42.84400 -51.79900 58.63600 1.000 67.61748 7 SER B C 1
ATOM 2997 O O . SER B 1 7 ? 43.59300 -51.77200 57.65700 1.000 71.36550 7 SER B O 1
ATOM 3000 N N . SER B 1 8 ? 41.55500 -51.45800 58.56200 1.000 64.66913 8 SER B N 1
ATOM 3001 C CA . SER B 1 8 ? 41.02700 -50.98500 57.28600 1.000 67.34443 8 SER B CA 1
ATOM 3002 C C . SER B 1 8 ? 41.38600 -49.51900 57.06600 1.000 64.71586 8 SER B C 1
ATOM 3003 O O . SER B 1 8 ? 41.52800 -49.07400 55.91700 1.000 57.19268 8 SER B O 1
ATOM 3006 N N . SER B 1 9 ? 41.54600 -48.76500 58.16000 1.000 63.14294 9 SER B N 1
ATOM 3007 C CA . SER B 1 9 ? 42.03700 -47.39700 58.05400 1.000 61.84964 9 SER B CA 1
ATOM 3008 C C . SER B 1 9 ? 43.48000 -47.38700 57.56600 1.000 57.96019 9 SER B C 1
ATOM 3009 O O . SER B 1 9 ? 43.85500 -46.55200 56.73500 1.000 56.53021 9 SER B O 1
ATOM 3012 N N . LYS B 1 10 ? 44.28400 -48.34400 58.04200 1.000 59.48488 10 LYS B N 1
ATOM 3013 C CA . LYS B 1 10 ? 45.68200 -48.45000 57.63800 1.000 58.40709 10 LYS B CA 1
ATOM 3014 C C . LYS B 1 10 ? 45.81200 -48.70400 56.14400 1.000 55.61568 10 LYS B C 1
ATOM 3015 O O . LYS B 1 10 ? 46.66300 -48.10800 55.47800 1.000 56.06537 10 LYS B O 1
ATOM 3018 N N . VAL B 1 11 ? 45.02800 -49.64200 55.61000 1.000 56.95497 11 VAL B N 1
ATOM 3019 C CA . VAL B 1 11 ? 45.07500 -49.88400 54.17100 1.000 57.16588 11 VAL B CA 1
ATOM 3020 C C . VAL B 1 11 ? 44.57900 -48.66300 53.40800 1.000 52.14716 11 VAL B C 1
ATOM 3021 O O . VAL B 1 11 ? 45.15100 -48.28000 52.37800 1.000 50.52147 11 VAL B O 1
ATOM 3025 N N . GLY B 1 12 ? 43.51700 -48.02700 53.90500 1.000 52.64624 12 GLY B N 1
ATOM 3026 C CA . GLY B 1 12 ? 43.00500 -46.83400 53.24600 1.000 50.24031 12 GLY B CA 1
ATOM 3027 C C . GLY B 1 12 ? 44.01500 -45.70300 53.21800 1.000 49.53904 12 GLY B C 1
ATOM 3028 O O . GLY B 1 12 ? 44.13300 -44.99700 52.21400 1.000 49.22752 12 GLY B O 1
ATOM 3029 N N . VAL B 1 13 ? 44.77500 -45.52900 54.31100 1.000 48.10244 13 VAL B N 1
ATOM 3030 C CA . VAL B 1 13 ? 45.87400 -44.56400 54.30400 1.000 48.74657 13 VAL B CA 1
ATOM 3031 C C . VAL B 1 13 ? 46.86100 -44.88700 53.18300 1.000 49.32632 13 VAL B C 1
ATOM 3032 O O . VAL B 1 13 ? 47.33700 -43.99000 52.47500 1.000 46.89002 13 VAL B O 1
ATOM 3036 N N . LYS B 1 14 ? 47.18300 -46.16900 53.00000 1.000 47.49139 14 LYS B N 1
ATOM 3037 C CA . LYS B 1 14 ? 48.14500 -46.53400 51.96100 1.000 47.83940 14 LYS B CA 1
ATOM 3038 C C . LYS B 1 14 ? 47.61800 -46.19700 50.56700 1.000 45.36295 14 LYS B C 1
ATOM 3039 O O . LYS B 1 14 ? 48.37500 -45.75300 49.69700 1.000 45.38555 14 LYS B O 1
ATOM 3045 N N . ILE B 1 15 ? 46.32400 -46.39200 50.33000 1.000 46.19471 15 ILE B N 1
ATOM 3046 C CA . ILE B 1 15 ? 45.78200 -46.04600 49.02100 1.000 44.41037 15 ILE B CA 1
ATOM 3047 C C . ILE B 1 15 ? 45.79300 -44.54000 48.83200 1.000 45.67373 15 ILE B C 1
ATOM 3048 O O . ILE B 1 15 ? 46.09200 -44.04000 47.74200 1.000 44.37632 15 ILE B O 1
ATOM 3053 N N . ASN B 1 16 ? 45.52800 -43.78800 49.90000 1.000 43.92087 16 ASN B N 1
ATOM 3054 C CA . ASN B 1 16 ? 45.71600 -42.34000 49.83500 1.000 46.41636 16 ASN B CA 1
ATOM 3055 C C . ASN B 1 16 ? 47.14700 -41.99700 49.43900 1.000 45.50942 16 ASN B C 1
ATOM 3056 O O . ASN B 1 16 ? 47.37000 -41.17800 48.54000 1.000 41.69426 16 ASN B O 1
ATOM 3061 N N . GLU B 1 17 ? 48.13200 -42.61900 50.10400 1.000 42.34969 17 GLU B N 1
ATOM 3062 C CA . GLU B 1 17 ? 49.52900 -42.34300 49.77600 1.000 43.19536 17 GLU B CA 1
ATOM 3063 C C . GLU B 1 17 ? 49.84300 -42.72100 48.33000 1.000 43.50356 17 GLU B C 1
ATOM 3064 O O . GLU B 1 17 ? 50.55500 -41.99400 47.62700 1.000 42.33127 17 GLU B O 1
ATOM 3070 N N . TRP B 1 18 ? 49.39000 -43.90500 47.90800 1.000 41.87840 18 TRP B N 1
ATOM 3071 C CA . TRP B 1 18 ? 49.47400 -44.32400 46.51100 1.000 42.34597 18 TRP B CA 1
ATOM 3072 C C . TRP B 1 18 ? 48.98800 -43.22600 45.55900 1.000 44.10667 18 TRP B C 1
ATOM 3073 O O . TRP B 1 18 ? 49.62400 -42.93300 44.54000 1.000 43.26868 18 TRP B O 1
ATOM 3084 N N . TYR B 1 19 ? 47.82500 -42.64900 45.85300 1.000 44.26608 19 TYR B N 1
ATOM 3085 C CA . TYR B 1 19 ? 47.24800 -41.64100 44.97100 1.000 41.87817 19 TYR B CA 1
ATOM 3086 C C . TYR B 1 19 ? 48.13700 -40.40600 44.90800 1.000 44.04055 19 TYR B C 1
ATOM 3087 O O . TYR B 1 19 ? 48.29400 -39.79000 43.84500 1.000 41.16346 19 TYR B O 1
ATOM 3096 N N . LYS B 1 20 ? 48.69300 -40.01600 46.05700 1.000 41.01287 20 LYS B N 1
ATOM 3097 C CA . LYS B 1 20 ? 49.63800 -38.90500 46.11400 1.000 44.81196 20 LYS B CA 1
ATOM 3098 C C . LYS B 1 20 ? 50.79900 -39.12700 45.15100 1.000 43.09463 20 LYS B C 1
ATOM 3099 O O . LYS B 1 20 ? 51.13900 -38.25000 44.35300 1.000 42.54420 20 LYS B O 1
ATOM 3105 N N . TYR B 1 21 ? 51.40500 -40.31200 45.19200 1.000 42.28606 21 TYR B N 1
ATOM 3106 C CA . TYR B 1 21 ? 52.52800 -40.55800 44.30600 1.000 42.27898 21 TYR B CA 1
ATOM 3107 C C . TYR B 1 21 ? 52.11300 -40.52500 42.83900 1.000 43.85942 21 TYR B C 1
ATOM 3108 O O . TYR B 1 21 ? 52.89900 -40.08700 41.99200 1.000 43.44301 21 TYR B O 1
ATOM 3117 N N . ILE B 1 22 ? 50.88000 -40.95400 42.52700 1.000 42.95990 22 ILE B N 1
ATOM 3118 C CA . ILE B 1 22 ? 50.39300 -40.93400 41.14700 1.000 43.50709 22 ILE B CA 1
ATOM 3119 C C . ILE B 1 22 ? 50.29500 -39.50100 40.64200 1.000 42.31566 22 ILE B C 1
ATOM 3120 O O . ILE B 1 22 ? 50.82600 -39.16100 39.58200 1.000 41.85520 22 ILE B O 1
ATOM 3125 N N . ARG B 1 23 ? 49.63200 -38.64000 41.41200 1.000 42.86776 23 ARG B N 1
ATOM 3126 C CA . ARG B 1 23 ? 49.56200 -37.22500 41.08100 1.000 41.48570 23 ARG B CA 1
ATOM 3127 C C . ARG B 1 23 ? 50.94300 -36.60300 40.93200 1.000 43.09794 23 ARG B C 1
ATOM 3128 O O . ARG B 1 23 ? 51.08100 -35.58400 40.25000 1.000 40.44816 23 ARG B O 1
ATOM 3136 N N . LEU B 1 24 ? 51.96100 -37.15200 41.60600 1.000 43.25001 24 LEU B N 1
ATOM 3137 C CA . LEU B 1 24 ? 53.32500 -36.67300 41.42800 1.000 42.25301 24 LEU B CA 1
ATOM 3138 C C . LEU B 1 24 ? 54.04900 -37.34500 40.26700 1.000 42.22057 24 LEU B C 1
ATOM 3139 O O . LEU B 1 24 ? 55.20700 -37.01100 40.01100 1.000 46.47225 24 LEU B O 1
ATOM 3144 N N . PHE B 1 25 ? 53.41800 -38.28800 39.57300 1.000 42.98440 25 PHE B N 1
ATOM 3145 C CA . PHE B 1 25 ? 54.05600 -39.04300 38.48600 1.000 44.15123 25 PHE B CA 1
ATOM 3146 C C . PHE B 1 25 ? 55.32500 -39.75000 38.96800 1.000 46.35254 25 PHE B C 1
ATOM 3147 O O . PHE B 1 25 ? 56.26100 -39.98400 38.19100 1.000 44.88024 25 PHE B O 1
ATOM 3155 N N . SER B 1 26 ? 55.37500 -40.09300 40.25300 1.000 42.55981 26 SER B N 1
ATOM 3156 C CA . SER B 1 26 ? 56.46200 -40.92100 40.77700 1.000 43.16492 26 SER B CA 1
ATOM 3157 C C . SER B 1 26 ? 56.06300 -42.37800 40.58400 1.000 43.38548 26 SER B C 1
ATOM 3158 O O . SER B 1 26 ? 55.40700 -42.97900 41.43500 1.000 44.31534 26 SER B O 1
ATOM 3161 N N . VAL B 1 27 ? 56.46200 -42.95400 39.45200 1.000 43.09219 27 VAL B N 1
ATOM 3162 C CA . VAL B 1 27 ? 56.14800 -44.34500 39.11800 1.000 41.77020 27 VAL B CA 1
ATOM 3163 C C . VAL B 1 27 ? 56.81000 -45.33000 40.07600 1.000 44.69618 27 VAL B C 1
ATOM 3164 O O . VAL B 1 27 ? 56.16400 -46.31900 40.46700 1.000 42.65861 27 VAL B O 1
ATOM 3168 N N . PRO B 1 28 ? 58.09000 -45.16100 40.44400 1.000 45.01232 28 PRO B N 1
ATOM 3169 C CA . PRO B 1 28 ? 58.66800 -46.11700 41.41100 1.000 45.08142 28 PRO B CA 1
ATOM 3170 C C . PRO B 1 28 ? 57.92100 -46.13100 42.73500 1.000 43.58997 28 PRO B C 1
ATOM 3171 O O . PRO B 1 28 ? 57.57800 -47.21100 43.22100 1.000 43.40784 28 PRO B O 1
ATOM 3175 N N . ASP B 1 29 ? 57.59200 -44.96300 43.29600 1.000 43.59625 29 ASP B N 1
ATOM 3176 C CA . ASP B 1 29 ? 56.81600 -44.93600 44.53900 1.000 43.83388 29 ASP B CA 1
ATOM 3177 C C . ASP B 1 29 ? 55.42700 -45.53300 44.34500 1.000 45.54169 29 ASP B C 1
ATOM 3178 O O . ASP B 1 29 ? 54.91400 -46.22100 45.24400 1.000 43.04147 29 ASP B O 1
ATOM 3183 N N . SER B 1 30 ? 54.78400 -45.23400 43.20000 1.000 44.26606 30 SER B N 1
ATOM 3184 C CA . SER B 1 30 ? 53.45100 -45.75800 42.91800 1.000 41.13226 30 SER B CA 1
ATOM 3185 C C . SER B 1 30 ? 53.43500 -47.27500 42.90700 1.000 41.94377 30 SER B C 1
ATOM 3186 O O . SER B 1 30 ? 52.48200 -47.89400 43.39300 1.000 43.50928 30 SER B O 1
ATOM 3189 N N . GLU B 1 31 ? 54.46600 -47.89000 42.31900 1.000 44.05755 31 GLU B N 1
ATOM 3190 C CA . GLU B 1 31 ? 54.51900 -49.34700 42.23100 1.000 43.31342 31 GLU B CA 1
ATOM 3191 C C . GLU B 1 31 ? 54.79600 -49.95300 43.59600 1.000 44.78855 31 GLU B C 1
ATOM 3192 O O . GLU B 1 31 ? 54.28300 -51.02800 43.93100 1.000 44.51765 31 GLU B O 1
ATOM 3198 N N . ILE B 1 32 ? 55.63500 -49.29800 44.38600 1.000 44.90467 32 ILE B N 1
ATOM 3199 C CA . ILE B 1 32 ? 55.85000 -49.77100 45.74400 1.000 44.17233 32 ILE B CA 1
ATOM 3200 C C . ILE B 1 32 ? 54.54200 -49.76400 46.51400 1.000 45.66441 32 ILE B C 1
ATOM 3201 O O . ILE B 1 32 ? 54.15200 -50.76600 47.12200 1.000 45.08964 32 ILE B O 1
ATOM 3206 N N . LEU B 1 33 ? 53.82400 -48.64200 46.48000 1.000 45.52687 33 LEU B N 1
ATOM 3207 C CA . LEU B 1 33 ? 52.60600 -48.62100 47.33500 1.000 44.55059 33 LEU B CA 1
ATOM 3208 C C . LEU B 1 33 ? 51.51700 -49.50300 46.72300 1.000 46.80223 33 LEU B C 1
ATOM 3209 O O . LEU B 1 33 ? 50.76500 -50.07300 47.50700 1.000 45.46179 33 LEU B O 1
ATOM 3214 N N . LYS B 1 34 ? 51.43100 -49.61600 45.39500 1.000 45.63139 34 LYS B N 1
ATOM 3215 C CA . LYS B 1 34 ? 50.53500 -50.61200 44.82800 1.000 44.93198 34 LYS B CA 1
ATOM 3216 C C . LYS B 1 34 ? 50.84100 -51.99700 45.39200 1.000 47.14084 34 LYS B C 1
ATOM 3217 O O . LYS B 1 34 ? 49.94000 -52.70700 45.86900 1.000 47.66870 34 LYS B O 1
ATOM 3223 N N . ALA B 1 35 ? 52.12000 -52.38300 45.38200 1.000 45.65979 35 ALA B N 1
ATOM 3224 C CA . ALA B 1 35 ? 52.49300 -53.69700 45.89300 1.000 50.08602 35 ALA B CA 1
ATOM 3225 C C . ALA B 1 35 ? 52.19900 -53.80600 47.38500 1.000 48.10034 35 ALA B C 1
ATOM 3226 O O . ALA B 1 35 ? 51.76600 -54.86400 47.85800 1.000 48.86003 35 ALA B O 1
ATOM 3228 N N . GLU B 1 36 ? 52.41500 -52.71300 48.13300 1.000 47.81313 36 GLU B N 1
ATOM 3229 C CA . GLU B 1 36 ? 52.07000 -52.67300 49.55700 1.000 48.44542 36 GLU B CA 1
ATOM 3230 C C . GLU B 1 36 ? 50.57400 -52.86100 49.76200 1.000 49.30541 36 GLU B C 1
ATOM 3231 O O . GLU B 1 36 ? 50.14100 -53.64500 50.61000 1.000 50.08154 36 GLU B O 1
ATOM 3237 N N . VAL B 1 37 ? 49.76600 -52.14300 48.98200 1.000 49.12150 37 VAL B N 1
ATOM 3238 C CA . VAL B 1 37 ? 48.32200 -52.22500 49.15000 1.000 50.32018 37 VAL B CA 1
ATOM 3239 C C . VAL B 1 37 ? 47.83100 -53.62800 48.83200 1.000 53.92317 37 VAL B C 1
ATOM 3240 O O . VAL B 1 37 ? 47.00800 -54.20000 49.56200 1.000 56.18983 37 VAL B O 1
ATOM 3244 N N . GLU B 1 38 ? 48.36300 -54.21900 47.76400 1.000 51.20299 38 GLU B N 1
ATOM 3245 C CA . GLU B 1 38 ? 47.97600 -55.57200 47.39500 1.000 52.30666 38 GLU B CA 1
ATOM 3246 C C . GLU B 1 38 ? 48.39300 -56.58800 48.45600 1.000 55.05171 38 GLU B C 1
ATOM 3247 O O . GLU B 1 38 ? 47.65800 -57.54400 48.72100 1.000 59.41416 38 GLU B O 1
ATOM 3253 N N . GLU B 1 39 ? 49.54900 -56.38800 49.09900 1.000 56.73258 39 GLU B N 1
ATOM 3254 C CA . GLU B 1 39 ? 49.92100 -57.25600 50.21800 1.000 58.73546 39 GLU B CA 1
ATOM 3255 C C . GLU B 1 39 ? 48.97100 -57.09500 51.39500 1.000 60.23200 39 GLU B C 1
ATOM 3256 O O . GLU B 1 39 ? 48.56000 -58.08900 52.00300 1.000 64.15587 39 GLU B O 1
ATOM 3262 N N . GLU B 1 40 ? 48.61700 -55.85400 51.73900 1.000 58.93340 40 GLU B N 1
ATOM 3263 C CA . GLU B 1 40 ? 47.77000 -55.64900 52.90800 1.000 61.09649 40 GLU B CA 1
ATOM 3264 C C . GLU B 1 40 ? 46.35900 -56.16900 52.66900 1.000 62.89798 40 GLU B C 1
ATOM 3265 O O . GLU B 1 40 ? 45.71800 -56.67200 53.59800 1.000 66.98255 40 GLU B O 1
ATOM 3271 N N . ILE B 1 41 ? 45.87200 -56.07700 51.43200 1.000 61.83348 41 ILE B N 1
ATOM 3272 C CA . ILE B 1 41 ? 44.52800 -56.54700 51.11400 1.000 63.03850 41 ILE B CA 1
ATOM 3273 C C . ILE B 1 41 ? 44.40800 -58.05000 51.33800 1.000 67.75134 41 ILE B C 1
ATOM 3274 O O . ILE B 1 41 ? 43.37600 -58.54000 51.81200 1.000 72.68542 41 ILE B O 1
ATOM 3279 N N . ARG B 1 42 ? 45.45200 -58.80900 51.00100 1.000 67.99211 42 ARG B N 1
ATOM 3280 C CA . ARG B 1 42 ? 45.36200 -60.26000 51.10600 1.000 70.76094 42 ARG B CA 1
ATOM 3281 C C . ARG B 1 42 ? 45.24800 -60.78000 52.54200 1.000 75.35905 42 ARG B C 1
ATOM 3282 O O . ARG B 1 42 ? 44.92400 -61.95900 52.71600 1.000 76.19234 42 ARG B O 1
ATOM 3284 N N . HIS B 1 43 ? 45.53100 -59.97500 53.57200 1.000 74.63093 43 HIS B N 1
ATOM 3285 C CA . HIS B 1 43 ? 45.31400 -60.42100 54.95000 1.000 76.28040 43 HIS B CA 1
ATOM 3286 C C . HIS B 1 43 ? 44.45400 -59.43700 55.73100 1.000 77.93586 43 HIS B C 1
ATOM 3287 O O . HIS B 1 43 ? 44.69700 -59.18800 56.91700 1.000 79.01522 43 HIS B O 1
ATOM 3294 N N . MET B 1 44 ? 43.43300 -58.86400 55.10800 1.000 74.62163 44 MET B N 1
ATOM 3295 C CA . MET B 1 44 ? 42.52200 -57.98500 55.82300 1.000 74.10082 44 MET B CA 1
ATOM 3296 C C . MET B 1 44 ? 41.10200 -58.52800 55.74000 1.000 75.38438 44 MET B C 1
ATOM 3297 O O . MET B 1 44 ? 40.75300 -59.25400 54.80200 1.000 76.37651 44 MET B O 1
ATOM 3302 N N . LYS B 1 45 ? 40.28800 -58.17200 56.73800 1.000 76.91397 45 LYS B N 1
ATOM 3303 C CA . LYS B 1 45 ? 38.86600 -58.50100 56.71100 1.000 74.69968 45 LYS B CA 1
ATOM 3304 C C . LYS B 1 45 ? 38.19600 -57.83800 55.51400 1.000 72.53845 45 LYS B C 1
ATOM 3305 O O . LYS B 1 45 ? 38.60700 -56.76600 55.06000 1.000 77.03658 45 LYS B O 1
ATOM 3308 N N . GLU B 1 46 ? 37.15700 -58.48800 54.99300 1.000 69.92912 46 GLU B N 1
ATOM 3309 C CA . GLU B 1 46 ? 36.49800 -57.97800 53.79800 1.000 66.93237 46 GLU B CA 1
ATOM 3310 C C . GLU B 1 46 ? 35.84900 -56.61900 54.05900 1.000 65.54711 46 GLU B C 1
ATOM 3311 O O . GLU B 1 46 ? 35.23300 -56.38500 55.10300 1.000 67.03321 46 GLU B O 1
ATOM 3314 N N . ASP B 1 47 ? 35.99100 -55.71800 53.08900 1.000 65.61930 47 ASP B N 1
ATOM 3315 C CA . ASP B 1 47 ? 35.52300 -54.33800 53.24000 1.000 61.98869 47 ASP B CA 1
ATOM 3316 C C . ASP B 1 47 ? 35.27000 -53.82800 51.81600 1.000 60.61677 47 ASP B C 1
ATOM 3317 O O . ASP B 1 47 ? 36.18700 -53.35700 51.14500 1.000 60.34966 47 ASP B O 1
ATOM 3322 N N . HIS B 1 48 ? 34.01700 -53.95400 51.36900 1.000 59.62850 48 HIS B N 1
ATOM 3323 C CA . HIS B 1 48 ? 33.69400 -53.71400 49.96900 1.000 58.92514 48 HIS B CA 1
ATOM 3324 C C . HIS B 1 48 ? 33.98800 -52.28000 49.55200 1.000 57.95773 48 HIS B C 1
ATOM 3325 O O . HIS B 1 48 ? 34.27300 -52.02400 48.37600 1.000 54.37871 48 HIS B O 1
ATOM 3327 N N . ASP B 1 49 ? 33.91800 -51.33000 50.48600 1.000 57.16817 49 ASP B N 1
ATOM 3328 C CA . ASP B 1 49 ? 34.26500 -49.95700 50.13900 1.000 54.93814 49 ASP B CA 1
ATOM 3329 C C . ASP B 1 49 ? 35.75900 -49.84700 49.89300 1.000 53.84578 49 ASP B C 1
ATOM 3330 O O . ASP B 1 49 ? 36.20000 -49.28800 48.87800 1.000 52.98006 49 ASP B O 1
ATOM 3331 N N . LEU B 1 50 ? 36.54800 -50.40700 50.81000 1.000 55.54256 50 LEU B N 1
ATOM 3332 C CA . LEU B 1 50 ? 37.99300 -50.44300 50.65200 1.000 55.54467 50 LEU B CA 1
ATOM 3333 C C . LEU B 1 50 ? 38.38800 -51.15200 49.36200 1.000 51.88700 50 LEU B C 1
ATOM 3334 O O . LEU B 1 50 ? 39.33300 -50.73500 48.68100 1.000 51.09156 50 LEU B O 1
ATOM 3339 N N . LEU B 1 51 ? 37.67200 -52.22200 49.00600 1.000 52.24318 51 LEU B N 1
ATOM 3340 C CA . LEU B 1 51 ? 37.99400 -52.96600 47.78900 1.000 49.16683 51 LEU B CA 1
ATOM 3341 C C . LEU B 1 51 ? 37.71800 -52.14000 46.54900 1.000 51.31492 51 LEU B C 1
ATOM 3342 O O . LEU B 1 51 ? 38.48700 -52.17900 45.57800 1.000 52.65578 51 LEU B O 1
ATOM 3345 N N . LEU B 1 52 ? 36.61900 -51.39100 46.54600 1.000 52.68397 52 LEU B N 1
ATOM 3346 C CA . LEU B 1 52 ? 36.37300 -50.51000 45.41400 1.000 49.60993 52 LEU B CA 1
ATOM 3347 C C . LEU B 1 52 ? 37.40900 -49.39200 45.36700 1.000 49.05859 52 LEU B C 1
ATOM 3348 O O . LEU B 1 52 ? 37.91100 -49.05300 44.29000 1.000 47.32505 52 LEU B O 1
ATOM 3353 N N . TYR B 1 53 ? 37.73000 -48.80100 46.52500 1.000 49.11863 53 TYR B N 1
ATOM 3354 C CA . TYR B 1 53 ? 38.79800 -47.80800 46.56800 1.000 48.57627 53 TYR B CA 1
ATOM 3355 C C . TYR B 1 53 ? 40.06600 -48.36700 45.94800 1.000 47.07794 53 TYR B C 1
ATOM 3356 O O . TYR B 1 53 ? 40.71600 -47.70500 45.12800 1.000 46.09452 53 TYR B O 1
ATOM 3365 N N . TYR B 1 54 ? 40.40800 -49.60900 46.29200 1.000 48.83919 54 TYR B N 1
ATOM 3366 C CA . TYR B 1 54 ? 41.55100 -50.26200 45.66600 1.000 49.08961 54 TYR B CA 1
ATOM 3367 C C . TYR B 1 54 ? 41.39000 -50.33800 44.14900 1.000 46.09761 54 TYR B C 1
ATOM 3368 O O . TYR B 1 54 ? 42.28200 -49.93100 43.39400 1.000 47.26162 54 TYR B O 1
ATOM 3377 N N . SER B 1 55 ? 40.25600 -50.85400 43.67900 1.000 48.20919 55 SER B N 1
ATOM 3378 C CA . SER B 1 55 ? 40.06300 -51.01500 42.23400 1.000 47.07886 55 SER B CA 1
ATOM 3379 C C . SER B 1 55 ? 40.09500 -49.67900 41.50200 1.000 45.88421 55 SER B C 1
ATOM 3380 O O . SER B 1 55 ? 40.60300 -49.59100 40.38000 1.000 45.55545 55 SER B O 1
ATOM 3383 N N . LEU B 1 56 ? 39.58500 -48.62300 42.12700 1.000 46.09221 56 LEU B N 1
ATOM 3384 C CA . LEU B 1 56 ? 39.64900 -47.31300 41.49800 1.000 43.95456 56 LEU B CA 1
ATOM 3385 C C . LEU B 1 56 ? 41.09000 -46.84000 41.35700 1.000 44.31753 56 LEU B C 1
ATOM 3386 O O . LEU B 1 56 ? 41.45700 -46.23800 40.34200 1.000 43.82860 56 LEU B O 1
ATOM 3391 N N . MET B 1 57 ? 41.92100 -47.09300 42.36900 1.000 43.40348 57 MET B N 1
ATOM 3392 C CA . MET B 1 57 ? 43.28700 -46.60300 42.31100 1.000 43.20018 57 MET B CA 1
ATOM 3393 C C . MET B 1 57 ? 44.10900 -47.41700 41.32200 1.000 44.74307 57 MET B C 1
ATOM 3394 O O . MET B 1 57 ? 44.99100 -46.86900 40.65000 1.000 41.84202 57 MET B O 1
ATOM 3399 N N . CYS B 1 58 ? 43.84700 -48.73100 41.23500 1.000 42.57157 58 CYS B N 1
ATOM 3400 C CA . CYS B 1 58 ? 44.39400 -49.52900 40.13500 1.000 45.54412 58 CYS B CA 1
ATOM 3401 C C . CYS B 1 58 ? 44.09700 -48.87500 38.78900 1.000 44.25779 58 CYS B C 1
ATOM 3402 O O . CYS B 1 58 ? 44.99300 -48.72400 37.94900 1.000 45.73747 58 CYS B O 1
ATOM 3405 N N . PHE B 1 59 ? 42.82500 -48.52000 38.56500 1.000 43.95400 59 PHE B N 1
ATOM 3406 C CA . PHE B 1 59 ? 42.38800 -47.78100 37.37600 1.000 44.99602 59 PHE B CA 1
ATOM 3407 C C . PHE B 1 59 ? 43.23700 -46.54000 37.15600 1.000 43.49226 59 PHE B C 1
ATOM 3408 O O . PHE B 1 59 ? 43.83800 -46.34800 36.08800 1.000 44.42644 59 PHE B O 1
ATOM 3416 N N . ARG B 1 60 ? 43.28700 -45.68300 38.18200 1.000 42.98987 60 ARG B N 1
ATOM 3417 C CA . ARG B 1 60 ? 43.99700 -44.41400 38.08900 1.000 42.04969 60 ARG B CA 1
ATOM 3418 C C . ARG B 1 60 ? 45.48200 -44.63900 37.86400 1.000 43.65701 60 ARG B C 1
ATOM 3419 O O . ARG B 1 60 ? 46.13300 -43.89000 37.12100 1.000 41.56097 60 ARG B O 1
ATOM 3427 N N . HIS B 1 61 ? 46.03700 -45.65800 38.51700 1.000 40.97449 61 HIS B N 1
ATOM 3428 C CA . HIS B 1 61 ? 47.43600 -45.99800 38.31000 1.000 43.14210 61 HIS B CA 1
ATOM 3429 C C . HIS B 1 61 ? 47.68000 -46.37300 36.85300 1.000 43.73948 61 HIS B C 1
ATOM 3430 O O . HIS B 1 61 ? 48.62900 -45.89400 36.21600 1.000 43.92411 61 HIS B O 1
ATOM 3437 N N . GLN B 1 62 ? 46.83000 -47.24600 36.31800 1.000 43.56846 62 GLN B N 1
ATOM 3438 C CA . GLN B 1 62 ? 46.93000 -47.61900 34.91500 1.000 44.60173 62 GLN B CA 1
ATOM 3439 C C . GLN B 1 62 ? 46.79100 -46.39600 34.01800 1.000 42.92031 62 GLN B C 1
ATOM 3440 O O . GLN B 1 62 ? 47.49200 -46.27900 33.00700 1.000 46.12039 62 GLN B O 1
ATOM 3446 N N . LEU B 1 63 ? 45.90800 -45.46000 34.37700 1.000 42.39161 63 LEU B N 1
ATOM 3447 C CA . LEU B 1 63 ? 45.81000 -44.23500 33.58500 1.000 43.32961 63 LEU B CA 1
ATOM 3448 C C . LEU B 1 63 ? 47.15800 -43.54200 33.48900 1.000 44.42341 63 LEU B C 1
ATOM 3449 O O . LEU B 1 63 ? 47.56300 -43.12000 32.39700 1.000 44.76995 63 LEU B O 1
ATOM 3454 N N . MET B 1 64 ? 47.88100 -43.45300 34.61800 1.000 42.13809 64 MET B N 1
ATOM 3455 C CA . MET B 1 64 ? 49.21400 -42.85900 34.64100 1.000 41.97593 64 MET B CA 1
ATOM 3456 C C . MET B 1 64 ? 50.18800 -43.61700 33.75200 1.000 44.09627 64 MET B C 1
ATOM 3457 O O . MET B 1 64 ? 50.96200 -43.01000 32.99700 1.000 43.64365 64 MET B O 1
ATOM 3462 N N . LEU B 1 65 ? 50.20200 -44.94800 33.87500 1.000 42.27140 65 LEU B N 1
ATOM 3463 C CA . LEU B 1 65 ? 51.11200 -45.76000 33.08000 1.000 44.28451 65 LEU B CA 1
ATOM 3464 C C . LEU B 1 65 ? 50.83600 -45.57900 31.58700 1.000 45.67924 65 LEU B C 1
ATOM 3465 O O . LEU B 1 65 ? 51.76000 -45.38300 30.78800 1.000 45.70007 65 LEU B O 1
ATOM 3470 N N . ASP B 1 66 ? 49.55800 -45.62900 31.20000 1.000 43.55959 66 ASP B N 1
ATOM 3471 C CA . ASP B 1 66 ? 49.20700 -45.48600 29.78900 1.000 47.11727 66 ASP B CA 1
ATOM 3472 C C . ASP B 1 66 ? 49.65000 -44.13200 29.24800 1.000 47.69895 66 ASP B C 1
ATOM 3473 O O . ASP B 1 66 ? 50.05400 -44.03700 28.08400 1.000 48.38357 66 ASP B O 1
ATOM 3478 N N . TYR B 1 67 ? 49.62900 -43.08500 30.08800 1.000 45.47535 67 TYR B N 1
ATOM 3479 C CA . TYR B 1 67 ? 50.12000 -41.77900 29.64600 1.000 44.41134 67 TYR B CA 1
ATOM 3480 C C . TYR B 1 67 ? 51.63900 -41.77400 29.45000 1.000 47.78661 67 TYR B C 1
ATOM 3481 O O . TYR B 1 67 ? 52.13800 -41.21900 28.46100 1.000 48.47925 67 TYR B O 1
ATOM 3490 N N . LEU B 1 68 ? 52.39600 -42.37700 30.37600 1.000 45.41364 68 LEU B N 1
ATOM 3491 C CA . LEU B 1 68 ? 53.85200 -42.30700 30.28800 1.000 46.02976 68 LEU B CA 1
ATOM 3492 C C . LEU B 1 68 ? 54.41700 -43.33900 29.32300 1.000 51.08975 68 LEU B C 1
ATOM 3493 O O . LEU B 1 68 ? 55.49400 -43.12100 28.75200 1.000 49.54656 68 LEU B O 1
ATOM 3498 N N . GLU B 1 69 ? 53.72300 -44.46400 29.14900 1.000 50.72559 69 GLU B N 1
ATOM 3499 C CA . GLU B 1 69 ? 54.12900 -45.53300 28.23500 1.000 53.66678 69 GLU B CA 1
ATOM 3500 C C . GLU B 1 69 ? 52.89400 -45.94100 27.44900 1.000 54.51710 69 GLU B C 1
ATOM 3501 O O . GLU B 1 69 ? 52.06300 -46.71300 27.96000 1.000 53.90475 69 GLU B O 1
ATOM 3504 N N . PRO B 1 70 ? 52.72500 -45.44400 26.22400 1.000 56.75121 70 PRO B N 1
ATOM 3505 C CA . PRO B 1 70 ? 51.55700 -45.83900 25.42400 1.000 59.17457 70 PRO B CA 1
ATOM 3506 C C . PRO B 1 70 ? 51.62300 -47.32100 25.10300 1.000 65.02815 70 PRO B C 1
ATOM 3507 O O . PRO B 1 70 ? 52.64700 -47.82700 24.63700 1.000 66.49805 70 PRO B O 1
ATOM 3511 N N . LYS B 1 71 ? 50.52800 -48.02000 25.37700 1.000 71.21601 71 LYS B N 1
ATOM 3512 C CA . LYS B 1 71 ? 50.48200 -49.46200 25.19300 1.000 75.08234 71 LYS B CA 1
ATOM 3513 C C . LYS B 1 71 ? 50.04600 -49.76200 23.76700 1.000 78.49175 71 LYS B C 1
ATOM 3514 O O . LYS B 1 71 ? 49.08100 -49.17400 23.26900 1.000 79.31932 71 LYS B O 1
ATOM 3516 N N . THR B 1 72 ? 50.76500 -50.67400 23.11500 1.000 82.18120 72 THR B N 1
ATOM 3517 C CA . THR B 1 72 ? 50.51200 -51.01000 21.72000 1.000 82.14173 72 THR B CA 1
ATOM 3518 C C . THR B 1 72 ? 49.27800 -51.90100 21.58900 1.000 78.25272 72 THR B C 1
ATOM 3519 O O . THR B 1 72 ? 48.91700 -52.64100 22.51000 1.000 79.93794 72 THR B O 1
ATOM 3523 N N . LEU B 1 73 ? 48.62400 -51.81500 20.43200 1.000 74.83048 73 LEU B N 1
ATOM 3524 C CA . LEU B 1 73 ? 47.34300 -52.49900 20.21200 1.000 75.21815 73 LEU B CA 1
ATOM 3525 C C . LEU B 1 73 ? 47.48900 -54.01500 19.99800 1.000 73.03316 73 LEU B C 1
ATOM 3526 O O . LEU B 1 73 ? 46.70200 -54.80200 20.52800 1.000 71.76007 73 LEU B O 1
ATOM 3531 N N . PRO B 1 78 ? 43.84900 -55.03800 26.96800 1.000 56.96607 78 PRO B N 1
ATOM 3532 C CA . PRO B 1 78 ? 44.43800 -53.97200 27.79800 1.000 60.50726 78 PRO B CA 1
ATOM 3533 C C . PRO B 1 78 ? 43.96800 -54.06500 29.25700 1.000 62.62836 78 PRO B C 1
ATOM 3534 O O . PRO B 1 78 ? 42.79900 -54.38800 29.50600 1.000 61.75971 78 PRO B O 1
ATOM 3538 N N . LYS B 1 79 ? 44.86900 -53.77400 30.20400 1.000 63.27043 79 LYS B N 1
ATOM 3539 C CA . LYS B 1 79 ? 44.49900 -53.83600 31.61600 1.000 64.44057 79 LYS B CA 1
ATOM 3540 C C . LYS B 1 79 ? 43.40500 -52.83400 31.95300 1.000 63.83964 79 LYS B C 1
ATOM 3541 O O . LYS B 1 79 ? 42.56000 -53.10900 32.81300 1.000 65.10231 79 LYS B O 1
ATOM 3547 N N . ILE B 1 80 ? 43.38800 -51.68300 31.26900 1.000 61.26087 80 ILE B N 1
ATOM 3548 C CA . ILE B 1 80 ? 42.43600 -50.62300 31.60100 1.000 60.69936 80 ILE B CA 1
ATOM 3549 C C . ILE B 1 80 ? 40.98800 -51.09500 31.46800 1.000 61.65284 80 ILE B C 1
ATOM 3550 O O . ILE B 1 80 ? 40.10100 -50.59800 32.17500 1.000 59.26694 80 ILE B O 1
ATOM 3555 N N . SER B 1 81 ? 40.72200 -52.06500 30.58800 1.000 63.26130 81 SER B N 1
ATOM 3556 C CA . SER B 1 81 ? 39.35000 -52.52200 30.38900 1.000 62.94700 81 SER B CA 1
ATOM 3557 C C . SER B 1 81 ? 38.88900 -53.45800 31.50400 1.000 62.89592 81 SER B C 1
ATOM 3558 O O . SER B 1 81 ? 37.76700 -53.32000 32.00700 1.000 60.43806 81 SER B O 1
ATOM 3561 N N . ASP B 1 82 ? 39.73300 -54.41900 31.89600 1.000 62.93944 82 ASP B N 1
ATOM 3562 C CA . ASP B 1 82 ? 39.39500 -55.29200 33.01800 1.000 64.54374 82 ASP B CA 1
ATOM 3563 C C . ASP B 1 82 ? 39.18800 -54.49100 34.29600 1.000 62.44964 82 ASP B C 1
ATOM 3564 O O . ASP B 1 82 ? 38.28500 -54.79100 35.08800 1.000 63.96495 82 ASP B O 1
ATOM 3569 N N . LEU B 1 83 ? 40.02900 -53.47800 34.52100 1.000 62.53605 83 LEU B N 1
ATOM 3570 C CA . LEU B 1 83 ? 39.86700 -52.62700 35.69300 1.000 58.96825 83 LEU B CA 1
ATOM 3571 C C . LEU B 1 83 ? 38.55900 -51.84500 35.61700 1.000 56.27940 83 LEU B C 1
ATOM 3572 O O . LEU B 1 83 ? 37.84900 -51.71200 36.62100 1.000 55.42590 83 LEU B O 1
ATOM 3577 N N . LEU B 1 84 ? 38.20400 -51.34900 34.42500 1.000 56.47655 84 LEU B N 1
ATOM 3578 C CA . LEU B 1 84 ? 36.93100 -50.64700 34.26900 1.000 55.14933 84 LEU B CA 1
ATOM 3579 C C . LEU B 1 84 ? 35.76000 -51.57200 34.55800 1.000 54.15900 84 LEU B C 1
ATOM 3580 O O . LEU B 1 84 ? 34.74500 -51.14300 35.12200 1.000 53.43942 84 LEU B O 1
ATOM 3585 N N . GLU B 1 85 ? 35.87600 -52.84100 34.16000 1.000 54.41521 85 GLU B N 1
ATOM 3586 C CA . GLU B 1 85 ? 34.84500 -53.81700 34.49200 1.000 57.16865 85 GLU B CA 1
ATOM 3587 C C . GLU B 1 85 ? 34.69100 -53.95900 36.00400 1.000 56.26012 85 GLU B C 1
ATOM 3588 O O . GLU B 1 85 ? 33.58800 -53.79400 36.53900 1.000 55.67298 85 GLU B O 1
ATOM 3594 N N . LYS B 1 86 ? 35.79800 -54.22600 36.71600 1.000 56.10379 86 LYS B N 1
ATOM 3595 C CA . LYS B 1 86 ? 35.72800 -54.36600 38.17400 1.000 57.67155 86 LYS B CA 1
ATOM 3596 C C . LYS B 1 86 ? 35.12100 -53.13500 38.83300 1.000 55.74985 86 LYS B C 1
ATOM 3597 O O . LYS B 1 86 ? 34.43100 -53.25200 39.85000 1.000 57.27222 86 LYS B O 1
ATOM 3603 N N . ILE B 1 87 ? 35.32400 -51.95600 38.24600 1.000 53.78431 87 ILE B N 1
ATOM 3604 C CA . ILE B 1 87 ? 34.84300 -50.72500 38.86100 1.000 54.61661 87 ILE B CA 1
ATOM 3605 C C . ILE B 1 87 ? 33.36600 -50.48600 38.56100 1.000 57.01746 87 ILE B C 1
ATOM 3606 O O . ILE B 1 87 ? 32.64000 -49.94400 39.40300 1.000 58.15791 87 ILE B O 1
ATOM 3611 N N . GLU B 1 88 ? 32.88000 -50.90400 37.39400 1.000 58.56640 88 GLU B N 1
ATOM 3612 C CA . GLU B 1 88 ? 31.47600 -50.70000 37.06600 1.000 58.17001 88 GLU B CA 1
ATOM 3613 C C . GLU B 1 88 ? 30.55300 -51.71800 37.74700 1.000 60.57960 88 GLU B C 1
ATOM 3614 O O . GLU B 1 88 ? 29.34700 -51.69400 37.49200 1.000 62.82597 88 GLU B O 1
ATOM 3618 N N . SER B 1 89 ? 31.08200 -52.57300 38.63300 1.000 61.57792 89 SER B N 1
ATOM 3619 C CA . SER B 1 89 ? 30.28300 -53.55600 39.35900 1.000 62.75565 89 SER B CA 1
ATOM 3620 C C . SER B 1 89 ? 29.81400 -53.08100 40.73300 1.000 63.24100 89 SER B C 1
ATOM 3621 O O . SER B 1 89 ? 28.91100 -53.70200 41.30500 1.000 62.78289 89 SER B O 1
ATOM 3624 N N . SER B 1 90 ? 30.37800 -51.99300 41.27100 1.000 64.06886 90 SER B N 1
ATOM 3625 C CA . SER B 1 90 ? 30.06200 -51.53400 42.62700 1.000 66.18033 90 SER B CA 1
ATOM 3626 C C . SER B 1 90 ? 29.65100 -50.05200 42.60700 1.000 65.54315 90 SER B C 1
ATOM 3627 O O . SER B 1 90 ? 30.33800 -49.19600 43.16400 1.000 66.49474 90 SER B O 1
ATOM 3630 N N . GLN B 1 91 ? 28.51100 -49.75100 41.97900 1.000 63.87482 91 GLN B N 1
ATOM 3631 C CA . GLN B 1 91 ? 28.00100 -48.38600 41.94900 1.000 61.92441 91 GLN B CA 1
ATOM 3632 C C . GLN B 1 91 ? 26.80000 -48.14600 42.85200 1.000 62.16145 91 GLN B C 1
ATOM 3633 O O . GLN B 1 91 ? 26.50300 -46.98500 43.15300 1.000 61.14596 91 GLN B O 1
ATOM 3639 N N . THR B 1 92 ? 26.09400 -49.19000 43.28000 1.000 66.06937 92 THR B N 1
ATOM 3640 C CA . THR B 1 92 ? 24.95600 -48.96900 44.15800 1.000 65.61329 92 THR B CA 1
ATOM 3641 C C . THR B 1 92 ? 25.47400 -48.57100 45.53400 1.000 64.68646 92 THR B C 1
ATOM 3642 O O . THR B 1 92 ? 26.49900 -49.08100 45.99700 1.000 65.67036 92 THR B O 1
ATOM 3643 N N . ASP B 1 93 ? 24.76500 -47.63500 46.17300 1.000 59.77657 93 ASP B N 1
ATOM 3644 C CA . ASP B 1 93 ? 25.03100 -47.23900 47.56200 1.000 58.90461 93 ASP B CA 1
ATOM 3645 C C . ASP B 1 93 ? 26.42000 -46.62100 47.72900 1.000 55.15448 93 ASP B C 1
ATOM 3646 O O . ASP B 1 93 ? 27.08800 -46.81900 48.74900 1.000 55.39648 93 ASP B O 1
ATOM 3651 N N . LEU B 1 94 ? 26.85200 -45.85600 46.73600 1.000 51.81808 94 LEU B N 1
ATOM 3652 C CA . LEU B 1 94 ? 28.11500 -45.13800 46.80600 1.000 49.63065 94 LEU B CA 1
ATOM 3653 C C . LEU B 1 94 ? 27.92300 -43.80600 47.52200 1.000 48.93913 94 LEU B C 1
ATOM 3654 O O . LEU B 1 94 ? 26.89500 -43.14200 47.36800 1.000 47.90291 94 LEU B O 1
ATOM 3659 N N . LYS B 1 95 ? 28.93700 -43.39000 48.27200 1.000 47.40383 95 LYS B N 1
ATOM 3660 C CA . LYS B 1 95 ? 28.79100 -42.18900 49.08200 1.000 45.99579 95 LYS B CA 1
ATOM 3661 C C . LYS B 1 95 ? 30.16900 -41.61500 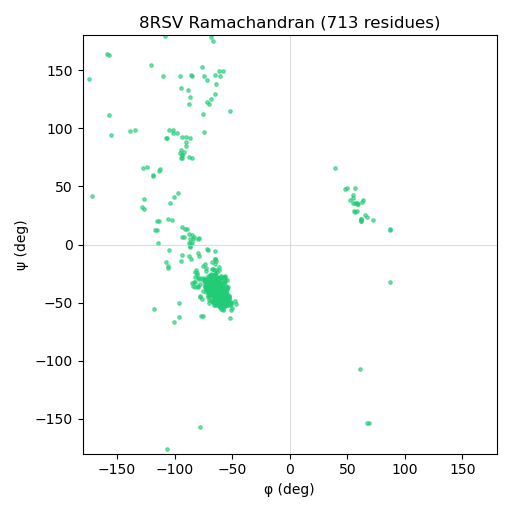49.37300 1.000 44.69096 95 LYS B C 1
ATOM 3662 O O . LYS B 1 95 ? 31.18900 -42.28400 49.19200 1.000 44.73867 95 LYS B O 1
ATOM 3668 N N . GLY B 1 96 ? 30.18200 -40.35100 49.79900 1.000 45.88058 96 GLY B N 1
ATOM 3669 C CA . GLY B 1 96 ? 31.38800 -39.70800 50.28100 1.000 41.20451 96 GLY B CA 1
ATOM 3670 C C . GLY B 1 96 ? 32.41900 -39.46500 49.19500 1.000 43.97221 96 GLY B C 1
ATOM 3671 O O . GLY B 1 96 ? 32.10700 -39.30500 48.00100 1.000 40.25169 96 GLY B O 1
ATOM 3672 N N . ILE B 1 97 ? 33.68000 -39.41100 49.63300 1.000 40.29085 97 ILE B N 1
ATOM 3673 C CA . ILE B 1 97 ? 34.78000 -39.12900 48.72300 1.000 39.03855 97 ILE B CA 1
ATOM 3674 C C . ILE B 1 97 ? 34.97300 -40.27400 47.72100 1.000 41.77232 97 ILE B C 1
ATOM 3675 O O . ILE B 1 97 ? 35.45100 -40.06600 46.60100 1.000 40.29623 97 ILE B O 1
ATOM 3680 N N . LEU B 1 98 ? 34.58500 -41.49100 48.07900 1.000 38.87634 98 LEU B N 1
ATOM 3681 C CA . LEU B 1 98 ? 34.76000 -42.63100 47.15600 1.000 41.02444 98 LEU B CA 1
ATOM 3682 C C . LEU B 1 98 ? 33.86400 -42.39100 45.94600 1.000 43.77084 98 LEU B C 1
ATOM 3683 O O . LEU B 1 98 ? 34.29500 -42.68700 44.83200 1.000 43.97153 98 LEU B O 1
ATOM 3688 N N . GLU B 1 99 ? 32.67000 -41.86000 46.18200 1.000 42.70094 99 GLU B N 1
ATOM 3689 C CA . GLU B 1 99 ? 31.79400 -41.52700 45.06600 1.000 40.91019 99 GLU B CA 1
ATOM 3690 C C . GLU B 1 99 ? 32.40700 -40.44300 44.18400 1.000 40.69537 99 GLU B C 1
ATOM 3691 O O . GLU B 1 99 ? 32.24800 -40.47300 42.95800 1.000 39.49402 99 GLU B O 1
ATOM 3697 N N . TYR B 1 100 ? 33.07300 -39.45400 44.78800 1.000 39.96414 100 TYR B N 1
ATOM 3698 C CA . TYR B 1 100 ? 33.79600 -38.45500 44.00000 1.000 37.13384 100 TYR B CA 1
ATOM 3699 C C . TYR B 1 100 ? 34.88000 -39.10800 43.13600 1.000 40.40857 100 TYR B C 1
ATOM 3700 O O . TYR B 1 100 ? 34.97400 -38.83800 41.92600 1.000 35.41535 100 TYR B O 1
ATOM 3709 N N . TYR B 1 101 ? 35.73300 -39.95600 43.74500 1.000 36.71288 101 TYR B N 1
ATOM 3710 C CA . TYR B 1 101 ? 36.76100 -40.63100 42.94800 1.000 39.57957 101 TYR B CA 1
ATOM 3711 C C . TYR B 1 101 ? 36.13900 -41.43700 41.80700 1.000 38.27430 101 TYR B C 1
ATOM 3712 O O . TYR B 1 101 ? 36.66400 -41.44900 40.69400 1.000 38.32495 101 TYR B O 1
ATOM 3721 N N . PHE B 1 102 ? 35.04100 -42.14200 42.08300 1.000 38.92664 102 PHE B N 1
ATOM 3722 C CA . PHE B 1 102 ? 34.40200 -42.96700 41.06500 1.000 39.86051 102 PHE B CA 1
ATOM 3723 C C . PHE B 1 102 ? 34.02200 -42.13400 39.85000 1.000 39.59578 102 PHE B C 1
ATOM 3724 O O . PHE B 1 102 ? 34.33000 -42.50100 38.70900 1.000 38.06472 102 PHE B O 1
ATOM 3732 N N . ASN B 1 103 ? 33.35200 -40.99900 40.07800 1.000 37.37006 103 ASN B N 1
ATOM 3733 C CA . ASN B 1 103 ? 32.91200 -40.16200 38.96200 1.000 37.97904 103 ASN B CA 1
ATOM 3734 C C . ASN B 1 103 ? 34.07900 -39.44300 38.29500 1.000 37.49695 103 ASN B C 1
ATOM 3735 O O . ASN B 1 103 ? 34.10400 -39.28400 37.06000 1.000 35.96969 103 ASN B O 1
ATOM 3740 N N . PHE B 1 104 ? 35.05100 -39.00200 39.09600 1.000 36.32156 104 PHE B N 1
ATOM 3741 C CA . PHE B 1 104 ? 36.20100 -38.29600 38.55500 1.000 36.89927 104 PHE B CA 1
ATOM 3742 C C . PHE B 1 104 ? 37.04700 -39.22000 37.67800 1.000 39.47611 104 PHE B C 1
ATOM 3743 O O . PHE B 1 104 ? 37.43700 -38.84700 36.56300 1.000 34.79320 104 PHE B O 1
ATOM 3751 N N . PHE B 1 105 ? 37.36200 -40.42500 38.17400 1.000 38.41771 105 PHE B N 1
ATOM 3752 C CA . PHE B 1 105 ? 38.18500 -41.34400 37.39100 1.000 38.33950 105 PHE B CA 1
ATOM 3753 C C . PHE B 1 105 ? 37.44000 -41.84300 36.14100 1.000 36.84295 105 PHE B C 1
ATOM 3754 O O . PHE B 1 105 ? 38.05900 -42.05700 35.09100 1.000 36.78854 105 PHE B O 1
ATOM 3762 N N . ARG B 1 106 ? 36.12500 -42.06600 36.23100 1.000 36.36541 106 ARG B N 1
ATOM 3763 C CA . ARG B 1 106 ? 35.37400 -42.45400 35.03200 1.000 36.83134 106 ARG B CA 1
ATOM 3764 C C . ARG B 1 106 ? 35.37400 -41.33300 33.99800 1.000 38.23590 106 ARG B C 1
ATOM 3765 O O . ARG B 1 106 ? 35.53400 -41.58500 32.79400 1.000 36.62682 106 ARG B O 1
ATOM 3773 N N . GLY B 1 107 ? 35.24000 -40.08300 34.44700 1.000 35.70120 107 GLY B N 1
ATOM 3774 C CA . GLY B 1 107 ? 35.31200 -38.97500 33.51300 1.000 34.80518 107 GLY B CA 1
ATOM 3775 C C . GLY B 1 107 ? 36.64600 -38.91200 32.79400 1.000 36.82184 107 GLY B C 1
ATOM 3776 O O . GLY B 1 107 ? 36.70300 -38.63500 31.59100 1.000 33.62474 107 GLY B O 1
ATOM 3777 N N . MET B 1 108 ? 37.73400 -39.13500 33.53500 1.000 34.79856 108 MET B N 1
ATOM 3778 C CA . MET B 1 108 ? 39.08000 -39.15800 32.96300 1.000 35.75747 108 MET B CA 1
ATOM 3779 C C . MET B 1 108 ? 39.18900 -40.21700 31.87700 1.000 35.30245 108 MET B C 1
ATOM 3780 O O . MET B 1 108 ? 39.76300 -39.97500 30.80700 1.000 34.89318 108 MET B O 1
ATOM 3785 N N . TYR B 1 109 ? 38.70800 -41.42700 32.17300 1.000 36.02447 109 TYR B N 1
ATOM 3786 C CA . TYR B 1 109 ? 38.72900 -42.50200 31.19300 1.000 36.98657 109 TYR B CA 1
ATOM 3787 C C . TYR B 1 109 ? 37.90800 -42.12600 29.96000 1.000 38.27317 109 TYR B C 1
ATOM 3788 O O . TYR B 1 109 ? 38.37900 -42.26700 28.82900 1.000 38.63635 109 TYR B O 1
ATOM 3797 N N . GLU B 1 110 ? 36.67000 -41.65900 30.16000 1.000 35.43616 110 GLU B N 1
ATOM 3798 C CA . GLU B 1 110 ? 35.83600 -41.28200 29.01600 1.000 36.23919 110 GLU B CA 1
ATOM 3799 C C . GLU B 1 110 ? 36.53000 -40.23500 28.15800 1.000 34.79423 110 GLU B C 1
ATOM 3800 O O . GLU B 1 110 ? 36.50300 -40.30200 26.92100 1.000 33.64997 110 GLU B O 1
ATOM 3806 N N . PHE B 1 111 ? 37.15500 -39.25400 28.80400 1.000 35.36416 111 PHE B N 1
ATOM 3807 C CA . PHE B 1 111 ? 37.85700 -38.22600 28.05400 1.000 34.91352 111 PHE B CA 1
ATOM 3808 C C . PHE B 1 111 ? 38.89900 -38.84400 27.12500 1.000 36.17889 111 PHE B C 1
ATOM 3809 O O . PHE B 1 111 ? 38.98100 -38.48400 25.94600 1.000 35.41928 111 PHE B O 1
ATOM 3817 N N . GLU B 1 112 ? 39.66700 -39.81200 27.63700 1.000 35.42997 112 GLU B N 1
ATOM 3818 C CA . GLU B 1 112 ? 40.68300 -40.49200 26.84900 1.000 37.38261 112 GLU B CA 1
ATOM 3819 C C . GLU B 1 112 ? 40.07900 -41.24300 25.66500 1.000 38.23003 112 GLU B C 1
ATOM 3820 O O . GLU B 1 112 ? 40.73200 -41.39000 24.63400 1.000 36.01084 112 GLU B O 1
ATOM 3826 N N . GLN B 1 113 ? 38.83700 -41.69400 25.77900 1.000 35.77870 113 GLN B N 1
ATOM 3827 C CA . GLN B 1 113 ? 38.18600 -42.44700 24.71700 1.000 36.68965 113 GLN B CA 1
ATOM 3828 C C . GLN B 1 113 ? 37.45700 -41.54000 23.74000 1.000 34.74562 113 GLN B C 1
ATOM 3829 O O . GLN B 1 113 ? 36.63500 -42.03300 22.95300 1.000 33.98979 113 GLN B O 1
ATOM 3835 N N . TYR B 1 114 ? 37.70900 -40.22600 23.79400 1.000 33.17553 114 TYR B N 1
ATOM 3836 C CA . TYR B 1 114 ? 37.01800 -39.25400 22.94400 1.000 33.50605 114 TYR B CA 1
ATOM 3837 C C . TYR B 1 114 ? 35.50900 -39.22700 23.19700 1.000 32.78785 114 TYR B C 1
ATOM 3838 O O . TYR B 1 114 ? 34.74800 -38.85000 22.30300 1.000 34.77428 114 TYR B O 1
ATOM 3847 N N . GLU B 1 115 ? 35.04200 -39.71000 24.35100 1.000 33.06503 115 GLU B N 1
ATOM 3848 C CA . GLU B 1 115 ? 33.61800 -39.68300 24.72000 1.000 31.37344 115 GLU B CA 1
ATOM 3849 C C . GLU B 1 115 ? 33.36900 -38.43200 25.56700 1.000 34.12322 115 GLU B C 1
ATOM 3850 O O . GLU B 1 115 ? 33.30100 -38.46200 26.80400 1.000 34.29565 115 GLU B O 1
ATOM 3856 N N . TYR B 1 116 ? 33.26800 -37.30300 24.88400 1.000 29.73773 116 TYR B N 1
ATOM 3857 C CA . TYR B 1 116 ? 33.32000 -36.02200 25.57100 1.000 32.58069 116 TYR B CA 1
ATOM 3858 C C . TYR B 1 116 ? 32.08700 -35.77800 26.42700 1.000 33.67975 116 TYR B C 1
ATOM 3859 O O . TYR B 1 116 ? 32.20400 -35.27100 27.55200 1.000 31.07288 116 TYR B O 1
ATOM 3868 N N . LEU B 1 117 ? 30.90300 -36.10600 25.90900 1.000 30.53360 117 LEU B N 1
ATOM 3869 C CA . LEU B 1 117 ? 29.66700 -35.85700 26.64800 1.000 31.54376 117 LEU B CA 1
ATOM 3870 C C . LEU B 1 117 ? 29.58700 -36.72600 27.89800 1.000 32.64188 117 LEU B C 1
ATOM 3871 O O . LEU B 1 117 ? 29.13100 -36.26600 28.94500 1.000 34.52570 117 LEU B O 1
ATOM 3876 N N . ASN B 1 118 ? 29.97500 -38.00000 27.78800 1.000 32.78653 118 ASN B N 1
ATOM 3877 C CA . ASN B 1 118 ? 30.05500 -38.85800 28.95900 1.000 33.57649 118 ASN B CA 1
ATOM 3878 C C . ASN B 1 118 ? 31.01900 -38.29300 29.97400 1.000 34.07050 118 ASN B C 1
ATOM 3879 O O . ASN B 1 118 ? 30.74200 -38.31000 31.17800 1.000 36.09672 118 ASN B O 1
ATOM 3884 N N . ALA B 1 119 ? 32.18000 -37.82400 29.50900 1.000 33.16929 119 ALA B N 1
ATOM 3885 C CA . ALA B 1 119 ? 33.20200 -37.35200 30.42900 1.000 32.74453 119 ALA B CA 1
ATOM 3886 C C . ALA B 1 119 ? 32.71000 -36.12100 31.18100 1.000 37.71315 119 ALA B C 1
ATOM 3887 O O . ALA B 1 119 ? 32.81000 -36.03700 32.42100 1.000 32.28301 119 ALA B O 1
ATOM 3889 N N . ILE B 1 120 ? 32.15200 -35.15700 30.44000 1.000 32.23914 120 ILE B N 1
ATOM 3890 C CA . ILE B 1 120 ? 31.61600 -33.96400 31.07900 1.000 33.94516 120 ILE B CA 1
ATOM 3891 C C . ILE B 1 120 ? 30.53800 -34.36800 32.08700 1.000 34.83734 120 ILE B C 1
ATOM 3892 O O . ILE B 1 120 ? 30.47200 -33.84600 33.20800 1.000 34.99223 120 ILE B O 1
ATOM 3896 N N . SER B 1 121 ? 29.69300 -35.32400 31.71400 1.000 34.11665 121 SER B N 1
ATOM 3897 C CA . SER B 1 121 ? 28.67400 -35.80200 32.64100 1.000 35.45274 121 SER B CA 1
ATOM 3898 C C . SER B 1 121 ? 29.30400 -36.33900 33.92800 1.000 36.87735 121 SER B C 1
ATOM 3899 O O . SER B 1 121 ? 28.85300 -36.02700 35.03500 1.000 37.48619 121 SER B O 1
ATOM 3902 N N . PHE B 1 122 ? 30.34500 -37.15600 33.80100 1.000 35.98155 122 PHE B N 1
ATOM 3903 C CA . PHE B 1 122 ? 30.99800 -37.69600 34.98100 1.000 35.11129 122 PHE B CA 1
ATOM 3904 C C . PHE B 1 122 ? 31.64100 -36.58400 35.81600 1.000 36.87292 122 PHE B C 1
ATOM 3905 O O . PHE B 1 122 ? 31.47500 -36.53500 37.04500 1.000 36.57442 122 PHE B O 1
ATOM 3913 N N . TYR B 1 123 ? 32.35500 -35.66200 35.16400 1.000 34.18129 123 TYR B N 1
ATOM 3914 C CA . TYR B 1 123 ? 33.02000 -34.58000 35.89500 1.000 34.91386 123 TYR B CA 1
ATOM 3915 C C . TYR B 1 123 ? 32.03000 -33.73500 36.68100 1.000 36.78163 123 TYR B C 1
ATOM 3916 O O . TYR B 1 123 ? 32.33500 -33.29000 37.79600 1.000 38.11787 123 TYR B O 1
ATOM 3925 N N . LYS B 1 124 ? 30.86100 -33.46700 36.09800 1.000 34.48456 124 LYS B N 1
ATOM 3926 C CA . LYS B 1 124 ? 29.85200 -32.67000 36.78600 1.000 35.80290 124 LYS B CA 1
ATOM 3927 C C . LYS B 1 124 ? 29.36600 -33.38200 38.04400 1.000 37.19644 124 LYS B C 1
ATOM 3928 O O . LYS B 1 124 ? 29.06500 -32.74000 39.05300 1.000 35.04998 124 LYS B O 1
ATOM 3934 N N . GLN B 1 125 ? 29.25200 -34.70500 37.99300 1.000 35.52751 125 GLN B N 1
ATOM 3935 C CA . GLN B 1 125 ? 28.87700 -35.44000 39.19700 1.000 38.25545 125 GLN B CA 1
ATOM 3936 C C . GLN B 1 125 ? 29.96100 -35.34500 40.26500 1.000 37.13300 125 GLN B C 1
ATOM 3937 O O . GLN B 1 125 ? 29.64800 -35.16300 41.44200 1.000 37.00439 125 GLN B O 1
ATOM 3943 N N . ALA B 1 126 ? 31.24000 -35.46400 39.87400 1.000 35.07613 126 ALA B N 1
ATOM 3944 C CA . ALA B 1 126 ? 32.33100 -35.29200 40.82900 1.000 38.27918 126 ALA B CA 1
ATOM 3945 C C . ALA B 1 126 ? 32.36100 -33.87300 41.39500 1.000 38.95497 126 ALA B C 1
ATOM 3946 O O . ALA B 1 126 ? 32.61600 -33.67600 42.58800 1.000 39.09923 126 ALA B O 1
ATOM 3948 N N . GLU B 1 127 ? 32.16200 -32.87300 40.54100 1.000 37.55417 127 GLU B N 1
ATOM 3949 C CA . GLU B 1 127 ? 32.17600 -31.48600 40.99600 1.000 38.42573 127 GLU B CA 1
ATOM 3950 C C . GLU B 1 127 ? 31.16900 -31.24900 42.12300 1.000 37.53200 127 GLU B C 1
ATOM 3951 O O . GLU B 1 127 ? 31.40400 -30.43100 43.01700 1.000 38.44637 127 GLU B O 1
ATOM 3957 N N . ARG B 1 128 ? 30.02300 -31.92400 42.07300 1.000 37.68662 128 ARG B N 1
ATOM 3958 C CA . ARG B 1 128 ? 28.99800 -31.70700 43.08600 1.000 41.28277 128 ARG B CA 1
ATOM 3959 C C . ARG B 1 128 ? 29.52700 -31.98700 44.48800 1.000 43.14846 128 ARG B C 1
ATOM 3960 O O . ARG B 1 128 ? 29.02100 -31.43000 45.47500 1.000 42.59628 128 ARG B O 1
ATOM 3968 N N . LYS B 1 129 ? 30.50200 -32.89000 44.59800 1.000 37.15907 129 LYS B N 1
ATOM 3969 C CA . LYS B 1 129 ? 31.02000 -33.32700 45.87900 1.000 39.33113 129 LYS B CA 1
ATOM 3970 C C . LYS B 1 129 ? 32.38600 -32.72400 46.15800 1.000 40.16868 129 LYS B C 1
ATOM 3971 O O . LYS B 1 129 ? 33.13200 -33.23200 46.99900 1.000 41.58052 129 LYS B O 1
ATOM 3977 N N . LEU B 1 130 ? 32.70700 -31.61900 45.50300 1.000 36.70191 130 LEU B N 1
ATOM 3978 C CA . LEU B 1 130 ? 34.05200 -31.08800 45.63200 1.000 42.91160 130 LEU B CA 1
ATOM 3979 C C . LEU B 1 130 ? 34.32500 -30.60700 47.05300 1.000 39.56881 130 LEU B C 1
ATOM 3980 O O . LEU B 1 130 ? 35.47100 -30.64600 47.50300 1.000 44.06304 130 LEU B O 1
ATOM 3985 N N . SER B 1 131 ? 33.28600 -30.19100 47.78100 1.000 39.22446 131 SER B N 1
ATOM 3986 C CA . SER B 1 131 ? 33.45600 -29.74100 49.15400 1.000 40.97113 131 SER B CA 1
ATOM 3987 C C . SER B 1 131 ? 33.92900 -30.84100 50.09300 1.000 42.44491 131 SER B C 1
ATOM 3988 O O . SER B 1 131 ? 34.44100 -30.53000 51.17100 1.000 49.69152 131 SER B O 1
ATOM 3991 N N . LEU B 1 132 ? 33.80900 -32.10600 49.70300 1.000 42.02876 132 LEU B N 1
ATOM 3992 C CA . LEU B 1 132 ? 34.34200 -33.23200 50.45300 1.000 42.89494 132 LEU B CA 1
ATOM 3993 C C . LEU B 1 132 ? 35.83300 -33.42500 50.24400 1.000 44.52756 132 LEU B C 1
ATOM 3994 O O . LEU B 1 132 ? 36.43400 -34.27000 50.91300 1.000 44.82736 132 LEU B O 1
ATOM 3999 N N . VAL B 1 133 ? 36.43900 -32.69200 49.32500 1.000 44.37294 133 VAL B N 1
ATOM 4000 C CA . VAL B 1 133 ? 37.82800 -32.90200 48.94600 1.000 42.81271 133 VAL B CA 1
ATOM 4001 C C . VAL B 1 133 ? 38.64700 -31.88300 49.72700 1.000 43.56954 133 VAL B C 1
ATOM 4002 O O . VAL B 1 133 ? 38.80400 -30.73600 49.29400 1.000 44.51225 133 VAL B O 1
ATOM 4006 N N . ALA B 1 134 ? 39.20100 -32.31100 50.86800 1.000 41.88381 134 ALA B N 1
ATOM 4007 C CA . ALA B 1 134 ? 39.95700 -31.37900 51.68800 1.000 43.06134 134 ALA B CA 1
ATOM 4008 C C . ALA B 1 134 ? 41.29700 -31.04400 51.05400 1.000 47.68708 134 ALA B C 1
ATOM 4009 O O . ALA B 1 134 ? 41.75500 -29.89700 51.15600 1.000 49.14559 134 ALA B O 1
ATOM 4011 N N . ASP B 1 135 ? 41.91600 -31.99300 50.34800 1.000 45.76272 135 ASP B N 1
ATOM 4012 C CA . ASP B 1 135 ? 43.27400 -31.77100 49.86000 1.000 44.48507 135 ASP B CA 1
ATOM 4013 C C . ASP B 1 135 ? 43.26300 -30.75800 48.71700 1.000 45.45997 135 ASP B C 1
ATOM 4014 O O . ASP B 1 135 ? 42.59200 -30.95700 47.69400 1.000 43.04984 135 ASP B O 1
ATOM 4019 N N . GLU B 1 136 ? 44.01600 -29.67400 48.89600 1.000 42.18609 136 GLU B N 1
ATOM 4020 C CA . GLU B 1 136 ? 44.09500 -28.64800 47.86600 1.000 46.81632 136 GLU B CA 1
ATOM 4021 C C . GLU B 1 136 ? 44.64900 -29.21000 46.55800 1.000 43.32725 136 GLU B C 1
ATOM 4022 O O . GLU B 1 136 ? 44.20500 -28.82500 45.47100 1.000 43.41111 136 GLU B O 1
ATOM 4028 N N . ILE B 1 137 ? 45.61000 -30.12800 46.64200 1.000 42.20824 137 ILE B N 1
ATOM 4029 C CA . ILE B 1 137 ? 46.20200 -30.69300 45.44100 1.000 44.06662 137 ILE B CA 1
ATOM 4030 C C . ILE B 1 137 ? 45.18900 -31.55200 44.69700 1.000 45.81541 137 ILE B C 1
ATOM 4031 O O . ILE B 1 137 ? 45.08800 -31.49300 43.46300 1.000 43.85689 137 ILE B O 1
ATOM 4036 N N . GLU B 1 138 ? 44.40800 -32.34800 45.42500 1.000 43.60168 138 GLU B N 1
ATOM 4037 C CA . GLU B 1 138 ? 43.41600 -33.14900 44.73600 1.000 41.46775 138 GLU B CA 1
ATOM 4038 C C . GLU B 1 138 ? 42.39000 -32.25400 44.06600 1.000 41.85482 138 GLU B C 1
ATOM 4039 O O . GLU B 1 138 ? 41.95400 -32.54400 42.94400 1.000 41.17584 138 GLU B O 1
ATOM 4045 N N . ARG B 1 139 ? 42.01100 -31.14500 44.71200 1.000 39.54765 139 ARG B N 1
ATOM 4046 C CA . ARG B 1 139 ? 41.11700 -30.21000 44.03400 1.000 39.31270 139 ARG B CA 1
ATOM 4047 C C . ARG B 1 139 ? 41.78900 -29.60700 42.79600 1.000 40.85258 139 ARG B C 1
ATOM 4048 O O . ARG B 1 139 ? 41.11400 -29.30100 41.80900 1.000 38.71053 139 ARG B O 1
ATOM 4056 N N . ALA B 1 140 ? 43.11000 -29.42300 42.83800 1.000 40.72536 140 ALA B N 1
ATOM 4057 C CA . ALA B 1 140 ? 43.82700 -28.93700 41.67300 1.000 39.95386 140 ALA B CA 1
ATOM 4058 C C . ALA B 1 140 ? 43.75400 -29.95000 40.52700 1.000 40.23294 140 ALA B C 1
ATOM 4059 O O . ALA B 1 140 ? 43.47500 -29.57200 39.38800 1.000 35.75215 140 ALA B O 1
ATOM 4061 N N . GLU B 1 141 ? 43.94900 -31.24200 40.82600 1.000 38.68017 141 GLU B N 1
ATOM 4062 C CA . GLU B 1 141 ? 43.72600 -32.27900 39.82800 1.000 36.74705 141 GLU B CA 1
ATOM 4063 C C . GLU B 1 141 ? 42.37100 -32.10500 39.19600 1.000 39.19408 141 GLU B C 1
ATOM 4064 O O . GLU B 1 141 ? 42.23900 -32.11200 37.96300 1.000 35.86385 141 GLU B O 1
ATOM 4070 N N . PHE B 1 142 ? 41.34400 -31.94700 40.02700 1.000 37.18292 142 PHE B N 1
ATOM 4071 C CA . PHE B 1 142 ? 40.01000 -31.80100 39.48000 1.000 36.11294 142 PHE B CA 1
ATOM 4072 C C . PHE B 1 142 ? 39.93000 -30.59800 38.56000 1.000 38.20238 142 PHE B C 1
ATOM 4073 O O . PHE B 1 142 ? 39.46800 -30.70000 37.41300 1.000 35.37985 142 PHE B O 1
ATOM 4081 N N . HIS B 1 143 ? 40.36700 -29.43900 39.05400 1.000 35.88938 143 HIS B N 1
ATOM 4082 C CA . HIS B 1 143 ? 40.21000 -28.22600 38.27300 1.000 37.04532 143 HIS B CA 1
ATOM 4083 C C . HIS B 1 143 ? 40.94800 -28.31500 36.94500 1.000 35.13750 143 HIS B C 1
ATOM 4084 O O . HIS B 1 143 ? 40.49200 -27.76300 35.94500 1.000 36.11346 143 HIS B O 1
ATOM 4091 N N . TYR B 1 144 ? 42.11500 -28.95000 36.93200 1.000 33.67628 144 TYR B N 1
ATOM 4092 C CA . TYR B 1 144 ? 42.87300 -29.08000 35.69800 1.000 33.39700 144 TYR B CA 1
ATOM 4093 C C . TYR B 1 144 ? 42.13500 -29.94900 34.69900 1.000 35.17601 144 TYR B C 1
ATOM 4094 O O . TYR B 1 144 ? 42.03600 -29.60500 33.51000 1.000 34.96067 144 TYR B O 1
ATOM 4103 N N . LYS B 1 145 ? 41.61500 -31.08900 35.15800 1.000 31.76278 145 LYS B N 1
ATOM 4104 C CA . LYS B 1 145 ? 40.96100 -31.99900 34.23300 1.000 34.52388 145 LYS B CA 1
ATOM 4105 C C . LYS B 1 145 ? 39.68300 -31.38600 33.68500 1.000 35.73263 145 LYS B C 1
ATOM 4106 O O . LYS B 1 145 ? 39.33800 -31.58500 32.50600 1.000 33.03787 145 LYS B O 1
ATOM 4112 N N . VAL B 1 146 ? 38.98900 -30.60600 34.51000 1.000 33.75601 146 VAL B N 1
ATOM 4113 C CA . VAL B 1 146 ? 37.79600 -29.92700 34.03300 1.000 32.81581 146 VAL B CA 1
ATOM 4114 C C . VAL B 1 146 ? 38.17400 -28.81200 33.06100 1.000 34.59330 146 VAL B C 1
ATOM 4115 O O . VAL B 1 146 ? 37.53600 -28.64300 32.00400 1.000 32.41885 146 VAL B O 1
ATOM 4119 N N . ALA B 1 147 ? 39.24100 -28.06700 33.37700 1.000 34.09273 147 ALA B N 1
ATOM 4120 C CA . ALA B 1 147 ? 39.75400 -27.05800 32.45800 1.000 32.68062 147 ALA B CA 1
ATOM 4121 C C . ALA B 1 147 ? 40.14800 -27.68500 31.12300 1.000 32.35557 147 ALA B C 1
ATOM 4122 O O . ALA B 1 147 ? 39.94900 -27.08400 30.06100 1.000 30.76731 147 ALA B O 1
ATOM 4124 N N . GLU B 1 148 ? 40.71800 -28.89400 31.17000 1.000 33.15391 148 GLU B N 1
ATOM 4125 C CA . GLU B 1 148 ? 41.19600 -29.56500 29.97200 1.000 32.71107 148 GLU B CA 1
ATOM 4126 C C . GLU B 1 148 ? 40.03800 -29.91900 29.06300 1.000 31.52819 148 GLU B C 1
ATOM 4127 O O . GLU B 1 148 ? 40.05900 -29.59700 27.86900 1.000 30.60001 148 GLU B O 1
ATOM 4133 N N . ILE B 1 149 ? 38.99000 -30.53000 29.61500 1.000 30.47431 149 ILE B N 1
ATOM 4134 C CA . ILE B 1 149 ? 37.88400 -30.91000 28.74400 1.000 33.11400 149 ILE B CA 1
ATOM 4135 C C . ILE B 1 149 ? 37.14300 -29.66800 28.25200 1.000 32.60332 149 ILE B C 1
ATOM 4136 O O . ILE B 1 149 ? 36.64200 -29.65300 27.12900 1.000 31.38972 149 ILE B O 1
ATOM 4140 N N . TYR B 1 150 ? 37.07300 -28.60600 29.06500 1.000 31.28277 150 TYR B N 1
ATOM 4141 C CA . TYR B 1 150 ? 36.42300 -27.38700 28.61000 1.000 28.95749 150 TYR B CA 1
ATOM 4142 C C . TYR B 1 150 ? 37.21400 -26.74900 27.47800 1.000 30.98493 150 TYR B C 1
ATOM 4143 O O . TYR B 1 150 ? 36.63400 -26.24600 26.51300 1.000 30.97667 150 TYR B O 1
ATOM 4152 N N . TYR B 1 151 ? 38.54200 -26.79500 27.55700 1.000 30.71478 151 TYR B N 1
ATOM 4153 C CA . TYR B 1 151 ? 39.33500 -26.31100 26.44600 1.000 30.16370 151 TYR B CA 1
ATOM 4154 C C . TYR B 1 151 ? 39.02700 -27.11500 25.16800 1.000 32.56492 151 TYR B C 1
ATOM 4155 O O . TYR B 1 151 ? 38.84900 -26.52400 24.09500 1.000 28.73865 151 TYR B O 1
ATOM 4164 N N . HIS B 1 152 ? 38.91700 -28.45600 25.27700 1.000 28.69319 152 HIS B N 1
ATOM 4165 C CA . HIS B 1 152 ? 38.68200 -29.28800 24.10800 1.000 29.64323 152 HIS B CA 1
ATOM 4166 C C . HIS B 1 152 ? 37.29400 -29.05300 23.54500 1.000 33.09239 152 HIS B C 1
ATOM 4167 O O . HIS B 1 152 ? 37.08200 -29.26100 22.34500 1.000 32.39774 152 HIS B O 1
ATOM 4174 N N . MET B 1 153 ? 36.35100 -28.60800 24.37800 1.000 30.89412 153 MET B N 1
ATOM 4175 C CA . MET B 1 153 ? 35.05400 -28.13200 23.92200 1.000 29.23332 153 MET B CA 1
ATOM 4176 C C . MET B 1 153 ? 35.09300 -26.65300 23.50700 1.000 28.55671 153 MET B C 1
ATOM 4177 O O . MET B 1 153 ? 34.05500 -26.09400 23.15200 1.000 30.20174 153 MET B O 1
ATOM 4182 N N . LYS B 1 154 ? 36.25100 -26.00800 23.58000 1.000 27.68472 154 LYS B N 1
ATOM 4183 C CA . LYS B 1 154 ? 36.39300 -24.58200 23.26600 1.000 30.97020 154 LYS B CA 1
ATOM 4184 C C . LYS B 1 154 ? 35.46300 -23.72000 24.12300 1.000 30.34628 154 LYS B C 1
ATOM 4185 O O . LYS B 1 154 ? 34.96400 -22.68000 23.68600 1.000 31.82746 154 LYS B O 1
ATOM 4191 N N . GLN B 1 155 ? 35.26800 -24.12000 25.37800 1.000 30.99424 155 GLN B N 1
ATOM 4192 C CA . GLN B 1 155 ? 34.54300 -23.29400 26.34100 1.000 31.35290 155 GLN B CA 1
ATOM 4193 C C . GLN B 1 155 ? 35.61200 -22.49200 27.07500 1.000 32.01757 155 GLN B C 1
ATOM 4194 O O . GLN B 1 155 ? 36.02400 -22.80100 28.20200 1.000 30.65472 155 GLN B O 1
ATOM 4200 N N . THR B 1 156 ? 36.10100 -21.46800 26.37500 1.000 29.40069 156 THR B N 1
ATOM 4201 C CA . THR B 1 156 ? 37.33300 -20.79600 26.77300 1.000 32.88453 156 THR B CA 1
ATOM 4202 C C . THR B 1 156 ? 37.23800 -20.20700 28.18500 1.000 35.55089 156 THR B C 1
ATOM 4203 O O . THR B 1 156 ? 38.15600 -20.37300 29.00000 1.000 34.20774 156 THR B O 1
ATOM 4207 N N . HIS B 1 157 ? 36.12900 -19.52500 28.50100 1.000 34.64533 157 HIS B N 1
ATOM 4208 C CA . HIS B 1 157 ? 36.04400 -18.83600 29.78300 1.000 35.58816 157 HIS B CA 1
ATOM 4209 C C . HIS B 1 157 ? 35.94200 -19.83300 30.92400 1.000 35.36875 157 HIS B C 1
ATOM 4210 O O . HIS B 1 157 ? 36.62300 -19.68500 31.94500 1.000 35.18396 157 HIS B O 1
ATOM 4217 N N . MET B 1 158 ? 35.10100 -20.85400 30.76600 1.000 34.32862 158 MET B N 1
ATOM 4218 C CA . MET B 1 158 ? 35.04700 -21.94300 31.73100 1.000 35.43752 158 MET B CA 1
ATOM 4219 C C . MET B 1 158 ? 36.41600 -22.56600 31.93500 1.000 36.48760 158 MET B C 1
ATOM 4220 O O . MET B 1 158 ? 36.83100 -22.82500 33.06600 1.000 35.13329 158 MET B O 1
ATOM 4225 N N . SER B 1 159 ? 37.13900 -22.81600 30.84800 1.000 36.13109 159 SER B N 1
ATOM 4226 C CA . SER B 1 159 ? 38.43100 -23.47000 30.99300 1.000 33.35267 159 SER B CA 1
ATOM 4227 C C . SER B 1 159 ? 39.39000 -22.59100 31.78800 1.000 32.29581 159 SER B C 1
ATOM 4228 O O . SER B 1 159 ? 40.06000 -23.07400 32.70400 1.000 32.58103 159 SER B O 1
ATOM 4231 N N . MET B 1 160 ? 39.46600 -21.29600 31.44900 1.000 30.32150 160 MET B N 1
ATOM 4232 C CA . MET B 1 160 ? 40.31300 -20.37300 32.19900 1.000 35.61416 160 MET B CA 1
ATOM 4233 C C . MET B 1 160 ? 39.89300 -20.26900 33.65600 1.000 34.44413 160 MET B C 1
ATOM 4234 O O . MET B 1 160 ? 40.74500 -20.25500 34.53700 1.000 36.66016 160 MET B O 1
ATOM 4239 N N . HIS B 1 161 ? 38.59200 -20.23500 33.92000 1.000 33.53048 161 HIS B N 1
ATOM 4240 C CA . HIS B 1 161 ? 38.10100 -20.16300 35.28400 1.000 36.09042 161 HIS B CA 1
ATOM 4241 C C . HIS B 1 161 ? 38.64200 -21.31200 36.11800 1.000 37.66444 161 HIS B C 1
ATOM 4242 O O . HIS B 1 161 ? 39.07100 -21.11400 37.26300 1.000 38.58732 161 HIS B O 1
ATOM 4249 N N . HIS B 1 162 ? 38.67400 -22.51400 35.55000 1.000 38.02646 162 HIS B N 1
ATOM 4250 C CA . HIS B 1 162 ? 39.17100 -23.64900 36.30600 1.000 33.57968 162 HIS B CA 1
ATOM 4251 C C . HIS B 1 162 ? 40.68000 -23.74000 36.24900 1.000 36.11282 162 HIS B C 1
ATOM 4252 O O . HIS B 1 162 ? 41.31400 -24.17900 37.21900 1.000 36.68789 162 HIS B O 1
ATOM 4259 N N . ILE B 1 163 ? 41.28400 -23.39700 35.11300 1.000 33.86555 163 ILE B N 1
ATOM 4260 C CA . ILE B 1 163 ? 42.72100 -23.62700 35.03400 1.000 35.94997 163 ILE B CA 1
ATOM 4261 C C . ILE B 1 163 ? 43.47500 -22.71000 35.99500 1.000 37.12427 163 ILE B C 1
ATOM 4262 O O . ILE B 1 163 ? 44.56700 -23.06000 36.46700 1.000 36.32880 163 ILE B O 1
ATOM 4267 N N . VAL B 1 164 ? 42.95200 -21.50700 36.25300 1.000 35.58702 164 VAL B N 1
ATOM 4268 C CA . VAL B 1 164 ? 43.66600 -20.59700 37.14100 1.000 37.61350 164 VAL B CA 1
ATOM 4269 C C . VAL B 1 164 ? 43.68500 -21.16600 38.54500 1.000 37.65378 164 VAL B C 1
ATOM 4270 O O . VAL B 1 164 ? 44.71700 -21.13600 39.22300 1.000 39.67795 164 VAL B O 1
ATOM 4274 N N . GLN B 1 165 ? 42.55500 -21.73400 38.98500 1.000 37.47032 165 GLN B N 1
ATOM 4275 C CA . GLN B 1 165 ? 42.50600 -22.39400 40.28100 1.000 38.19109 165 GLN B CA 1
ATOM 4276 C C . GLN B 1 165 ? 43.53100 -23.51300 40.35800 1.000 40.54870 165 GLN B C 1
ATOM 4277 O O . GLN B 1 165 ? 44.24600 -23.64900 41.35700 1.000 38.05330 165 GLN B O 1
ATOM 4283 N N . ALA B 1 166 ? 43.61900 -24.32800 39.30500 1.000 36.25575 166 ALA B N 1
ATOM 4284 C CA . ALA B 1 166 ? 44.57300 -25.43100 39.31800 1.000 39.30549 166 ALA B CA 1
ATOM 4285 C C . ALA B 1 166 ? 46.00100 -24.91100 39.41800 1.000 41.49861 166 ALA B C 1
ATOM 4286 O O . ALA B 1 166 ? 46.77700 -25.34500 40.27600 1.000 39.35843 166 ALA B O 1
ATOM 4288 N N . ILE B 1 167 ? 46.37400 -23.98300 38.53600 1.000 39.33297 167 ILE B N 1
ATOM 4289 C CA . ILE B 1 167 ? 47.78400 -23.64100 38.45800 1.000 39.98945 167 ILE B CA 1
ATOM 4290 C C . ILE B 1 167 ? 48.23600 -22.91800 39.72600 1.000 42.41363 167 ILE B C 1
ATOM 4291 O O . ILE B 1 167 ? 49.39200 -23.06400 40.14300 1.000 42.42091 167 ILE B O 1
ATOM 4296 N N . ASP B 1 168 ? 47.33300 -22.18700 40.39400 1.000 40.59574 168 ASP B N 1
ATOM 4297 C CA . ASP B 1 168 ? 47.70900 -21.51000 41.63600 1.000 44.60117 168 ASP B CA 1
ATOM 4298 C C . ASP B 1 168 ? 48.02400 -22.52400 42.72500 1.000 44.62808 168 ASP B C 1
ATOM 4299 O O . ASP B 1 168 ? 49.07100 -22.44400 43.37400 1.000 45.51605 168 ASP B O 1
ATOM 4304 N N . SER B 1 169 ? 47.12600 -23.49600 42.92300 1.000 43.62218 169 SER B N 1
ATOM 4305 C CA . SER B 1 169 ? 47.36100 -24.57500 43.88200 1.000 45.23261 169 SER B CA 1
ATOM 4306 C C . SER B 1 169 ? 48.65000 -25.33000 43.57600 1.000 46.46969 169 SER B C 1
ATOM 4307 O O . SER B 1 169 ? 49.47200 -25.55000 44.46800 1.000 46.21286 169 SER B O 1
ATOM 4310 N N . TYR B 1 170 ? 48.84600 -25.74200 42.31600 1.000 43.49283 170 TYR B N 1
ATOM 4311 C CA . TYR B 1 170 ? 50.03900 -26.51400 41.97400 1.000 44.35819 170 TYR B CA 1
ATOM 4312 C C . TYR B 1 170 ? 51.31400 -25.71200 42.21700 1.000 46.92245 170 TYR B C 1
ATOM 4313 O O . TYR B 1 170 ? 52.30700 -26.23800 42.73400 1.000 46.61062 170 TYR B O 1
ATOM 4322 N N . LYS B 1 171 ? 51.32400 -24.44500 41.80300 1.000 47.47406 171 LYS B N 1
ATOM 4323 C CA . LYS B 1 171 ? 52.50700 -23.61900 42.00000 1.000 46.89908 171 LYS B CA 1
ATOM 4324 C C . LYS B 1 171 ? 52.76400 -23.32700 43.47000 1.000 49.62493 171 LYS B C 1
ATOM 4325 O O . LYS B 1 171 ? 53.89900 -23.02400 43.84300 1.000 50.99344 171 LYS B O 1
ATOM 4331 N N . ALA B 1 172 ? 51.74500 -23.45100 44.31300 1.000 51.14213 172 ALA B N 1
ATOM 4332 C CA . ALA B 1 172 ? 51.94100 -23.31300 45.74700 1.000 47.95197 172 ALA B CA 1
ATOM 4333 C C . ALA B 1 172 ? 52.64200 -24.52500 46.34200 1.000 50.46444 172 ALA B C 1
ATOM 4334 O O . ALA B 1 172 ? 53.15100 -24.44900 47.46200 1.000 51.92937 172 ALA B O 1
ATOM 4336 N N . HIS B 1 173 ? 52.67800 -25.63700 45.63000 1.000 52.80340 173 HIS B N 1
ATOM 4337 C CA . HIS B 1 173 ? 53.31900 -26.84900 46.10600 1.000 52.26403 173 HIS B CA 1
ATOM 4338 C C . HIS B 1 173 ? 54.61900 -27.03700 45.34400 1.000 57.62917 173 HIS B C 1
ATOM 4339 O O . HIS B 1 173 ? 54.99700 -26.21400 44.50400 1.000 56.41591 173 HIS B O 1
ATOM 4346 N N . GLU B 1 174 ? 55.29100 -28.15400 45.60000 1.000 58.82930 174 GLU B N 1
ATOM 4347 C CA . GLU B 1 174 ? 56.68800 -28.26400 45.21300 1.000 60.62234 174 GLU B CA 1
ATOM 4348 C C . GLU B 1 174 ? 56.92000 -29.05600 43.93000 1.000 60.97564 174 GLU B C 1
ATOM 4349 O O . GLU B 1 174 ? 57.33600 -28.48800 42.91500 1.000 62.72628 174 GLU B O 1
ATOM 4355 N N . ASN B 1 175 ? 56.64400 -30.34900 43.94000 1.000 53.15282 175 ASN B N 1
ATOM 4356 C CA . ASN B 1 175 ? 57.07700 -31.22400 42.85400 1.000 49.30687 175 ASN B CA 1
ATOM 4357 C C . ASN B 1 175 ? 55.97300 -31.62400 41.88000 1.000 47.02322 175 ASN B C 1
ATOM 4358 O O . ASN B 1 175 ? 55.95200 -32.75000 41.39400 1.000 48.53622 175 ASN B O 1
ATOM 4363 N N . TYR B 1 176 ? 55.03400 -30.73100 41.59100 1.000 44.47520 176 TYR B N 1
ATOM 4364 C CA . TYR B 1 176 ? 54.00100 -31.00800 40.59200 1.000 43.60853 176 TYR B CA 1
ATOM 4365 C C . TYR B 1 176 ? 54.35400 -30.40600 39.22400 1.000 43.71819 176 TYR B C 1
ATOM 4366 O O . TYR B 1 176 ? 53.51600 -29.79600 38.55600 1.000 44.13803 176 TYR B O 1
ATOM 4375 N N . THR B 1 177 ? 55.61400 -30.56500 38.79600 1.000 42.38532 177 THR B N 1
ATOM 4376 C CA . THR B 1 177 ? 56.09600 -29.87900 37.59800 1.000 43.55042 177 THR B CA 1
ATOM 4377 C C . THR B 1 177 ? 55.36400 -30.35400 36.35100 1.000 40.00052 177 THR B C 1
ATOM 4378 O O . THR B 1 177 ? 55.02600 -29.54500 35.48300 1.000 40.22581 177 THR B O 1
ATOM 4382 N N . VAL B 1 178 ? 55.10800 -31.65900 36.24400 1.000 39.82792 178 VAL B N 1
ATOM 4383 C CA . VAL B 1 178 ? 54.35400 -32.16700 35.10400 1.000 41.85164 178 VAL B CA 1
ATOM 4384 C C . VAL B 1 178 ? 53.00800 -31.45400 34.98200 1.000 41.10006 178 VAL B C 1
ATOM 4385 O O . VAL B 1 178 ? 52.61900 -30.99500 33.89600 1.000 38.93839 178 VAL B O 1
ATOM 4389 N N . ARG B 1 179 ? 52.26800 -31.36800 36.08700 1.000 40.37431 179 ARG B N 1
ATOM 4390 C CA . ARG B 1 179 ? 50.97300 -30.70700 36.05000 1.000 38.03230 179 ARG B CA 1
ATOM 4391 C C . ARG B 1 179 ? 51.12700 -29.20800 35.82200 1.000 38.70612 179 ARG B C 1
ATOM 4392 O O . ARG B 1 179 ? 50.24100 -28.57900 35.23300 1.000 36.98239 179 ARG B O 1
ATOM 4400 N N . VAL B 1 180 ? 52.21800 -28.60600 36.30600 1.000 38.84513 180 VAL B N 1
ATOM 4401 C CA . VAL B 1 180 ? 52.41400 -27.18000 36.05300 1.000 37.62643 180 VAL B CA 1
ATOM 4402 C C . VAL B 1 180 ? 52.63400 -26.94200 34.56100 1.000 37.83077 180 VAL B C 1
ATOM 4403 O O . VAL B 1 180 ? 52.07000 -26.01100 33.97500 1.000 38.16242 180 VAL B O 1
ATOM 4407 N N . ILE B 1 181 ? 53.42100 -27.80600 33.91900 1.000 36.23506 181 ILE B N 1
ATOM 4408 C CA . ILE B 1 181 ? 53.59900 -27.73900 32.46900 1.000 38.17566 181 ILE B CA 1
ATOM 4409 C C . ILE B 1 181 ? 52.26300 -27.89000 31.75800 1.000 36.82401 181 ILE B C 1
ATOM 4410 O O . ILE B 1 181 ? 51.91900 -27.10200 30.86800 1.000 38.64431 181 ILE B O 1
ATOM 4415 N N . GLN B 1 182 ? 51.48000 -28.89900 32.14600 1.000 37.47298 182 GLN B N 1
ATOM 4416 C CA . GLN B 1 182 ? 50.20300 -29.12000 31.47400 1.000 36.38199 182 GLN B CA 1
ATOM 4417 C C . GLN B 1 182 ? 49.24300 -27.95500 31.69800 1.000 36.49220 182 GLN B C 1
ATOM 4418 O O . GLN B 1 182 ? 48.44300 -27.62700 30.80900 1.000 33.53020 182 GLN B O 1
ATOM 4424 N N . CYS B 1 183 ? 49.28400 -27.32900 32.88700 1.000 34.61676 183 CYS B N 1
ATOM 4425 C CA . CYS B 1 183 ? 48.45300 -26.14500 33.12200 1.000 34.41041 183 CYS B CA 1
ATOM 4426 C C . CYS B 1 183 ? 48.84900 -24.99300 32.20700 1.000 32.51613 183 CYS B C 1
ATOM 4427 O O . CYS B 1 183 ? 47.99900 -24.18500 31.82600 1.000 34.94464 183 CYS B O 1
ATOM 4430 N N . SER B 1 184 ? 50.14700 -24.84800 31.92600 1.000 34.04906 184 SER B N 1
ATOM 4431 C CA . SER B 1 184 ? 50.61300 -23.84700 30.96600 1.000 33.63923 184 SER B CA 1
ATOM 4432 C C . SER B 1 184 ? 50.11200 -24.15200 29.56000 1.000 34.31686 184 SER B C 1
ATOM 4433 O O . SER B 1 184 ? 49.77200 -23.23400 28.80400 1.000 34.13592 184 SER B O 1
ATOM 4436 N N . PHE B 1 185 ? 50.10200 -25.43200 29.17900 1.000 34.96863 185 PHE B N 1
ATOM 4437 C CA . PHE B 1 185 ? 49.50000 -25.81600 27.90800 1.000 34.17468 185 PHE B CA 1
ATOM 4438 C C . PHE B 1 185 ? 48.09300 -25.25500 27.81500 1.000 33.37397 185 PHE B C 1
ATOM 4439 O O . PHE B 1 185 ? 47.76400 -24.52700 26.87300 1.000 31.88287 185 PHE B O 1
ATOM 4447 N N . VAL B 1 186 ? 47.28500 -25.51200 28.84700 1.000 33.21379 186 VAL B N 1
ATOM 4448 C CA . VAL B 1 186 ? 45.86700 -25.15500 28.82600 1.000 32.15510 186 VAL B CA 1
ATOM 4449 C C . VAL B 1 186 ? 45.67500 -23.64100 28.76600 1.000 34.96460 186 VAL B C 1
ATOM 4450 O O . VAL B 1 186 ? 44.86100 -23.13600 27.98300 1.000 35.18387 186 VAL B O 1
ATOM 4454 N N . ILE B 1 187 ? 46.39300 -22.89200 29.60900 1.000 35.03855 187 ILE B N 1
ATOM 4455 C CA . ILE B 1 187 ? 46.27400 -21.43400 29.59000 1.000 33.33127 187 ILE B CA 1
ATOM 4456 C C . ILE B 1 187 ? 46.65200 -20.88600 28.22100 1.000 32.41253 187 ILE B C 1
ATOM 4457 O O . ILE B 1 187 ? 45.90800 -20.11100 27.60600 1.000 33.71728 187 ILE B O 1
ATOM 4462 N N . GLY B 1 188 ? 47.85700 -21.22500 27.76400 1.000 33.25482 188 GLY B N 1
ATOM 4463 C CA . GLY B 1 188 ? 48.30500 -20.77100 26.45700 1.000 34.23230 188 GLY B CA 1
ATOM 4464 C C . GLY B 1 188 ? 47.33100 -21.12100 25.35700 1.000 33.91601 188 GLY B C 1
ATOM 4465 O O . GLY B 1 188 ? 46.98500 -20.27400 24.53600 1.000 36.03907 188 GLY B O 1
ATOM 4466 N N . LEU B 1 189 ? 46.81700 -22.35300 25.36000 1.000 32.56343 189 LEU B N 1
ATOM 4467 C CA . LEU B 1 189 ? 45.92400 -22.73600 24.27300 1.000 35.91355 189 LEU B CA 1
ATOM 4468 C C . LEU B 1 189 ? 44.61400 -21.95100 24.33500 1.000 34.35635 189 LEU B C 1
ATOM 4469 O O . LEU B 1 189 ? 44.04000 -21.62700 23.28800 1.000 32.26639 189 LEU B O 1
ATOM 4474 N N . ASN B 1 190 ? 44.15400 -21.59400 25.53800 1.000 32.86049 190 ASN B N 1
ATOM 4475 C CA . ASN B 1 190 ? 42.99200 -20.71500 25.64800 1.000 34.51424 190 ASN B CA 1
ATOM 4476 C C . ASN B 1 190 ? 43.28800 -19.32400 25.09900 1.000 34.51313 190 ASN B C 1
ATOM 4477 O O . ASN B 1 190 ? 42.44800 -18.73400 24.41300 1.000 33.99810 190 ASN B O 1
ATOM 4482 N N . TYR B 1 191 ? 44.46600 -18.77800 25.39800 1.000 33.43136 191 TYR B N 1
ATOM 4483 C CA . TYR B 1 191 ? 44.83400 -17.50200 24.78700 1.000 39.07101 191 TYR B CA 1
ATOM 4484 C C . TYR B 1 191 ? 44.86100 -17.62500 23.26100 1.000 37.48583 191 TYR B C 1
ATOM 4485 O O . TYR B 1 191 ? 44.30000 -16.78100 22.55100 1.000 36.91994 191 TYR B O 1
ATOM 4493 N N . LEU B 1 192 ? 45.44900 -18.71000 22.75000 1.000 34.78687 192 LEU B N 1
ATOM 4494 C CA . LEU B 1 192 ? 45.43500 -18.97500 21.31500 1.000 35.34634 192 LEU B CA 1
ATOM 4495 C C . LEU B 1 192 ? 44.01500 -19.07300 20.76400 1.000 36.79398 192 LEU B C 1
ATOM 4496 O O . LEU B 1 192 ? 43.75700 -18.64000 19.64000 1.000 35.76198 192 LEU B O 1
ATOM 4501 N N . ASP B 1 193 ? 43.07700 -19.64900 21.52900 1.000 36.57547 193 ASP B N 1
ATOM 4502 C CA . ASP B 1 193 ? 41.68800 -19.69400 21.07000 1.000 36.73430 193 ASP B CA 1
ATOM 4503 C C . ASP B 1 193 ? 41.02500 -18.32700 21.09000 1.000 37.57492 193 ASP B C 1
ATOM 4504 O O . ASP B 1 193 ? 39.97700 -18.15500 20.45800 1.000 37.02982 193 ASP B O 1
ATOM 4509 N N A MET B 1 194 ? 41.58800 -17.36700 21.81900 0.470 40.00618 194 MET B N 1
ATOM 4510 N N B MET B 1 194 ? 41.59300 -17.36300 21.80900 0.530 40.28201 194 MET B N 1
ATOM 4511 C CA A MET B 1 194 ? 41.12600 -15.98600 21.79900 0.470 42.83402 194 MET B CA 1
ATOM 4512 C CA B MET B 1 194 ? 41.12300 -15.98500 21.78800 0.530 43.72691 194 MET B CA 1
ATOM 4513 C C A MET B 1 194 ? 41.85000 -15.15800 20.74400 0.470 42.59534 194 MET B C 1
ATOM 4514 C C B MET B 1 194 ? 41.80000 -15.16700 20.70100 0.530 43.67794 194 MET B C 1
ATOM 4515 O O A MET B 1 194 ? 41.72100 -13.93100 20.73500 0.470 43.85268 194 MET B O 1
ATOM 4516 O O B MET B 1 194 ? 41.59300 -13.95100 20.63400 0.530 43.81694 194 MET B O 1
ATOM 4525 N N . ASP B 1 195 ? 42.61400 -15.81000 19.86600 1.000 38.75325 195 ASP B N 1
ATOM 4526 C CA . ASP B 1 195 ? 43.36700 -15.16600 18.79700 1.000 42.11358 195 ASP B CA 1
ATOM 4527 C C . ASP B 1 195 ? 44.51800 -14.32400 19.32200 1.000 43.01764 195 ASP B C 1
ATOM 4528 O O . ASP B 1 195 ? 44.86000 -13.29100 18.73900 1.000 39.79044 195 ASP B O 1
ATOM 4533 N N . TYR B 1 196 ? 45.13700 -14.78300 20.40900 1.000 40.32508 196 TYR B N 1
ATOM 4534 C CA . TYR B 1 196 ? 46.27100 -14.10400 21.02300 1.000 39.27235 196 TYR B CA 1
ATOM 4535 C C . TYR B 1 196 ? 47.50600 -14.99600 21.02000 1.000 38.30815 196 TYR B C 1
ATOM 4536 O O . TYR B 1 196 ? 48.05600 -15.29300 22.08300 1.000 39.68004 196 TYR B O 1
ATOM 4545 N N . PRO B 1 197 ? 47.98200 -15.42200 19.84500 1.000 41.92134 197 PRO B N 1
ATOM 4546 C CA . PRO B 1 197 ? 49.16300 -16.30400 19.81500 1.000 38.02831 197 PRO B CA 1
ATOM 4547 C C . PRO B 1 197 ? 50.37700 -15.73600 20.52100 1.000 42.78361 197 PRO B C 1
ATOM 4548 O O . PRO B 1 197 ? 51.18900 -16.50300 21.06300 1.000 41.20953 197 PRO B O 1
ATOM 4552 N N . GLU B 1 198 ? 50.54000 -14.41100 20.51100 1.000 41.18510 198 GLU B N 1
ATOM 4553 C CA . GLU B 1 198 ? 51.66600 -13.80900 21.20700 1.000 42.52495 198 GLU B CA 1
ATOM 4554 C C . GLU B 1 198 ? 51.50500 -13.85600 22.71500 1.000 42.32528 198 GLU B C 1
ATOM 4555 O O . GLU B 1 198 ? 52.51600 -13.81800 23.41800 1.000 45.63305 198 GLU B O 1
ATOM 4561 N N . LYS B 1 199 ? 50.27600 -13.96800 23.23800 1.000 41.61044 199 LYS B N 1
ATOM 4562 C CA . LYS B 1 199 ? 50.13200 -14.22000 24.67400 1.000 40.97826 199 LYS B CA 1
ATOM 4563 C C . LYS B 1 199 ? 50.32700 -15.69500 25.02400 1.000 42.20899 199 LYS B C 1
ATOM 4564 O O . LYS B 1 199 ? 50.76500 -16.00500 26.13900 1.000 39.66169 199 LYS B O 1
ATOM 4570 N N . ALA B 1 200 ? 50.06500 -16.61100 24.07900 1.000 40.62890 200 ALA B N 1
ATOM 4571 C CA . ALA B 1 200 ? 50.21600 -18.03500 24.36200 1.000 38.03868 200 ALA B CA 1
ATOM 4572 C C . ALA B 1 200 ? 51.67300 -18.47200 24.32800 1.000 38.91555 200 ALA B C 1
ATOM 4573 O O . ALA B 1 200 ? 52.06300 -19.37200 25.07500 1.000 38.92260 200 ALA B O 1
ATOM 4575 N N . ILE B 1 201 ? 52.47500 -17.86000 23.44600 1.000 41.10891 201 ILE B N 1
ATOM 4576 C CA . ILE B 1 201 ? 53.84600 -18.33700 23.25900 1.000 39.87605 201 ILE B CA 1
ATOM 4577 C C . ILE B 1 201 ? 54.66600 -18.32500 24.52700 1.000 39.89325 201 ILE B C 1
ATOM 4578 O O . ILE B 1 201 ? 55.38400 -19.31400 24.78100 1.000 40.32294 201 ILE B O 1
ATOM 4583 N N . PRO B 1 202 ? 54.64800 -17.28400 25.36800 1.000 41.21808 202 PRO B N 1
ATOM 4584 C CA . PRO B 1 202 ? 55.42100 -17.36000 26.61700 1.000 40.99244 202 PRO B CA 1
ATOM 4585 C C . PRO B 1 202 ? 55.05700 -18.56700 27.47600 1.000 40.35753 202 PRO B C 1
ATOM 4586 O O . PRO B 1 202 ? 55.95400 -19.22700 28.02000 1.000 39.43840 202 PRO B O 1
ATOM 4590 N N . HIS B 1 203 ? 53.76500 -18.90000 27.57100 1.000 40.09585 203 HIS B N 1
ATOM 4591 C CA . HIS B 1 203 ? 53.35700 -20.04800 28.37700 1.000 39.67222 203 HIS B CA 1
ATOM 4592 C C . HIS B 1 203 ? 53.92500 -21.34100 27.82800 1.000 40.17606 203 HIS B C 1
ATOM 4593 O O . HIS B 1 203 ? 54.39400 -22.18900 28.59900 1.000 39.28915 203 HIS B O 1
ATOM 4600 N N . PHE B 1 204 ? 53.93600 -21.48900 26.49400 1.000 39.08719 204 PHE B N 1
ATOM 4601 C CA . PHE B 1 204 ? 54.47800 -22.69900 25.88500 1.000 39.53462 204 PHE B CA 1
ATOM 4602 C C . PHE B 1 204 ? 55.99200 -22.73000 25.97900 1.000 38.78263 204 PHE B C 1
ATOM 4603 O O . PHE B 1 204 ? 56.58200 -23.80000 26.17200 1.000 41.35020 204 PHE B O 1
ATOM 4611 N N . LYS B 1 205 ? 56.64800 -21.58200 25.81500 1.000 38.85847 205 LYS B N 1
ATOM 4612 C CA . LYS B 1 205 ? 58.10100 -21.56300 26.00000 1.000 43.50590 205 LYS B CA 1
ATOM 4613 C C . LYS B 1 205 ? 58.47600 -21.88300 27.44600 1.000 40.96746 205 LYS B C 1
ATOM 4614 O O . LYS B 1 205 ? 59.47500 -22.57100 27.69600 1.000 41.46222 205 LYS B O 1
ATOM 4620 N N . ASN B 1 206 ? 57.68800 -21.38700 28.40700 1.000 40.30356 206 ASN B N 1
ATOM 4621 C CA . ASN B 1 206 ? 57.84500 -21.78900 29.81000 1.000 43.45376 206 ASN B CA 1
ATOM 4622 C C . ASN B 1 206 ? 57.69300 -23.29700 29.96100 1.000 42.47331 206 ASN B C 1
ATOM 4623 O O . ASN B 1 206 ? 58.56400 -23.96900 30.52800 1.000 40.61476 206 ASN B O 1
ATOM 4628 N N . ALA B 1 207 ? 56.60500 -23.84900 29.41700 1.000 40.00618 207 ALA B N 1
ATOM 4629 C CA . ALA B 1 207 ? 56.39100 -25.29000 29.49100 1.000 39.50862 207 ALA B CA 1
ATOM 4630 C C . ALA B 1 207 ? 57.55100 -26.05300 28.85200 1.000 41.95605 207 ALA B C 1
ATOM 4631 O O . ALA B 1 207 ? 58.04900 -27.03300 29.42800 1.000 43.34163 207 ALA B O 1
ATOM 4633 N N . LEU B 1 208 ? 58.03100 -25.58300 27.68900 1.000 41.96047 208 LEU B N 1
ATOM 4634 C CA . LEU B 1 208 ? 59.12700 -26.24800 26.98400 1.000 40.79451 208 LEU B CA 1
ATOM 4635 C C . LEU B 1 208 ? 60.41400 -26.29800 27.81700 1.000 44.41961 208 LEU B C 1
ATOM 4636 O O . LEU B 1 208 ? 61.12000 -27.31700 27.83200 1.000 41.70728 208 LEU B O 1
ATOM 4641 N N . ASP B 1 209 ? 60.76700 -25.19000 28.46700 1.000 41.75210 209 ASP B N 1
ATOM 4642 C CA . ASP B 1 209 ? 61.99400 -25.18000 29.26000 1.000 46.39257 209 ASP B CA 1
ATOM 4643 C C . ASP B 1 209 ? 61.88000 -26.10700 30.46800 1.000 44.31446 209 ASP B C 1
ATOM 4644 O O . ASP B 1 209 ? 62.81100 -26.86800 30.76600 1.000 47.84382 209 ASP B O 1
ATOM 4649 N N . LYS B 1 210 ? 60.73300 -26.09400 31.14700 1.000 45.38758 210 LYS B N 1
ATOM 4650 C CA . LYS B 1 210 ? 60.53400 -27.01800 32.25600 1.000 43.17165 210 LYS B CA 1
ATOM 4651 C C . LYS B 1 210 ? 60.47400 -28.45900 31.77200 1.000 43.94400 210 LYS B C 1
ATOM 4652 O O . LYS B 1 210 ? 60.95600 -29.36500 32.46100 1.000 43.49721 210 LYS B O 1
ATOM 4658 N N . ALA B 1 211 ? 59.86600 -28.69900 30.59900 1.000 45.51663 211 ALA B N 1
ATOM 4659 C CA . ALA B 1 211 ? 59.81800 -30.05900 30.06600 1.000 41.04086 211 ALA B CA 1
ATOM 4660 C C . ALA B 1 211 ? 61.21500 -30.57300 29.76800 1.000 41.88621 211 ALA B C 1
ATOM 4661 O O . ALA B 1 211 ? 61.50200 -31.75700 29.96700 1.000 45.92805 211 ALA B O 1
ATOM 4663 N N A ARG B 1 212 ? 62.09200 -29.69400 29.27000 0.440 44.12976 212 ARG B N 1
ATOM 4664 N N B ARG B 1 212 ? 62.10900 -29.69500 29.30900 0.560 43.10723 212 ARG B N 1
ATOM 4665 C CA A ARG B 1 212 ? 63.50000 -30.04500 29.09500 0.440 45.25686 212 ARG B CA 1
ATOM 4666 C CA B ARG B 1 212 ? 63.49100 -30.10700 29.08700 0.560 44.37480 212 ARG B CA 1
ATOM 4667 C C A ARG B 1 212 ? 64.15400 -30.35700 30.43300 0.440 45.41113 212 ARG B C 1
ATOM 4668 C C B ARG B 1 212 ? 64.25100 -30.28400 30.40000 0.560 45.38710 212 ARG B C 1
ATOM 4669 O O A ARG B 1 212 ? 64.88700 -31.34500 30.56500 0.440 46.31761 212 ARG B O 1
ATOM 4670 O O B ARG B 1 212 ? 65.15000 -31.13000 30.47900 0.560 46.55029 212 ARG B O 1
ATOM 4685 N N . GLU B 1 213 ? 63.91000 -29.50900 31.43500 1.000 45.16393 213 GLU B N 1
ATOM 4686 C CA . GLU B 1 213 ? 64.56600 -29.68200 32.73000 1.000 43.92958 213 GLU B CA 1
ATOM 4687 C C . GLU B 1 213 ? 64.30400 -31.07400 33.30400 1.000 45.96419 213 GLU B C 1
ATOM 4688 O O . GLU B 1 213 ? 65.21000 -31.69900 33.87000 1.000 49.16215 213 GLU B O 1
ATOM 4691 N N . ILE B 1 214 ? 63.07600 -31.58300 33.17300 1.000 46.72697 214 ILE B N 1
ATOM 4692 C CA . ILE B 1 214 ? 62.74800 -32.90300 33.70900 1.000 45.82403 214 ILE B CA 1
ATOM 4693 C C . ILE B 1 214 ? 62.91500 -33.99600 32.66300 1.000 48.73319 214 ILE B C 1
ATOM 4694 O O . ILE B 1 214 ? 62.56600 -35.15900 32.90700 1.000 49.10358 214 ILE B O 1
ATOM 4699 N N . ASP B 1 215 ? 63.44500 -33.62400 31.49600 1.000 47.31489 215 ASP B N 1
ATOM 4700 C CA . ASP B 1 215 ? 63.70800 -34.55000 30.38600 1.000 49.68265 215 ASP B CA 1
ATOM 4701 C C . ASP B 1 215 ? 62.49500 -35.43800 30.11300 1.000 48.26546 215 ASP B C 1
ATOM 4702 O O . ASP B 1 215 ? 62.58800 -36.65900 29.98100 1.000 52.05484 215 ASP B O 1
ATOM 4707 N N . MET B 1 216 ? 61.34000 -34.81400 30.03500 1.000 45.62533 216 MET B N 1
ATOM 4708 C CA . MET B 1 216 ? 60.09300 -35.52900 29.80500 1.000 46.13120 216 MET B CA 1
ATOM 4709 C C . MET B 1 216 ? 59.74200 -35.36200 28.32800 1.000 42.04146 216 MET B C 1
ATOM 4710 O O . MET B 1 216 ? 59.13000 -34.36900 27.93500 1.000 44.21706 216 MET B O 1
ATOM 4715 N N . SER B 1 217 ? 60.12000 -36.35700 27.52100 1.000 41.03295 217 SER B N 1
ATOM 4716 C CA . SER B 1 217 ? 60.06400 -36.23100 26.06700 1.000 44.06448 217 SER B CA 1
ATOM 4717 C C . SER B 1 217 ? 58.66000 -35.90600 25.56300 1.000 42.24236 217 SER B C 1
ATOM 4718 O O . SER B 1 217 ? 58.49300 -35.05100 24.69400 1.000 43.64713 217 SER B O 1
ATOM 4721 N N . ARG B 1 218 ? 57.64300 -36.57600 26.09900 1.000 39.66552 218 ARG B N 1
ATOM 4722 C CA . ARG B 1 218 ? 56.27300 -36.32800 25.68400 1.000 42.13128 218 ARG B CA 1
ATOM 4723 C C . ARG B 1 218 ? 55.88400 -34.86700 25.86300 1.000 40.45334 218 ARG B C 1
ATOM 4724 O O . ARG B 1 218 ? 55.17300 -34.29500 25.02400 1.000 41.93560 218 ARG B O 1
ATOM 4732 N N . LEU B 1 219 ? 56.26900 -34.26600 26.98400 1.000 39.67316 219 LEU B N 1
ATOM 4733 C CA . LEU B 1 219 ? 55.93400 -32.86300 27.20100 1.000 40.96168 219 LEU B CA 1
ATOM 4734 C C . LEU B 1 219 ? 56.79300 -31.94300 26.33700 1.000 39.04175 219 LEU B C 1
ATOM 4735 O O . LEU B 1 219 ? 56.36000 -30.84200 25.97800 1.000 37.02868 219 LEU B O 1
ATOM 4740 N N . ILE B 1 220 ? 58.02500 -32.34600 26.03700 1.000 37.98437 220 ILE B N 1
ATOM 4741 C CA . ILE B 1 220 ? 58.83000 -31.55000 25.12000 1.000 40.80957 220 ILE B CA 1
ATOM 4742 C C . ILE B 1 220 ? 58.16100 -31.52400 23.75300 1.000 40.75810 220 ILE B C 1
ATOM 4743 O O . ILE B 1 220 ? 57.95500 -30.45700 23.15900 1.000 38.89993 220 ILE B O 1
ATOM 4748 N N . GLY B 1 221 ? 57.79600 -32.70800 23.25000 1.000 38.93925 221 GLY B N 1
ATOM 4749 C CA . GLY B 1 221 ? 57.15200 -32.79500 21.95100 1.000 40.78483 221 GLY B CA 1
ATOM 4750 C C . GLY B 1 221 ? 55.82800 -32.06600 21.92400 1.000 40.39744 221 GLY B C 1
ATOM 4751 O O . GLY B 1 221 ? 55.47900 -31.43500 20.92500 1.000 36.67046 221 GLY B O 1
ATOM 4752 N N . SER B 1 222 ? 55.08100 -32.11700 23.03700 1.000 37.88782 222 SER B N 1
ATOM 4753 C CA . SER B 1 222 ? 53.81300 -31.39700 23.08300 1.000 35.12279 222 SER B CA 1
ATOM 4754 C C . SER B 1 222 ? 54.03400 -29.89800 23.10200 1.000 37.62443 222 SER B C 1
ATOM 4755 O O . SER B 1 222 ? 53.28400 -29.15000 22.45500 1.000 36.16376 222 SER B O 1
ATOM 4758 N N . SER B 1 223 ? 55.07500 -29.43400 23.81200 1.000 37.17888 223 SER B N 1
ATOM 4759 C CA . SER B 1 223 ? 55.37500 -28.00400 23.80900 1.000 38.25154 223 SER B CA 1
ATOM 4760 C C . SER B 1 223 ? 55.71400 -27.52300 22.40400 1.000 35.15171 223 SER B C 1
ATOM 4761 O O . SER B 1 223 ? 55.30200 -26.42900 21.99700 1.000 35.20208 223 SER B O 1
ATOM 4764 N N . LEU B 1 224 ? 56.52400 -28.29000 21.68200 1.000 34.72026 224 LEU B N 1
ATOM 4765 C CA . LEU B 1 224 ? 56.84500 -27.93600 20.29900 1.000 38.02701 224 LEU B CA 1
ATOM 4766 C C . LEU B 1 224 ? 55.59500 -27.88400 19.44800 1.000 38.18816 224 LEU B C 1
ATOM 4767 O O . LEU B 1 224 ? 55.43600 -26.98400 18.60800 1.000 39.71804 224 LEU B O 1
ATOM 4772 N N . TYR B 1 225 ? 54.68300 -28.83500 19.66100 1.000 38.05067 225 TYR B N 1
ATOM 4773 C CA . TYR B 1 225 ? 53.44000 -28.84300 18.91200 1.000 35.01398 225 TYR B CA 1
ATOM 4774 C C . TYR B 1 225 ? 52.63800 -27.57200 19.17300 1.000 36.71431 225 TYR B C 1
ATOM 4775 O O . TYR B 1 225 ? 52.19700 -26.89100 18.23200 1.000 37.03668 225 TYR B O 1
ATOM 4784 N N . ASN B 1 226 ? 52.45600 -27.22400 20.44400 1.000 36.75661 226 ASN B N 1
ATOM 4785 C CA . ASN B 1 226 ? 51.64600 -26.06200 20.79400 1.000 34.85480 226 ASN B CA 1
ATOM 4786 C C . ASN B 1 226 ? 52.28900 -24.77300 20.30200 1.000 34.13421 226 ASN B C 1
ATOM 4787 O O . ASN B 1 226 ? 51.58400 -23.84000 19.89900 1.000 35.93787 226 ASN B O 1
ATOM 4792 N N . LEU B 1 227 ? 53.62500 -24.68500 20.34500 1.000 34.96899 227 LEU B N 1
ATOM 4793 C CA . LEU B 1 227 ? 54.29000 -23.54800 19.71300 1.000 36.48211 227 LEU B CA 1
ATOM 4794 C C . LEU B 1 227 ? 54.00000 -23.52300 18.21000 1.000 38.18366 227 LEU B C 1
ATOM 4795 O O . LEU B 1 227 ? 53.61900 -22.48300 17.66000 1.000 38.27095 227 LEU B O 1
ATOM 4800 N N . GLY B 1 228 ? 54.08600 -24.67400 17.55000 1.000 33.80562 228 GLY B N 1
ATOM 4801 C CA . GLY B 1 228 ? 53.77000 -24.71400 16.12700 1.000 38.75577 228 GLY B CA 1
ATOM 4802 C C . GLY B 1 228 ? 52.39500 -24.15400 15.82100 1.000 38.41310 228 GLY B C 1
ATOM 4803 O O . GLY B 1 228 ? 52.21100 -23.43800 14.82700 1.000 36.16713 228 GLY B O 1
ATOM 4804 N N . LEU B 1 229 ? 51.42100 -24.43100 16.69800 1.000 36.22336 229 LEU B N 1
ATOM 4805 C CA . LEU B 1 229 ? 50.08500 -23.88100 16.51900 1.000 34.94261 229 LEU B CA 1
ATOM 4806 C C . LEU B 1 229 ? 50.08300 -22.36300 16.57100 1.000 36.41483 229 LEU B C 1
ATOM 4807 O O . LEU B 1 229 ? 49.25500 -21.72400 15.91400 1.000 34.28208 229 LEU B O 1
ATOM 4812 N N . CYS B 1 230 ? 50.95900 -21.77100 17.38900 1.000 37.79979 230 CYS B N 1
ATOM 4813 C CA . CYS B 1 230 ? 51.06500 -20.31500 17.44300 1.000 35.41359 230 CYS B CA 1
ATOM 4814 C C . CYS B 1 230 ? 51.63500 -19.77200 16.13900 1.000 35.70324 230 CYS B C 1
ATOM 4815 O O . CYS B 1 230 ? 51.11300 -18.80600 15.57400 1.000 38.55973 230 CYS B O 1
ATOM 4818 N N . SER B 1 231 ? 52.72200 -20.36700 15.66200 1.000 35.55735 231 SER B N 1
ATOM 4819 C CA . SER B 1 231 ? 53.24800 -19.98400 14.35500 1.000 38.31824 231 SER B CA 1
ATOM 4820 C C . SER B 1 231 ? 52.18200 -20.14900 13.27100 1.000 40.06017 231 SER B C 1
ATOM 4821 O O . SER B 1 231 ? 51.99800 -19.26000 12.42800 1.000 40.15411 231 SER B O 1
ATOM 4824 N N . PHE B 1 232 ? 51.42700 -21.25500 13.32100 1.000 37.42010 232 PHE B N 1
ATOM 4825 C CA . PHE B 1 232 ? 50.37100 -21.51300 12.34000 1.000 38.91224 232 PHE B CA 1
ATOM 4826 C C . PHE B 1 232 ? 49.30200 -20.42600 12.35500 1.000 38.08983 232 PHE B C 1
ATOM 4827 O O . PHE B 1 232 ? 48.86300 -19.95000 11.29800 1.000 37.45829 232 PHE B O 1
ATOM 4835 N N . ALA B 1 233 ? 48.82400 -20.06900 13.54700 1.000 36.61494 233 ALA B N 1
ATOM 4836 C CA . ALA B 1 233 ? 47.84500 -18.99600 13.66500 1.000 35.54032 233 ALA B CA 1
ATOM 4837 C C . ALA B 1 233 ? 48.39200 -17.68100 13.11500 1.000 37.12318 233 ALA B C 1
ATOM 4838 O O . ALA B 1 233 ? 47.61800 -16.82400 12.68300 1.000 38.37780 233 ALA B O 1
ATOM 4840 N N . GLU B 1 234 ? 49.70900 -17.49300 13.13900 1.000 36.38144 234 GLU B N 1
ATOM 4841 C CA . GLU B 1 234 ? 50.30800 -16.26900 12.63400 1.000 39.32018 234 GLU B CA 1
ATOM 4842 C C . GLU B 1 234 ? 50.60200 -16.33400 11.13800 1.000 41.12119 234 GLU B C 1
ATOM 4843 O O . GLU B 1 234 ? 51.10000 -15.35200 10.58200 1.000 42.81616 234 GLU B O 1
ATOM 4849 N N . GLU B 1 235 ? 50.26300 -17.45400 10.48600 1.000 39.41731 235 GLU B N 1
ATOM 4850 C CA . GLU B 1 235 ? 50.54600 -17.76100 9.08200 1.000 40.06854 235 GLU B CA 1
ATOM 4851 C C . GLU B 1 235 ? 52.03500 -17.81100 8.79700 1.000 41.55808 235 GLU B C 1
ATOM 4852 O O . GLU B 1 235 ? 52.45000 -17.66400 7.65000 1.000 42.74259 235 GLU B O 1
ATOM 4858 N N . ALA B 1 236 ? 52.85400 -18.03400 9.82500 1.000 40.43385 236 ALA B N 1
ATOM 4859 C CA . ALA B 1 236 ? 54.27600 -18.32300 9.63900 1.000 41.01044 236 ALA B CA 1
ATOM 4860 C C . ALA B 1 236 ? 54.42400 -19.82900 9.43800 1.000 40.47552 236 ALA B C 1
ATOM 4861 O O . ALA B 1 236 ? 54.85600 -20.57400 10.32500 1.000 39.39302 236 ALA B O 1
ATOM 4863 N N . TYR B 1 237 ? 54.04800 -20.28400 8.23500 1.000 39.41122 237 TYR B N 1
ATOM 4864 C CA . TYR B 1 237 ? 53.89900 -21.71700 8.01800 1.000 37.77464 237 TYR B CA 1
ATOM 4865 C C . TYR B 1 237 ? 55.23500 -22.43400 8.01700 1.000 41.33135 237 TYR B C 1
ATOM 4866 O O . TYR B 1 237 ? 55.30100 -23.58900 8.44800 1.000 42.82305 237 TYR B O 1
ATOM 4875 N N . GLU B 1 238 ? 56.29900 -21.79600 7.52200 1.000 39.59391 238 GLU B N 1
ATOM 4876 C CA . GLU B 1 238 ? 57.60300 -22.45200 7.52200 1.000 39.21130 238 GLU B CA 1
ATOM 4877 C C . GLU B 1 238 ? 58.06000 -22.75500 8.94900 1.000 41.25911 238 GLU B C 1
ATOM 4878 O O . GLU B 1 238 ? 58.55400 -23.85200 9.22700 1.000 41.89163 238 GLU B O 1
ATOM 4881 N N . LYS B 1 239 ? 57.90900 -21.79000 9.87100 1.000 37.60428 239 LYS B N 1
ATOM 4882 C CA . LYS B 1 239 ? 58.31400 -22.04200 11.25900 1.000 42.43778 239 LYS B CA 1
ATOM 4883 C C . LYS B 1 239 ? 57.35900 -23.02700 11.94100 1.000 40.65581 239 LYS B C 1
ATOM 4884 O O . LYS B 1 239 ? 57.78900 -23.87100 12.74100 1.000 40.77158 239 LYS B O 1
ATOM 4890 N N . ALA B 1 240 ? 56.05800 -22.92000 11.65700 1.000 40.08272 240 ALA B N 1
ATOM 4891 C CA . ALA B 1 240 ? 55.11300 -23.90100 12.17600 1.000 38.60147 240 ALA B CA 1
ATOM 4892 C C . ALA B 1 240 ? 55.50200 -25.31700 11.75800 1.000 40.40075 240 ALA B C 1
ATOM 4893 O O . ALA B 1 240 ? 55.48000 -26.23500 12.58500 1.000 38.04648 240 ALA B O 1
ATOM 4895 N N . SER B 1 241 ? 55.90700 -25.51100 10.49200 1.000 38.27382 241 SER B N 1
ATOM 4896 C CA . SER B 1 241 ? 56.33900 -26.83600 10.03900 1.000 40.35772 241 SER B CA 1
ATOM 4897 C C . SER B 1 241 ? 57.53000 -27.33900 10.83500 1.000 38.86189 241 SER B C 1
ATOM 4898 O O . SER B 1 241 ? 57.61000 -28.52700 11.17100 1.000 41.47314 241 SER B O 1
ATOM 4901 N N . GLU B 1 242 ? 58.51200 -26.46700 11.06000 1.000 40.28003 242 GLU B N 1
ATOM 4902 C CA . GLU B 1 242 ? 59.70200 -26.87000 11.80200 1.000 42.60020 242 GLU B CA 1
ATOM 4903 C C . GLU B 1 242 ? 59.34900 -27.27000 13.22700 1.000 39.84036 242 GLU B C 1
ATOM 4904 O O . GLU B 1 242 ? 59.88300 -28.25700 13.74900 1.000 41.54108 242 GLU B O 1
ATOM 4910 N N . TYR B 1 243 ? 58.43900 -26.53600 13.86500 1.000 39.11064 243 TYR B N 1
ATOM 4911 C CA . TYR B 1 243 ? 57.98600 -26.95000 15.19400 1.000 40.17688 243 TYR B CA 1
ATOM 4912 C C . TYR B 1 243 ? 57.28800 -28.29900 15.12400 1.000 42.80564 243 TYR B C 1
ATOM 4913 O O . TYR B 1 243 ? 57.53800 -29.18200 15.95600 1.000 39.53988 243 TYR B O 1
ATOM 4922 N N . PHE B 1 244 ? 56.40100 -28.47700 14.12400 1.000 40.76905 244 PHE B N 1
ATOM 4923 C CA . PHE B 1 244 ? 55.65300 -29.72700 14.02100 1.000 39.84227 244 PHE B CA 1
ATOM 4924 C C . PHE B 1 244 ? 56.59900 -30.89000 13.75100 1.000 38.99258 244 PHE B C 1
ATOM 4925 O O . PHE B 1 244 ? 56.50800 -31.93800 14.39800 1.000 40.72875 244 PHE B O 1
ATOM 4933 N N . LYS B 1 245 ? 57.57000 -30.68500 12.86600 1.000 39.26181 245 LYS B N 1
ATOM 4934 C CA . LYS B 1 245 ? 58.52100 -31.74000 12.53000 1.000 40.43228 245 LYS B CA 1
ATOM 4935 C C . LYS B 1 245 ? 59.37300 -32.14700 13.73400 1.000 41.83162 245 LYS B C 1
ATOM 4936 O O . LYS B 1 245 ? 59.59700 -33.33400 13.97000 1.000 40.98925 245 LYS B O 1
ATOM 4942 N N . GLU B 1 246 ? 59.89300 -31.17800 14.49300 1.000 41.84805 246 GLU B N 1
ATOM 4943 C CA . GLU B 1 246 ? 60.72500 -31.55800 15.63800 1.000 43.49453 246 GLU B CA 1
ATOM 4944 C C . GLU B 1 246 ? 59.90300 -32.28000 16.70700 1.000 41.33199 246 GLU B C 1
ATOM 4945 O O . GLU B 1 246 ? 60.38900 -33.23600 17.32600 1.000 44.15756 246 GLU B O 1
ATOM 4951 N N . GLY B 1 247 ? 58.64400 -31.87400 16.90400 1.000 39.85872 247 GLY B N 1
ATOM 4952 C CA . GLY B 1 247 ? 57.79500 -32.56700 17.86300 1.000 41.85221 247 GLY B CA 1
ATOM 4953 C C . GLY B 1 247 ? 57.53400 -34.01300 17.48100 1.000 42.48529 247 GLY B C 1
ATOM 4954 O O . GLY B 1 247 ? 57.64100 -34.92200 18.31400 1.000 41.20950 247 GLY B O 1
ATOM 4955 N N . ILE B 1 248 ? 57.22000 -34.24800 16.20300 1.000 41.99433 248 ILE B N 1
ATOM 4956 C CA . ILE B 1 248 ? 57.08000 -35.61500 15.70800 1.000 42.96079 248 ILE B CA 1
ATOM 4957 C C . ILE B 1 248 ? 58.35200 -36.40100 15.96900 1.000 41.65821 248 ILE B C 1
ATOM 4958 O O . ILE B 1 248 ? 58.30300 -37.56000 16.40000 1.000 42.56471 248 ILE B O 1
ATOM 4963 N N A ARG B 1 249 ? 59.50800 -35.78400 15.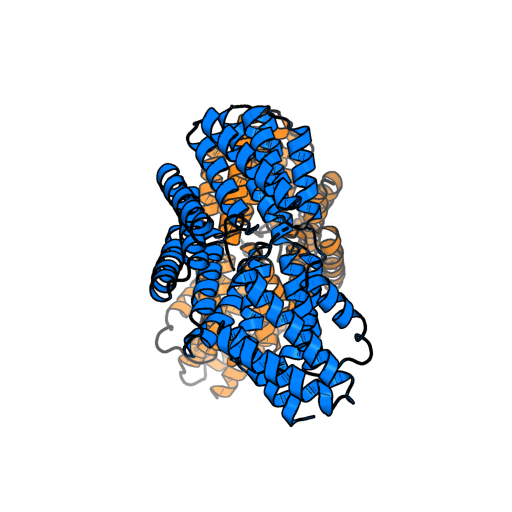71400 0.490 42.12499 249 ARG B N 1
ATOM 4964 N N B ARG B 1 249 ? 59.51300 -35.78800 15.71900 0.510 42.59979 249 ARG B N 1
ATOM 4965 C CA A ARG B 1 249 ? 60.78600 -36.44700 15.95000 0.490 44.76847 249 ARG B CA 1
ATOM 4966 C CA B ARG B 1 249 ? 60.77700 -36.47900 15.95800 0.510 44.63104 249 ARG B CA 1
ATOM 4967 C C A ARG B 1 249 ? 60.96900 -36.78600 17.42600 0.490 45.76405 249 ARG B C 1
ATOM 4968 C C B ARG B 1 249 ? 60.96900 -36.79300 17.43600 0.510 44.75280 249 ARG B C 1
ATOM 4969 O O A ARG B 1 249 ? 61.38600 -37.89800 17.77000 0.490 46.19889 249 ARG B O 1
ATOM 4970 O O B ARG B 1 249 ? 61.40200 -37.89600 17.78900 0.510 46.35761 249 ARG B O 1
ATOM 4985 N N . VAL B 1 250 ? 60.66700 -35.83400 18.31400 1.000 43.80324 250 VAL B N 1
ATOM 4986 C CA . VAL B 1 250 ? 60.79200 -36.08100 19.74900 1.000 43.70873 250 VAL B CA 1
ATOM 4987 C C . VAL B 1 250 ? 59.93100 -37.27300 20.15300 1.000 45.30044 250 VAL B C 1
ATOM 4988 O O . VAL B 1 250 ? 60.40600 -38.22000 20.78400 1.000 45.67611 250 VAL B O 1
ATOM 4992 N N . TYR B 1 251 ? 58.65900 -37.26500 19.75100 1.000 45.12469 251 TYR B N 1
ATOM 4993 C CA . TYR B 1 251 ? 57.78800 -38.40900 20.00800 1.000 42.92698 251 TYR B CA 1
ATOM 4994 C C . TYR B 1 251 ? 58.37000 -39.69900 19.43800 1.000 47.88304 251 TYR B C 1
ATOM 4995 O O . TYR B 1 251 ? 58.41300 -40.73000 20.12400 1.000 47.87059 251 TYR B O 1
ATOM 5004 N N . GLN B 1 252 ? 58.81700 -39.66300 18.17100 1.000 44.87345 252 GLN B N 1
ATOM 5005 C CA . GLN B 1 252 ? 59.19100 -40.89900 17.48100 1.000 48.58239 252 GLN B CA 1
ATOM 5006 C C . GLN B 1 252 ? 60.45500 -41.52000 18.06000 1.000 49.92303 252 GLN B C 1
ATOM 5007 O O . GLN B 1 252 ? 60.60600 -42.74700 18.04900 1.000 50.19401 252 GLN B O 1
ATOM 5013 N N . ASP B 1 253 ? 61.35200 -40.69100 18.58500 1.000 47.91647 253 ASP B N 1
ATOM 5014 C CA . ASP B 1 253 ? 62.64500 -41.11600 19.08800 1.000 49.16566 253 ASP B CA 1
ATOM 5015 C C . ASP B 1 253 ? 62.60900 -41.54800 20.53900 1.000 50.12377 253 ASP B C 1
ATOM 5016 O O . ASP B 1 253 ? 63.61300 -42.06300 21.03500 1.000 53.26976 253 ASP B O 1
ATOM 5021 N N . ASN B 1 254 ? 61.51000 -41.31200 21.24800 1.000 50.41616 254 ASN B N 1
ATOM 5022 C CA . ASN B 1 254 ? 61.50900 -41.55300 22.68200 1.000 49.93269 254 ASN B CA 1
ATOM 5023 C C . ASN B 1 254 ? 60.34300 -42.42100 23.12800 1.000 49.79925 254 ASN B C 1
ATOM 5024 O O . ASN B 1 254 ? 59.85400 -42.27800 24.25300 1.000 50.83272 254 ASN B O 1
ATOM 5029 N N . GLY B 1 255 ? 59.90400 -43.33900 22.27600 1.000 49.00726 255 GLY B N 1
ATOM 5030 C CA . GLY B 1 255 ? 58.92000 -44.32500 22.66500 1.000 51.67644 255 GLY B CA 1
ATOM 5031 C C . GLY B 1 255 ? 57.47300 -43.90400 22.52200 1.000 53.28584 255 GLY B C 1
ATOM 5032 O O . GLY B 1 255 ? 56.59300 -44.60300 23.04300 1.000 53.30864 255 GLY B O 1
ATOM 5033 N N . TYR B 1 256 ? 57.19100 -42.79600 21.82200 1.000 51.70580 256 TYR B N 1
ATOM 5034 C CA . TYR B 1 256 ? 55.82600 -42.31400 21.62800 1.000 50.14039 256 TYR B CA 1
ATOM 5035 C C . TYR B 1 256 ? 55.37400 -42.34900 20.16200 1.000 49.64346 256 TYR B C 1
ATOM 5036 O O . TYR B 1 256 ? 54.40000 -41.68100 19.79600 1.000 44.32390 256 TYR B O 1
ATOM 5045 N N . GLU B 1 257 ? 56.03200 -43.14400 19.32300 1.000 47.85829 257 GLU B N 1
ATOM 5046 C CA . GLU B 1 257 ? 55.60300 -43.24900 17.93400 1.000 49.35482 257 GLU B CA 1
ATOM 5047 C C . GLU B 1 257 ? 54.21500 -43.88100 17.79700 1.000 49.44036 257 GLU B C 1
ATOM 5048 O O . GLU B 1 257 ? 53.59600 -43.77100 16.73500 1.000 49.01671 257 GLU B O 1
ATOM 5054 N N . HIS B 1 258 ? 53.67600 -44.47700 18.85700 1.000 49.38960 258 HIS B N 1
ATOM 5055 C CA . HIS B 1 258 ? 52.36000 -45.10100 18.79400 1.000 48.61965 258 HIS B CA 1
ATOM 5056 C C . HIS B 1 258 ? 51.36500 -44.40400 19.70100 1.000 44.61709 258 HIS B C 1
ATOM 5057 O O . HIS B 1 258 ? 50.30800 -44.96200 20.00300 1.000 47.26268 258 HIS B O 1
ATOM 5064 N N . SER B 1 259 ? 51.71000 -43.24200 20.20700 1.000 45.26092 259 SER B N 1
ATOM 5065 C CA . SER B 1 259 ? 50.74500 -42.42000 20.91400 1.000 43.98128 259 SER B CA 1
ATOM 5066 C C . SER B 1 259 ? 49.77800 -41.78900 19.91800 1.000 40.11730 259 SER B C 1
ATOM 5067 O O . SER B 1 259 ? 50.21400 -41.10800 18.98800 1.000 39.12294 259 SER B O 1
ATOM 5070 N N A ASN B 1 260 ? 48.47500 -42.01200 20.12400 0.500 37.84724 260 ASN B N 1
ATOM 5071 N N B ASN B 1 260 ? 48.47300 -41.99100 20.12200 0.500 38.00241 260 ASN B N 1
ATOM 5072 C CA A ASN B 1 260 ? 47.40900 -41.39100 19.34400 0.500 37.77854 260 ASN B CA 1
ATOM 5073 C CA B ASN B 1 260 ? 47.50000 -41.40700 19.20800 0.500 37.79500 260 ASN B CA 1
ATOM 5074 C C A ASN B 1 260 ? 47.66200 -39.90600 19.11500 0.500 38.55036 260 ASN B C 1
ATOM 5075 C C B ASN B 1 260 ? 47.61800 -39.88700 19.12000 0.500 38.33803 260 ASN B C 1
ATOM 5076 O O A ASN B 1 260 ? 47.37500 -39.37400 18.03600 0.500 36.91233 260 ASN B O 1
ATOM 5077 O O B ASN B 1 260 ? 47.18900 -39.30600 18.11500 0.500 36.81501 260 ASN B O 1
ATOM 5086 N N . ARG B 1 261 ? 48.19400 -39.22500 20.13200 1.000 37.60047 261 ARG B N 1
ATOM 5087 C CA . ARG B 1 261 ? 48.27500 -37.76700 20.08700 1.000 36.88729 261 ARG B CA 1
ATOM 5088 C C . ARG B 1 261 ? 49.34100 -37.26100 19.12100 1.000 37.89980 261 ARG B C 1
ATOM 5089 O O . ARG B 1 261 ? 49.29100 -36.09000 18.72500 1.000 36.51800 261 ARG B O 1
ATOM 5097 N N . ILE B 1 262 ? 50.28900 -38.11600 18.72000 1.000 38.09791 262 ILE B N 1
ATOM 5098 C CA . ILE B 1 262 ? 51.18700 -37.77100 17.62300 1.000 38.19030 262 ILE B CA 1
ATOM 5099 C C . ILE B 1 262 ? 50.40000 -37.45000 16.36400 1.000 39.07066 262 ILE B C 1
ATOM 5100 O O . ILE B 1 262 ? 50.87500 -36.68600 15.51300 1.000 38.96726 262 ILE B O 1
ATOM 5105 N N . LEU B 1 263 ? 49.20000 -38.02500 16.21100 1.000 37.73563 263 LEU B N 1
ATOM 5106 C CA . LEU B 1 263 ? 48.41400 -37.73400 15.01600 1.000 35.99736 263 LEU B CA 1
ATOM 5107 C C . LEU B 1 263 ? 48.03000 -36.25600 14.93600 1.000 38.18853 263 LEU B C 1
ATOM 5108 O O . LEU B 1 263 ? 47.83300 -35.72900 13.83700 1.000 36.97228 263 LEU B O 1
ATOM 5113 N N . ASP B 1 264 ? 47.89200 -35.57500 16.07500 1.000 34.96804 264 ASP B N 1
ATOM 5114 C CA . ASP B 1 264 ? 47.59300 -34.14600 16.02600 1.000 35.70789 264 ASP B CA 1
ATOM 5115 C C . ASP B 1 264 ? 48.70200 -33.40000 15.32200 1.000 35.78977 264 ASP B C 1
ATOM 5116 O O . ASP B 1 264 ? 48.44400 -32.47700 14.54800 1.000 34.20832 264 ASP B O 1
ATOM 5121 N N . ILE B 1 265 ? 49.95000 -33.74100 15.63800 1.000 36.64616 265 ILE B N 1
ATOM 5122 C CA . ILE B 1 265 ? 51.08400 -33.04400 15.05100 1.000 38.39496 265 ILE B CA 1
ATOM 5123 C C . ILE B 1 265 ? 51.19200 -33.38300 13.57400 1.000 38.31815 265 ILE B C 1
ATOM 5124 O O . ILE B 1 265 ? 51.46100 -32.50800 12.74000 1.000 36.62899 265 ILE B O 1
ATOM 5129 N N . LEU B 1 266 ? 51.00100 -34.66300 13.23500 1.000 36.88565 266 LEU B N 1
ATOM 5130 C CA . LEU B 1 266 ? 51.02900 -35.07600 11.83700 1.000 38.74984 266 LEU B CA 1
ATOM 5131 C C . LEU B 1 266 ? 49.95000 -34.36700 11.05800 1.000 38.98979 266 LEU B C 1
ATOM 5132 O O . LEU B 1 266 ? 50.15100 -34.00300 9.88900 1.000 35.94177 266 LEU B O 1
ATOM 5137 N N . LEU B 1 267 ? 48.78600 -34.18500 11.68800 1.000 36.21643 267 LEU B N 1
ATOM 5138 C CA . LEU B 1 267 ? 47.67700 -33.53600 11.00800 1.000 39.15982 267 LEU B CA 1
ATOM 5139 C C . LEU B 1 267 ? 48.01700 -32.08500 10.67700 1.000 38.71122 267 LEU B C 1
ATOM 5140 O O . LEU B 1 267 ? 47.95100 -31.65700 9.51400 1.000 37.09607 267 LEU B O 1
ATOM 5145 N N . MET B 1 268 ? 48.45300 -31.33700 11.67900 1.000 35.62827 268 MET B N 1
ATOM 5146 C CA . MET B 1 268 ? 48.76800 -29.92700 11.48400 1.000 35.34047 268 MET B CA 1
ATOM 5147 C C . MET B 1 268 ? 49.95100 -29.74600 10.53200 1.000 35.71484 268 MET B C 1
ATOM 5148 O O . MET B 1 268 ? 49.97600 -28.80500 9.72800 1.000 38.06587 268 MET B O 1
ATOM 5153 N N . LEU B 1 269 ? 50.93800 -30.64100 10.59900 1.000 36.64861 269 LEU B N 1
ATOM 5154 C CA . LEU B 1 269 ? 52.03900 -30.58500 9.65000 1.000 35.88596 269 LEU B CA 1
ATOM 5155 C C . LEU B 1 269 ? 51.56100 -30.84800 8.21500 1.000 38.87333 269 LEU B C 1
ATOM 5156 O O . LEU B 1 269 ? 51.98100 -30.15500 7.27600 1.000 37.86090 269 LEU B O 1
ATOM 5161 N N . THR B 1 270 ? 50.66500 -31.82600 8.03400 1.000 38.94046 270 THR B N 1
ATOM 5162 C CA . THR B 1 270 ? 50.09300 -32.10400 6.71500 1.000 37.30497 270 THR B CA 1
ATOM 5163 C C . THR B 1 270 ? 49.34200 -30.90000 6.16000 1.000 37.75436 270 THR B C 1
ATOM 5164 O O . THR B 1 270 ? 49.52900 -30.51300 4.99800 1.000 38.01544 270 THR B O 1
ATOM 5168 N N . LYS B 1 271 ? 48.40900 -30.37100 6.94800 1.000 36.11029 271 LYS B N 1
ATOM 5169 C CA . LYS B 1 271 ? 47.64600 -29.17500 6.59300 1.000 35.65765 271 LYS B CA 1
ATOM 5170 C C . LYS B 1 271 ? 48.56000 -28.00900 6.22800 1.000 38.69241 271 LYS B C 1
ATOM 5171 O O . LYS B 1 271 ? 48.35000 -27.31500 5.22300 1.000 39.69661 271 LYS B O 1
ATOM 5177 N N . THR B 1 272 ? 49.57400 -27.77200 7.06100 1.000 37.70655 272 THR B N 1
ATOM 5178 C CA . THR B 1 272 ? 50.49800 -26.66700 6.84300 1.000 37.63666 272 THR B CA 1
ATOM 5179 C C . THR B 1 272 ? 51.26200 -26.86700 5.55100 1.000 38.84463 272 THR B C 1
ATOM 5180 O O . THR B 1 272 ? 51.44300 -25.92400 4.77100 1.000 39.66614 272 THR B O 1
ATOM 5184 N N . THR B 1 273 ? 51.69900 -28.10100 5.30200 1.000 37.54502 273 THR B N 1
ATOM 5185 C CA . THR B 1 273 ? 52.44400 -28.39500 4.08600 1.000 38.81730 273 THR B CA 1
ATOM 5186 C C . THR B 1 273 ? 51.58900 -28.11600 2.85300 1.000 42.31106 273 THR B C 1
ATOM 5187 O O . THR B 1 273 ? 52.08600 -27.61900 1.83600 1.000 42.22302 273 THR B O 1
ATOM 5191 N N . PHE B 1 274 ? 50.29000 -28.42100 2.92700 1.000 40.03801 274 PHE B N 1
ATOM 5192 C CA . PHE B 1 274 ? 49.41200 -28.08900 1.81200 1.000 41.51749 274 PHE B CA 1
ATOM 5193 C C . PHE B 1 274 ? 49.23000 -26.57900 1.67200 1.000 42.18968 274 PHE B C 1
ATOM 5194 O O . PHE B 1 274 ? 49.18800 -26.05900 0.55600 1.000 44.35586 274 PHE B O 1
ATOM 5202 N N . LYS B 1 275 ? 49.13500 -25.86200 2.79300 1.000 41.70626 275 LYS B N 1
ATOM 5203 C CA . LYS B 1 275 ? 48.98600 -24.40900 2.75500 1.000 42.11060 275 LYS B CA 1
ATOM 5204 C C . LYS B 1 275 ? 50.22300 -23.73600 2.15700 1.000 40.74706 275 LYS B C 1
ATOM 5205 O O . LYS B 1 275 ? 50.12900 -22.62500 1.64900 1.000 40.52812 275 LYS B O 1
ATOM 5211 N N . MET B 1 276 ? 51.37900 -24.37600 2.23500 1.000 41.91873 276 MET B N 1
ATOM 5212 C CA . MET B 1 276 ? 52.59700 -23.86600 1.63700 1.000 43.72771 276 MET B CA 1
ATOM 5213 C C . MET B 1 276 ? 52.72000 -24.28400 0.18800 1.000 43.01820 276 MET B C 1
ATOM 5214 O O . MET B 1 276 ? 53.72600 -24.01200 -0.46300 1.000 43.16550 276 MET B O 1
ATOM 5219 N N . ARG B 1 277 ? 51.67700 -24.94000 -0.30900 1.000 43.13004 277 ARG B N 1
ATOM 5220 C CA . ARG B 1 277 ? 51.53100 -25.43800 -1.70600 1.000 46.87854 277 ARG B CA 1
ATOM 5221 C C . ARG B 1 277 ? 52.69300 -26.33000 -2.11200 1.000 45.74127 277 ARG B C 1
ATOM 5222 O O . ARG B 1 277 ? 53.12900 -26.34200 -3.25900 1.000 47.89561 277 ARG B O 1
ATOM 5230 N N . ASN B 1 278 ? 53.16700 -27.10000 -1.14100 1.000 44.72261 278 ASN B N 1
ATOM 5231 C CA . ASN B 1 278 ? 54.08100 -28.21400 -1.35400 1.000 44.33847 278 ASN B CA 1
ATOM 5232 C C . ASN B 1 278 ? 53.20200 -29.44600 -1.45700 1.000 42.17631 278 ASN B C 1
ATOM 5233 O O . ASN B 1 278 ? 52.98500 -30.18600 -0.49300 1.000 40.76233 278 ASN B O 1
ATOM 5238 N N . HIS B 1 279 ? 52.65300 -29.64100 -2.64500 1.000 39.84022 279 HIS B N 1
ATOM 5239 C CA . HIS B 1 279 ? 51.59600 -30.62900 -2.82300 1.000 41.17975 279 HIS B CA 1
ATOM 5240 C C . HIS B 1 279 ? 52.08200 -32.06100 -2.58400 1.000 41.81202 279 HIS B C 1
ATOM 5241 O O . HIS B 1 279 ? 51.44800 -32.81700 -1.84000 1.000 38.29941 279 HIS B O 1
ATOM 5248 N N . SER B 1 280 ? 53.17600 -32.47000 -3.24800 1.000 39.90068 280 SER B N 1
ATOM 5249 C CA . SER B 1 280 ? 53.66500 -33.84300 -3.11300 1.000 40.70647 280 SER B CA 1
ATOM 5250 C C . SER B 1 280 ? 54.09700 -34.15400 -1.68300 1.000 42.09244 280 SER B C 1
ATOM 5251 O O . SER B 1 280 ? 53.86800 -35.26500 -1.18100 1.000 42.47179 280 SER B O 1
ATOM 5254 N N . GLU B 1 281 ? 54.75500 -33.20500 -1.01700 1.000 42.62720 281 GLU B N 1
ATOM 5255 C CA . GLU B 1 281 ? 55.03700 -33.39300 0.40500 1.000 42.08456 281 GLU B CA 1
ATOM 5256 C C . GLU B 1 281 ? 53.75700 -33.49200 1.21200 1.000 40.53853 281 GLU B C 1
ATOM 5257 O O . GLU B 1 281 ? 53.66800 -34.29300 2.15000 1.000 41.67520 281 GLU B O 1
ATOM 5263 N N . GLY B 1 282 ? 52.75900 -32.67200 0.87800 1.000 40.07561 282 GLY B N 1
ATOM 5264 C CA . GLY B 1 282 ? 51.48100 -32.77000 1.56500 1.000 39.82195 282 GLY B CA 1
ATOM 5265 C C . GLY B 1 282 ? 50.89500 -34.16300 1.45500 1.000 40.28185 282 GLY B C 1
ATOM 5266 O O . GLY B 1 282 ? 50.40500 -34.72500 2.43700 1.000 39.56322 282 GLY B O 1
ATOM 5267 N N . ILE B 1 283 ? 50.96900 -34.74700 0.26200 1.000 37.76296 283 ILE B N 1
ATOM 5268 C CA . ILE B 1 283 ? 50.45800 -36.08700 0.04300 1.000 37.89631 283 ILE B CA 1
ATOM 5269 C C . ILE B 1 283 ? 51.21700 -37.09000 0.89000 1.000 42.93846 283 ILE B C 1
ATOM 5270 O O . ILE B 1 283 ? 50.62700 -38.01300 1.46600 1.000 40.19250 283 ILE B O 1
ATOM 5275 N N . SER B 1 284 ? 52.54100 -36.95100 0.94900 1.000 43.65112 284 SER B N 1
ATOM 5276 C CA . SER B 1 284 ? 53.34600 -37.89200 1.72300 1.000 43.79911 284 SER B CA 1
ATOM 5277 C C . SER B 1 284 ? 52.97300 -37.85200 3.20700 1.000 43.22803 284 SER B C 1
ATOM 5278 O O . SER B 1 284 ? 52.75100 -38.89500 3.83100 1.000 42.14915 284 SER B O 1
ATOM 5281 N N . TRP B 1 285 ? 52.90900 -36.65800 3.79800 1.000 43.02934 285 TRP B N 1
ATOM 5282 C CA . TRP B 1 285 ? 52.52100 -36.57800 5.20400 1.000 41.05647 285 TRP B CA 1
ATOM 5283 C C . TRP B 1 285 ? 51.11000 -37.11400 5.39700 1.000 39.82574 285 TRP B C 1
ATOM 5284 O O . TRP B 1 285 ? 50.84300 -37.86700 6.33600 1.000 39.19245 285 TRP B O 1
ATOM 5295 N N . CYS B 1 286 ? 50.19300 -36.73400 4.50300 1.000 39.89427 286 CYS B N 1
ATOM 5296 C CA . CYS B 1 286 ? 48.80700 -37.15900 4.63200 1.000 37.68409 286 CYS B CA 1
ATOM 5297 C C . CYS B 1 286 ? 48.69900 -38.66800 4.52700 1.000 37.20848 286 CYS B C 1
ATOM 5298 O O . CYS B 1 286 ? 47.97100 -39.30500 5.29600 1.000 36.72911 286 CYS B O 1
ATOM 5301 N N . ALA B 1 287 ? 49.44000 -39.25900 3.59600 1.000 37.32170 287 ALA B N 1
ATOM 5302 C CA . ALA B 1 287 ? 49.40900 -40.70700 3.47200 1.000 39.94041 287 ALA B CA 1
ATOM 5303 C C . ALA B 1 287 ? 49.91900 -41.35100 4.76000 1.000 41.07593 287 ALA B C 1
ATOM 5304 O O . ALA B 1 287 ? 49.29000 -42.26800 5.30500 1.000 40.21391 287 ALA B O 1
ATOM 5306 N N . HIS B 1 288 ? 51.00100 -40.81400 5.31700 1.000 38.33303 288 HIS B N 1
ATOM 5307 C CA . HIS B 1 288 ? 51.50700 -41.36000 6.56900 1.000 42.49454 288 HIS B CA 1
ATOM 5308 C C . HIS B 1 288 ? 50.46900 -41.25200 7.68400 1.000 39.66875 288 HIS B C 1
ATOM 5309 O O . HIS B 1 288 ? 50.23000 -42.21900 8.41100 1.000 40.82366 288 HIS B O 1
ATOM 5316 N N . GLY B 1 289 ? 49.79600 -40.10900 7.79000 1.000 37.73675 289 GLY B N 1
ATOM 5317 C CA . GLY B 1 289 ? 48.83400 -39.93600 8.86700 1.000 39.30307 289 GLY B CA 1
ATOM 5318 C C . GLY B 1 289 ? 47.63500 -40.84800 8.73500 1.000 38.68857 289 GLY B C 1
ATOM 5319 O O . GLY B 1 289 ? 47.10000 -41.33300 9.73700 1.000 37.25755 289 GLY B O 1
ATOM 5320 N N . LEU B 1 290 ? 47.15900 -41.04500 7.50500 1.000 36.27357 290 LEU B N 1
ATOM 5321 C CA . LEU B 1 290 ? 46.06400 -41.97800 7.27500 1.000 36.14310 290 LEU B CA 1
ATOM 5322 C C . LEU B 1 290 ? 46.45700 -43.38200 7.71000 1.000 37.14189 290 LEU B C 1
ATOM 5323 O O . LEU B 1 290 ? 45.67700 -44.07800 8.36900 1.000 38.32204 290 LEU B O 1
ATOM 5328 N N . SER B 1 291 ? 47.65500 -43.81900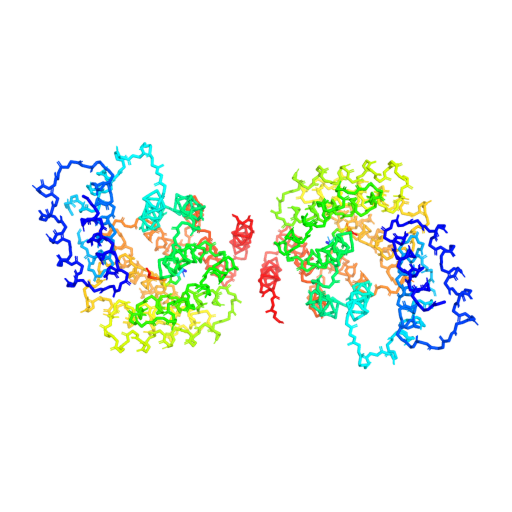 7.29800 1.000 36.98659 291 SER B N 1
ATOM 5329 C CA . SER B 1 291 ? 48.17900 -45.14000 7.62700 1.000 39.67357 291 SER B CA 1
ATOM 5330 C C . SER B 1 291 ? 48.29000 -45.34300 9.13500 1.000 40.52241 291 SER B C 1
ATOM 5331 O O . SER B 1 291 ? 47.87300 -46.37800 9.66600 1.000 38.60797 291 SER B O 1
ATOM 5334 N N . LEU B 1 292 ? 48.91100 -44.37900 9.82300 1.000 38.70212 292 LEU B N 1
ATOM 5335 C CA . LEU B 1 292 ? 49.09600 -44.45900 11.26700 1.000 38.28654 292 LEU B CA 1
ATOM 5336 C C . LEU B 1 292 ? 47.76800 -44.39000 12.01300 1.000 39.84979 292 LEU B C 1
ATOM 5337 O O . LEU B 1 292 ? 47.57300 -45.11200 12.99800 1.000 42.51934 292 LEU B O 1
ATOM 5342 N N . SER B 1 293 ? 46.86500 -43.48700 11.60100 1.000 38.54281 293 SER B N 1
ATOM 5343 C CA . SER B 1 293 ? 45.52800 -43.44900 12.19500 1.000 38.28179 293 SER B CA 1
ATOM 5344 C C . SER B 1 293 ? 44.87800 -44.82500 12.14700 1.000 39.92312 293 SER B C 1
ATOM 5345 O O . SER B 1 293 ? 44.31000 -45.30400 13.14200 1.000 38.24745 293 SER B O 1
ATOM 5348 N N . LYS B 1 294 ? 44.97000 -45.47300 10.98800 1.000 37.06840 294 LYS B N 1
ATOM 5349 C CA . LYS B 1 294 ? 44.38600 -46.79100 10.81700 1.000 39.56841 294 LYS B CA 1
ATOM 5350 C C . LYS B 1 294 ? 45.08500 -47.81500 11.69700 1.000 40.69366 294 LYS B C 1
ATOM 5351 O O . LYS B 1 294 ? 44.42800 -48.64900 12.32200 1.000 40.19043 294 LYS B O 1
ATOM 5357 N N . ASN B 1 295 ? 46.41700 -47.73000 11.79700 1.000 40.97727 295 ASN B N 1
ATOM 5358 C CA . ASN B 1 295 ? 47.17700 -48.68400 12.60000 1.000 42.91461 295 ASN B CA 1
ATOM 5359 C C . ASN B 1 295 ? 46.91900 -48.49400 14.09500 1.000 43.22631 295 ASN B C 1
ATOM 5360 O O . ASN B 1 295 ? 46.87300 -49.47800 14.84100 1.000 44.41371 295 ASN B O 1
ATOM 5365 N N . LEU B 1 296 ? 46.73100 -47.24900 14.55400 1.000 42.27040 296 LEU B N 1
ATOM 5366 C CA . LEU B 1 296 ? 46.36400 -47.02000 15.95200 1.000 43.80762 296 LEU B CA 1
ATOM 5367 C C . LEU B 1 296 ? 44.86700 -47.14600 16.19400 1.000 41.71082 296 LEU B C 1
ATOM 5368 O O . LEU B 1 296 ? 44.41800 -46.87900 17.31200 1.000 44.63719 296 LEU B O 1
ATOM 5373 N N . ASN B 1 297 ? 44.08900 -47.52600 15.17600 1.000 40.70585 297 ASN B N 1
ATOM 5374 C CA . ASN B 1 297 ? 42.64800 -47.70500 15.31300 1.000 41.54397 297 ASN B CA 1
ATOM 5375 C C . ASN B 1 297 ? 41.96900 -46.44800 15.87000 1.000 41.19057 297 ASN B C 1
ATOM 5376 O O . ASN B 1 297 ? 41.10600 -46.51800 16.74500 1.000 37.89618 297 ASN B O 1
ATOM 5381 N N . ASP B 1 298 ? 42.37300 -45.28100 15.37700 1.000 39.34860 298 ASP B N 1
ATOM 5382 C CA . ASP B 1 298 ? 41.78800 -43.99700 15.78500 1.000 36.64670 298 ASP B CA 1
ATOM 5383 C C . ASP B 1 298 ? 40.94200 -43.50700 14.60600 1.000 35.63062 298 ASP B C 1
ATOM 5384 O O . ASP B 1 298 ? 41.44500 -42.86500 13.68700 1.000 34.93920 298 ASP B O 1
ATOM 5389 N N . GLU B 1 299 ? 39.65800 -43.87200 14.61500 1.000 34.85222 299 GLU B N 1
ATOM 5390 C CA . GLU B 1 299 ? 38.75300 -43.46800 13.54500 1.000 34.27040 299 GLU B CA 1
ATOM 5391 C C . GLU B 1 299 ? 38.62300 -41.95400 13.46000 1.000 34.77134 299 GLU B C 1
ATOM 5392 O O . GLU B 1 299 ? 38.54600 -41.39600 12.35900 1.000 34.54396 299 GLU B O 1
ATOM 5398 N N . ILE B 1 300 ? 38.56300 -41.27200 14.60800 1.000 32.41978 300 ILE B N 1
ATOM 5399 C CA . ILE B 1 300 ? 38.30000 -39.83200 14.59800 1.000 32.00713 300 ILE B CA 1
ATOM 5400 C C . ILE B 1 300 ? 39.43500 -39.09200 13.90100 1.000 34.44449 300 ILE B C 1
ATOM 5401 O O . ILE B 1 300 ? 39.20300 -38.19600 13.08300 1.000 34.19620 300 ILE B O 1
ATOM 5406 N N . MET B 1 301 ? 40.67700 -39.44500 14.23000 1.000 32.59651 301 MET B N 1
ATOM 5407 C CA . MET B 1 301 ? 41.81900 -38.86800 13.53500 1.000 34.15887 301 MET B CA 1
ATOM 5408 C C . MET B 1 301 ? 41.85700 -39.28100 12.05400 1.000 35.17874 301 MET B C 1
ATOM 5409 O O . MET B 1 301 ? 42.24000 -38.46700 11.21000 1.000 33.52290 301 MET B O 1
ATOM 5414 N N . ALA B 1 302 ? 41.50800 -40.54300 11.72900 1.000 33.62557 302 ALA B N 1
ATOM 5415 C CA . ALA B 1 302 ? 41.44300 -40.95500 10.32400 1.000 38.10874 302 ALA B CA 1
ATOM 5416 C C . ALA B 1 302 ? 40.52600 -40.02400 9.55300 1.000 33.72010 302 ALA B C 1
ATOM 5417 O O . ALA B 1 302 ? 40.89100 -39.51900 8.49600 1.000 35.19138 302 ALA B O 1
ATOM 5419 N N . LYS B 1 303 ? 39.34900 -39.73200 10.11400 1.000 35.69226 303 LYS B N 1
ATOM 5420 C CA . LYS B 1 303 ? 38.42000 -38.82100 9.45700 1.000 34.73527 303 LYS B CA 1
ATOM 5421 C C . LYS B 1 303 ? 39.04100 -37.44800 9.24300 1.000 33.37503 303 LYS B C 1
ATOM 5422 O O . LYS B 1 303 ? 38.79100 -36.80700 8.22000 1.000 33.00667 303 LYS B O 1
ATOM 5428 N N . MET B 1 304 ? 39.86100 -36.96400 10.18100 1.000 33.87246 304 MET B N 1
ATOM 5429 C CA . MET B 1 304 ? 40.38800 -35.62000 9.95000 1.000 34.31390 304 MET B CA 1
ATOM 5430 C C . MET B 1 304 ? 41.44100 -35.63200 8.85400 1.000 33.98035 304 MET B C 1
ATOM 5431 O O . MET B 1 304 ? 41.58100 -34.64900 8.11300 1.000 34.04728 304 MET B O 1
ATOM 5436 N N . PHE B 1 305 ? 42.23000 -36.70300 8.77200 1.000 33.74022 305 PHE B N 1
ATOM 5437 C CA . PHE B 1 305 ? 43.16400 -36.83100 7.65800 1.000 34.35866 305 PHE B CA 1
ATOM 5438 C C . PHE B 1 305 ? 42.40900 -36.97000 6.34600 1.000 36.64434 305 PHE B C 1
ATOM 5439 O O . PHE B 1 305 ? 42.84300 -36.43500 5.31800 1.000 35.22343 305 PHE B O 1
ATOM 5447 N N . GLU B 1 306 ? 41.28100 -37.70100 6.36700 1.000 34.22895 306 GLU B N 1
ATOM 5448 C CA . GLU B 1 306 ? 40.44700 -37.83300 5.17800 1.000 34.69907 306 GLU B CA 1
ATOM 5449 C C . GLU B 1 306 ? 39.88800 -36.48100 4.75900 1.000 36.12867 306 GLU B C 1
ATOM 5450 O O . GLU B 1 306 ? 39.78300 -36.18400 3.56300 1.000 34.40936 306 GLU B O 1
ATOM 5456 N N . PHE B 1 307 ? 39.54900 -35.63100 5.72900 1.000 35.56060 307 PHE B N 1
ATOM 5457 C CA . PHE B 1 307 ? 39.08600 -34.29600 5.37900 1.000 34.57351 307 PHE B CA 1
ATOM 5458 C C . PHE B 1 307 ? 40.17500 -33.52500 4.62300 1.000 36.90219 307 PHE B C 1
ATOM 5459 O O . PHE B 1 307 ? 39.90300 -32.87200 3.60800 1.000 33.91320 307 PHE B O 1
ATOM 5467 N N . ILE B 1 308 ? 41.40100 -33.52700 5.15700 1.000 35.35760 308 ILE B N 1
ATOM 5468 C CA . ILE B 1 308 ? 42.51300 -32.82100 4.52000 1.000 34.21515 308 ILE B CA 1
ATOM 5469 C C . ILE B 1 308 ? 42.74100 -33.35200 3.10700 1.000 35.77870 308 ILE B C 1
ATOM 5470 O O . ILE B 1 308 ? 42.97500 -32.58700 2.15500 1.000 35.92056 308 ILE B O 1
ATOM 5475 N N . HIS B 1 309 ? 42.70300 -34.67000 2.95000 1.000 34.95867 309 HIS B N 1
ATOM 5476 C CA . HIS B 1 309 ? 42.89800 -35.24700 1.63500 1.000 35.46625 309 HIS B CA 1
ATOM 5477 C C . HIS B 1 309 ? 41.77600 -34.82300 0.70100 1.000 35.88848 309 HIS B C 1
ATOM 5478 O O . HIS B 1 309 ? 42.02300 -34.37000 -0.42500 1.000 35.84885 309 HIS B O 1
ATOM 5485 N N . ALA B 1 310 ? 40.52600 -34.94400 1.16000 1.000 35.08861 310 ALA B N 1
ATOM 5486 C CA . ALA B 1 310 ? 39.41600 -34.57500 0.28800 1.000 35.54381 310 ALA B CA 1
ATOM 5487 C C . ALA B 1 310 ? 39.42400 -33.08600 -0.02200 1.000 36.80184 310 ALA B C 1
ATOM 5488 O O . ALA B 1 310 ? 38.89700 -32.68400 -1.05500 1.000 35.67194 310 ALA B O 1
ATOM 5490 N N . LEU B 1 311 ? 40.00800 -32.24800 0.84600 1.000 35.66863 311 LEU B N 1
ATOM 5491 C CA . LEU B 1 311 ? 40.07200 -30.81900 0.53100 1.000 34.62807 311 LEU B CA 1
ATOM 5492 C C . LEU B 1 311 ? 41.16900 -30.51500 -0.49200 1.000 37.46930 311 LEU B C 1
ATOM 5493 O O . LEU B 1 311 ? 40.89500 -30.00000 -1.58200 1.000 35.40667 311 LEU B O 1
ATOM 5498 N N . TYR B 1 312 ? 42.42600 -30.80100 -0.14300 1.000 36.00224 312 TYR B N 1
ATOM 5499 C CA . TYR B 1 312 ? 43.54000 -30.36700 -0.97700 1.000 35.71933 312 TYR B CA 1
ATOM 5500 C C . TYR B 1 312 ? 43.80500 -31.29800 -2.16000 1.000 38.06263 312 TYR B C 1
ATOM 5501 O O . TYR B 1 312 ? 44.38700 -30.85500 -3.15500 1.000 36.72423 312 TYR B O 1
ATOM 5510 N N . VAL B 1 313 ? 43.40600 -32.56700 -2.10100 1.000 36.37493 313 VAL B N 1
ATOM 5511 C CA . VAL B 1 313 ? 43.64900 -33.47900 -3.21400 1.000 38.37540 313 VAL B CA 1
ATOM 5512 C C . VAL B 1 313 ? 42.43300 -33.57900 -4.11800 1.000 37.76444 313 VAL B C 1
ATOM 5513 O O . VAL B 1 313 ? 42.54700 -33.45300 -5.33300 1.000 39.04719 313 VAL B O 1
ATOM 5517 N N . ASP B 1 314 ? 41.25000 -33.82000 -3.54600 1.000 38.74736 314 ASP B N 1
ATOM 5518 C CA . ASP B 1 314 ? 40.10900 -34.21500 -4.35500 1.000 39.37277 314 ASP B CA 1
ATOM 5519 C C . ASP B 1 314 ? 39.03900 -33.14800 -4.53500 1.000 38.80824 314 ASP B C 1
ATOM 5520 O O . ASP B 1 314 ? 38.23400 -33.26300 -5.47100 1.000 37.46072 314 ASP B O 1
ATOM 5525 N N . ASN B 1 315 ? 39.04800 -32.08700 -3.74100 1.000 36.21773 315 ASN B N 1
ATOM 5526 C CA . ASN B 1 315 ? 37.96900 -31.08800 -3.80100 1.000 39.31886 315 ASN B CA 1
ATOM 5527 C C . ASN B 1 315 ? 36.59600 -31.77600 -3.68200 1.000 38.06723 315 ASN B C 1
ATOM 5528 O O . ASN B 1 315 ? 35.61300 -31.39400 -4.32300 1.000 36.21270 315 ASN B O 1
ATOM 5533 N N . ASP B 1 316 ? 36.51300 -32.79200 -2.83400 1.000 37.01403 316 ASP B N 1
ATOM 5534 C CA . ASP B 1 316 ? 35.27600 -33.56200 -2.66900 1.000 35.83255 316 ASP B CA 1
ATOM 5535 C C . ASP B 1 316 ? 34.47700 -32.98000 -1.50700 1.000 36.20285 316 ASP B C 1
ATOM 5536 O O . ASP B 1 316 ? 34.64600 -33.37300 -0.34600 1.000 36.99780 316 ASP B O 1
ATOM 5541 N N . ASN B 1 317 ? 33.57300 -32.05800 -1.83400 1.000 34.91240 317 ASN B N 1
ATOM 5542 C CA . ASN B 1 317 ? 32.87100 -31.27900 -0.82200 1.000 36.85470 317 ASN B CA 1
ATOM 5543 C C . ASN B 1 317 ? 31.77200 -32.06700 -0.10300 1.000 36.66984 317 ASN B C 1
ATOM 5544 O O . ASN B 1 317 ? 31.46700 -31.77200 1.06800 1.000 35.66080 317 ASN B O 1
ATOM 5549 N N . GLU B 1 318 ? 31.15200 -33.03300 -0.78400 1.000 34.53167 318 GLU B N 1
ATOM 5550 C CA . GLU B 1 318 ? 30.24100 -33.96900 -0.12700 1.000 36.18324 318 GLU B CA 1
ATOM 5551 C C . GLU B 1 318 ? 30.94200 -34.73200 0.98800 1.000 36.75575 318 GLU B C 1
ATOM 5552 O O . GLU B 1 318 ? 30.38100 -34.94000 2.07600 1.000 34.42349 318 GLU B O 1
ATOM 5558 N N . LYS B 1 319 ? 32.17900 -35.15700 0.70900 1.000 36.69287 319 LYS B N 1
ATOM 5559 C CA . LYS B 1 319 ? 32.98000 -35.84800 1.75200 1.000 34.09884 319 LYS B CA 1
ATOM 5560 C C . LYS B 1 319 ? 33.25700 -34.85200 2.88100 1.000 33.89638 319 LYS B C 1
ATOM 5561 O O . LYS B 1 319 ? 33.06600 -35.23500 4.04900 1.000 34.06841 319 LYS B O 1
ATOM 5567 N N . LEU B 1 320 ? 33.68000 -33.62600 2.54000 1.000 33.92685 320 LEU B N 1
ATOM 5568 C CA . LEU B 1 320 ? 33.98400 -32.65700 3.59700 1.000 34.95407 320 LEU B CA 1
ATOM 5569 C C . LEU B 1 320 ? 32.78300 -32.46300 4.50900 1.000 33.76575 320 LEU B C 1
ATOM 5570 O O . LEU B 1 320 ? 32.91200 -32.49000 5.73800 1.000 32.13832 320 LEU B O 1
ATOM 5575 N N . ASN B 1 321 ? 31.60100 -32.28300 3.90300 1.000 33.22234 321 ASN B N 1
ATOM 5576 C CA . ASN B 1 321 ? 30.35600 -32.08000 4.64100 1.000 33.33289 321 ASN B CA 1
ATOM 5577 C C . ASN B 1 321 ? 30.02100 -33.28000 5.51300 1.000 35.67933 321 ASN B C 1
ATOM 5578 O O . ASN B 1 321 ? 29.56300 -33.12500 6.65400 1.000 34.22910 321 ASN B O 1
ATOM 5583 N N . SER B 1 322 ? 30.19500 -34.48900 4.98500 1.000 32.55609 322 SER B N 1
ATOM 5584 C CA . SER B 1 322 ? 29.83600 -35.63300 5.80000 1.000 32.47577 322 SER B CA 1
ATOM 5585 C C . SER B 1 322 ? 30.78400 -35.76600 6.99100 1.000 33.23627 322 SER B C 1
ATOM 5586 O O . SER B 1 322 ? 30.35100 -36.13400 8.07800 1.000 31.82776 322 SER B O 1
ATOM 5589 N N . ILE B 1 323 ? 32.06700 -35.43900 6.80800 1.000 33.50021 323 ILE B N 1
ATOM 5590 C CA . ILE B 1 323 ? 33.03100 -35.47700 7.90300 1.000 32.70259 323 ILE B CA 1
ATOM 5591 C C . ILE B 1 323 ? 32.73800 -34.37600 8.92000 1.000 36.16862 323 ILE B C 1
ATOM 5592 O O . ILE B 1 323 ? 32.87700 -34.58000 10.13200 1.000 32.48437 323 ILE B O 1
ATOM 5597 N N . LEU B 1 324 ? 32.38000 -33.17700 8.45500 1.000 33.60571 324 LEU B N 1
ATOM 5598 C CA . LEU B 1 324 ? 32.03300 -32.13800 9.41600 1.000 33.26217 324 LEU B CA 1
ATOM 5599 C C . LEU B 1 324 ? 30.81600 -32.55300 10.22900 1.000 34.11701 324 LEU B C 1
ATOM 5600 O O . LEU B 1 324 ? 30.76400 -32.32800 11.44200 1.000 33.09874 324 LEU B O 1
ATOM 5605 N N . ASN B 1 325 ? 29.81700 -33.16000 9.57700 1.000 32.19497 325 ASN B N 1
ATOM 5606 C CA . ASN B 1 325 ? 28.66500 -33.66700 10.31900 1.000 33.00220 325 ASN B CA 1
ATOM 5607 C C . ASN B 1 325 ? 29.07500 -34.74100 11.32900 1.000 33.14093 325 ASN B C 1
ATOM 5608 O O . ASN B 1 325 ? 28.58100 -34.76000 12.46100 1.000 33.61780 325 ASN B O 1
ATOM 5613 N N . TYR B 1 326 ? 29.93800 -35.67200 10.91200 1.000 32.84622 326 TYR B N 1
ATOM 5614 C CA . TYR B 1 326 ? 30.47200 -36.68900 11.81400 1.000 35.18001 326 TYR B CA 1
ATOM 5615 C C . TYR B 1 326 ? 31.14300 -36.05900 13.03300 1.000 34.23642 326 TYR B C 1
ATOM 5616 O O . TYR B 1 326 ? 30.88700 -36.45800 14.17400 1.000 34.17865 326 TYR B O 1
ATOM 5625 N N . LEU B 1 327 ? 32.05700 -35.11600 12.81300 1.000 32.02804 327 LEU B N 1
ATOM 5626 C CA . LEU B 1 327 ? 32.73900 -34.53700 13.95500 1.000 31.22745 327 LEU B CA 1
ATOM 5627 C C . LEU B 1 327 ? 31.75500 -33.80900 14.86100 1.000 34.17925 327 LEU B C 1
ATOM 5628 O O . LEU B 1 327 ? 31.95400 -33.75700 16.08500 1.000 30.78316 327 LEU B O 1
ATOM 5633 N N . GLU B 1 328 ? 30.68500 -33.24200 14.28600 1.000 31.82184 328 GLU B N 1
ATOM 5634 C CA . GLU B 1 328 ? 29.68300 -32.59400 15.12300 1.000 33.11736 328 GLU B CA 1
ATOM 5635 C C . GLU B 1 328 ? 28.94600 -33.60600 15.99200 1.000 34.43346 328 GLU B C 1
ATOM 5636 O O . GLU B 1 328 ? 28.64600 -33.33400 17.16100 1.000 29.95107 328 GLU B O 1
ATOM 5642 N N . LEU B 1 329 ? 28.61800 -34.76200 15.42700 1.000 31.68932 329 LEU B N 1
ATOM 5643 C CA . LEU B 1 329 ? 27.97900 -35.81000 16.20500 1.000 32.69197 329 LEU B CA 1
ATOM 5644 C C . LEU B 1 329 ? 28.89000 -36.32800 17.30000 1.000 33.67657 329 LEU B C 1
ATOM 5645 O O . LEU B 1 329 ? 28.40300 -36.97300 18.23100 1.000 33.38083 329 LEU B O 1
ATOM 5650 N N . LYS B 1 330 ? 30.19900 -36.13800 17.16200 1.000 34.47396 330 LYS B N 1
ATOM 5651 C CA . LYS B 1 330 ? 31.16400 -36.46200 18.20400 1.000 32.38030 330 LYS B CA 1
ATOM 5652 C C . LYS B 1 330 ? 31.45200 -35.29700 19.13500 1.000 30.09849 330 LYS B C 1
ATOM 5653 O O . LYS B 1 330 ? 32.42800 -35.34900 19.88500 1.000 32.43361 330 LYS B O 1
ATOM 5659 N N . SER B 1 331 ? 30.64800 -34.23900 19.09200 1.000 30.31831 331 SER B N 1
ATOM 5660 C CA . SER B 1 331 ? 30.80200 -33.13100 20.02100 1.000 29.27332 331 SER B CA 1
ATOM 5661 C C . SER B 1 331 ? 32.19000 -32.51400 19.91200 1.000 32.29586 331 SER B C 1
ATOM 5662 O O . SER B 1 331 ? 32.78400 -32.08400 20.90900 1.000 30.54585 331 SER B O 1
ATOM 5665 N N . MET B 1 332 ? 32.72700 -32.49000 18.69500 1.000 29.93266 332 MET B N 1
ATOM 5666 C CA . MET B 1 332 ? 34.03700 -31.89600 18.48500 1.000 28.92406 332 MET B CA 1
ATOM 5667 C C . MET B 1 332 ? 33.90000 -30.65500 17.62000 1.000 28.47409 332 MET B C 1
ATOM 5668 O O . MET B 1 332 ? 34.45000 -30.57800 16.51100 1.000 31.49113 332 MET B O 1
ATOM 5673 N N . LEU B 1 333 ? 33.17600 -29.66900 18.14500 1.000 29.64362 333 LEU B N 1
ATOM 5674 C CA . LEU B 1 333 ? 32.80800 -28.52100 17.33000 1.000 29.06741 333 LEU B CA 1
ATOM 5675 C C . LEU B 1 333 ? 34.00000 -27.66300 16.98700 1.000 30.34591 333 LEU B C 1
ATOM 5676 O O . LEU B 1 333 ? 33.96600 -26.96700 15.95300 1.000 28.20274 333 LEU B O 1
ATOM 5681 N N . SER B 1 334 ? 35.05000 -27.67300 17.81900 1.000 27.81018 334 SER B N 1
ATOM 5682 C CA . SER B 1 334 ? 36.20500 -26.84700 17.47300 1.000 30.09248 334 SER B CA 1
ATOM 5683 C C . SER B 1 334 ? 36.88600 -27.38600 16.23400 1.000 28.79185 334 SER B C 1
ATOM 5684 O O . SER B 1 334 ? 37.49100 -26.62700 15.48100 1.000 31.06666 334 SER B O 1
ATOM 5687 N N . ASP B 1 335 ? 36.87600 -28.70600 16.06400 1.000 30.99345 335 ASP B N 1
ATOM 5688 C CA . ASP B 1 335 ? 37.43800 -29.29100 14.85900 1.000 30.47254 335 ASP B CA 1
ATOM 5689 C C . ASP B 1 335 ? 36.54100 -29.05100 13.64700 1.000 30.39575 335 ASP B C 1
ATOM 5690 O O . ASP B 1 335 ? 37.05500 -28.86600 12.54300 1.000 31.91013 335 ASP B O 1
ATOM 5695 N N . VAL B 1 336 ? 35.21200 -29.06500 13.81500 1.000 29.40997 336 VAL B N 1
ATOM 5696 C CA . VAL B 1 336 ? 34.34500 -28.64200 12.70700 1.000 31.78669 336 VAL B CA 1
ATOM 5697 C C . VAL B 1 336 ? 34.75900 -27.25400 12.23600 1.000 33.00287 336 VAL B C 1
ATOM 5698 O O . VAL B 1 336 ? 34.97300 -27.00800 11.03200 1.000 31.93285 336 VAL B O 1
ATOM 5702 N N . GLU B 1 337 ? 34.94700 -26.34800 13.20300 1.000 29.69785 337 GLU B N 1
ATOM 5703 C CA . GLU B 1 337 ? 35.27400 -24.96300 12.91100 1.000 31.88563 337 GLU B CA 1
ATOM 5704 C C . GLU B 1 337 ? 36.64500 -24.84300 12.25200 1.000 33.70015 337 GLU B C 1
ATOM 5705 O O . GLU B 1 337 ? 36.79800 -24.10400 11.27600 1.000 33.47537 337 GLU B O 1
ATOM 5711 N N . ASP B 1 338 ? 37.66500 -25.54100 12.79000 1.000 31.53814 338 ASP B N 1
ATOM 5712 C CA . ASP B 1 338 ? 38.99600 -25.48800 12.18700 1.000 30.70807 338 ASP B CA 1
ATOM 5713 C C . ASP B 1 338 ? 38.97500 -26.02500 10.75400 1.000 32.19405 338 ASP B C 1
ATOM 5714 O O . ASP B 1 338 ? 39.53500 -25.40800 9.84700 1.000 32.21349 338 ASP B O 1
ATOM 5719 N N . LEU B 1 339 ? 38.36900 -27.19800 10.54000 1.000 31.49555 339 LEU B N 1
ATOM 5720 C CA . LEU B 1 339 ? 38.41700 -27.80200 9.20200 1.000 33.89060 339 LEU B CA 1
ATOM 5721 C C . LEU B 1 339 ? 37.56000 -27.03100 8.20700 1.000 31.50321 339 LEU B C 1
ATOM 5722 O O . LEU B 1 339 ? 38.00800 -26.77500 7.09000 1.000 32.74376 339 LEU B O 1
ATOM 5727 N N . ALA B 1 340 ? 36.34200 -26.62100 8.60200 1.000 31.13623 340 ALA B N 1
ATOM 5728 C CA . ALA B 1 340 ? 35.52600 -25.77600 7.73100 1.000 31.73981 340 ALA B CA 1
ATOM 5729 C C . ALA B 1 340 ? 36.28700 -24.51700 7.36600 1.000 34.26239 340 ALA B C 1
ATOM 5730 O O . ALA B 1 340 ? 36.30300 -24.10500 6.20000 1.000 34.02231 340 ALA B O 1
ATOM 5732 N N . SER B 1 341 ? 37.02000 -23.96800 8.33200 1.000 31.66688 341 SER B N 1
ATOM 5733 C CA . SER B 1 341 ? 37.83200 -22.78100 8.08400 1.000 33.56464 341 SER B CA 1
ATOM 5734 C C . SER B 1 341 ? 38.93400 -23.06500 7.06400 1.000 36.41519 341 SER B C 1
ATOM 5735 O O . SER B 1 341 ? 39.19100 -22.23700 6.18100 1.000 35.29287 341 SER B O 1
ATOM 5738 N N . ASP B 1 342 ? 39.57600 -24.24300 7.14000 1.000 34.10294 342 ASP B N 1
ATOM 5739 C CA . ASP B 1 342 ? 40.55000 -24.60900 6.11000 1.000 34.90700 342 ASP B CA 1
ATOM 5740 C C . ASP B 1 342 ? 39.90500 -24.59800 4.72200 1.000 34.23970 342 ASP B C 1
ATOM 5741 O O . ASP B 1 342 ? 40.49400 -24.11300 3.75000 1.000 35.16912 342 ASP B O 1
ATOM 5746 N N . ALA B 1 343 ? 38.70400 -25.18000 4.60500 1.000 33.53759 343 ALA B N 1
ATOM 5747 C CA . ALA B 1 343 ? 38.02600 -25.23900 3.31000 1.000 36.74169 343 ALA B CA 1
ATOM 5748 C C . ALA B 1 343 ? 37.63200 -23.85000 2.81000 1.000 33.62894 343 ALA B C 1
ATOM 5749 O O . ALA B 1 343 ? 37.78700 -23.55200 1.62100 1.000 35.10416 343 ALA B O 1
ATOM 5751 N N . ALA B 1 344 ? 37.10700 -22.99800 3.69500 1.000 32.38137 344 ALA B N 1
ATOM 5752 C CA . ALA B 1 344 ? 36.74200 -21.63200 3.30900 1.000 36.45224 344 ALA B CA 1
ATOM 5753 C C . ALA B 1 344 ? 37.94100 -20.89600 2.74000 1.000 35.60681 344 ALA B C 1
ATOM 5754 O O . ALA B 1 344 ? 37.84600 -20.27100 1.68100 1.000 34.26194 344 ALA B O 1
ATOM 5756 N N . LYS B 1 345 ? 39.08000 -20.96800 3.43900 1.000 34.43480 345 LYS B N 1
ATOM 5757 C CA . LYS B 1 345 ? 40.30400 -20.29500 3.01300 1.000 36.14271 345 LYS B CA 1
ATOM 5758 C C . LYS B 1 345 ? 40.82200 -20.87400 1.70400 1.000 36.74553 345 LYS B C 1
ATOM 5759 O O . LYS B 1 345 ? 41.28100 -20.13500 0.82300 1.000 35.87895 345 LYS B O 1
ATOM 5765 N N . TYR B 1 346 ? 40.80100 -22.20700 1.58800 1.000 36.20881 346 TYR B N 1
ATOM 5766 C CA . TYR B 1 346 ? 41.23700 -22.86600 0.36800 1.000 36.47783 346 TYR B CA 1
ATOM 5767 C C . TYR B 1 346 ? 40.43900 -22.39300 -0.83600 1.000 37.74680 346 TYR B C 1
ATOM 5768 O O . TYR B 1 346 ? 41.00100 -21.93400 -1.83800 1.000 38.90804 346 TYR B O 1
ATOM 5777 N N . TYR B 1 347 ? 39.11600 -22.53000 -0.75700 1.000 36.25812 347 TYR B N 1
ATOM 5778 C CA . TYR B 1 347 ? 38.27100 -22.23200 -1.89500 1.000 36.11720 347 TYR B CA 1
ATOM 5779 C C . TYR B 1 347 ? 38.25100 -20.73700 -2.16500 1.000 38.92933 347 TYR B C 1
ATOM 5780 O O . TYR B 1 347 ? 38.17300 -20.30900 -3.32400 1.000 36.51793 347 TYR B O 1
ATOM 5789 N N . ASN B 1 348 ? 38.42700 -19.93700 -1.12200 1.000 34.59383 348 ASN B N 1
ATOM 5790 C CA . ASN B 1 348 ? 38.54800 -18.49700 -1.31900 1.000 39.84989 348 ASN B CA 1
ATOM 5791 C C . ASN B 1 348 ? 39.81400 -18.15900 -2.11100 1.000 40.84788 348 ASN B C 1
ATOM 5792 O O . ASN B 1 348 ? 39.77000 -17.39500 -3.08900 1.000 37.72168 348 ASN B O 1
ATOM 5797 N N . GLU B 1 349 ? 40.95100 -18.74300 -1.71400 1.000 37.79501 349 GLU B N 1
ATOM 5798 C CA . GLU B 1 349 ? 42.18300 -18.54000 -2.46000 1.000 39.74892 349 GLU B CA 1
ATOM 5799 C C . GLU B 1 349 ? 42.04000 -18.99700 -3.89900 1.000 41.77905 349 GLU B C 1
ATOM 5800 O O . GLU B 1 349 ? 42.55900 -18.35500 -4.81800 1.000 41.74135 349 GLU B O 1
ATOM 5806 N N . LYS B 1 350 ? 41.36900 -20.12200 -4.11400 1.000 40.76424 350 LYS B N 1
ATOM 5807 C CA . LYS B 1 350 ? 41.16600 -20.59300 -5.48100 1.000 41.02303 350 LYS B CA 1
ATOM 5808 C C . LYS B 1 350 ? 40.16800 -19.74300 -6.25600 1.000 40.70769 350 LYS B C 1
ATOM 5809 O O . LYS B 1 350 ? 39.96700 -20.00600 -7.44200 1.000 39.75777 350 LYS B O 1
ATOM 5815 N N . GLU B 1 351 ? 39.54700 -18.74700 -5.61600 1.000 39.85542 351 GLU B N 1
ATOM 5816 C CA . GLU B 1 351 ? 38.53200 -17.87200 -6.20400 1.000 43.27602 351 GLU B CA 1
ATOM 5817 C C . GLU B 1 351 ? 37.23400 -18.61400 -6.54600 1.000 42.26272 351 GLU B C 1
ATOM 5818 O O . GLU B 1 351 ? 36.46500 -18.16400 -7.40900 1.000 39.31418 351 GLU B O 1
ATOM 5824 N N . ASP B 1 352 ? 36.96900 -19.74600 -5.88200 1.000 38.73663 352 ASP B N 1
ATOM 5825 C CA . ASP B 1 352 ? 35.65400 -20.39600 -5.93100 1.000 37.51984 352 ASP B CA 1
ATOM 5826 C C . ASP B 1 352 ? 34.83400 -19.85700 -4.76100 1.000 38.33435 352 ASP B C 1
ATOM 5827 O O . ASP B 1 352 ? 34.76800 -20.44600 -3.68000 1.000 39.14931 352 ASP B O 1
ATOM 5832 N N . HIS B 1 353 ? 34.28300 -18.65700 -4.95100 1.000 36.41068 353 HIS B N 1
ATOM 5833 C CA . HIS B 1 353 ? 33.68300 -17.95200 -3.83400 1.000 38.32668 353 HIS B CA 1
ATOM 5834 C C . HIS B 1 353 ? 32.34700 -18.55200 -3.45400 1.000 40.00959 353 HIS B C 1
ATOM 5835 O O . HIS B 1 353 ? 31.95600 -18.49100 -2.27700 1.000 37.06770 353 HIS B O 1
ATOM 5842 N N . LYS B 1 354 ? 31.65900 -19.14900 -4.42400 1.000 34.95445 354 LYS B N 1
ATOM 5843 C CA . LYS B 1 354 ? 30.39900 -19.82700 -4.13400 1.000 39.11685 354 LYS B CA 1
ATOM 5844 C C . LYS B 1 354 ? 30.59200 -20.96500 -3.14200 1.000 36.70931 354 LYS B C 1
ATOM 5845 O O . LYS B 1 354 ? 29.78200 -21.13900 -2.22500 1.000 39.17423 354 LYS B O 1
ATOM 5851 N N . VAL B 1 355 ? 31.65700 -21.75400 -3.31400 1.000 37.15835 355 VAL B N 1
ATOM 5852 C CA . VAL B 1 355 ? 31.93900 -22.83700 -2.37700 1.000 37.81738 355 VAL B CA 1
ATOM 5853 C C . VAL B 1 355 ? 32.50700 -22.28400 -1.07000 1.000 36.76448 355 VAL B C 1
ATOM 5854 O O . VAL B 1 355 ? 32.17500 -22.76600 0.01400 1.000 38.11473 355 VAL B O 1
ATOM 5858 N N . ALA B 1 356 ? 33.37800 -21.27700 -1.15200 1.000 36.33507 356 ALA B N 1
ATOM 5859 C CA . ALA B 1 356 ? 33.94100 -20.69000 0.06100 1.000 37.12308 356 ALA B CA 1
ATOM 5860 C C . ALA B 1 356 ? 32.84800 -20.18700 0.98800 1.000 35.09755 356 ALA B C 1
ATOM 5861 O O . ALA B 1 356 ? 32.92100 -20.39500 2.20400 1.000 36.04351 356 ALA B O 1
ATOM 5863 N N . VAL B 1 357 ? 31.81700 -19.53900 0.42500 1.000 38.13037 357 VAL B N 1
ATOM 5864 C CA . VAL B 1 357 ? 30.69900 -19.02900 1.22400 1.000 39.07519 357 VAL B CA 1
ATOM 5865 C C . VAL B 1 357 ? 30.09200 -20.14600 2.05400 1.000 35.23512 357 VAL B C 1
ATOM 5866 O O . VAL B 1 357 ? 29.83600 -19.99200 3.25600 1.000 33.98897 357 VAL B O 1
ATOM 5870 N N . ALA B 1 358 ? 29.84800 -21.28800 1.42000 1.000 35.60456 358 ALA B N 1
ATOM 5871 C CA . ALA B 1 358 ? 29.24600 -22.40600 2.13400 1.000 35.98568 358 ALA B CA 1
ATOM 5872 C C . ALA B 1 358 ? 30.07100 -22.78700 3.35800 1.000 36.21405 358 ALA B C 1
ATOM 5873 O O . ALA B 1 358 ? 29.51700 -23.02200 4.43700 1.000 35.61844 358 ALA B O 1
ATOM 5875 N N . TYR B 1 359 ? 31.40000 -22.80800 3.23400 1.000 35.25958 359 TYR B N 1
ATOM 5876 C CA . TYR B 1 359 ? 32.18800 -23.20700 4.39200 1.000 33.05609 359 TYR B CA 1
ATOM 5877 C C . TYR B 1 359 ? 32.32600 -22.08000 5.40000 1.000 35.34727 359 TYR B C 1
ATOM 5878 O O . TYR B 1 359 ? 32.41000 -22.35500 6.60700 1.000 35.49051 359 TYR B O 1
ATOM 5887 N N . TYR B 1 360 ? 32.31100 -20.82100 4.95400 1.000 33.89318 360 TYR B N 1
ATOM 5888 C CA . TYR B 1 360 ? 32.24500 -19.73700 5.92400 1.000 34.14723 360 TYR B CA 1
ATOM 5889 C C . TYR B 1 360 ? 30.96400 -19.84100 6.73300 1.000 33.10374 360 TYR B C 1
ATOM 5890 O O . TYR B 1 360 ? 30.98800 -19.66200 7.95200 1.000 33.29517 360 TYR B O 1
ATOM 5899 N N . GLU B 1 361 ? 29.84900 -20.20400 6.08800 1.000 32.12995 361 GLU B N 1
ATOM 5900 C CA . GLU B 1 361 ? 28.61500 -20.42300 6.83700 1.000 33.98557 361 GLU B CA 1
ATOM 5901 C C . GLU B 1 361 ? 28.74900 -21.59300 7.80600 1.000 35.68317 361 GLU B C 1
ATOM 5902 O O . GLU B 1 361 ? 28.15800 -21.57900 8.89200 1.000 36.46317 361 GLU B O 1
ATOM 5908 N N . LYS B 1 362 ? 29.48900 -22.63400 7.42700 1.000 35.63413 362 LYS B N 1
ATOM 5909 C CA . LYS B 1 362 ? 29.68700 -23.71700 8.38200 1.000 36.38408 362 LYS B CA 1
ATOM 5910 C C . LYS B 1 362 ? 30.54000 -23.25900 9.56400 1.000 32.29129 362 LYS B C 1
ATOM 5911 O O . LYS B 1 362 ? 30.32500 -23.71900 10.68300 1.000 30.82898 362 LYS B O 1
ATOM 5917 N N . VAL B 1 363 ? 31.52800 -22.38700 9.33200 1.000 32.12016 363 VAL B N 1
ATOM 5918 C CA . VAL B 1 363 ? 32.33700 -21.85700 10.43200 1.000 32.89451 363 VAL B CA 1
ATOM 5919 C C . VAL B 1 363 ? 31.46600 -21.07100 11.41100 1.000 37.71864 363 VAL B C 1
ATOM 5920 O O . VAL B 1 363 ? 31.61700 -21.18900 12.64600 1.000 35.25431 363 VAL B O 1
ATOM 5924 N N . LEU B 1 364 ? 30.55000 -20.24900 10.87800 1.000 34.58897 364 LEU B N 1
ATOM 5925 C CA . LEU B 1 364 ? 29.61000 -19.51100 11.72300 1.000 36.62962 364 LEU B CA 1
ATOM 5926 C C . LEU B 1 364 ? 28.71200 -20.45200 12.51400 1.000 35.77328 364 LEU B C 1
ATOM 5927 O O . LEU B 1 364 ? 28.41700 -20.21900 13.69400 1.000 32.69348 364 LEU B O 1
ATOM 5932 N N . TYR B 1 365 ? 28.20100 -21.47500 11.84800 1.000 35.44576 365 TYR B N 1
ATOM 5933 C CA . TYR B 1 365 ? 27.34300 -22.42800 12.52500 1.000 36.13806 365 TYR B CA 1
ATOM 5934 C C . TYR B 1 365 ? 28.08700 -23.09200 13.67600 1.000 34.44902 365 TYR B C 1
ATOM 5935 O O . TYR B 1 365 ? 27.56800 -23.17900 14.79400 1.000 34.13605 365 TYR B O 1
ATOM 5944 N N . ALA B 1 366 ? 29.33000 -23.53400 13.42700 1.000 34.11940 366 ALA B N 1
ATOM 5945 C CA . ALA B 1 366 ? 30.09500 -24.19500 14.48500 1.000 35.31253 366 ALA B CA 1
ATOM 5946 C C . ALA B 1 366 ? 30.34700 -23.24300 15.64000 1.000 33.36798 366 ALA B C 1
ATOM 5947 O O . ALA B 1 366 ? 30.24300 -23.62800 16.81600 1.000 34.06509 366 ALA B O 1
ATOM 5949 N N . ARG B 1 367 ? 30.70900 -21.99800 15.33100 1.000 34.48611 367 ARG B N 1
ATOM 5950 C CA . ARG B 1 367 ? 30.95400 -21.03200 16.40100 1.000 32.63038 367 ARG B CA 1
ATOM 5951 C C . ARG B 1 367 ? 29.69800 -20.79400 17.21600 1.000 32.62783 367 ARG B C 1
ATOM 5952 O O . ARG B 1 367 ? 29.75500 -20.69800 18.44800 1.000 34.43575 367 ARG B O 1
ATOM 5960 N N . LYS B 1 368 ? 28.54100 -20.72400 16.55300 1.000 32.69963 368 LYS B N 1
ATOM 5961 C CA . LYS B 1 368 ? 27.31000 -20.52300 17.30600 1.000 33.94537 368 LYS B CA 1
ATOM 5962 C C . LYS B 1 368 ? 27.01900 -21.71800 18.21300 1.000 35.96157 368 LYS B C 1
ATOM 5963 O O . LYS B 1 368 ? 26.61600 -21.54200 19.36900 1.000 37.76222 368 LYS B O 1
ATOM 5966 N N . GLN B 1 369 ? 27.22600 -22.93900 17.71100 1.000 35.25281 369 GLN B N 1
ATOM 5967 C CA . GLN B 1 369 ? 27.03600 -24.12300 18.53600 1.000 36.11806 369 GLN B CA 1
ATOM 5968 C C . GLN B 1 369 ? 27.95400 -24.09500 19.75000 1.000 34.60986 369 GLN B C 1
ATOM 5969 O O . GLN B 1 369 ? 27.53900 -24.44300 20.85700 1.000 33.93110 369 GLN B O 1
ATOM 5975 N N . ILE B 1 370 ? 29.20200 -23.67300 19.55900 1.000 35.04393 370 ILE B N 1
ATOM 5976 C CA . ILE B 1 370 ? 30.14900 -23.60000 20.66400 1.000 31.84094 370 ILE B CA 1
ATOM 5977 C C . ILE B 1 370 ? 29.68400 -22.57500 21.69400 1.000 39.16149 370 ILE B C 1
ATOM 5978 O O . ILE B 1 370 ? 29.77200 -22.80400 22.90700 1.000 35.35284 370 ILE B O 1
ATOM 5983 N N . GLN B 1 371 ? 29.19700 -21.42100 21.22800 1.000 35.13222 371 GLN B N 1
ATOM 5984 C CA . GLN B 1 371 ? 28.68400 -20.40500 22.14000 1.000 37.04768 371 GLN B CA 1
ATOM 5985 C C . GLN B 1 371 ? 27.43900 -20.88400 22.88500 1.000 40.05641 371 GLN B C 1
ATOM 5986 O O . GLN B 1 371 ? 27.21800 -20.48400 24.03000 1.000 41.69115 371 GLN B O 1
ATOM 5992 N N . ARG B 1 372 ? 26.63800 -21.75700 22.27400 1.000 40.32999 372 ARG B N 1
ATOM 5993 C CA . ARG B 1 372 ? 25.44200 -22.26600 22.93700 1.000 41.32610 372 ARG B CA 1
ATOM 5994 C C . ARG B 1 372 ? 25.73400 -23.03600 24.22000 1.000 49.19962 372 ARG B C 1
ATOM 5995 O O . ARG B 1 372 ? 24.82200 -23.19300 25.04200 1.000 52.34864 372 ARG B O 1
ATOM 6003 N N . GLY B 1 373 ? 26.95000 -23.55500 24.40000 1.000 46.89783 373 GLY B N 1
ATOM 6004 C CA . GLY B 1 373 ? 27.30300 -24.17900 25.66400 1.000 49.52295 373 GLY B CA 1
ATOM 6005 C C . GLY B 1 373 ? 26.44500 -25.38000 26.02200 1.000 61.41932 373 GLY B C 1
ATOM 6006 O O . GLY B 1 373 ? 26.56900 -26.45500 25.42500 1.000 63.92766 373 GLY B O 1
ATOM 6007 N N . ASP B 1 374 ? 25.55900 -25.18700 27.00100 1.000 67.09732 374 ASP B N 1
ATOM 6008 C CA . ASP B 1 374 ? 24.64000 -26.20700 27.51600 1.000 67.83081 374 ASP B CA 1
ATOM 6009 C C . ASP B 1 374 ? 23.49200 -26.46700 26.53600 1.000 69.01368 374 ASP B C 1
ATOM 6010 O O . ASP B 1 374 ? 22.50500 -25.72900 26.50200 1.000 72.29310 374 ASP B O 1
ATOM 6015 N N . CYS B 1 375 ? 23.62000 -27.50800 25.71400 1.000 67.61804 375 CYS B N 1
ATOM 6016 C CA . CYS B 1 375 ? 22.54200 -27.87900 24.79200 1.000 65.32217 375 CYS B CA 1
ATOM 6017 C C . CYS B 1 375 ? 22.38100 -29.39700 24.71700 1.000 65.01925 375 CYS B C 1
ATOM 6018 O O . CYS B 1 375 ? 22.72300 -30.12200 25.65300 1.000 61.18147 375 CYS B O 1
ATOM 6021 N N . ARG C 2 1 ? 19.61800 -5.52800 15.11100 1.000 31.72902 2 ARG C N 1
ATOM 6022 C CA . ARG C 2 1 ? 19.55700 -4.48700 16.13400 1.000 30.95911 2 ARG C CA 1
ATOM 6023 C C . ARG C 2 1 ? 19.24500 -5.13200 17.51000 1.000 33.68743 2 ARG C C 1
ATOM 6024 O O . ARG C 2 1 ? 18.50800 -6.12500 17.60500 1.000 30.97318 2 ARG C O 1
ATOM 6032 N N . ARG C 2 2 ? 19.84700 -4.57000 18.55800 1.000 30.30928 3 ARG C N 1
ATOM 6033 C CA . ARG C 2 2 ? 19.58400 -5.01600 19.92300 1.000 31.69824 3 ARG C CA 1
ATOM 6034 C C . ARG C 2 2 ? 18.11700 -4.84300 20.27500 1.000 33.06014 3 ARG C C 1
ATOM 6035 O O . ARG C 2 2 ? 17.46900 -3.87100 19.86700 1.000 32.76419 3 ARG C O 1
ATOM 6043 N N . GLY C 2 3 ? 17.59700 -5.77100 21.07800 1.000 31.64271 4 GLY C N 1
ATOM 6044 C CA . GLY C 2 3 ? 16.24700 -5.62800 21.56400 1.000 30.58900 4 GLY C CA 1
ATOM 6045 C C . GLY C 2 3 ? 16.11800 -4.46700 22.53600 1.000 32.96340 4 GLY C C 1
ATOM 6046 O O . GLY C 2 3 ? 17.09100 -3.81400 22.91800 1.000 32.84089 4 GLY C O 1
ATOM 6047 N N . HIS C 2 4 ? 14.88700 -4.25000 22.99900 1.000 31.87961 5 HIS C N 1
ATOM 6048 C CA . HIS C 2 4 ? 14.61900 -3.23300 24.00900 1.000 36.00967 5 HIS C CA 1
ATOM 6049 C C . HIS C 2 4 ? 14.80000 -3.82600 25.40000 1.000 35.91256 5 HIS C C 1
ATOM 6050 O O . HIS C 2 4 ? 14.13600 -4.80700 25.76500 1.000 35.32383 5 HIS C O 1
ATOM 6057 N N . THR C 2 5 ? 15.71000 -3.23400 26.16000 1.000 37.85153 6 THR C N 1
ATOM 6058 C CA . THR C 2 5 ? 15.96100 -3.60800 27.53300 1.000 36.95318 6 THR C CA 1
ATOM 6059 C C . THR C 2 5 ? 15.40000 -2.61600 28.52900 1.000 41.18921 6 THR C C 1
ATOM 6060 O O . THR C 2 5 ? 15.46600 -2.89200 29.73100 1.000 43.23344 6 THR C O 1
ATOM 6064 N N . ALA C 2 6 ? 14.85200 -1.49600 28.06000 1.000 46.15781 7 ALA C N 1
ATOM 6065 C CA . ALA C 2 6 ? 14.42800 -0.35400 28.87300 1.000 52.46318 7 ALA C CA 1
ATOM 6066 C C . ALA C 2 6 ? 15.27500 -0.14000 30.14400 1.000 51.66362 7 ALA C C 1
ATOM 6067 O O . ALA C 2 6 ? 15.76300 0.96100 30.43700 1.000 56.29081 7 ALA C O 1
ATOM 6069 N N . ARG D 2 1 ? 43.13900 -28.24400 14.71300 1.000 31.02659 1 ARG E N 1
ATOM 6070 C CA . ARG D 2 1 ? 43.24100 -29.32900 15.65700 1.000 33.82244 1 ARG E CA 1
ATOM 6071 C C . ARG D 2 1 ? 43.48500 -28.74400 17.06300 1.000 34.29071 1 ARG E C 1
ATOM 6072 O O . ARG D 2 1 ? 44.17100 -27.72800 17.20300 1.000 30.20365 1 ARG E O 1
ATOM 6080 N N . ARG D 2 2 ? 42.92200 -29.37400 18.08900 1.000 31.95243 2 ARG E N 1
ATOM 6081 C CA . ARG D 2 2 ? 43.19600 -28.92800 19.46100 1.000 33.52920 2 ARG E CA 1
ATOM 6082 C C . ARG D 2 2 ? 44.65900 -29.12400 19.80000 1.000 31.81801 2 ARG E C 1
ATOM 6083 O O . ARG D 2 2 ? 45.29500 -30.07800 19.34700 1.000 32.48764 2 ARG E O 1
ATOM 6091 N N . GLY D 2 3 ? 45.19900 -28.21400 20.60800 1.000 32.83781 3 GLY E N 1
ATOM 6092 C CA . GLY D 2 3 ? 46.52900 -28.40300 21.15400 1.000 30.01699 3 GLY E CA 1
ATOM 6093 C C . GLY D 2 3 ? 46.62300 -29.58200 22.13700 1.000 32.79944 3 GLY E C 1
ATOM 6094 O O . GLY D 2 3 ? 45.63900 -30.22700 22.49100 1.000 29.88426 3 GLY E O 1
ATOM 6095 N N . HIS D 2 4 ? 47.85600 -29.86300 22.58300 1.000 31.05509 4 HIS E N 1
ATOM 6096 C CA . HIS D 2 4 ? 48.09100 -30.91400 23.56400 1.000 35.34106 4 HIS E CA 1
ATOM 6097 C C . HIS D 2 4 ? 47.93000 -30.33300 24.97000 1.000 34.60564 4 HIS E C 1
ATOM 6098 O O . HIS D 2 4 ? 48.57100 -29.33500 25.32000 1.000 34.42249 4 HIS E O 1
ATOM 6105 N N . THR D 2 5 ? 47.08900 -30.96200 25.77600 1.000 34.75351 5 THR E N 1
ATOM 6106 C CA . THR D 2 5 ? 46.82000 -30.44200 27.10600 1.000 34.54277 5 THR E CA 1
ATOM 6107 C C . THR D 2 5 ? 47.43900 -31.32600 28.19500 1.000 37.22290 5 THR E C 1
ATOM 6108 O O . THR D 2 5 ? 47.55700 -32.54700 28.03100 1.000 38.38201 5 THR E O 1
#

Foldseek 3Di:
DVVLVVLLVVLVVVLLLLPLVVNVVSLVVSVVVCVPVVDDPLSVLSNLLSVLSSVVSVCVQFPDAPDDDPNVVSVVVNVVPDPPDDAVSLLSSLQSVLVVCVVVLQLVSNVVSLVSSVVRLVRDPDLQVLLVSLLVQLVSCVLLLVLVSNVVSLVSNLVSVVVDPSSLVSNLSSLLSNLSSCVSVVNLVVSLVSLVVSCVSCVVVVRLLSNLVSLQSNLSSCVSVVVLVSSLVSLVVSLVSCVVPNNVLPLVNLVSLLSNLLSCVSVVVLVVSVVSLVVSLVSCVSSVPPLSNLSSVLVCCQRPVVVVVSNVVSLVVCVVSSRLVSSLVSLQSNLVSCVVVVVNVRSVVSVVSNVVSVVVSVVD/DLVVLVVLLVVLVVCLLLLVLVVNVVSLVVSVVVVVPDDDDVLSVLSNLLSVLSSLVSVCVQAPDAPDPNVVSVVVNVPPDPPDDAVSLLSSLQSVLVVCVVVLQLVSNLVSLVSSVVRVVSPPDLQVLLVSLQVQLVSCVLLVVLVSSVVSLVSNLVSVVVDDRSLVSNLSSLLSNLSSCVSVVNLVVSLVSLVVSLVSCVVVVRLLSNLVSLQSNLSSCVSVVVLVSSLVSLVVSLVSCVVPNNVLPPCNLVSLLSNLLSCVVVVVQVVSVVSLVVSLVSCVSSVPVLSNLSSVLSCCQSPNVPVVSNVVSLVVVVVSSRLVSSLVSLQSNLVSCVVVVVNVRSVVSVVSNVVSVVVSVVPPD/DDDDPD/DDDDD

Nearest PDB structures (foldseek):
  8rsv-assembly2_B  TM=1.003E+00  e=4.189E-45  Bacillus phage phi3T
  8rst-assembly1_A-2  TM=1.001E+00  e=3.627E-42  Bacillus phage phi3T
  8rsv-assembly1_A  TM=9.998E-01  e=9.087E-42  Bacillus phage phi3T
  8rsu-assembly1_A  TM=9.995E-01  e=3.604E-41  Bacillus phage phi3T
  8rtc-assembly1_A  TM=9.998E-01  e=3.159E-40  Bacillus phage phi3T

B-factor: mean 42.52, std 9.5, range [27.4, 92.68]

Secondary structure (DSSP, 8-state):
-HHHHHHHHHHHHHHHTT-HHHHHHHHHHHHHHHHHH---HHHHHHHHHHHHHHHHHHHHHS-------HHHHHHHHHHT--TT--HHHHHHHHHHHHHHHHHTT-HHHHHHHHHHHHHTGGG---HHHHHHHHHHHHHHHHHTT-HHHHHHHHHHHHHHHHHSSS-HHHHHHHHHHHHHHHHHTT-HHHHHHHHHHHHHHHHHTT-HHHHHHHHHHHHHHHHHTT-HHHHHHHHHHHHHHHHHTT-TT-TTHHHHHHHHHHHHHHTT-HHHHHHHHHHHHHHHHHTT-HHHHHHHHHHHIIIII--HHHHHHHHHHHHHTT-HHHHHHHHHHHHHHHHHTT-HHHHHHHHHHHHHHHHHHHT-/-HHHHHHHHHHHHHHHHTT-HHHHHHHHHHHHHHHTTS---HHHHHHHHHHHHHHHHHHHHHSPPP--HHHHHHHHHTT--TT--HHHHHHHHHHHHHHHHHTT-HHHHHHHHHHHHTTGGG---HHHHHHHHHHHHHHHHHTT-HHHHHHHHHHHHHHHHHSSS-HHHHHHHHHHHHHHHHHTT-HHHHHHHHHHHHHHHHHTT-HHHHHHHHHHHHHHHHHTT-HHHHHHHHHHHHHHHHHTT-TT-TTHHHHHHHHHHHHHHTT-HHHHHHHHHHHHHHHHHTT-HHHHHHHHHHHIIIII--HHHHHHHHHHHHHTT-HHHHHHHHHHHHHHHHHTT-HHHHHHHHHHHHHHHHHHHH---/------/-----